Protein AF-0000000082331482 (afdb_homodimer)

InterPro domains:
  IPR009080 Aminoacyl-tRNA synthetase, class Ia, anticodon-binding [SSF47323] (358-492)
  IPR014729 Rossmann-like alpha/beta/alpha sandwich fold [G3DSA:3.40.50.620] (1-327)
  IPR015273 Cysteinyl-tRNA synthetase, class Ia, DALR [PF09190] (377-434)
  IPR015273 Cysteinyl-tRNA synthetase, class Ia, DALR [SM00840] (376-444)
  IPR015803 Cysteine-tRNA ligase [MF_00041] (3-494)
  IPR015803 Cysteine-tRNA ligase [TIGR00435] (3-491)
  IPR024909 Cysteinyl-tRNA synthetase/mycothiol ligase [PR00983] (26-37)
  IPR024909 Cysteinyl-tRNA synthetase/mycothiol ligase [PR00983] (62-71)
  IPR024909 Cysteinyl-tRNA synthetase/mycothiol ligase [PR00983] (213-231)
  IPR024909 Cysteinyl-tRNA synthetase/mycothiol ligase [PR00983] (244-265)
  IPR024909 Cysteinyl-tRNA synthetase/mycothiol ligase [PTHR10890] (3-492)
  IPR032678 tRNA synthetases class I, catalytic domain [PF01406] (16-335)
  IPR032678 tRNA synthetases class I, catalytic domain [cd00672] (4-327)
  IPR056411 Cysteinyl-tRNA ligase, anticodon binding domain [PF23493] (451-492)

Radius of gyration: 33.52 Å; Cα contacts (8 Å, |Δi|>4): 1811; chains: 2; bounding box: 58×102×83 Å

Secondary structure (DSSP, 8-state):
---EEEETTTTEEEE---SBTTEEEEEEEEEE-SS--BHHHHHHHHHHHHHHHHHHHTT-EEEEEEEEE---HHHHTTTTSTT--SSHHHHHHHHHHHHHHHHHHTTPPPPSB--BGGG-HHHHHHHHHHHHHTTSEEEETTEEEE-GGG-TTTTTTTT--GGGPPP-S-HHHHTT-SSTT-EEEEEESS--HHHHHHHSPTT----SSPP----B--TT-SEEE-HHHHHHHHHHHHH-S-EEEEEEEGGGIIIIIHHHHHHHHHHHSS-SEEEEEEEPPEEEPSS--SSTTTT--BHHHHHHHHHHHHHHHHHTSS-TTS-EEESHHHHHHHHHHHHHHHHHHHHHHHHHTSTTEESS---HHHHHHHHHHHHHHHHHHHBT--HHHHHHHHHHHHHHHHHHHTT-SSEEHHHHHHHHHHHHHHHHHTT--SSTTSSHHHHHHHHHHHHHHHHHHHHHHTT-HHHHHHHHHHHHHTT-EEEEETTEEEEE-----/---EEEETTTTEEEE---SBTTEEEEEEEEEE-SS--BHHHHHHHHHHHHHHHHHHHTT-EEEEEEEEE---HHHHTTTTSTT--SSHHHHHHHHHHHHHHHHHHTTPPPPSB--BGGGGHHHHHHHHHHHHHTTSEEEETTEEEE-GGG-TTTTTTTT--GGGPPP-S-HHHHTT-SSTT-EEEEEESS--HHHHHHHSPTT----SSPP----B--TT-SEEE-HHHHHHHHHHHHH-S-EEEEEEEGGGIIIIIHHHHHHHHHHHSS-SEEEEEEEPPEEEPSS--SSTTTT--BHHHHHHHHHHHHHHHHHTSS-TTS-EEESHHHHHHHHHHHHHHHHHHHHHHHHHTSTTEESS---HHHHHHHHHHHHHHHHHHHBT--HHHHHHHHHHHHHHHHHHHTT-SSEEHHHHHHHHHHHHHHHHHTT--SSGGGSHHHHHHHHHHHHHHHHHHHHHHTT-HHHHHHHHHHHHHTT-EEEEETTEEEEE-----

pLDDT: mean 89.81, std 13.82, range [27.36, 98.94]

Organism: NCBI:txid2816475

Nearest PDB structures (foldseek):
  8qhp-assembly1_B  TM=9.301E-01  e=5.471E-43  Pyrococcus furiosus DSM 3638
  3tqo-assembly1_A  TM=9.199E-01  e=7.104E-38  Coxiella burnetii
  1u0b-assembly1_B  TM=8.023E-01  e=1.285E-40  Escherichia coli
  6ujd-assembly1_A-2  TM=8.795E-01  e=4.388E-38  Elizabethkingia sp.
  1li7-assembly1_A  TM=9.081E-01  e=2.707E-37  Escherichia coli

Foldseek 3Di:
DFFWAQFLLVRDTGGADAPDNAAAEEEEEADAQLDFAFLQRVLQQLQVQLVVLVCVVVRHHYQYEYEYEQFDLSLLLCAQFPCCHNASNSVSVVSVVNVVVLCVQLLGDDHPDYYYLVVQVVLLLVLLVLCVVLPQWDDFPLWIKGNQVVQPCQCSSVVDDLVPDAADDDPVVCVRDPGRPIFTQWDPWFDDQVSSVVNHDPPTPSDDRRDRHDWDQHPSGITGGDDQSRSLSVSCVRRNLEGAEYEEAPVCSPPRVSVSQRSSCSSPVDGRYDGYYHFYGEDEDPDFAPDPQTPTGGSVRVCVVQNNQLSLLLSLLFRRHDYHYDHPVSSVVSSVLVVLLLVLLVVLVVQLPDPLEDAPDDDPQLQVQLVVLLVQLSVCCSHNHGSNSNSVSSSSNSVSSCVQPPPDSHGHNVSSVSSNVSNQSSVVSSPHHRPPQPDDVVVVVVVVLVVLQVVLVVCVVVVNPVVSVVSCVVCVVQVWHWDADPVGIDIDPRRRD/DFFWAQFLLVRDIGGADAPDNAAAEEEEEADAQLDFAFLQRVLQQLQVQLVVLVCVVVRHHYQYEYEYEQFDLSLLLCAQFPCCHNASNSVSVVSVVNVVVLCVQLLGDDHPDYYYLVVQVVLLLVLLVLCVVLPQWDDFPLWIKGNQVVQPCQCSSVVDDLVPDAADDDPVVCVRDPGRPIFTQWDAWFDDQVSSVVNHDPPTDSDDGRDRHDWDQHPSGITGGDDQSRSLSVSCVRRNLEGAEYEEAPVCSPPRVSVSQRSSCSSPVDGRYDGYYHFYGEDEDPDFAPDPQTPTGGSVRVCVVQNNQLSLLLSLLFRRHDYHYDHPVSSVVSSVLSVLLLVLLVVLVVQLPDPLEDAPDDDPQLQVQLVVLLVQLSVCCSHNHGSNSNSVSSSSNSVSSCVQPPPDSHGHNVSSVSSNVSNQSSVVSSPHHRPPQPDCVVVVVVVVLVVLQVVLVVCVVVVVPVVSVVSCVVCVVQVWHWDQDPVGIDIDPRRND

Structure (mmCIF, N/CA/C/O backbone):
data_AF-0000000082331482-model_v1
#
loop_
_entity.id
_entity.type
_entity.pdbx_description
1 polymer 'Cysteine--tRNA ligase'
#
loop_
_atom_site.group_PDB
_atom_site.id
_atom_site.type_symbol
_atom_site.label_atom_id
_atom_site.label_alt_id
_atom_site.label_comp_id
_atom_site.label_asym_id
_atom_site.label_entity_id
_atom_site.label_seq_id
_atom_site.pdbx_PDB_ins_code
_atom_site.Cartn_x
_atom_site.Cartn_y
_atom_site.Cartn_z
_atom_site.occupancy
_atom_site.B_iso_or_equiv
_atom_site.auth_seq_id
_atom_site.auth_comp_id
_atom_site.auth_asym_id
_atom_site.auth_atom_id
_atom_site.pdbx_PDB_model_num
ATOM 1 N N . MET A 1 1 ? -4.402 -15.555 18.172 1 69.06 1 MET A N 1
ATOM 2 C CA . MET A 1 1 ? -4.773 -16.922 17.797 1 69.06 1 MET A CA 1
ATOM 3 C C . MET A 1 1 ? -3.906 -17.422 16.656 1 69.06 1 MET A C 1
ATOM 5 O O . MET A 1 1 ? -3.461 -16.641 15.812 1 69.06 1 MET A O 1
ATOM 9 N N . THR A 1 2 ? -3.463 -18.703 16.781 1 89.44 2 THR A N 1
ATOM 10 C CA . THR A 1 2 ? -2.568 -19.359 15.836 1 89.44 2 THR A CA 1
ATOM 11 C C . THR A 1 2 ? -3.338 -19.859 14.617 1 89.44 2 THR A C 1
ATOM 13 O O . THR A 1 2 ? -4.496 -20.281 14.734 1 89.44 2 THR A O 1
ATOM 16 N N . LEU A 1 3 ? -2.861 -19.656 13.477 1 98.12 3 LEU A N 1
ATOM 17 C CA . LEU A 1 3 ? -3.451 -20.156 12.234 1 98.12 3 LEU A CA 1
ATOM 18 C C . LEU A 1 3 ? -3.621 -21.672 12.281 1 98.12 3 LEU A C 1
ATOM 20 O O . LEU A 1 3 ? -2.717 -22.391 12.711 1 98.12 3 LEU A O 1
ATOM 24 N N . HIS A 1 4 ? -4.836 -22.156 11.969 1 98.62 4 HIS A N 1
ATOM 25 C CA . HIS A 1 4 ? -5.121 -23.578 11.758 1 98.62 4 HIS A CA 1
ATOM 26 C C . HIS A 1 4 ? -5.477 -23.844 10.305 1 98.62 4 HIS A C 1
ATOM 28 O O . HIS A 1 4 ? -6.164 -23.047 9.664 1 98.62 4 HIS A O 1
ATOM 34 N N . VAL A 1 5 ? -5.031 -24.938 9.766 1 98.44 5 VAL A N 1
ATOM 35 C CA . VAL A 1 5 ? -5.316 -25.266 8.375 1 98.44 5 VAL A CA 1
ATOM 36 C C . VAL A 1 5 ? -5.754 -26.734 8.281 1 98.44 5 VAL A C 1
ATOM 38 O O . VAL A 1 5 ? -5.297 -27.578 9.055 1 98.44 5 VAL A O 1
ATOM 41 N N . THR A 1 6 ? -6.621 -27.047 7.367 1 97.88 6 THR A N 1
ATOM 42 C CA . THR A 1 6 ? -6.988 -28.422 7.066 1 97.88 6 THR A CA 1
ATOM 43 C C . THR A 1 6 ? -5.949 -29.078 6.16 1 97.88 6 THR A C 1
ATOM 45 O O . THR A 1 6 ? -5.789 -28.688 5.004 1 97.88 6 THR A O 1
ATOM 48 N N . ASN A 1 7 ? -5.309 -30.094 6.715 1 98.25 7 ASN A N 1
ATOM 49 C CA . ASN A 1 7 ? -4.238 -30.781 6.008 1 98.25 7 ASN A CA 1
ATOM 50 C C . ASN A 1 7 ? -4.758 -32.031 5.277 1 98.25 7 ASN A C 1
ATOM 52 O O . ASN A 1 7 ? -5.184 -33 5.906 1 98.25 7 ASN A O 1
ATOM 56 N N . THR A 1 8 ? -4.711 -31.969 3.951 1 98 8 THR A N 1
ATOM 57 C CA . THR A 1 8 ? -5.184 -33.094 3.154 1 98 8 THR A CA 1
ATOM 58 C C . THR A 1 8 ? -4.457 -34.375 3.551 1 98 8 THR A C 1
ATOM 60 O O . THR A 1 8 ? -5.051 -35.438 3.547 1 98 8 THR A O 1
ATOM 63 N N . LEU A 1 9 ? -3.221 -34.25 3.898 1 97.62 9 LEU A N 1
ATOM 64 C CA . LEU A 1 9 ? -2.371 -35.406 4.234 1 97.62 9 LEU A CA 1
ATOM 65 C C . LEU A 1 9 ? -2.932 -36.156 5.43 1 97.62 9 LEU A C 1
ATOM 67 O O . LEU A 1 9 ? -2.957 -37.406 5.434 1 97.62 9 LEU A O 1
ATOM 71 N N . THR A 1 10 ? -3.445 -35.438 6.488 1 96.5 10 THR A N 1
ATOM 72 C CA . THR A 1 10 ? -3.916 -36.062 7.711 1 96.5 10 THR A CA 1
ATOM 73 C C . THR A 1 10 ? -5.441 -36.125 7.742 1 96.5 10 THR A C 1
ATOM 75 O O . THR A 1 10 ? -6.023 -36.906 8.516 1 96.5 10 THR A O 1
ATOM 78 N N . GLY A 1 11 ? -6.062 -35.25 6.926 1 95.25 11 GLY A N 1
ATOM 79 C CA . GLY A 1 11 ? -7.512 -35.125 6.941 1 95.25 11 GLY A CA 1
ATOM 80 C C . GLY A 1 11 ? -8.031 -34.344 8.133 1 95.25 11 GLY A C 1
ATOM 81 O O . GLY A 1 11 ? -9.242 -34.281 8.359 1 95.25 11 GLY A O 1
ATOM 82 N N . GLU A 1 12 ? -7.113 -33.688 8.844 1 96.62 12 GLU A N 1
ATOM 83 C CA . GLU A 1 12 ? -7.477 -33 10.07 1 96.62 12 GLU A CA 1
ATOM 84 C C . GLU A 1 12 ? -7.137 -31.5 9.969 1 96.62 12 GLU A C 1
ATOM 86 O O . GLU A 1 12 ? -6.285 -31.109 9.164 1 96.62 12 GLU A O 1
ATOM 91 N N . LYS A 1 13 ? -7.867 -30.688 10.742 1 96.81 13 LYS A N 1
ATOM 92 C CA . LYS A 1 13 ? -7.469 -29.312 10.953 1 96.81 13 LYS A CA 1
ATOM 93 C C . LYS A 1 13 ? -6.375 -29.203 12.008 1 96.81 13 LYS A C 1
ATOM 95 O O . LYS A 1 13 ? -6.57 -29.609 13.156 1 96.81 13 LYS A O 1
ATOM 100 N N . GLU A 1 14 ? -5.199 -28.625 11.656 1 97.12 14 GLU A N 1
ATOM 101 C CA . GLU A 1 14 ? -4.012 -28.625 12.508 1 97.12 14 GLU A CA 1
ATOM 102 C C . GLU A 1 14 ? -3.467 -27.203 12.688 1 97.12 14 GLU A C 1
ATOM 104 O O . GLU A 1 14 ? -3.684 -26.344 11.836 1 97.12 14 GLU A O 1
ATOM 109 N N . PRO A 1 15 ? -2.807 -27.016 13.891 1 97.88 15 PRO A N 1
ATOM 110 C CA . PRO A 1 15 ? -2.1 -25.734 13.984 1 97.88 15 PRO A CA 1
ATOM 111 C C . PRO A 1 15 ? -0.978 -25.609 12.961 1 97.88 15 PRO A C 1
ATOM 113 O O . PRO A 1 15 ? -0.271 -26.578 12.68 1 97.88 15 PRO A O 1
ATOM 116 N N . PHE A 1 16 ? -0.847 -24.5 12.391 1 98.25 16 PHE A N 1
ATOM 117 C CA . PHE A 1 16 ? 0.2 -24.219 11.414 1 98.25 16 PHE A CA 1
ATOM 118 C C . PHE A 1 16 ? 1.487 -23.781 12.109 1 98.25 16 PHE A C 1
ATOM 120 O O . PHE A 1 16 ? 1.515 -22.766 12.805 1 98.25 16 PHE A O 1
ATOM 127 N N . GLU A 1 17 ? 2.514 -24.516 11.891 1 96.5 17 GLU A N 1
ATOM 128 C CA . GLU A 1 17 ? 3.844 -24.266 12.438 1 96.5 17 GLU A CA 1
ATOM 129 C C . GLU A 1 17 ? 4.926 -24.5 11.383 1 96.5 17 GLU A C 1
ATOM 131 O O . GLU A 1 17 ? 5.363 -25.625 11.18 1 96.5 17 GLU A O 1
ATOM 136 N N . PRO A 1 18 ? 5.336 -23.391 10.75 1 96.38 18 PRO A N 1
ATOM 137 C CA . PRO A 1 18 ? 6.406 -23.594 9.773 1 96.38 18 PRO A CA 1
ATOM 138 C C . PRO A 1 18 ? 7.715 -24.047 10.414 1 96.38 18 PRO A C 1
ATOM 140 O O . PRO A 1 18 ? 7.902 -23.891 11.625 1 96.38 18 PRO A O 1
ATOM 143 N N . ARG A 1 19 ? 8.586 -24.641 9.617 1 96.19 19 ARG A N 1
ATOM 144 C CA . ARG A 1 19 ? 9.875 -25.109 10.125 1 96.19 19 ARG A CA 1
ATOM 145 C C . ARG A 1 19 ? 10.695 -23.953 10.68 1 96.19 19 ARG A C 1
ATOM 147 O O . ARG A 1 19 ? 11.273 -24.047 11.766 1 96.19 19 ARG A O 1
ATOM 154 N N . ASP A 1 20 ? 10.836 -22.922 9.93 1 96.38 20 ASP A N 1
ATOM 155 C CA . ASP A 1 20 ? 11.414 -21.656 10.375 1 96.38 20 ASP A CA 1
ATOM 156 C C . ASP A 1 20 ? 10.328 -20.688 10.859 1 96.38 20 ASP A C 1
ATOM 158 O O . ASP A 1 20 ? 9.43 -20.312 10.102 1 96.38 20 ASP A O 1
ATOM 162 N N . PRO A 1 21 ? 10.391 -20.281 12.07 1 95.12 21 PRO A N 1
ATOM 163 C CA . PRO A 1 21 ? 9.305 -19.5 12.648 1 95.12 21 PRO A CA 1
ATOM 164 C C . PRO A 1 21 ? 9.125 -18.141 11.961 1 95.12 21 PRO A C 1
ATOM 166 O O . PRO A 1 21 ? 8.094 -17.484 12.148 1 95.12 21 PRO A O 1
ATOM 169 N N . GLU A 1 22 ? 10.07 -17.703 11.172 1 95.94 22 GLU A N 1
ATOM 170 C CA . GLU A 1 22 ? 9.977 -16.391 10.562 1 95.94 22 GLU A CA 1
ATOM 171 C C . GLU A 1 22 ? 9.688 -16.5 9.062 1 95.94 22 GLU A C 1
ATOM 173 O O . GLU A 1 22 ? 9.289 -15.508 8.438 1 95.94 22 GLU A O 1
ATOM 178 N N . ASN A 1 23 ? 9.93 -17.656 8.492 1 97.12 23 ASN A N 1
ATOM 179 C CA . ASN A 1 23 ? 9.852 -17.828 7.047 1 97.12 23 ASN A CA 1
ATOM 180 C C . ASN A 1 23 ? 8.914 -18.969 6.668 1 97.12 23 ASN A C 1
ATOM 182 O O . ASN A 1 23 ? 8.891 -20.016 7.332 1 97.12 23 ASN A O 1
ATOM 186 N N . VAL A 1 24 ? 8.125 -18.781 5.691 1 98.56 24 VAL A N 1
ATOM 187 C CA . VAL A 1 24 ? 7.223 -19.812 5.191 1 98.56 24 VAL A CA 1
ATOM 188 C C . VAL A 1 24 ? 7.562 -20.141 3.738 1 98.56 24 VAL A C 1
ATOM 190 O O . VAL A 1 24 ? 7.645 -19.234 2.896 1 98.56 24 VAL A O 1
ATOM 193 N N . LEU A 1 25 ? 7.812 -21.375 3.408 1 98.81 25 LEU A N 1
ATOM 194 C CA . LEU A 1 25 ? 8.016 -21.875 2.049 1 98.81 25 LEU A CA 1
ATOM 195 C C . LEU A 1 25 ? 6.703 -22.359 1.447 1 98.81 25 LEU A C 1
ATOM 197 O O . LEU A 1 25 ? 6.164 -23.391 1.88 1 98.81 25 LEU A O 1
ATOM 201 N N . LEU A 1 26 ? 6.188 -21.625 0.481 1 98.88 26 LEU A N 1
ATOM 202 C CA . LEU A 1 26 ? 4.891 -21.906 -0.134 1 98.88 26 LEU A CA 1
ATOM 203 C C . LEU A 1 26 ? 5.051 -22.219 -1.615 1 98.88 26 LEU A C 1
ATOM 205 O O . LEU A 1 26 ? 5.617 -21.438 -2.371 1 98.88 26 LEU A O 1
ATOM 209 N N . TYR A 1 27 ? 4.617 -23.375 -2.031 1 98.88 27 TYR A N 1
ATOM 210 C CA . TYR A 1 27 ? 4.609 -23.766 -3.438 1 98.88 27 TYR A CA 1
ATOM 211 C C . TYR A 1 27 ? 3.186 -23.938 -3.951 1 98.88 27 TYR A C 1
ATOM 213 O O . TYR A 1 27 ? 2.371 -24.625 -3.322 1 98.88 27 TYR A O 1
ATOM 221 N N . TYR A 1 28 ? 2.891 -23.312 -5.016 1 98.69 28 TYR A N 1
ATOM 222 C CA . TYR A 1 28 ? 1.632 -23.547 -5.715 1 98.69 28 TYR A CA 1
ATOM 223 C C . TYR A 1 28 ? 1.864 -24.266 -7.035 1 98.69 28 TYR A C 1
ATOM 225 O O . TYR A 1 28 ? 2.664 -23.828 -7.863 1 98.69 28 TYR A O 1
ATOM 233 N N . CYS A 1 29 ? 1.196 -25.391 -7.199 1 98.19 29 CYS A N 1
ATOM 234 C CA . CYS A 1 29 ? 1.261 -26.156 -8.438 1 98.19 29 CYS A CA 1
ATOM 235 C C . CYS A 1 29 ? 0.512 -25.453 -9.562 1 98.19 29 CYS A C 1
ATOM 237 O O . CYS A 1 29 ? -0.719 -25.484 -9.609 1 98.19 29 CYS A O 1
ATOM 239 N N . GLY A 1 30 ? 1.248 -24.828 -10.414 1 95.75 30 GLY A N 1
ATOM 240 C CA . GLY A 1 30 ? 0.695 -23.922 -11.414 1 95.75 30 GLY A CA 1
ATOM 241 C C . GLY A 1 30 ? 0.132 -24.656 -12.617 1 95.75 30 GLY A C 1
ATOM 242 O O . GLY A 1 30 ? -0.185 -25.844 -12.539 1 95.75 30 GLY A O 1
ATOM 243 N N . LEU A 1 31 ? -0.03 -23.906 -13.719 1 95 31 LEU A N 1
ATOM 244 C CA . LEU A 1 31 ? -0.854 -24.406 -14.812 1 95 31 LEU A CA 1
ATOM 245 C C . LEU A 1 31 ? 0.012 -24.859 -15.984 1 95 31 LEU A C 1
ATOM 247 O O . LEU A 1 31 ? 1.13 -24.359 -16.156 1 95 31 LEU A O 1
ATOM 251 N N . THR A 1 32 ? -0.526 -25.875 -16.719 1 96.81 32 THR A N 1
ATOM 252 C CA . THR A 1 32 ? -0.073 -26.125 -18.078 1 96.81 32 THR A CA 1
ATOM 253 C C . THR A 1 32 ? -0.555 -25.016 -19.016 1 96.81 32 THR A C 1
ATOM 255 O O . THR A 1 32 ? -1.759 -24.781 -19.141 1 96.81 32 THR A O 1
ATOM 258 N N . VAL A 1 33 ? 0.328 -24.359 -19.656 1 97.25 33 VAL A N 1
ATOM 259 C CA . VAL A 1 33 ? -0.014 -23.156 -20.422 1 97.25 33 VAL A CA 1
ATOM 260 C C . VAL A 1 33 ? -0.334 -23.531 -21.859 1 97.25 33 VAL A C 1
ATOM 262 O O . VAL A 1 33 ? 0.431 -23.219 -22.781 1 97.25 33 VAL A O 1
ATOM 265 N N . SER A 1 34 ? -1.547 -24.125 -22.094 1 95.25 34 SER A N 1
ATOM 266 C CA . SER A 1 34 ? -1.957 -24.594 -23.406 1 95.25 34 SER A CA 1
ATOM 267 C C . SER A 1 34 ? -3.186 -23.844 -23.906 1 95.25 34 SER A C 1
ATOM 269 O O . SER A 1 34 ? -3.541 -23.953 -25.094 1 95.25 34 SER A O 1
ATOM 271 N N . ASP A 1 35 ? -3.824 -23.156 -23.047 1 93.75 35 ASP A N 1
ATOM 272 C CA . ASP A 1 35 ? -5.047 -22.422 -23.328 1 93.75 35 ASP A CA 1
ATOM 273 C C . ASP A 1 35 ? -5.176 -21.188 -22.438 1 93.75 35 ASP A C 1
ATOM 275 O O . ASP A 1 35 ? -4.48 -21.078 -21.422 1 93.75 35 ASP A O 1
ATOM 279 N N . PRO A 1 36 ? -6.086 -20.297 -22.781 1 93.56 36 PRO A N 1
ATOM 280 C CA . PRO A 1 36 ? -6.324 -19.172 -21.875 1 93.56 36 PRO A CA 1
ATOM 281 C C . PRO A 1 36 ? -6.844 -19.625 -20.516 1 93.56 36 PRO A C 1
ATOM 283 O O . PRO A 1 36 ? -7.684 -20.531 -20.438 1 93.56 36 PRO A O 1
ATOM 286 N N . PRO A 1 37 ? -6.297 -18.969 -19.484 1 95.94 37 PRO A N 1
ATOM 287 C CA . PRO A 1 37 ? -6.832 -19.297 -18.172 1 95.94 37 PRO A CA 1
ATOM 288 C C . PRO A 1 37 ? -8.312 -18.953 -18.016 1 95.94 37 PRO A C 1
ATOM 290 O O . PRO A 1 37 ? -8.789 -18 -18.625 1 95.94 37 PRO A O 1
ATOM 293 N N . HIS A 1 38 ? -9.008 -19.719 -17.281 1 93.38 38 HIS A N 1
ATOM 294 C CA . HIS A 1 38 ? -10.43 -19.516 -17.047 1 93.38 38 HIS A CA 1
ATOM 295 C C . HIS A 1 38 ? -10.719 -19.312 -15.555 1 93.38 38 HIS A C 1
ATOM 297 O O . HIS A 1 38 ? -9.797 -19.344 -14.734 1 93.38 38 HIS A O 1
ATOM 303 N N . LEU A 1 39 ? -11.938 -19.203 -15.141 1 92.44 39 LEU A N 1
ATOM 304 C CA . LEU A 1 39 ? -12.336 -18.828 -13.789 1 92.44 39 LEU A CA 1
ATOM 305 C C . LEU A 1 39 ? -11.938 -19.906 -12.789 1 92.44 39 LEU A C 1
ATOM 307 O O . LEU A 1 39 ? -11.617 -19.609 -11.633 1 92.44 39 LEU A O 1
ATOM 311 N N . GLY A 1 40 ? -11.945 -21.141 -13.281 1 91.25 40 GLY A N 1
ATOM 312 C CA . GLY A 1 40 ? -11.477 -22.203 -12.406 1 91.25 40 GLY A CA 1
ATOM 313 C C . GLY A 1 40 ? -10.039 -22.016 -11.953 1 91.25 40 GLY A C 1
ATOM 314 O O . GLY A 1 40 ? -9.711 -22.234 -10.789 1 91.25 40 GLY A O 1
ATOM 315 N N . HIS A 1 41 ? -9.133 -21.578 -12.859 1 94.5 41 HIS A N 1
ATOM 316 C CA . HIS A 1 41 ? -7.758 -21.25 -12.516 1 94.5 41 HIS A CA 1
ATOM 317 C C . HIS A 1 41 ? -7.695 -20.047 -11.578 1 94.5 41 HIS A C 1
ATOM 319 O O . HIS A 1 41 ? -6.953 -20.062 -10.594 1 94.5 41 HIS A O 1
ATOM 325 N N . ALA A 1 42 ? -8.531 -19.078 -11.891 1 95.75 42 ALA A N 1
ATOM 326 C CA . ALA A 1 42 ? -8.57 -17.859 -11.102 1 95.75 42 ALA A CA 1
ATOM 327 C C . ALA A 1 42 ? -8.914 -18.156 -9.641 1 95.75 42 ALA A C 1
ATOM 329 O O . ALA A 1 42 ? -8.375 -17.531 -8.727 1 95.75 42 ALA A O 1
ATOM 330 N N . ARG A 1 43 ? -9.812 -19.062 -9.445 1 95.19 43 ARG A N 1
ATOM 331 C CA . ARG A 1 43 ? -10.219 -19.391 -8.086 1 95.19 43 ARG A CA 1
ATOM 332 C C . ARG A 1 43 ? -9.023 -19.859 -7.254 1 95.19 43 ARG A C 1
ATOM 334 O O . ARG A 1 43 ? -8.789 -19.359 -6.156 1 95.19 43 ARG A O 1
ATOM 341 N N . SER A 1 44 ? -8.258 -20.781 -7.797 1 96.25 44 SER A N 1
ATOM 342 C CA . SER A 1 44 ? -7.102 -21.281 -7.07 1 96.25 44 SER A CA 1
ATOM 343 C C . SER A 1 44 ? -6.055 -20.188 -6.867 1 96.25 44 SER A C 1
ATOM 345 O O . SER A 1 44 ? -5.52 -20.031 -5.77 1 96.25 44 SER A O 1
ATOM 347 N N . TRP A 1 45 ? -5.844 -19.406 -7.934 1 97.56 45 TRP A N 1
ATOM 348 C CA . TRP A 1 45 ? -4.863 -18.328 -7.879 1 97.56 45 TRP A CA 1
ATOM 349 C C . TRP A 1 45 ? -5.195 -17.344 -6.762 1 97.56 45 TRP A C 1
ATOM 351 O O . TRP A 1 45 ? -4.32 -16.969 -5.98 1 97.56 45 TRP A O 1
ATOM 361 N N . VAL A 1 46 ? -6.391 -16.969 -6.707 1 98.25 46 VAL A N 1
ATOM 362 C CA . VAL A 1 46 ? -6.824 -15.938 -5.766 1 98.25 46 VAL A CA 1
ATOM 363 C C . VAL A 1 46 ? -6.703 -16.469 -4.336 1 98.25 46 VAL A C 1
ATOM 365 O O . VAL A 1 46 ? -6.27 -15.734 -3.438 1 98.25 46 VAL A O 1
ATOM 368 N N . HIS A 1 47 ? -7.055 -17.688 -4.117 1 98.5 47 HIS A N 1
ATOM 369 C CA . HIS A 1 47 ? -6.969 -18.25 -2.768 1 98.5 47 HIS A CA 1
ATOM 370 C C . HIS A 1 47 ? -5.52 -18.375 -2.318 1 98.5 47 HIS A C 1
ATOM 372 O O . HIS A 1 47 ? -5.195 -18.109 -1.159 1 98.5 47 HIS A O 1
ATOM 378 N N . VAL A 1 48 ? -4.641 -18.797 -3.189 1 98.56 48 VAL A N 1
ATOM 379 C CA . VAL A 1 48 ? -3.229 -18.875 -2.824 1 98.56 48 VAL A CA 1
ATOM 380 C C . VAL A 1 48 ? -2.689 -17.484 -2.537 1 98.56 48 VAL A C 1
ATOM 382 O O . VAL A 1 48 ? -1.89 -17.297 -1.617 1 98.56 48 VAL A O 1
ATOM 385 N N . ASP A 1 49 ? -3.105 -16.531 -3.326 1 98.62 49 ASP A N 1
ATOM 386 C CA . ASP A 1 49 ? -2.746 -15.133 -3.096 1 98.62 49 ASP A CA 1
ATOM 387 C C . ASP A 1 49 ? -3.191 -14.68 -1.709 1 98.62 49 ASP A C 1
ATOM 389 O O . ASP A 1 49 ? -2.426 -14.039 -0.986 1 98.62 49 ASP A O 1
ATOM 393 N N . VAL A 1 50 ? -4.41 -14.984 -1.365 1 98.88 50 VAL A N 1
ATOM 394 C CA . VAL A 1 50 ? -4.957 -14.633 -0.06 1 98.88 50 VAL A CA 1
ATOM 395 C C . VAL A 1 50 ? -4.141 -15.305 1.042 1 98.88 50 VAL A C 1
ATOM 397 O O . VAL A 1 50 ? -3.842 -14.688 2.066 1 98.88 50 VAL A O 1
ATOM 400 N N . MET A 1 51 ? -3.748 -16.578 0.814 1 98.81 51 MET A N 1
ATOM 401 C CA . MET A 1 51 ? -2.9 -17.281 1.778 1 98.81 51 MET A CA 1
ATOM 402 C C . MET A 1 51 ? -1.572 -16.547 1.959 1 98.81 51 MET A C 1
ATOM 404 O O . MET A 1 51 ? -1.132 -16.328 3.088 1 98.81 51 MET A O 1
ATOM 408 N N . HIS A 1 52 ? -0.998 -16.219 0.811 1 98.81 52 HIS A N 1
ATOM 409 C CA . HIS A 1 52 ? 0.262 -15.484 0.82 1 98.81 52 HIS A CA 1
ATOM 410 C C . HIS A 1 52 ? 0.132 -14.188 1.6 1 98.81 52 HIS A C 1
ATOM 412 O O . HIS A 1 52 ? 0.932 -13.914 2.498 1 98.81 52 HIS A O 1
ATOM 418 N N . ARG A 1 53 ? -0.86 -13.438 1.31 1 98.69 53 ARG A N 1
ATOM 419 C CA . ARG A 1 53 ? -1.086 -12.141 1.947 1 98.69 53 ARG A CA 1
ATOM 420 C C . ARG A 1 53 ? -1.334 -12.305 3.443 1 98.69 53 ARG A C 1
ATOM 422 O O . ARG A 1 53 ? -0.833 -11.523 4.25 1 98.69 53 ARG A O 1
ATOM 429 N N . TRP A 1 54 ? -2.135 -13.258 3.83 1 98.81 54 TRP A N 1
ATOM 430 C CA . TRP A 1 54 ? -2.461 -13.453 5.238 1 98.81 54 TRP A CA 1
ATOM 431 C C . TRP A 1 54 ? -1.227 -13.867 6.031 1 98.81 54 TRP A C 1
ATOM 433 O O . TRP A 1 54 ? -1.012 -13.391 7.148 1 98.81 54 TRP A O 1
ATOM 443 N N . LEU A 1 55 ? -0.417 -14.766 5.453 1 98.75 55 LEU A N 1
ATOM 444 C CA . LEU A 1 55 ? 0.809 -15.18 6.125 1 98.75 55 LEU A CA 1
ATOM 445 C C . LEU A 1 55 ? 1.739 -13.992 6.348 1 98.75 55 LEU A C 1
ATOM 447 O O . LEU A 1 55 ? 2.352 -13.875 7.41 1 98.75 55 LEU A O 1
ATOM 451 N N . GLU A 1 56 ? 1.799 -13.148 5.387 1 98.25 56 GLU A N 1
ATOM 452 C CA . GLU A 1 56 ? 2.576 -11.922 5.57 1 98.25 56 GLU A CA 1
ATOM 453 C C . GLU A 1 56 ? 1.966 -11.039 6.652 1 98.25 56 GLU A C 1
ATOM 455 O O . GLU A 1 56 ? 2.688 -10.43 7.445 1 98.25 56 GLU A O 1
ATOM 460 N N . TYR A 1 57 ? 0.633 -10.922 6.609 1 98 57 TYR A N 1
ATOM 461 C CA . TYR A 1 57 ? -0.069 -10.148 7.629 1 98 57 TYR A CA 1
ATOM 462 C C . TYR A 1 57 ? 0.272 -10.648 9.023 1 98 57 TYR A C 1
ATOM 464 O O . TYR A 1 57 ? 0.392 -9.859 9.961 1 98 57 TYR A O 1
ATOM 472 N N . LEU A 1 58 ? 0.48 -11.938 9.164 1 97.75 58 LEU A N 1
ATOM 473 C CA . LEU A 1 58 ? 0.811 -12.555 10.445 1 97.75 58 LEU A CA 1
ATOM 474 C C . LEU A 1 58 ? 2.268 -12.297 10.812 1 97.75 58 LEU A C 1
ATOM 476 O O . LEU A 1 58 ? 2.701 -12.625 11.922 1 97.75 58 LEU A O 1
ATOM 480 N N . GLY A 1 59 ? 3.061 -11.797 9.867 1 95.94 59 GLY A N 1
ATOM 481 C CA . GLY A 1 59 ? 4.426 -11.406 10.172 1 95.94 59 GLY A CA 1
ATOM 482 C C . GLY A 1 59 ? 5.465 -12.336 9.57 1 95.94 59 GLY A C 1
ATOM 483 O O . GLY A 1 59 ? 6.664 -12.172 9.812 1 95.94 59 GLY A O 1
ATOM 484 N N . TYR A 1 60 ? 5.066 -13.266 8.719 1 97.69 60 TYR A N 1
ATOM 485 C CA . TYR A 1 60 ? 6.008 -14.188 8.094 1 97.69 60 TYR A CA 1
ATOM 486 C C . TYR A 1 60 ? 6.637 -13.57 6.852 1 97.69 60 TYR A C 1
ATOM 488 O O . TYR A 1 60 ? 5.988 -12.797 6.141 1 97.69 60 TYR A O 1
ATOM 496 N N . ASP A 1 61 ? 7.875 -13.859 6.617 1 97.5 61 ASP A N 1
ATOM 497 C CA . ASP A 1 61 ? 8.445 -13.711 5.281 1 97.5 61 ASP A CA 1
ATOM 498 C C . ASP A 1 61 ? 8.086 -14.898 4.395 1 97.5 61 ASP A C 1
ATOM 500 O O . ASP A 1 61 ? 8.477 -16.031 4.676 1 97.5 61 ASP A O 1
ATOM 504 N N . VAL A 1 62 ? 7.371 -14.742 3.355 1 98.5 62 VAL A N 1
ATOM 505 C CA . VAL A 1 62 ? 6.832 -15.836 2.559 1 98.5 62 VAL A CA 1
ATOM 506 C C . VAL A 1 62 ? 7.625 -15.977 1.261 1 98.5 62 VAL A C 1
ATOM 508 O O . VAL A 1 62 ? 7.711 -15.023 0.479 1 98.5 62 VAL A O 1
ATOM 511 N N . ARG A 1 63 ? 8.258 -17.047 1.04 1 98.31 63 ARG A N 1
ATOM 512 C CA . ARG A 1 63 ? 8.812 -17.406 -0.261 1 98.31 63 ARG A CA 1
ATOM 513 C C . ARG A 1 63 ? 7.812 -18.234 -1.065 1 98.31 63 ARG A C 1
ATOM 515 O O . ARG A 1 63 ? 7.641 -19.438 -0.805 1 98.31 63 ARG A O 1
ATOM 522 N N . HIS A 1 64 ? 7.188 -17.594 -1.984 1 98.56 64 HIS A N 1
ATOM 523 C CA . HIS A 1 64 ? 6.117 -18.172 -2.793 1 98.56 64 HIS A CA 1
A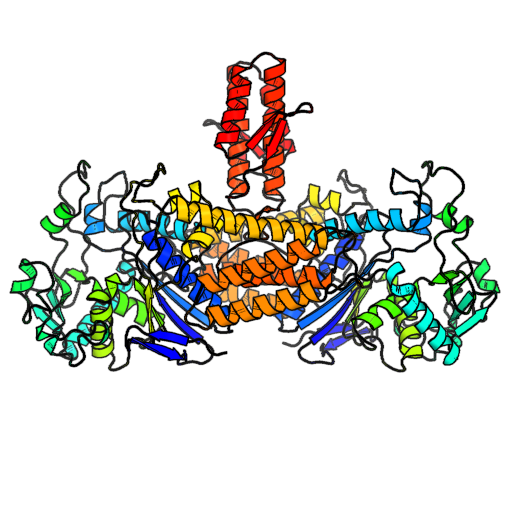TOM 524 C C . HIS A 1 64 ? 6.605 -18.484 -4.203 1 98.56 64 HIS A C 1
ATOM 526 O O . HIS A 1 64 ? 7.035 -17.594 -4.938 1 98.56 64 HIS A O 1
ATOM 532 N N . VAL A 1 65 ? 6.57 -19.766 -4.586 1 98.62 65 VAL A N 1
ATOM 533 C CA . VAL A 1 65 ? 6.961 -20.203 -5.922 1 98.62 65 VAL A CA 1
ATOM 534 C C . VAL A 1 65 ? 5.762 -20.828 -6.637 1 98.62 65 VAL A C 1
ATOM 536 O O . VAL A 1 65 ? 4.996 -21.578 -6.035 1 98.62 65 VAL A O 1
ATOM 539 N N . GLU A 1 66 ? 5.559 -20.484 -7.828 1 98.38 66 GLU A N 1
ATOM 540 C CA . GLU A 1 66 ? 4.492 -21 -8.68 1 98.38 66 GLU A CA 1
ATOM 541 C C . GLU A 1 66 ? 5.016 -21.344 -10.07 1 98.38 66 GLU A C 1
ATOM 543 O O . GLU A 1 66 ? 5.613 -20.5 -10.742 1 98.38 66 GLU A O 1
ATOM 548 N N . ASN A 1 67 ? 4.773 -22.531 -10.578 1 98.31 67 ASN A N 1
ATOM 549 C CA . ASN A 1 67 ? 5.398 -22.938 -11.828 1 98.31 67 ASN A CA 1
ATOM 550 C C . ASN A 1 67 ? 4.473 -22.719 -13.016 1 98.31 67 ASN A C 1
ATOM 552 O O . ASN A 1 67 ? 3.264 -22.547 -12.844 1 98.31 67 ASN A O 1
ATOM 556 N N . PHE A 1 68 ? 5.094 -22.688 -14.18 1 98 68 PHE A N 1
ATOM 557 C CA . PHE A 1 68 ? 4.441 -22.891 -15.469 1 98 68 PHE A CA 1
ATOM 558 C C . PHE A 1 68 ? 4.867 -24.203 -16.109 1 98 68 PHE A C 1
ATOM 560 O O . PHE A 1 68 ? 6.059 -24.469 -16.281 1 98 68 PHE A O 1
ATOM 567 N N . THR A 1 69 ? 3.912 -25.047 -16.391 1 98.25 69 THR A N 1
ATOM 568 C CA . THR A 1 69 ? 4.195 -26.188 -17.234 1 98.25 69 THR A CA 1
ATOM 569 C C . THR A 1 69 ? 4.168 -25.797 -18.703 1 98.25 69 THR A C 1
ATOM 571 O O . THR A 1 69 ? 3.098 -25.672 -19.312 1 98.25 69 THR A O 1
ATOM 574 N N . ASP A 1 70 ? 5.355 -25.656 -19.297 1 97.75 70 ASP A N 1
ATOM 575 C CA . ASP A 1 70 ? 5.445 -25.109 -20.641 1 97.75 70 ASP A CA 1
ATOM 576 C C . ASP A 1 70 ? 5.832 -26.188 -21.656 1 97.75 70 ASP A C 1
ATOM 578 O O . ASP A 1 70 ? 6.18 -25.891 -22.797 1 97.75 70 ASP A O 1
ATOM 582 N N . ILE A 1 71 ? 5.84 -27.484 -21.25 1 96.56 71 ILE A N 1
ATOM 583 C CA . ILE A 1 71 ? 5.977 -28.641 -22.125 1 96.56 71 ILE A CA 1
ATOM 584 C C . ILE A 1 71 ? 4.867 -29.641 -21.828 1 96.56 71 ILE A C 1
ATOM 586 O O . ILE A 1 71 ? 4.703 -30.078 -20.672 1 96.56 71 ILE A O 1
ATOM 590 N N . ASN A 1 72 ? 4.141 -29.969 -22.781 1 95.75 72 ASN A N 1
ATOM 591 C CA . ASN A 1 72 ? 2.99 -30.859 -22.625 1 95.75 72 ASN A CA 1
ATOM 592 C C . ASN A 1 72 ? 2.359 -31.188 -23.984 1 95.75 72 ASN A C 1
ATOM 594 O O . ASN A 1 72 ? 2.391 -30.375 -24.906 1 95.75 72 ASN A O 1
ATOM 598 N N . GLU A 1 73 ? 1.777 -32.344 -24.094 1 93.69 73 GLU A N 1
ATOM 599 C CA . GLU A 1 73 ? 1.142 -32.75 -25.344 1 93.69 73 GLU A CA 1
ATOM 600 C C . GLU A 1 73 ? 0.036 -31.781 -25.734 1 93.69 73 GLU A C 1
ATOM 602 O O . GLU A 1 73 ? -0.21 -31.578 -26.938 1 93.69 73 GLU A O 1
ATOM 607 N N . LYS A 1 74 ? -0.61 -31.234 -24.766 1 94.25 74 LYS A N 1
ATOM 608 C CA . LYS A 1 74 ? -1.657 -30.25 -25.062 1 94.25 74 LYS A CA 1
ATOM 609 C C . LYS A 1 74 ? -1.081 -29.016 -25.75 1 94.25 74 LYS A C 1
ATOM 611 O O . LYS A 1 74 ? -1.733 -28.406 -26.609 1 94.25 74 LYS A O 1
ATOM 616 N N . ILE A 1 75 ? 0.052 -28.609 -25.359 1 95.94 75 ILE A N 1
ATOM 617 C CA . ILE A 1 75 ? 0.715 -27.453 -25.969 1 95.94 75 ILE A CA 1
ATOM 618 C C . ILE A 1 75 ? 1.136 -27.797 -27.406 1 95.94 75 ILE A C 1
ATOM 620 O O . ILE A 1 75 ? 0.92 -27 -28.328 1 95.94 75 ILE A O 1
ATOM 624 N N . VAL A 1 76 ? 1.688 -28.984 -27.578 1 94.38 76 VAL A N 1
ATOM 625 C CA . VAL A 1 76 ? 2.092 -29.453 -28.906 1 94.38 76 VAL A CA 1
ATOM 626 C C . VAL A 1 76 ? 0.885 -29.453 -29.844 1 94.38 76 VAL A C 1
ATOM 628 O O . VAL A 1 76 ? 0.999 -29.094 -31.016 1 94.38 76 VAL A O 1
ATOM 631 N N . ALA A 1 77 ? -0.196 -29.828 -29.312 1 92.44 77 ALA A N 1
ATOM 632 C CA . ALA A 1 77 ? -1.425 -29.938 -30.094 1 92.44 77 ALA A CA 1
ATOM 633 C C . ALA A 1 77 ? -1.876 -28.562 -30.594 1 92.44 77 ALA A C 1
ATOM 635 O O . ALA A 1 77 ? -2.68 -28.469 -31.531 1 92.44 77 ALA A O 1
ATOM 636 N N . ARG A 1 78 ? -1.387 -27.516 -30 1 92.62 78 ARG A N 1
ATOM 637 C CA . ARG A 1 78 ? -1.813 -26.156 -30.359 1 92.62 78 ARG A CA 1
ATOM 638 C C . ARG A 1 78 ? -0.902 -25.562 -31.422 1 92.62 78 ARG A C 1
ATOM 640 O O . ARG A 1 78 ? -1.191 -24.5 -31.969 1 92.62 78 ARG A O 1
ATOM 647 N N . VAL A 1 79 ? 0.178 -26.156 -31.672 1 91.5 79 VAL A N 1
ATOM 648 C CA . VAL A 1 79 ? 1.136 -25.625 -32.625 1 91.5 79 VAL A CA 1
ATOM 649 C C . VAL A 1 79 ? 0.453 -25.422 -34 1 91.5 79 VAL A C 1
ATOM 651 O O . VAL A 1 79 ? -0.228 -26.328 -34.5 1 91.5 79 VAL A O 1
ATOM 654 N N . GLY A 1 80 ? 0.588 -24.203 -34.531 1 85 80 GLY A N 1
ATOM 655 C CA . GLY A 1 80 ? 0.015 -23.891 -35.844 1 85 80 GLY A CA 1
ATOM 656 C C . GLY A 1 80 ? -1.363 -23.266 -35.75 1 85 80 GLY A C 1
ATOM 657 O O . GLY A 1 80 ? -1.896 -22.766 -36.75 1 85 80 GLY A O 1
ATOM 658 N N . GLU A 1 81 ? -1.907 -23.312 -34.531 1 86.38 81 GLU A N 1
ATOM 659 C CA . GLU A 1 81 ? -3.219 -22.703 -34.344 1 86.38 81 GLU A CA 1
ATOM 660 C C . GLU A 1 81 ? -3.109 -21.188 -34.188 1 86.38 81 GLU A C 1
ATOM 662 O O . GLU A 1 81 ? -2.287 -20.688 -33.406 1 86.38 81 GLU A O 1
ATOM 667 N N . ASP A 1 82 ? -4.035 -20.297 -34.875 1 80.38 82 ASP A N 1
ATOM 668 C CA . ASP A 1 82 ? -4.297 -18.859 -34.688 1 80.38 82 ASP A CA 1
ATOM 669 C C . ASP A 1 82 ? -3 -18.094 -34.5 1 80.38 82 ASP A C 1
ATOM 671 O O . ASP A 1 82 ? -2.904 -17.266 -33.562 1 80.38 82 ASP A O 1
ATOM 675 N N . ASP A 1 83 ? -1.94 -18.406 -35.031 1 81.62 83 ASP A N 1
ATOM 676 C CA . ASP A 1 83 ? -0.666 -17.688 -35 1 81.62 83 ASP A CA 1
ATOM 677 C C . ASP A 1 83 ? 0.026 -17.844 -33.656 1 81.62 83 ASP A C 1
ATOM 679 O O . ASP A 1 83 ? 0.692 -16.906 -33.188 1 81.62 83 ASP A O 1
ATOM 683 N N . LEU A 1 84 ? -0.219 -18.859 -32.875 1 87.56 84 LEU A N 1
ATOM 684 C CA . LEU A 1 84 ? 0.365 -19.125 -31.578 1 87.56 84 LEU A CA 1
ATOM 685 C C . LEU A 1 84 ? 1.849 -19.453 -31.703 1 87.56 84 LEU A C 1
ATOM 687 O O . LEU A 1 84 ? 2.584 -19.406 -30.719 1 87.56 84 LEU A O 1
ATOM 691 N N . GLY A 1 85 ? 2.279 -19.75 -32.938 1 83.69 85 GLY A N 1
ATOM 692 C CA . GLY A 1 85 ? 3.686 -20.047 -33.156 1 83.69 85 GLY A CA 1
ATOM 693 C C . GLY A 1 85 ? 3.906 -21.359 -33.875 1 83.69 85 GLY A C 1
ATOM 694 O O . GLY A 1 85 ? 2.951 -22.094 -34.156 1 83.69 85 GLY A O 1
ATOM 695 N N . GLU A 1 86 ? 5.238 -21.625 -34.125 1 86.19 86 GLU A N 1
ATOM 696 C CA . GLU A 1 86 ? 5.574 -22.734 -35.031 1 86.19 86 GLU A CA 1
ATOM 697 C C . GLU A 1 86 ? 6.121 -23.922 -34.25 1 86.19 86 GLU A C 1
ATOM 699 O O . GLU A 1 86 ? 6.387 -24.984 -34.812 1 86.19 86 GLU A O 1
ATOM 704 N N . ASP A 1 87 ? 6.293 -23.688 -32.938 1 90.69 87 ASP A N 1
ATOM 705 C CA . ASP A 1 87 ? 6.742 -24.828 -32.125 1 90.69 87 ASP A CA 1
ATOM 706 C C . ASP A 1 87 ? 6.152 -24.766 -30.734 1 90.69 87 ASP A C 1
ATOM 708 O O . ASP A 1 87 ? 5.438 -23.828 -30.391 1 90.69 87 ASP A O 1
ATOM 712 N N . GLU A 1 88 ? 6.445 -25.828 -29.969 1 94.38 88 GLU A N 1
ATOM 713 C CA . GLU A 1 88 ? 5.883 -26.031 -28.641 1 94.38 88 GLU A CA 1
ATOM 714 C C . GLU A 1 88 ? 6.215 -24.875 -27.719 1 94.38 88 GLU A C 1
ATOM 716 O O . GLU A 1 88 ? 5.34 -24.344 -27.016 1 94.38 88 GLU A O 1
ATOM 721 N N . LEU A 1 89 ? 7.422 -24.359 -27.734 1 94.88 89 LEU A N 1
ATOM 722 C CA . LEU A 1 89 ? 7.855 -23.312 -26.812 1 94.88 89 LEU A CA 1
ATOM 723 C C . LEU A 1 89 ? 7.254 -21.953 -27.203 1 94.88 89 LEU A C 1
ATOM 725 O O . LEU A 1 89 ? 6.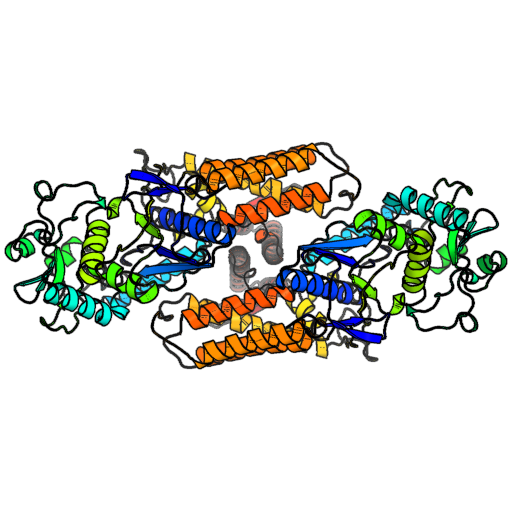961 -21.125 -26.328 1 94.88 89 LEU A O 1
ATOM 729 N N . ASP A 1 90 ? 7.023 -21.734 -28.484 1 93.5 90 ASP A N 1
ATOM 730 C CA . ASP A 1 90 ? 6.344 -20.516 -28.938 1 93.5 90 ASP A CA 1
ATOM 731 C C . ASP A 1 90 ? 4.922 -20.453 -28.375 1 93.5 90 ASP A C 1
ATOM 733 O O . ASP A 1 90 ? 4.496 -19.406 -27.891 1 93.5 90 ASP A O 1
ATOM 737 N N . VAL A 1 91 ? 4.258 -21.562 -28.547 1 94.25 91 VAL A N 1
ATOM 738 C CA . VAL A 1 91 ? 2.891 -21.641 -28.047 1 94.25 91 VAL A CA 1
ATOM 739 C C . VAL A 1 91 ? 2.873 -21.391 -26.547 1 94.25 91 VAL A C 1
ATOM 741 O O . VAL A 1 91 ? 2.07 -20.594 -26.047 1 94.25 91 VAL A O 1
ATOM 744 N N . ALA A 1 92 ? 3.756 -22.031 -25.844 1 96.75 92 ALA A N 1
ATOM 745 C CA . ALA A 1 92 ? 3.824 -21.891 -24.391 1 96.75 92 ALA A CA 1
ATOM 746 C C . ALA A 1 92 ? 4.09 -20.453 -23.984 1 96.75 92 ALA A C 1
ATOM 748 O O . ALA A 1 92 ? 3.473 -19.938 -23.062 1 96.75 92 ALA A O 1
ATOM 749 N N . GLU A 1 93 ? 4.977 -19.797 -24.672 1 95.75 93 GLU A N 1
ATOM 750 C CA . GLU A 1 93 ? 5.328 -18.422 -24.344 1 95.75 93 GLU A CA 1
ATOM 751 C C . GLU A 1 93 ? 4.129 -17.5 -24.516 1 95.75 93 GLU A C 1
ATOM 753 O O . GLU A 1 93 ? 3.932 -16.578 -23.719 1 95.75 93 GLU A O 1
ATOM 758 N N . THR A 1 94 ? 3.371 -17.719 -25.562 1 95.19 94 THR A N 1
ATOM 759 C CA . THR A 1 94 ? 2.166 -16.922 -25.781 1 95.19 94 THR A CA 1
ATOM 760 C C . THR A 1 94 ? 1.207 -17.047 -24.609 1 95.19 94 THR A C 1
ATOM 762 O O . THR A 1 94 ? 0.695 -16.047 -24.109 1 95.19 94 THR A O 1
ATOM 765 N N . TYR A 1 95 ? 1.034 -18.203 -24.172 1 96.31 95 TYR A N 1
ATOM 766 C CA . TYR A 1 95 ? 0.06 -18.406 -23.109 1 96.31 95 TYR A CA 1
ATOM 767 C C . TYR A 1 95 ? 0.651 -18.031 -21.75 1 96.31 95 TYR A C 1
ATOM 769 O O . TYR A 1 95 ? -0.081 -17.672 -20.828 1 96.31 95 TYR A O 1
ATOM 777 N N . ILE A 1 96 ? 1.979 -18.109 -21.578 1 97.5 96 ILE A N 1
ATOM 778 C CA . ILE A 1 96 ? 2.604 -17.562 -20.375 1 97.5 96 ILE A CA 1
ATOM 779 C C . ILE A 1 96 ? 2.336 -16.062 -20.281 1 97.5 96 ILE A C 1
ATOM 781 O O . ILE A 1 96 ? 1.979 -15.562 -19.219 1 97.5 96 ILE A O 1
ATOM 785 N N . GLU A 1 97 ? 2.496 -15.398 -21.375 1 95.88 97 GLU A N 1
ATOM 786 C CA . GLU A 1 97 ? 2.225 -13.961 -21.406 1 95.88 97 GLU A CA 1
ATOM 787 C C . GLU A 1 97 ? 0.788 -13.664 -20.984 1 95.88 97 GLU A C 1
ATOM 789 O O . GLU A 1 97 ? 0.545 -12.781 -20.172 1 95.88 97 GLU A O 1
ATOM 794 N N . ARG A 1 98 ? -0.129 -14.438 -21.516 1 94.88 98 ARG A N 1
ATOM 795 C CA . ARG A 1 98 ? -1.54 -14.25 -21.203 1 94.88 98 ARG A CA 1
ATOM 796 C C . ARG A 1 98 ? -1.812 -14.57 -19.734 1 94.88 98 ARG A C 1
ATOM 798 O O . ARG A 1 98 ? -2.584 -13.867 -19.078 1 94.88 98 ARG A O 1
ATOM 805 N N . THR A 1 99 ? -1.209 -15.578 -19.312 1 97.69 99 THR A N 1
ATOM 806 C CA . THR A 1 99 ? -1.403 -16.016 -17.938 1 97.69 99 THR A CA 1
ATOM 807 C C . THR A 1 99 ? -0.915 -14.953 -16.953 1 97.69 99 THR A C 1
ATOM 809 O O . THR A 1 99 ? -1.62 -14.602 -16 1 97.69 99 THR A O 1
ATOM 812 N N . ILE A 1 100 ? 0.225 -14.422 -17.188 1 97.12 100 ILE A N 1
ATOM 813 C CA . ILE A 1 100 ? 0.793 -13.398 -16.312 1 97.12 100 ILE A CA 1
ATOM 814 C C . ILE A 1 100 ? -0.095 -12.156 -16.328 1 97.12 100 ILE A C 1
ATOM 816 O O . ILE A 1 100 ? -0.372 -11.57 -15.281 1 97.12 100 ILE A O 1
ATOM 820 N N . ALA A 1 101 ? -0.558 -11.789 -17.5 1 94.88 101 ALA A N 1
ATOM 821 C CA . ALA A 1 101 ? -1.455 -10.641 -17.609 1 94.88 101 ALA A CA 1
ATOM 822 C C . ALA A 1 101 ? -2.721 -10.844 -16.781 1 94.88 101 ALA A C 1
ATOM 824 O O . ALA A 1 101 ? -3.182 -9.922 -16.109 1 94.88 101 ALA A O 1
ATOM 825 N N . ASP A 1 102 ? -3.24 -12.039 -16.891 1 95.88 102 ASP A N 1
ATOM 826 C CA . ASP A 1 102 ? -4.441 -12.375 -16.125 1 95.88 102 ASP A CA 1
ATOM 827 C C . ASP A 1 102 ? -4.176 -12.305 -14.625 1 95.88 102 ASP A C 1
ATOM 829 O O . ASP A 1 102 ? -5.008 -11.797 -13.867 1 95.88 102 ASP A O 1
ATOM 833 N N . MET A 1 103 ? -3.055 -12.805 -14.242 1 97.31 103 MET A N 1
ATOM 834 C CA . MET A 1 103 ? -2.688 -12.766 -12.828 1 97.31 103 MET A CA 1
ATOM 835 C C . MET A 1 103 ? -2.59 -11.32 -12.336 1 97.31 103 MET A C 1
ATOM 837 O O . MET A 1 103 ? -3.049 -11.008 -11.242 1 97.31 103 MET A O 1
ATOM 841 N N . ARG A 1 104 ? -2.002 -10.445 -13.18 1 94.88 104 ARG A N 1
ATOM 842 C CA . ARG A 1 104 ? -1.885 -9.039 -12.82 1 94.88 104 ARG A CA 1
ATOM 843 C C . ARG A 1 104 ? -3.256 -8.375 -12.766 1 94.88 104 ARG A C 1
ATOM 845 O O . ARG A 1 104 ? -3.535 -7.586 -11.859 1 94.88 104 ARG A O 1
ATOM 852 N N . ALA A 1 105 ? -4.105 -8.742 -13.648 1 92.62 105 ALA A N 1
ATOM 853 C CA . ALA A 1 105 ? -5.445 -8.172 -13.711 1 92.62 105 ALA A CA 1
ATOM 854 C C . ALA A 1 105 ? -6.258 -8.539 -12.477 1 92.62 105 ALA A C 1
ATOM 856 O O . ALA A 1 105 ? -7.152 -7.789 -12.07 1 92.62 105 ALA A O 1
ATOM 857 N N . LEU A 1 106 ? -5.902 -9.617 -11.867 1 96.75 106 LEU A N 1
ATOM 858 C CA . LEU A 1 106 ? -6.609 -10.078 -10.68 1 96.75 106 LEU A CA 1
ATOM 859 C C . LEU A 1 106 ? -5.93 -9.578 -9.414 1 96.75 106 LEU A C 1
ATOM 861 O O . LEU A 1 106 ? -6.305 -9.969 -8.305 1 96.75 106 LEU A O 1
ATOM 865 N N . ASN A 1 107 ? -4.914 -8.766 -9.555 1 96.06 107 ASN A N 1
ATOM 866 C CA . ASN A 1 107 ? -4.195 -8.156 -8.438 1 96.06 107 ASN A CA 1
ATOM 867 C C . ASN A 1 107 ? -3.5 -9.211 -7.582 1 96.06 107 ASN A C 1
ATOM 869 O O . ASN A 1 107 ? -3.504 -9.117 -6.355 1 96.06 107 ASN A O 1
ATOM 873 N N . LEU A 1 108 ? -2.947 -10.164 -8.242 1 98 108 LEU A N 1
ATOM 874 C CA . LEU A 1 108 ? -2.158 -11.148 -7.508 1 98 108 LEU A CA 1
ATOM 875 C C . LEU A 1 108 ? -0.781 -10.594 -7.16 1 98 108 LEU A C 1
ATOM 877 O O . LEU A 1 108 ? -0.169 -9.891 -7.969 1 98 108 LEU A O 1
ATOM 881 N N . LEU A 1 109 ? -0.277 -10.977 -6.004 1 97.38 109 LEU A N 1
ATOM 882 C CA . LEU A 1 109 ? 1.129 -10.719 -5.707 1 97.38 109 LEU A CA 1
ATOM 883 C C . LEU A 1 109 ? 2.035 -11.5 -6.652 1 97.38 109 LEU A C 1
ATOM 885 O O . LEU A 1 109 ? 1.678 -12.594 -7.102 1 97.38 109 LEU A O 1
ATOM 889 N N . ARG A 1 110 ? 3.139 -10.891 -6.922 1 97.06 110 ARG A N 1
ATOM 890 C CA . ARG A 1 110 ? 4.145 -11.633 -7.68 1 97.06 110 ARG A CA 1
ATOM 891 C C . ARG A 1 110 ? 4.777 -12.727 -6.828 1 97.06 110 ARG A C 1
ATOM 893 O O . ARG A 1 110 ? 5.098 -12.5 -5.66 1 97.06 110 ARG A O 1
ATOM 900 N N . ALA A 1 111 ? 4.953 -13.883 -7.383 1 97.81 111 ALA A N 1
ATOM 901 C CA . ALA A 1 111 ? 5.699 -14.945 -6.715 1 97.81 111 ALA A CA 1
ATOM 902 C C . ALA A 1 111 ? 7.195 -14.625 -6.684 1 97.81 111 ALA A C 1
ATOM 904 O O . ALA A 1 111 ? 7.656 -13.719 -7.371 1 97.81 111 ALA A O 1
ATOM 905 N N . GLU A 1 112 ? 7.867 -15.375 -5.859 1 97.06 112 GLU A N 1
ATOM 906 C CA . GLU A 1 112 ? 9.32 -15.219 -5.848 1 97.06 112 GLU A CA 1
ATOM 907 C C . GLU A 1 112 ? 9.914 -15.555 -7.211 1 97.06 112 GLU A C 1
ATOM 909 O O . GLU A 1 112 ? 10.828 -14.867 -7.68 1 97.06 112 GLU A O 1
ATOM 914 N N . VAL A 1 113 ? 9.391 -16.609 -7.766 1 96.75 113 VAL A N 1
ATOM 915 C CA . VAL A 1 113 ? 9.758 -16.984 -9.133 1 96.75 113 VAL A CA 1
ATOM 916 C C . VAL A 1 113 ? 8.641 -17.812 -9.75 1 96.75 113 VAL A C 1
ATOM 918 O O . VAL A 1 113 ? 7.828 -18.406 -9.031 1 96.75 113 VAL A O 1
ATOM 921 N N . TYR A 1 114 ? 8.648 -17.812 -11.055 1 98.31 114 TYR A N 1
ATOM 922 C CA . TYR A 1 114 ? 7.777 -18.656 -11.867 1 98.31 114 TYR A CA 1
ATOM 923 C C . TYR A 1 114 ? 8.594 -19.641 -12.695 1 98.31 114 TYR A C 1
ATOM 925 O O . TYR A 1 114 ? 8.781 -19.453 -13.898 1 98.31 114 TYR A O 1
ATOM 933 N N . PRO A 1 115 ? 8.969 -20.734 -12.07 1 98.38 115 PRO A N 1
ATOM 934 C CA . PRO A 1 115 ? 9.812 -21.672 -12.82 1 98.38 115 PRO A CA 1
ATOM 935 C C . PRO A 1 115 ? 9.078 -22.328 -13.984 1 98.38 115 PRO A C 1
ATOM 937 O O . PRO A 1 115 ? 7.887 -22.641 -13.867 1 98.38 115 PRO A O 1
ATOM 940 N N . ARG A 1 116 ? 9.797 -22.594 -15.055 1 98.19 116 ARG A N 1
ATOM 941 C CA . ARG A 1 116 ? 9.305 -23.297 -16.234 1 98.19 116 ARG A CA 1
ATOM 942 C C . ARG A 1 116 ? 9.961 -24.672 -16.344 1 98.19 116 ARG A C 1
ATOM 944 O O . ARG A 1 116 ? 11.148 -24.828 -16.047 1 98.19 116 ARG A O 1
ATOM 951 N N . VAL A 1 117 ? 9.273 -25.594 -16.844 1 98.31 117 VAL A N 1
ATOM 952 C CA . VAL A 1 117 ? 9.797 -26.938 -16.984 1 98.31 117 VAL A CA 1
ATOM 953 C C . VAL A 1 117 ? 10.992 -26.938 -17.938 1 98.31 117 VAL A C 1
ATOM 955 O O . VAL A 1 117 ? 12.039 -27.516 -17.641 1 98.31 117 VAL A O 1
ATOM 958 N N . SER A 1 118 ? 10.852 -26.234 -19.031 1 97.12 118 SER A N 1
ATOM 959 C CA . SER A 1 118 ? 11.883 -26.188 -20.078 1 97.12 118 SER A CA 1
ATOM 960 C C . SER A 1 118 ? 13.203 -25.672 -19.516 1 97.12 118 SER A C 1
ATOM 962 O O . SER A 1 118 ? 14.273 -26.031 -20.016 1 97.12 118 SER A O 1
ATOM 964 N N . GLU A 1 119 ? 13.133 -24.844 -18.438 1 96.69 119 GLU A N 1
ATOM 965 C CA . GLU A 1 119 ? 14.32 -24.25 -17.844 1 96.69 119 GLU A CA 1
ATOM 966 C C . GLU A 1 119 ? 14.938 -25.188 -16.812 1 96.69 119 GLU A C 1
ATOM 968 O O . GLU A 1 119 ? 16.062 -24.969 -16.344 1 96.69 119 GLU A O 1
ATOM 973 N N . HIS A 1 120 ? 14.273 -26.312 -16.484 1 98.31 120 HIS A N 1
ATOM 974 C CA . HIS A 1 120 ? 14.695 -27.109 -15.328 1 98.31 120 HIS A CA 1
ATOM 975 C C . HIS A 1 120 ? 14.898 -28.562 -15.719 1 98.31 120 HIS A C 1
ATOM 977 O O . HIS A 1 120 ? 14.867 -29.453 -14.852 1 98.31 120 HIS A O 1
ATOM 983 N N . VAL A 1 121 ? 15.055 -28.812 -17.016 1 98.31 121 VAL A N 1
ATOM 984 C CA . VAL A 1 121 ? 15.227 -30.188 -17.516 1 98.31 121 VAL A CA 1
ATOM 985 C C . VAL A 1 121 ? 16.469 -30.797 -16.875 1 98.31 121 VAL A C 1
ATOM 987 O O . VAL A 1 121 ? 16.438 -31.953 -16.438 1 98.31 121 VAL A O 1
ATOM 990 N N . PRO A 1 122 ? 17.594 -30.031 -16.703 1 98.38 122 PRO A N 1
ATOM 991 C CA . PRO A 1 122 ? 18.75 -30.641 -16.031 1 98.38 122 PRO A CA 1
ATOM 992 C C . PRO A 1 122 ? 18.438 -31.094 -14.609 1 98.38 122 PRO A C 1
ATOM 994 O O . PRO A 1 122 ? 18.844 -32.188 -14.211 1 98.38 122 PRO A O 1
ATOM 997 N N . GLU A 1 123 ? 17.75 -30.281 -13.852 1 98.62 123 GLU A N 1
ATOM 998 C CA . GLU A 1 123 ? 17.359 -30.656 -12.484 1 98.62 123 GLU A CA 1
ATOM 999 C C . GLU A 1 123 ? 16.438 -31.875 -12.477 1 98.62 123 GLU A C 1
ATOM 1001 O O . GLU A 1 123 ? 16.516 -32.688 -11.57 1 98.62 123 GLU A O 1
ATOM 1006 N N . ILE A 1 124 ? 15.602 -31.969 -13.477 1 98.81 124 ILE A N 1
ATOM 1007 C CA . ILE A 1 124 ? 14.68 -33.094 -13.609 1 98.81 124 ILE A CA 1
ATOM 1008 C C . ILE A 1 124 ? 15.469 -34.375 -13.883 1 98.81 124 ILE A C 1
ATOM 1010 O O . ILE A 1 124 ? 15.25 -35.375 -13.227 1 98.81 124 ILE A O 1
ATOM 1014 N N . VAL A 1 125 ? 16.391 -34.281 -14.844 1 98.75 125 VAL A N 1
ATOM 1015 C CA . VAL A 1 125 ? 17.219 -35.406 -15.188 1 98.75 125 VAL A CA 1
ATOM 1016 C C . VAL A 1 125 ? 18 -35.875 -13.961 1 98.75 125 VAL A C 1
ATOM 1018 O O . VAL A 1 125 ? 18.078 -37.062 -13.664 1 98.75 125 VAL A O 1
ATOM 1021 N N . ASP A 1 126 ? 18.547 -34.938 -13.203 1 98.75 126 ASP A N 1
ATOM 1022 C CA . ASP A 1 126 ? 19.281 -35.25 -11.984 1 98.75 126 ASP A CA 1
ATOM 1023 C C . ASP A 1 126 ? 18.406 -35.969 -10.977 1 98.75 126 ASP A C 1
ATOM 1025 O O . ASP A 1 126 ? 18.844 -36.938 -10.344 1 98.75 126 ASP A O 1
ATOM 1029 N N . LEU A 1 127 ? 17.219 -35.531 -10.797 1 98.81 127 LEU A N 1
ATOM 1030 C CA . LEU A 1 127 ? 16.281 -36.156 -9.844 1 98.81 127 LEU A CA 1
ATOM 1031 C C . LEU A 1 127 ? 15.93 -37.562 -10.273 1 98.81 127 LEU A C 1
ATOM 1033 O O . LEU A 1 127 ? 15.875 -38.469 -9.445 1 98.81 127 LEU A O 1
ATOM 1037 N N . VAL A 1 128 ? 15.727 -37.75 -11.57 1 98.81 128 VAL A N 1
ATOM 1038 C CA . VAL A 1 128 ? 15.422 -39.062 -12.094 1 98.81 128 VAL A CA 1
ATOM 1039 C C . VAL A 1 128 ? 16.594 -40 -11.859 1 98.81 128 VAL A C 1
ATOM 1041 O O . VAL A 1 128 ? 16.406 -41.156 -11.438 1 98.81 128 VAL A O 1
ATOM 1044 N N . GLU A 1 129 ? 17.781 -39.531 -12.117 1 98.75 129 GLU A N 1
ATOM 1045 C CA . GLU A 1 129 ? 18.984 -40.344 -11.867 1 98.75 129 GLU A CA 1
ATOM 1046 C C . GLU A 1 129 ? 19.062 -40.75 -10.406 1 98.75 129 GLU A C 1
ATOM 1048 O O . GLU A 1 129 ? 19.391 -41.906 -10.109 1 98.75 129 GLU A O 1
ATOM 1053 N N . THR A 1 130 ? 18.812 -39.844 -9.555 1 98.81 130 THR A N 1
ATOM 1054 C CA . THR A 1 130 ? 18.828 -40.125 -8.125 1 98.81 130 THR A CA 1
ATOM 1055 C C . THR A 1 130 ? 17.828 -41.25 -7.777 1 98.81 130 THR A C 1
ATOM 1057 O O . THR A 1 130 ? 18.156 -42.156 -7.023 1 98.81 130 THR A O 1
ATOM 1060 N N . LEU A 1 131 ? 16.656 -41.156 -8.336 1 98.88 131 LEU A N 1
ATOM 1061 C CA . LEU A 1 131 ? 15.617 -42.125 -8.055 1 98.88 131 LEU A CA 1
ATOM 1062 C C . LEU A 1 131 ? 16.016 -43.5 -8.57 1 98.88 131 LEU A C 1
ATOM 1064 O O . LEU A 1 131 ? 15.719 -44.531 -7.938 1 98.88 131 LEU A O 1
ATOM 1068 N N . VAL A 1 132 ? 16.703 -43.531 -9.719 1 98.56 132 VAL A N 1
ATOM 1069 C CA . VAL A 1 132 ? 17.188 -44.781 -10.273 1 98.56 132 VAL A CA 1
ATOM 1070 C C . VAL A 1 132 ? 18.281 -45.344 -9.367 1 98.56 132 VAL A C 1
ATOM 1072 O O . VAL A 1 132 ? 18.25 -46.531 -9.008 1 98.56 132 VAL A O 1
ATOM 1075 N N . GLU A 1 133 ? 19.156 -44.531 -8.969 1 98.31 133 GLU A N 1
ATOM 1076 C CA . GLU A 1 133 ? 20.281 -44.938 -8.125 1 98.31 133 GLU A CA 1
ATOM 1077 C C . GLU A 1 133 ? 19.797 -45.469 -6.77 1 98.31 133 GLU A C 1
ATOM 1079 O O . GLU A 1 133 ? 20.359 -46.406 -6.219 1 98.31 133 GLU A O 1
ATOM 1084 N N . GLU A 1 134 ? 18.75 -44.875 -6.285 1 98.06 134 GLU A N 1
ATOM 1085 C CA . GLU A 1 134 ? 18.25 -45.219 -4.965 1 98.06 134 GLU A CA 1
ATOM 1086 C C . GLU A 1 134 ? 17.312 -46.438 -5.039 1 98.06 134 GLU A C 1
ATOM 1088 O O . GLU A 1 134 ? 16.812 -46.906 -4.012 1 98.06 134 GLU A O 1
ATOM 1093 N N . GLY A 1 135 ? 16.984 -46.844 -6.25 1 97.81 135 GLY A N 1
ATOM 1094 C CA . GLY A 1 135 ? 16.25 -48.094 -6.422 1 97.81 135 GLY A CA 1
ATOM 1095 C C . GLY A 1 135 ? 14.75 -47.906 -6.508 1 97.81 135 GLY A C 1
ATOM 1096 O O . GLY A 1 135 ? 13.977 -48.844 -6.398 1 97.81 135 GLY A O 1
ATOM 1097 N N . TYR A 1 136 ? 14.32 -46.656 -6.703 1 98.69 136 TYR A N 1
ATOM 1098 C CA . TYR A 1 136 ? 12.891 -46.375 -6.73 1 98.69 136 TYR A CA 1
ATOM 1099 C C . TYR A 1 136 ? 12.383 -46.25 -8.164 1 98.69 136 TYR A C 1
ATOM 1101 O O . TYR A 1 136 ? 11.18 -46.125 -8.391 1 98.69 136 TYR A O 1
ATOM 1109 N N . ALA A 1 137 ? 13.219 -46.25 -9.156 1 98.62 137 ALA A N 1
ATOM 1110 C CA . ALA A 1 137 ? 12.859 -46.125 -10.562 1 98.62 137 ALA A CA 1
ATOM 1111 C C . ALA A 1 137 ? 13.641 -47.094 -11.43 1 98.62 137 ALA A C 1
ATOM 1113 O O . ALA A 1 137 ? 14.672 -47.625 -11.008 1 98.62 137 ALA A O 1
ATOM 1114 N N . TYR A 1 138 ? 13.102 -47.344 -12.578 1 98.12 138 TYR A N 1
ATOM 1115 C CA . TYR A 1 138 ? 13.766 -48.281 -13.484 1 98.12 138 TYR A CA 1
ATOM 1116 C C . TYR A 1 138 ? 13.586 -47.844 -14.938 1 98.12 138 TYR A C 1
ATOM 1118 O O . TYR A 1 138 ? 12.602 -47.188 -15.273 1 98.12 138 TYR A O 1
ATOM 1126 N N . GLU A 1 139 ? 14.547 -48.219 -15.734 1 97.56 139 GLU A N 1
ATOM 1127 C CA . GLU A 1 139 ? 14.516 -47.906 -17.156 1 97.56 139 GLU A CA 1
ATOM 1128 C C . GLU A 1 139 ? 13.773 -49 -17.938 1 97.56 139 GLU A C 1
ATOM 1130 O O . GLU A 1 139 ? 13.922 -50.188 -17.641 1 97.56 139 GLU A O 1
ATOM 1135 N N . SER A 1 140 ? 12.961 -48.625 -18.891 1 95.75 140 SER A N 1
ATOM 1136 C CA . SER A 1 140 ? 12.258 -49.531 -19.812 1 95.75 140 SER A CA 1
ATOM 1137 C C . SER A 1 140 ? 12.07 -48.844 -21.172 1 95.75 140 SER A C 1
ATOM 1139 O O . SER A 1 140 ? 11.352 -47.844 -21.281 1 95.75 140 SER A O 1
ATOM 1141 N N . ASN A 1 141 ? 12.711 -49.375 -22.344 1 93.31 141 ASN A N 1
ATOM 1142 C CA . ASN A 1 141 ? 12.594 -48.875 -23.703 1 93.31 141 ASN A CA 1
ATOM 1143 C C . ASN A 1 141 ? 12.977 -47.375 -23.766 1 93.31 141 ASN A C 1
ATOM 1145 O O . ASN A 1 141 ? 12.203 -46.562 -24.266 1 93.31 141 ASN A O 1
ATOM 1149 N N . ASP A 1 142 ? 14.016 -46.969 -23.062 1 94.56 142 ASP A N 1
ATOM 1150 C CA . ASP A 1 142 ? 14.609 -45.625 -23.078 1 94.56 142 ASP A CA 1
ATOM 1151 C C . ASP A 1 142 ? 13.766 -44.625 -22.281 1 94.56 142 ASP A C 1
ATOM 1153 O O . ASP A 1 142 ? 14.023 -43.438 -22.312 1 94.56 142 ASP A O 1
ATOM 1157 N N . SER A 1 143 ? 12.766 -45.188 -21.688 1 96.75 143 SER A N 1
ATOM 1158 C CA . SER A 1 143 ? 11.984 -44.406 -20.734 1 96.75 143 SER A CA 1
ATOM 1159 C C . SER A 1 143 ? 12.328 -44.812 -19.297 1 96.75 143 SER A C 1
ATOM 1161 O O . SER A 1 143 ? 13.023 -45.812 -19.078 1 96.75 143 SER A O 1
ATOM 1163 N N . VAL A 1 144 ? 12.008 -43.938 -18.375 1 98.25 144 VAL A N 1
ATOM 1164 C CA . VAL A 1 144 ? 12.219 -44.25 -16.953 1 98.25 144 VAL A CA 1
ATOM 1165 C C . VAL A 1 144 ? 10.891 -44.156 -16.203 1 98.25 144 VAL A C 1
ATOM 1167 O O . VAL A 1 144 ? 10.156 -43.188 -16.375 1 98.25 144 VAL A O 1
ATOM 1170 N N . TYR A 1 145 ? 10.555 -45.156 -15.438 1 97.75 145 TYR A N 1
ATOM 1171 C CA . TYR A 1 145 ? 9.312 -45.219 -14.68 1 97.75 145 TYR A CA 1
ATOM 1172 C C . TYR A 1 145 ? 9.586 -45.281 -13.188 1 97.75 145 TYR A C 1
ATOM 1174 O O . TYR A 1 145 ? 10.555 -45.906 -12.75 1 97.75 145 TYR A O 1
ATOM 1182 N N . PHE A 1 146 ? 8.82 -44.625 -12.383 1 98.12 146 PHE A N 1
ATOM 1183 C CA . PHE A 1 146 ? 8.836 -44.812 -10.938 1 98.12 146 PHE A CA 1
ATOM 1184 C C . PHE A 1 146 ? 8.164 -46.125 -10.539 1 98.12 146 PHE A C 1
ATOM 1186 O O . PHE A 1 146 ? 7.078 -46.438 -11.031 1 98.12 146 PHE A O 1
ATOM 1193 N N . ASP A 1 147 ? 8.797 -46.844 -9.688 1 97 147 ASP A N 1
ATOM 1194 C CA . ASP A 1 147 ? 8.25 -48.094 -9.156 1 97 147 ASP A CA 1
ATOM 1195 C C . ASP A 1 147 ? 7.469 -47.844 -7.867 1 97 147 ASP A C 1
ATOM 1197 O O . ASP A 1 147 ? 8.047 -47.781 -6.781 1 97 147 ASP A O 1
ATOM 1201 N N . VAL A 1 148 ? 6.145 -47.781 -7.992 1 96.38 148 VAL A N 1
ATOM 1202 C CA . VAL A 1 148 ? 5.312 -47.375 -6.859 1 96.38 148 VAL A CA 1
ATOM 1203 C C . VAL A 1 148 ? 5.398 -48.438 -5.762 1 96.38 148 VAL A C 1
ATOM 1205 O O . VAL A 1 148 ? 5.215 -48.125 -4.582 1 96.38 148 VAL A O 1
ATOM 1208 N N . SER A 1 149 ? 5.703 -49.656 -6.113 1 94.69 149 SER A N 1
ATOM 1209 C CA . SER A 1 149 ? 5.77 -50.75 -5.148 1 94.69 149 SER A CA 1
ATOM 1210 C C . SER A 1 149 ? 6.992 -50.625 -4.246 1 94.69 149 SER A C 1
ATOM 1212 O O . SER A 1 149 ? 7.066 -51.25 -3.189 1 94.69 149 SER A O 1
ATOM 1214 N N . SER A 1 150 ? 7.895 -49.844 -4.688 1 96.31 150 SER A N 1
ATOM 1215 C CA . SER A 1 150 ? 9.125 -49.656 -3.928 1 96.31 150 SER A CA 1
ATOM 1216 C C . SER A 1 150 ? 8.977 -48.562 -2.877 1 96.31 150 SER A C 1
ATOM 1218 O O . SER A 1 150 ? 9.852 -48.406 -2.021 1 96.31 150 SER A O 1
ATOM 1220 N N . PHE A 1 151 ? 7.949 -47.812 -2.891 1 97.25 151 PHE A N 1
ATOM 1221 C CA . PHE A 1 151 ? 7.676 -46.719 -1.943 1 97.25 151 PHE A CA 1
ATOM 1222 C C . PHE A 1 151 ? 6.543 -47.094 -1.002 1 97.25 151 PHE A C 1
ATOM 1224 O O . PHE A 1 151 ? 5.367 -46.938 -1.337 1 97.25 151 PHE A O 1
ATOM 1231 N N . ASP A 1 152 ? 6.875 -47.406 0.202 1 95 152 ASP A N 1
ATOM 1232 C CA . ASP A 1 152 ? 5.969 -48.062 1.145 1 95 152 ASP A CA 1
ATOM 1233 C C . ASP A 1 152 ? 4.781 -47.156 1.474 1 95 152 ASP A C 1
ATOM 1235 O O . ASP A 1 152 ? 3.684 -47.656 1.751 1 95 152 ASP A O 1
ATOM 1239 N N . GLU A 1 153 ? 4.926 -45.906 1.382 1 95.62 153 GLU A N 1
ATOM 1240 C CA . GLU A 1 153 ? 3.893 -44.969 1.846 1 95.62 153 GLU A CA 1
ATOM 1241 C C . GLU A 1 153 ? 3.043 -44.469 0.684 1 95.62 153 GLU A C 1
ATOM 1243 O O . GLU A 1 153 ? 2.27 -43.531 0.84 1 95.62 153 GLU A O 1
ATOM 1248 N N . TYR A 1 154 ? 3.184 -45.062 -0.5 1 96.56 154 TYR A N 1
ATOM 1249 C CA . TYR A 1 154 ? 2.424 -44.594 -1.659 1 96.56 154 TYR A CA 1
ATOM 1250 C C . TYR A 1 154 ? 0.926 -44.656 -1.387 1 96.56 154 TYR A C 1
ATOM 1252 O O . TYR A 1 154 ? 0.414 -45.688 -0.916 1 96.56 154 TYR A O 1
ATOM 1260 N N . GLY A 1 155 ? 0.211 -43.562 -1.663 1 95.75 155 GLY A N 1
ATOM 1261 C CA . GLY A 1 155 ? -1.223 -43.5 -1.436 1 95.75 155 GLY A CA 1
ATOM 1262 C C . GLY A 1 155 ? -1.587 -42.719 -0.181 1 95.75 155 GLY A C 1
ATOM 1263 O O . GLY A 1 155 ? -2.766 -42.469 0.081 1 95.75 155 GLY A O 1
ATOM 1264 N N . LYS A 1 156 ? -0.616 -42.25 0.55 1 96 156 LYS A N 1
ATOM 1265 C CA . LYS A 1 156 ? -0.869 -41.656 1.858 1 96 156 LYS A CA 1
ATOM 1266 C C . LYS A 1 156 ? -1.601 -40.312 1.723 1 96 156 LYS A C 1
ATOM 1268 O O . LYS A 1 156 ? -2.357 -39.938 2.613 1 96 156 LYS A O 1
ATOM 1273 N N . LEU A 1 157 ? -1.383 -39.594 0.661 1 97.62 157 LEU A N 1
ATOM 1274 C CA . LEU A 1 157 ? -2.098 -38.344 0.484 1 97.62 157 LEU A CA 1
ATOM 1275 C C . LEU A 1 157 ? -3.541 -38.594 0.06 1 97.62 157 LEU A C 1
ATOM 1277 O O . LEU A 1 157 ? -4.465 -38 0.603 1 97.62 157 LEU A O 1
ATOM 1281 N N . SER A 1 158 ? -3.734 -39.469 -0.913 1 94.81 158 SER A N 1
ATOM 1282 C CA . SER A 1 158 ? -5.043 -39.75 -1.491 1 94.81 158 SER A CA 1
ATOM 1283 C C . SER A 1 158 ? -5.82 -40.75 -0.64 1 94.81 158 SER A C 1
ATOM 1285 O O . SER A 1 158 ? -7 -41 -0.889 1 94.81 158 SER A O 1
ATOM 1287 N N . ASN A 1 159 ? -5.207 -41.312 0.317 1 93 159 ASN A N 1
ATOM 1288 C CA . ASN A 1 159 ? -5.816 -42.344 1.165 1 93 159 ASN A CA 1
ATOM 1289 C C . ASN A 1 159 ? -6.301 -43.531 0.347 1 93 159 ASN A C 1
ATOM 1291 O O . ASN A 1 159 ? -7.453 -43.938 0.466 1 93 159 ASN A O 1
ATOM 1295 N N . GLN A 1 160 ? -5.395 -43.938 -0.557 1 90.5 160 GLN A N 1
ATOM 1296 C CA . GLN A 1 160 ? -5.68 -45.125 -1.384 1 90.5 160 GLN A CA 1
ATOM 1297 C C . GLN A 1 160 ? -4.664 -46.219 -1.131 1 90.5 160 GLN A C 1
ATOM 1299 O O . GLN A 1 160 ? -3.5 -45.969 -0.829 1 90.5 160 GLN A O 1
ATOM 1304 N N . GLU A 1 161 ? -5.246 -47.438 -1.298 1 89.31 161 GLU A N 1
ATOM 1305 C CA . GLU A 1 161 ? -4.355 -48.562 -1.238 1 89.31 161 GLU A CA 1
ATOM 1306 C C . GLU A 1 161 ? -3.846 -48.969 -2.627 1 89.31 161 GLU A C 1
ATOM 1308 O O . GLU A 1 161 ? -4.598 -48.906 -3.604 1 89.31 161 GLU A O 1
ATOM 1313 N N . LEU A 1 162 ? -2.586 -49.25 -2.623 1 87.38 162 LEU A N 1
ATOM 1314 C CA . LEU A 1 162 ? -1.937 -49.562 -3.895 1 87.38 162 LEU A CA 1
ATOM 1315 C C . LEU A 1 162 ? -2.711 -50.625 -4.664 1 87.38 162 LEU A C 1
ATOM 1317 O O . LEU A 1 162 ? -2.854 -50.531 -5.887 1 87.38 162 LEU A O 1
ATOM 1321 N N . GLU A 1 163 ? -3.234 -51.594 -4.004 1 84.75 163 GLU A N 1
ATOM 1322 C CA . GLU A 1 163 ? -3.939 -52.719 -4.629 1 84.75 163 GLU A CA 1
ATOM 1323 C C . GLU A 1 163 ? -5.219 -52.25 -5.316 1 84.75 163 GLU A C 1
ATOM 1325 O O . GLU A 1 163 ? -5.73 -52.906 -6.211 1 84.75 163 GLU A O 1
ATOM 1330 N N . GLU A 1 164 ? -5.66 -51.125 -4.918 1 84.06 164 GLU A N 1
ATOM 1331 C CA . GLU A 1 164 ? -6.934 -50.594 -5.418 1 84.06 164 GLU A CA 1
ATOM 1332 C C . GLU A 1 164 ? -6.715 -49.594 -6.539 1 84.06 164 GLU A C 1
ATOM 1334 O O . GLU A 1 164 ? -7.672 -49.156 -7.176 1 84.06 164 GLU A O 1
ATOM 1339 N N . ILE A 1 165 ? -5.523 -49.312 -6.688 1 81.62 165 ILE A N 1
ATOM 1340 C CA . ILE A 1 165 ? -5.23 -48.281 -7.672 1 81.62 165 ILE A CA 1
ATOM 1341 C C . ILE A 1 165 ? -5.219 -48.875 -9.07 1 81.62 165 ILE A C 1
ATOM 1343 O O . ILE A 1 165 ? -4.559 -49.906 -9.312 1 81.62 165 ILE A O 1
ATOM 1347 N N . GLU A 1 166 ? -6.047 -48.312 -9.883 1 71.5 166 GLU A N 1
ATOM 1348 C CA . GLU A 1 166 ? -6.18 -48.75 -11.266 1 71.5 166 GLU A CA 1
ATOM 1349 C C . GLU A 1 166 ? -4.965 -48.344 -12.094 1 71.5 166 GLU A C 1
ATOM 1351 O O . GLU A 1 166 ? -4.164 -47.531 -11.664 1 71.5 166 GLU A O 1
ATOM 1356 N N . SER A 1 167 ? -4.914 -48.969 -13.258 1 72.12 167 SER A N 1
ATOM 1357 C CA . SER A 1 167 ? -3.818 -48.719 -14.195 1 72.12 167 SER A CA 1
ATOM 1358 C C . SER A 1 167 ? -3.771 -47.25 -14.617 1 72.12 167 SER A C 1
ATOM 1360 O O . SER A 1 167 ? -4.812 -46.625 -14.82 1 72.12 167 SER A O 1
ATOM 1362 N N . GLN A 1 168 ? -2.596 -46.688 -14.516 1 70.19 168 GLN A N 1
ATOM 1363 C CA . GLN A 1 168 ? -2.393 -45.312 -14.891 1 70.19 168 GLN A CA 1
ATOM 1364 C C . GLN A 1 168 ? -1.656 -45.188 -16.219 1 70.19 168 GLN A C 1
ATOM 1366 O O . GLN A 1 168 ? -0.861 -46.062 -16.578 1 70.19 168 GLN A O 1
ATOM 1371 N N . GLY A 1 169 ? -1.861 -44.188 -17.047 1 66.31 169 GLY A N 1
ATOM 1372 C CA . GLY A 1 169 ? -1.136 -43.906 -18.266 1 66.31 169 GLY A CA 1
ATOM 1373 C C . GLY A 1 169 ? -1.782 -44.5 -19.5 1 66.31 169 GLY A C 1
ATOM 1374 O O . GLY A 1 169 ? -2.809 -45.156 -19.406 1 66.31 169 GLY A O 1
ATOM 1375 N N . ASP A 1 170 ? -1.21 -44.219 -20.656 1 67.12 170 ASP A N 1
ATOM 1376 C CA . ASP A 1 170 ? -1.713 -44.719 -21.938 1 67.12 170 ASP A CA 1
ATOM 1377 C C . ASP A 1 170 ? -1.451 -46.188 -22.109 1 67.12 170 ASP A C 1
ATOM 1379 O O . ASP A 1 170 ? -0.521 -46.75 -21.516 1 67.12 170 ASP A O 1
ATOM 1383 N N . PRO A 1 171 ? -2.307 -46.906 -22.812 1 62.28 171 PRO A N 1
ATOM 1384 C CA . PRO A 1 171 ? -2.176 -48.344 -23.016 1 62.28 171 PRO A CA 1
ATOM 1385 C C . PRO A 1 171 ? -0.77 -48.75 -23.438 1 62.28 171 PRO A C 1
ATOM 1387 O O . PRO A 1 171 ? -0.265 -49.781 -23 1 62.28 171 PRO A O 1
ATOM 1390 N N . ASP A 1 172 ? -0.22 -47.938 -24.281 1 62.19 172 ASP A N 1
ATOM 1391 C CA . ASP A 1 172 ? 1.105 -48.281 -24.781 1 62.19 172 ASP A CA 1
ATOM 1392 C C . ASP A 1 172 ? 2.141 -48.25 -23.656 1 62.19 172 ASP A C 1
ATOM 1394 O O . ASP A 1 172 ? 3.07 -49.062 -23.641 1 62.19 172 ASP A O 1
ATOM 1398 N N . GLU A 1 173 ? 1.977 -47.406 -22.734 1 70.19 173 GLU A N 1
ATOM 1399 C CA . GLU A 1 173 ? 2.877 -47.281 -21.594 1 70.19 173 GLU A CA 1
ATOM 1400 C C . GLU A 1 173 ? 2.697 -48.469 -20.641 1 70.19 173 GLU A C 1
ATOM 1402 O O . GLU A 1 173 ? 3.635 -48.844 -19.938 1 70.19 173 GLU A O 1
ATOM 1407 N N . ARG A 1 174 ? 1.634 -49.125 -20.703 1 74.25 174 ARG A N 1
ATOM 1408 C CA . ARG A 1 174 ? 1.277 -50.156 -19.766 1 74.25 174 ARG A CA 1
ATOM 1409 C C . ARG A 1 174 ? 2.148 -51.406 -19.953 1 74.25 174 ARG A C 1
ATOM 1411 O O . ARG A 1 174 ? 2.516 -52.062 -18.984 1 74.25 174 ARG A O 1
ATOM 1418 N N . SER A 1 175 ? 2.521 -51.469 -21.188 1 77.06 175 SER A N 1
ATOM 1419 C CA . SER A 1 175 ? 3.311 -52.688 -21.469 1 77.06 175 SER A CA 1
ATOM 1420 C C . SER A 1 175 ? 4.742 -52.531 -20.969 1 77.06 175 SER A C 1
ATOM 1422 O O . SER A 1 175 ? 5.445 -53.531 -20.781 1 77.06 175 SER A O 1
ATOM 1424 N N . GLU A 1 176 ? 5.113 -51.312 -20.734 1 84.31 176 GLU A N 1
ATOM 1425 C CA . GLU A 1 176 ? 6.48 -51.062 -20.297 1 84.31 176 GLU A CA 1
ATOM 1426 C C . GLU A 1 176 ? 6.59 -51.062 -18.781 1 84.31 176 GLU A C 1
ATOM 1428 O O . GLU A 1 176 ? 7.691 -51.094 -18.219 1 84.31 176 GLU A O 1
ATOM 1433 N N . LYS A 1 177 ? 5.547 -51.094 -18.141 1 89.62 177 LYS A N 1
ATOM 1434 C CA . LYS A 1 177 ? 5.523 -50.906 -16.688 1 89.62 177 LYS A CA 1
ATOM 1435 C C . LYS A 1 177 ? 5.578 -52.25 -15.969 1 89.62 177 LYS A C 1
ATOM 1437 O O . LYS A 1 177 ? 5.039 -53.25 -16.453 1 89.62 177 LYS A O 1
ATOM 1442 N N . ARG A 1 178 ? 6.219 -52.25 -14.852 1 90.5 178 ARG A N 1
ATOM 1443 C CA . ARG A 1 178 ? 6.238 -53.438 -13.984 1 90.5 178 ARG A CA 1
ATOM 1444 C C . ARG A 1 178 ? 4.953 -53.531 -13.172 1 90.5 178 ARG A C 1
ATOM 1446 O O . ARG A 1 178 ? 4.508 -54.625 -12.836 1 90.5 178 ARG A O 1
ATOM 1453 N N . HIS A 1 179 ? 4.465 -52.469 -12.75 1 90.56 179 HIS A N 1
ATOM 1454 C CA . HIS A 1 179 ? 3.203 -52.312 -12.031 1 90.56 179 HIS A CA 1
ATOM 1455 C C . HIS A 1 179 ? 2.264 -51.375 -12.758 1 90.56 179 HIS A C 1
ATOM 1457 O O . HIS A 1 179 ? 2.701 -50.344 -13.297 1 90.56 179 HIS A O 1
ATOM 1463 N N . PRO A 1 180 ? 0.976 -51.656 -12.742 1 88.81 180 PRO A N 1
ATOM 1464 C CA . PRO A 1 180 ? 0.032 -50.844 -13.5 1 88.81 180 PRO A CA 1
ATOM 1465 C C . PRO A 1 180 ? -0.017 -49.406 -13.008 1 88.81 180 PRO A C 1
ATOM 1467 O O . PRO A 1 180 ? -0.348 -48.5 -13.781 1 88.81 180 PRO A O 1
ATOM 1470 N N . ALA A 1 181 ? 0.318 -49.156 -11.766 1 91.12 181 ALA A N 1
ATOM 1471 C CA . ALA A 1 181 ? 0.227 -47.844 -11.172 1 91.12 181 ALA A CA 1
ATOM 1472 C C . ALA A 1 181 ? 1.535 -47.062 -11.344 1 91.12 181 ALA A C 1
ATOM 1474 O O . ALA A 1 181 ? 1.629 -45.906 -10.961 1 91.12 181 ALA A O 1
ATOM 1475 N N . ASP A 1 182 ? 2.578 -47.75 -11.938 1 95.19 182 ASP A N 1
ATOM 1476 C CA . ASP A 1 182 ? 3.826 -47.031 -12.195 1 95.19 182 ASP A CA 1
ATOM 1477 C C . ASP A 1 182 ? 3.602 -45.844 -13.141 1 95.19 182 ASP A C 1
ATOM 1479 O O . ASP A 1 182 ? 2.646 -45.844 -13.922 1 95.19 182 ASP A O 1
ATOM 1483 N N . PHE A 1 183 ? 4.379 -44.844 -12.992 1 95.44 183 PHE A N 1
ATOM 1484 C CA . PHE A 1 183 ? 4.199 -43.656 -13.82 1 95.44 183 PHE A CA 1
ATOM 1485 C C . PHE A 1 183 ? 5.539 -43.188 -14.375 1 95.44 183 PHE A C 1
ATOM 1487 O O . PHE A 1 183 ? 6.59 -43.438 -13.789 1 95.44 183 PHE A O 1
ATOM 1494 N N . ALA A 1 184 ? 5.5 -42.531 -15.523 1 96.25 184 ALA A N 1
ATOM 1495 C CA . ALA A 1 184 ? 6.703 -42.125 -16.25 1 96.25 184 ALA A CA 1
ATOM 1496 C C . ALA A 1 184 ? 7.375 -40.938 -15.555 1 96.25 184 ALA A C 1
ATOM 1498 O O . ALA A 1 184 ? 6.715 -39.938 -15.227 1 96.25 184 ALA A O 1
ATOM 1499 N N . LEU A 1 185 ? 8.664 -41.062 -15.32 1 98.31 185 LEU A N 1
ATOM 1500 C CA . LEU A 1 185 ? 9.516 -39.969 -14.883 1 98.31 185 LEU A CA 1
ATOM 1501 C C . LEU A 1 185 ? 10.172 -39.281 -16.078 1 98.31 185 LEU A C 1
ATOM 1503 O O . LEU A 1 185 ? 10.391 -38.062 -16.062 1 98.31 185 LEU A O 1
ATOM 1507 N N . TRP A 1 186 ? 10.5 -40.062 -17.047 1 98.12 186 TRP A N 1
ATOM 1508 C CA . TRP A 1 186 ? 11.102 -39.656 -18.312 1 98.12 186 TRP A CA 1
ATOM 1509 C C . TRP A 1 186 ? 10.516 -40.469 -19.469 1 98.12 186 TRP A C 1
ATOM 1511 O O . TRP A 1 186 ? 10.414 -41.688 -19.391 1 98.12 186 TRP A O 1
ATOM 1521 N N . LYS A 1 187 ? 10.094 -39.812 -20.469 1 95.75 187 LYS A N 1
ATOM 1522 C CA . LYS A 1 187 ? 9.484 -40.469 -21.625 1 95.75 187 LYS A CA 1
ATOM 1523 C C . LYS A 1 187 ? 10.398 -40.406 -22.844 1 95.75 187 LYS A C 1
ATOM 1525 O O . LYS A 1 187 ? 10.805 -39.312 -23.266 1 95.75 187 LYS A O 1
ATOM 1530 N N . ALA A 1 188 ? 10.609 -41.562 -23.422 1 95.06 188 ALA A N 1
ATOM 1531 C CA . ALA A 1 188 ? 11.445 -41.625 -24.625 1 95.06 188 ALA A CA 1
ATOM 1532 C C . ALA A 1 188 ? 10.781 -40.938 -25.812 1 95.06 188 ALA A C 1
ATOM 1534 O O . ALA A 1 188 ? 9.586 -41.125 -26.047 1 95.06 188 ALA A O 1
ATOM 1535 N N . GLY A 1 189 ? 11.578 -40.125 -26.547 1 92.69 189 GLY A N 1
ATOM 1536 C CA . GLY A 1 189 ? 11.094 -39.5 -27.766 1 92.69 189 GLY A CA 1
ATOM 1537 C C . GLY A 1 189 ? 10.18 -38.312 -27.484 1 92.69 189 GLY A C 1
ATOM 1538 O O . GLY A 1 189 ? 10.258 -37.688 -26.422 1 92.69 189 GLY A O 1
ATOM 1539 N N . GLY A 1 190 ? 9.43 -37.938 -28.547 1 92.12 190 GLY A N 1
ATOM 1540 C CA . GLY A 1 190 ? 8.516 -36.812 -28.469 1 92.12 190 GLY A CA 1
ATOM 1541 C C . GLY A 1 190 ? 7.105 -37.219 -28.078 1 92.12 190 GLY A C 1
ATOM 1542 O O . GLY A 1 190 ? 6.918 -38.125 -27.266 1 92.12 190 GLY A O 1
ATOM 1543 N N . VAL A 1 191 ? 6.207 -36.438 -28.547 1 91.81 191 VAL A N 1
ATOM 1544 C CA . VAL A 1 191 ? 4.801 -36.688 -28.234 1 91.81 191 VAL A CA 1
ATOM 1545 C C . VAL A 1 191 ? 4.191 -37.594 -29.312 1 91.81 191 VAL A C 1
ATOM 1547 O O . VAL A 1 191 ? 4.426 -37.406 -30.5 1 91.81 191 VAL A O 1
ATOM 1550 N N . ASP A 1 192 ? 3.508 -38.5 -28.781 1 87.5 192 ASP A N 1
ATOM 1551 C CA . ASP A 1 192 ? 2.836 -39.406 -29.703 1 87.5 192 ASP A CA 1
ATOM 1552 C C . ASP A 1 192 ? 1.824 -38.656 -30.578 1 87.5 192 ASP A C 1
ATOM 1554 O O . ASP A 1 192 ? 1.095 -37.812 -30.094 1 87.5 192 ASP A O 1
ATOM 1558 N N . SER A 1 193 ? 1.727 -39.094 -31.812 1 86.69 193 SER A N 1
ATOM 1559 C CA . SER A 1 193 ? 0.832 -38.438 -32.781 1 86.69 193 SER A CA 1
ATOM 1560 C C . SER A 1 193 ? -0.626 -38.594 -32.344 1 86.69 193 SER A C 1
ATOM 1562 O O . SER A 1 193 ? -1.443 -37.719 -32.594 1 86.69 193 SER A O 1
ATOM 1564 N N . ASP A 1 194 ? -0.879 -39.719 -31.797 1 86.44 194 ASP A N 1
ATOM 1565 C CA . ASP A 1 194 ? -2.25 -39.969 -31.344 1 86.44 194 ASP A CA 1
ATOM 1566 C C . ASP A 1 194 ? -2.621 -39.031 -30.203 1 86.44 194 ASP A C 1
ATOM 1568 O O . ASP A 1 194 ? -3.748 -38.531 -30.141 1 86.44 194 ASP A O 1
ATOM 1572 N N . ALA A 1 195 ? -1.686 -38.875 -29.344 1 87.19 195 ALA A N 1
ATOM 1573 C CA . ALA A 1 195 ? -1.917 -37.969 -28.234 1 87.19 195 ALA A CA 1
ATOM 1574 C C . ALA A 1 195 ? -2.141 -36.531 -28.734 1 87.19 195 ALA A C 1
ATOM 1576 O O . ALA A 1 195 ? -2.992 -35.812 -28.203 1 87.19 195 ALA A O 1
ATOM 1577 N N . VAL A 1 196 ? -1.399 -36.125 -29.719 1 89.5 196 VAL A N 1
ATOM 1578 C CA . VAL A 1 196 ? -1.56 -34.781 -30.297 1 89.5 196 VAL A CA 1
ATOM 1579 C C . VAL A 1 196 ? -2.953 -34.656 -30.906 1 89.5 196 VAL A C 1
ATOM 1581 O O . VAL A 1 196 ? -3.656 -33.688 -30.672 1 89.5 196 VAL A O 1
ATOM 1584 N N . ALA A 1 197 ? -3.377 -35.656 -31.625 1 86.5 197 ALA A N 1
ATOM 1585 C CA . ALA A 1 197 ? -4.668 -35.625 -32.312 1 86.5 197 ALA A CA 1
ATOM 1586 C C . ALA A 1 197 ? -5.816 -35.531 -31.297 1 86.5 197 ALA A C 1
ATOM 1588 O O . ALA A 1 197 ? -6.812 -34.844 -31.562 1 86.5 197 ALA A O 1
ATOM 1589 N N . GLU A 1 198 ? -5.609 -36.188 -30.266 1 86.88 198 GLU A N 1
ATOM 1590 C CA . GLU A 1 198 ? -6.648 -36.219 -29.234 1 86.88 198 GLU A CA 1
ATOM 1591 C C . GLU A 1 198 ? -6.883 -34.844 -28.625 1 86.88 198 GLU A C 1
ATOM 1593 O O . GLU A 1 198 ? -7.988 -34.531 -28.172 1 86.88 198 GLU A O 1
ATOM 1598 N N . HIS A 1 199 ? -5.895 -34.031 -28.609 1 90.06 199 HIS A N 1
ATOM 1599 C CA . HIS A 1 199 ? -5.98 -32.75 -27.891 1 90.06 199 HIS A CA 1
ATOM 1600 C C . HIS A 1 199 ? -6.141 -31.594 -28.844 1 90.06 199 HIS A C 1
ATOM 1602 O O . HIS A 1 199 ? -6.23 -30.438 -28.406 1 90.06 199 HIS A O 1
ATOM 1608 N N . ARG A 1 200 ? -6.16 -31.797 -30.078 1 89.12 200 ARG A N 1
ATOM 1609 C CA . ARG A 1 200 ? -6.352 -30.734 -31.047 1 89.12 200 ARG A CA 1
ATOM 1610 C C . ARG A 1 200 ? -7.801 -30.25 -31.062 1 89.12 200 ARG A C 1
ATOM 1612 O O . ARG A 1 200 ? -8.727 -31.062 -30.953 1 89.12 200 ARG A O 1
ATOM 1619 N N . HIS A 1 201 ? -7.918 -28.969 -31.25 1 85.25 201 HIS A N 1
ATOM 1620 C CA . HIS A 1 201 ? -9.266 -28.422 -31.359 1 85.25 201 HIS A CA 1
ATOM 1621 C C . HIS A 1 201 ? -9.906 -28.797 -32.688 1 85.25 201 HIS A C 1
ATOM 1623 O O . HIS A 1 201 ? -9.242 -28.797 -33.719 1 85.25 201 HIS A O 1
ATOM 1629 N N . GLU A 1 202 ? -11.156 -29.031 -32.531 1 79.75 202 GLU A N 1
ATOM 1630 C CA . GLU A 1 202 ? -11.898 -29.422 -33.719 1 79.75 202 GLU A CA 1
ATOM 1631 C C . GLU A 1 202 ? -12.055 -28.234 -34.688 1 79.75 202 GLU A C 1
ATOM 1633 O O . GLU A 1 202 ? -12.305 -27.109 -34.25 1 79.75 202 GLU A O 1
ATOM 1638 N N . GLY A 1 203 ? -11.859 -28.484 -35.938 1 76.44 203 GLY A N 1
ATOM 1639 C CA . GLY A 1 203 ? -12.18 -27.484 -36.969 1 76.44 203 GLY A CA 1
ATOM 1640 C C . GLY A 1 203 ? -11.055 -26.5 -37.219 1 76.44 203 GLY A C 1
ATOM 1641 O O . GLY A 1 203 ? -11.227 -25.531 -37.938 1 76.44 203 GLY A O 1
ATOM 1642 N N . VAL A 1 204 ? -9.992 -26.75 -36.469 1 77.69 204 VAL A N 1
ATOM 1643 C CA . VAL A 1 204 ? -8.883 -25.828 -36.656 1 77.69 204 VAL A CA 1
ATOM 1644 C C . VAL A 1 204 ? -7.836 -26.422 -37.594 1 77.69 204 VAL A C 1
ATOM 1646 O O . VAL A 1 204 ? -7.551 -27.625 -37.5 1 77.69 204 VAL A O 1
ATOM 1649 N N . ASP A 1 205 ? -7.441 -25.672 -38.594 1 74.81 205 ASP A N 1
ATOM 1650 C CA . ASP A 1 205 ? -6.367 -26.094 -39.5 1 74.81 205 ASP A CA 1
ATOM 1651 C C . ASP A 1 205 ? -5 -25.797 -38.875 1 74.81 205 ASP A C 1
ATOM 1653 O O . ASP A 1 205 ? -4.629 -24.641 -38.688 1 74.81 205 ASP A O 1
ATOM 1657 N N . HIS A 1 206 ? -4.262 -26.812 -38.406 1 75.56 206 HIS A N 1
ATOM 1658 C CA . HIS A 1 206 ? -2.977 -26.641 -37.719 1 75.56 206 HIS A CA 1
ATOM 1659 C C . HIS A 1 206 ? -1.826 -26.656 -38.719 1 75.56 206 HIS A C 1
ATOM 1661 O O . HIS A 1 206 ? -0.676 -26.406 -38.375 1 75.56 206 HIS A O 1
ATOM 1667 N N . GLY A 1 207 ? -2.254 -26.797 -39.812 1 65.12 207 GLY A N 1
ATOM 1668 C CA . GLY A 1 207 ? -1.24 -26.953 -40.844 1 65.12 207 GLY A CA 1
ATOM 1669 C C . GLY A 1 207 ? -0.46 -28.25 -40.719 1 65.12 207 GLY A C 1
ATOM 1670 O O . GLY A 1 207 ? -0.579 -28.953 -39.719 1 65.12 207 GLY A O 1
ATOM 1671 N N . GLY A 1 208 ? 0.344 -28.688 -41.688 1 65.69 208 GLY A N 1
ATOM 1672 C CA . GLY A 1 208 ? 1.273 -29.781 -41.875 1 65.69 208 GLY A CA 1
ATOM 1673 C C . GLY A 1 208 ? 1.116 -30.891 -40.844 1 65.69 208 GLY A C 1
ATOM 1674 O O . GLY A 1 208 ? 0.102 -30.953 -40.156 1 65.69 208 GLY A O 1
ATOM 1675 N N . ASP A 1 209 ? 2.09 -31.75 -40.688 1 66 209 ASP A N 1
ATOM 1676 C CA . ASP A 1 209 ? 2.117 -32.875 -39.781 1 66 209 ASP A CA 1
ATOM 1677 C C . ASP A 1 209 ? 2.326 -32.406 -38.344 1 66 209 ASP A C 1
ATOM 1679 O O . ASP A 1 209 ? 2.998 -31.422 -38.094 1 66 209 ASP A O 1
ATOM 1683 N N . PRO A 1 210 ? 1.655 -33.062 -37.469 1 69.88 210 PRO A N 1
ATOM 1684 C CA . PRO A 1 210 ? 1.817 -32.688 -36.062 1 69.88 210 PRO A CA 1
ATOM 1685 C C . PRO A 1 210 ? 3.277 -32.688 -35.594 1 69.88 210 PRO A C 1
ATOM 1687 O O . PRO A 1 210 ? 4.023 -33.625 -35.938 1 69.88 210 PRO A O 1
ATOM 1690 N N . PRO A 1 211 ? 3.623 -31.656 -34.906 1 81.62 211 PRO A N 1
ATOM 1691 C CA . PRO A 1 211 ? 5.016 -31.625 -34.438 1 81.62 211 PRO A CA 1
ATOM 1692 C C . PRO A 1 211 ? 5.301 -32.656 -33.375 1 81.62 211 PRO A C 1
ATOM 1694 O O . PRO A 1 211 ? 4.383 -33.125 -32.688 1 81.62 211 PRO A O 1
ATOM 1697 N N . ASP A 1 212 ? 6.473 -33.219 -33.312 1 85.88 212 ASP A N 1
ATOM 1698 C CA . ASP A 1 212 ? 6.895 -34.25 -32.375 1 85.88 212 ASP A CA 1
ATOM 1699 C C . ASP A 1 212 ? 7.086 -33.656 -30.984 1 85.88 212 ASP A C 1
ATOM 1701 O O . ASP A 1 212 ? 7.242 -34.406 -30.016 1 85.88 212 ASP A O 1
ATOM 1705 N N . GLY A 1 213 ? 6.98 -32.438 -30.797 1 91.06 213 GLY A N 1
ATOM 1706 C CA . GLY A 1 213 ? 7.305 -31.844 -29.5 1 91.06 213 GLY A CA 1
ATOM 1707 C C . GLY A 1 213 ? 8.797 -31.766 -29.234 1 91.06 213 GLY A C 1
ATOM 1708 O O . GLY A 1 213 ? 9.586 -32.469 -29.891 1 91.06 213 GLY A O 1
ATOM 1709 N N . ARG A 1 214 ? 9.203 -30.984 -28.297 1 93.88 214 ARG A N 1
ATOM 1710 C CA . ARG A 1 214 ? 10.617 -30.812 -27.953 1 93.88 214 ARG A CA 1
ATOM 1711 C C . ARG A 1 214 ? 11.133 -32 -27.141 1 93.88 214 ARG A C 1
ATOM 1713 O O . ARG A 1 214 ? 10.398 -32.562 -26.328 1 93.88 214 ARG A O 1
ATOM 1720 N N . THR A 1 215 ? 12.32 -32.375 -27.375 1 96.5 215 THR A N 1
ATOM 1721 C CA . THR A 1 215 ? 12.992 -33.438 -26.625 1 96.5 215 THR A CA 1
ATOM 1722 C C . THR A 1 215 ? 14.359 -32.938 -26.125 1 96.5 215 THR A C 1
ATOM 1724 O O . THR A 1 215 ? 14.852 -31.906 -26.562 1 96.5 215 THR A O 1
ATOM 1727 N N . TRP A 1 216 ? 14.914 -33.625 -25.156 1 97.62 216 TRP A N 1
ATOM 1728 C CA . TRP A 1 216 ? 16.203 -33.312 -24.562 1 97.62 216 TRP A CA 1
ATOM 1729 C C . TRP A 1 216 ? 17.062 -34.562 -24.422 1 97.62 216 TRP A C 1
ATOM 1731 O O . TRP A 1 216 ? 16.547 -35.656 -24.375 1 97.62 216 TRP A O 1
ATOM 1741 N N . GLU A 1 217 ? 18.344 -34.281 -24.391 1 96.81 217 GLU A N 1
ATOM 1742 C CA . GLU A 1 217 ? 19.266 -35.375 -24.109 1 96.81 217 GLU A CA 1
ATOM 1743 C C . GLU A 1 217 ? 19.203 -35.812 -22.656 1 96.81 217 GLU A C 1
ATOM 1745 O O . GLU A 1 217 ? 19.047 -34.969 -21.766 1 96.81 217 GLU A O 1
ATOM 1750 N N . SER A 1 218 ? 19.328 -37.156 -22.391 1 97.5 218 SER A N 1
ATOM 1751 C CA . SER A 1 218 ? 19.375 -37.719 -21.047 1 97.5 218 SER A CA 1
ATOM 1752 C C . SER A 1 218 ? 20.234 -38.969 -21.016 1 97.5 218 SER A C 1
ATOM 1754 O O . SER A 1 218 ? 20.641 -39.5 -22.062 1 97.5 218 SER A O 1
ATOM 1756 N N . PRO A 1 219 ? 20.594 -39.469 -19.828 1 97.62 219 PRO A N 1
ATOM 1757 C CA . PRO A 1 219 ? 21.359 -40.719 -19.734 1 97.62 219 PRO A CA 1
ATOM 1758 C C . PRO A 1 219 ? 20.609 -41.906 -20.344 1 97.62 219 PRO A C 1
ATOM 1760 O O . PRO A 1 219 ? 21.234 -42.938 -20.641 1 97.62 219 PRO A O 1
ATOM 1763 N N . TRP A 1 220 ? 19.375 -41.844 -20.609 1 97.5 220 TRP A N 1
ATOM 1764 C CA . TRP A 1 220 ? 18.562 -42.938 -21.094 1 97.5 220 TRP A CA 1
ATOM 1765 C C . TRP A 1 220 ? 18.203 -42.75 -22.562 1 97.5 220 TRP A C 1
ATOM 1767 O O . TRP A 1 220 ? 17.438 -43.531 -23.141 1 97.5 220 TRP A O 1
ATOM 1777 N N . GLY A 1 221 ? 18.75 -41.625 -23.141 1 96.19 221 GLY A N 1
ATOM 1778 C CA . GLY A 1 221 ? 18.438 -41.281 -24.516 1 96.19 221 GLY A CA 1
ATOM 1779 C C . GLY A 1 221 ? 17.641 -40 -24.641 1 96.19 221 GLY A C 1
ATOM 1780 O O . GLY A 1 221 ? 17.375 -39.312 -23.641 1 96.19 221 GLY A O 1
ATOM 1781 N N . GLU A 1 222 ? 17.281 -39.688 -25.906 1 96.88 222 GLU A N 1
ATOM 1782 C CA . GLU A 1 222 ? 16.5 -38.469 -26.203 1 96.88 222 GLU A CA 1
ATOM 1783 C C . GLU A 1 222 ? 15.047 -38.656 -25.75 1 96.88 222 GLU A C 1
ATOM 1785 O O . GLU A 1 222 ? 14.43 -39.688 -26.016 1 96.88 222 GLU A O 1
ATOM 1790 N N . GLY A 1 223 ? 14.578 -37.688 -24.984 1 97.44 223 GLY A N 1
ATOM 1791 C CA . GLY A 1 223 ? 13.211 -37.75 -24.5 1 97.44 223 GLY A CA 1
ATOM 1792 C C . GLY A 1 223 ? 12.75 -36.5 -23.797 1 97.44 223 GLY A C 1
ATOM 1793 O O . GLY A 1 223 ? 13.227 -35.406 -24.109 1 97.44 223 GLY A O 1
ATOM 1794 N N . ARG A 1 224 ? 11.727 -36.594 -22.984 1 97.44 224 ARG A N 1
ATOM 1795 C CA . ARG A 1 224 ? 11.133 -35.469 -22.281 1 97.44 224 ARG A CA 1
ATOM 1796 C C . ARG A 1 224 ? 10.617 -35.875 -20.906 1 97.44 224 ARG A C 1
ATOM 1798 O O . ARG A 1 224 ? 10.336 -37.062 -20.672 1 97.44 224 ARG A O 1
ATOM 1805 N N . PRO A 1 225 ? 10.461 -34.938 -20.016 1 97.75 225 PRO A N 1
ATOM 1806 C CA . PRO A 1 225 ? 10.016 -35.25 -18.656 1 97.75 225 PRO A CA 1
ATOM 1807 C C . PRO A 1 225 ? 8.586 -35.781 -18.625 1 97.75 225 PRO A C 1
ATOM 1809 O O . PRO A 1 225 ? 7.738 -35.344 -19.406 1 97.75 225 PRO A O 1
ATOM 1812 N N . GLY A 1 226 ? 8.375 -36.781 -17.672 1 96.38 226 GLY A N 1
ATOM 1813 C CA . GLY A 1 226 ? 7 -37.031 -17.297 1 96.38 226 GLY A CA 1
ATOM 1814 C C . GLY A 1 226 ? 6.371 -35.875 -16.531 1 96.38 226 GLY A C 1
ATOM 1815 O O . GLY A 1 226 ? 7.078 -35.094 -15.891 1 96.38 226 GLY A O 1
ATOM 1816 N N . TRP A 1 227 ? 5.133 -35.781 -16.5 1 94.94 227 TRP A N 1
ATOM 1817 C CA . TRP A 1 227 ? 4.41 -34.625 -16 1 94.94 227 TRP A CA 1
ATOM 1818 C C . TRP A 1 227 ? 4.66 -34.438 -14.508 1 94.94 227 TRP A C 1
ATOM 1820 O O . TRP A 1 227 ? 4.953 -33.312 -14.055 1 94.94 227 TRP A O 1
ATOM 1830 N N . HIS A 1 228 ? 4.66 -35.438 -13.656 1 97 228 HIS A N 1
ATOM 1831 C CA . HIS A 1 228 ? 4.66 -35.344 -12.195 1 97 228 HIS A CA 1
ATOM 1832 C C . HIS A 1 228 ? 6.023 -34.906 -11.672 1 97 228 HIS A C 1
ATOM 1834 O O . HIS A 1 228 ? 6.113 -34.25 -10.641 1 97 228 HIS A O 1
ATOM 1840 N N . ILE A 1 229 ? 7.133 -35.281 -12.312 1 98.62 229 ILE A N 1
ATOM 1841 C CA . ILE A 1 229 ? 8.484 -35.062 -11.82 1 98.62 229 ILE A CA 1
ATOM 1842 C C . ILE A 1 229 ? 8.836 -33.594 -11.891 1 98.62 229 ILE A C 1
ATOM 1844 O O . ILE A 1 229 ? 9.727 -33.125 -11.172 1 98.62 229 ILE A O 1
ATOM 1848 N N . GLU A 1 230 ? 8.141 -32.906 -12.742 1 98.56 230 GLU A N 1
ATOM 1849 C CA . GLU A 1 230 ? 8.43 -31.484 -13.016 1 98.56 230 GLU A CA 1
ATOM 1850 C C . GLU A 1 230 ? 8.297 -30.641 -11.75 1 98.56 230 GLU A C 1
ATOM 1852 O O . GLU A 1 230 ? 9.227 -29.922 -11.383 1 98.56 230 GLU A O 1
ATOM 1857 N N . CYS A 1 231 ? 7.195 -30.719 -11.039 1 98.44 231 CYS A N 1
ATOM 1858 C CA . CYS A 1 231 ? 6.922 -29.906 -9.852 1 98.44 231 CYS A CA 1
ATOM 1859 C C . CYS A 1 231 ? 7.887 -30.266 -8.727 1 98.44 231 CYS A C 1
ATOM 1861 O O . CYS A 1 231 ? 8.328 -29.391 -7.984 1 98.44 231 CYS A O 1
ATOM 1863 N N .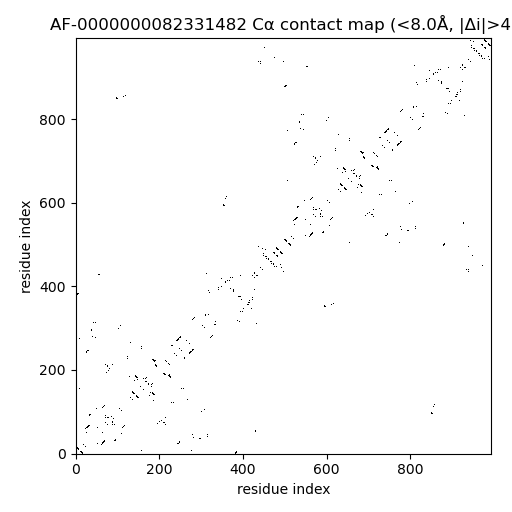 SER A 1 232 ? 8.188 -31.578 -8.586 1 98.75 232 SER A N 1
ATOM 1864 C CA . SER A 1 232 ? 9.148 -31.984 -7.57 1 98.75 232 SER A CA 1
ATOM 1865 C C . SER A 1 232 ? 10.5 -31.297 -7.777 1 98.75 232 SER A C 1
ATOM 1867 O O . SER A 1 232 ? 11.055 -30.703 -6.848 1 98.75 232 SER A O 1
ATOM 1869 N N . ALA A 1 233 ? 10.945 -31.375 -9.039 1 98.75 233 ALA A N 1
ATOM 1870 C CA . ALA A 1 233 ? 12.25 -30.812 -9.359 1 98.75 233 ALA A CA 1
ATOM 1871 C C . ALA A 1 233 ? 12.25 -29.297 -9.18 1 98.75 233 ALA A C 1
ATOM 1873 O O . ALA A 1 233 ? 13.156 -28.734 -8.57 1 98.75 233 ALA A O 1
ATOM 1874 N N . MET A 1 234 ? 11.25 -28.641 -9.672 1 98.62 234 MET A N 1
ATOM 1875 C CA . MET A 1 234 ? 11.203 -27.188 -9.648 1 98.62 234 MET A CA 1
ATOM 1876 C C . MET A 1 234 ? 11.008 -26.656 -8.227 1 98.62 234 MET A C 1
ATOM 1878 O O . MET A 1 234 ? 11.695 -25.734 -7.805 1 98.62 234 MET A O 1
ATOM 1882 N N . SER A 1 235 ? 10.062 -27.25 -7.434 1 98.5 235 SER A N 1
ATOM 1883 C CA . SER A 1 235 ? 9.828 -26.797 -6.066 1 98.5 235 SER A CA 1
ATOM 1884 C C . SER A 1 235 ? 11.078 -26.969 -5.207 1 98.5 235 SER A C 1
ATOM 1886 O O . SER A 1 235 ? 11.492 -26.047 -4.504 1 98.5 235 SER A O 1
ATOM 1888 N N . MET A 1 236 ? 11.766 -28.125 -5.336 1 98.56 236 MET A N 1
ATOM 1889 C CA . MET A 1 236 ? 12.93 -28.391 -4.5 1 98.56 236 MET A CA 1
ATOM 1890 C C . MET A 1 236 ? 14.109 -27.531 -4.91 1 98.56 236 MET A C 1
ATOM 1892 O O . MET A 1 236 ? 14.922 -27.125 -4.07 1 98.56 236 MET A O 1
ATOM 1896 N N . THR A 1 237 ? 14.195 -27.234 -6.211 1 98.31 237 THR A N 1
ATOM 1897 C CA . THR A 1 237 ? 15.258 -26.359 -6.688 1 98.31 237 THR A CA 1
ATOM 1898 C C . THR A 1 237 ? 15.172 -24.984 -6.023 1 98.31 237 THR A C 1
ATOM 1900 O O . THR A 1 237 ? 16.188 -24.406 -5.641 1 98.31 237 THR A O 1
ATOM 1903 N N . HIS A 1 238 ? 13.992 -24.5 -5.797 1 98 238 HIS A N 1
ATOM 1904 C CA . HIS A 1 238 ? 13.844 -23.094 -5.406 1 98 238 HIS A CA 1
ATOM 1905 C C . HIS A 1 238 ? 13.492 -22.969 -3.928 1 98 238 HIS A C 1
ATOM 1907 O O . HIS A 1 238 ? 13.742 -21.938 -3.314 1 98 238 HIS A O 1
ATOM 1913 N N . LEU A 1 239 ? 12.922 -24.047 -3.305 1 98.19 239 LEU A N 1
ATOM 1914 C CA . LEU A 1 239 ? 12.445 -23.906 -1.934 1 98.19 239 LEU A CA 1
ATOM 1915 C C . LEU A 1 239 ? 13.125 -24.922 -1.014 1 98.19 239 LEU A C 1
ATOM 1917 O O . LEU A 1 239 ? 12.961 -24.859 0.207 1 98.19 239 LEU A O 1
ATOM 1921 N N . GLY A 1 240 ? 13.859 -25.906 -1.568 1 97.81 240 GLY A N 1
ATOM 1922 C CA . GLY A 1 240 ? 14.523 -26.906 -0.753 1 97.81 240 GLY A CA 1
ATOM 1923 C C . GLY A 1 240 ? 13.75 -28.219 -0.686 1 97.81 240 GLY A C 1
ATOM 1924 O O . GLY A 1 240 ? 12.734 -28.391 -1.361 1 97.81 240 GLY A O 1
ATOM 1925 N N . GLU A 1 241 ? 14.25 -29.109 0.116 1 98.19 241 GLU A N 1
ATOM 1926 C CA . GLU A 1 241 ? 13.789 -30.5 0.1 1 98.19 241 GLU A CA 1
ATOM 1927 C C . GLU A 1 241 ? 12.461 -30.641 0.836 1 98.19 241 GLU A C 1
ATOM 1929 O O . GLU A 1 241 ? 11.719 -31.594 0.602 1 98.19 241 GLU A O 1
ATOM 1934 N N . THR A 1 242 ? 12.203 -29.734 1.757 1 98.5 242 THR A N 1
ATOM 1935 C CA . THR A 1 242 ? 10.977 -29.797 2.535 1 98.5 242 THR A CA 1
ATOM 1936 C C . THR A 1 242 ? 10.25 -28.453 2.52 1 98.5 242 THR A C 1
ATOM 1938 O O . THR A 1 242 ? 10.789 -27.453 3 1 98.5 242 THR A O 1
ATOM 1941 N N . LEU A 1 243 ? 9.078 -28.422 2.006 1 98.56 243 LEU A N 1
ATOM 1942 C CA . LEU A 1 243 ? 8.227 -27.234 1.951 1 98.56 243 LEU A CA 1
ATOM 1943 C C . LEU A 1 243 ? 7.348 -27.141 3.195 1 98.56 243 LEU A C 1
ATOM 1945 O O . LEU A 1 243 ? 7.102 -28.141 3.865 1 98.56 243 LEU A O 1
ATOM 1949 N N . ASP A 1 244 ? 6.914 -25.969 3.527 1 98.69 244 ASP A N 1
ATOM 1950 C CA . ASP A 1 244 ? 5.918 -25.828 4.586 1 98.69 244 ASP A CA 1
ATOM 1951 C C . ASP A 1 244 ? 4.512 -26.094 4.059 1 98.69 244 ASP A C 1
ATOM 1953 O O . ASP A 1 244 ? 3.785 -26.922 4.609 1 98.69 244 ASP A O 1
ATOM 1957 N N . ILE A 1 245 ? 4.168 -25.406 2.977 1 98.75 245 ILE A N 1
ATOM 1958 C CA . ILE A 1 245 ? 2.816 -25.516 2.434 1 98.75 245 ILE A CA 1
ATOM 1959 C C . ILE A 1 245 ? 2.883 -25.828 0.942 1 98.75 245 ILE A C 1
ATOM 1961 O O . ILE A 1 245 ? 3.611 -25.172 0.193 1 98.75 245 ILE A O 1
ATOM 1965 N N . HIS A 1 246 ? 2.23 -26.828 0.524 1 98.88 246 HIS A N 1
ATOM 1966 C CA . HIS A 1 246 ? 1.973 -27.156 -0.875 1 98.88 246 HIS A CA 1
ATOM 1967 C C . HIS A 1 246 ? 0.495 -26.984 -1.215 1 98.88 246 HIS A C 1
ATOM 1969 O O . HIS A 1 246 ? -0.367 -27.562 -0.553 1 98.88 246 HIS A O 1
ATOM 1975 N N . VAL A 1 247 ? 0.188 -26.172 -2.229 1 98.69 247 VAL A N 1
ATOM 1976 C CA . VAL A 1 247 ? -1.2 -25.875 -2.57 1 98.69 247 VAL A CA 1
ATOM 1977 C C . VAL A 1 247 ? -1.472 -26.266 -4.02 1 98.69 247 VAL A C 1
ATOM 1979 O O . VAL A 1 247 ? -0.604 -26.125 -4.883 1 98.69 247 VAL A O 1
ATOM 1982 N N . GLY A 1 248 ? -2.646 -26.781 -4.332 1 97.69 248 GLY A N 1
ATOM 1983 C CA . GLY A 1 248 ? -3.102 -27.094 -5.676 1 97.69 248 GLY A CA 1
ATOM 1984 C C . GLY A 1 248 ? -4.594 -27.359 -5.758 1 97.69 248 GLY A C 1
ATOM 1985 O O . GLY A 1 248 ? -5.309 -27.219 -4.762 1 97.69 248 GLY A O 1
ATOM 1986 N N . GLY A 1 249 ? -5.059 -27.625 -6.934 1 95.81 249 GLY A N 1
ATOM 1987 C CA . GLY A 1 249 ? -6.449 -28.016 -7.105 1 95.81 249 GLY A CA 1
ATOM 1988 C C . GLY A 1 249 ? -6.762 -29.391 -6.547 1 95.81 249 GLY A C 1
ATOM 1989 O O . GLY A 1 249 ? -5.898 -30.266 -6.527 1 95.81 249 GLY A O 1
ATOM 1990 N N . ARG A 1 250 ? -7.973 -29.594 -6.16 1 95.25 250 ARG A N 1
ATOM 1991 C CA . ARG A 1 250 ? -8.422 -30.859 -5.574 1 95.25 250 ARG A CA 1
ATOM 1992 C C . ARG A 1 250 ? -8.211 -32 -6.547 1 95.25 250 ARG A C 1
ATOM 1994 O O . ARG A 1 250 ? -7.887 -33.125 -6.133 1 95.25 250 ARG A O 1
ATOM 2001 N N . ASP A 1 251 ? -8.344 -31.75 -7.746 1 93.06 251 ASP A N 1
ATOM 2002 C CA . ASP A 1 251 ? -8.211 -32.781 -8.789 1 93.06 251 ASP A CA 1
ATOM 2003 C C . ASP A 1 251 ? -6.766 -33.25 -8.883 1 93.06 251 ASP A C 1
ATOM 2005 O O . ASP A 1 251 ? -6.504 -34.312 -9.492 1 93.06 251 ASP A O 1
ATOM 2009 N N . LEU A 1 252 ? -5.852 -32.594 -8.266 1 96.62 252 LEU A N 1
ATOM 2010 C CA . LEU A 1 252 ? -4.441 -32.938 -8.383 1 96.62 252 LEU A CA 1
ATOM 2011 C C . LEU A 1 252 ? -3.994 -33.812 -7.227 1 96.62 252 LEU A C 1
ATOM 2013 O O . LEU A 1 252 ? -2.863 -34.312 -7.215 1 96.62 252 LEU A O 1
ATOM 2017 N N . VAL A 1 253 ? -4.859 -34.031 -6.289 1 97.25 253 VAL A N 1
ATOM 2018 C CA . VAL A 1 253 ? -4.504 -34.844 -5.148 1 97.25 253 VAL A CA 1
ATOM 2019 C C . VAL A 1 253 ? -3.971 -36.188 -5.633 1 97.25 253 VAL A C 1
ATOM 2021 O O . VAL A 1 253 ? -2.902 -36.656 -5.207 1 97.25 253 VAL A O 1
ATOM 2024 N N . PHE A 1 254 ? -4.75 -36.781 -6.512 1 95.38 254 PHE A N 1
ATOM 2025 C CA . PHE A 1 254 ? -4.328 -38.031 -7.125 1 95.38 254 PHE A CA 1
ATOM 2026 C C . PHE A 1 254 ? -4.535 -38 -8.633 1 95.38 254 PHE A C 1
ATOM 2028 O O . PHE A 1 254 ? -5.609 -37.625 -9.109 1 95.38 254 PHE A O 1
ATOM 2035 N N . PRO A 1 255 ? -3.543 -38.312 -9.312 1 95.81 255 PRO A N 1
ATOM 2036 C CA . PRO A 1 255 ? -2.295 -38.938 -8.859 1 95.81 255 PRO A CA 1
ATOM 2037 C C . PRO A 1 255 ? -1.151 -37.938 -8.719 1 95.81 255 PRO A C 1
ATOM 2039 O O . PRO A 1 255 ? -0.106 -38.25 -8.156 1 95.81 255 PRO A O 1
ATOM 2042 N N . HIS A 1 256 ? -1.339 -36.719 -9.18 1 97.31 256 HIS A N 1
ATOM 2043 C CA . HIS A 1 256 ? -0.222 -35.812 -9.398 1 97.31 256 HIS A CA 1
ATOM 2044 C C . HIS A 1 256 ? 0.507 -35.5 -8.094 1 97.31 256 HIS A C 1
ATOM 2046 O O . HIS A 1 256 ? 1.704 -35.781 -7.969 1 97.31 256 HIS A O 1
ATOM 2052 N N . HIS A 1 257 ? -0.178 -35.031 -7.062 1 98.5 257 HIS A N 1
ATOM 2053 C CA . HIS A 1 257 ? 0.468 -34.656 -5.816 1 98.5 257 HIS A CA 1
ATOM 2054 C C . HIS A 1 257 ? 0.924 -35.875 -5.023 1 98.5 257 HIS A C 1
ATOM 2056 O O . HIS A 1 257 ? 1.938 -35.812 -4.32 1 98.5 257 HIS A O 1
ATOM 2062 N N . GLU A 1 258 ? 0.191 -37 -5.164 1 97.75 258 GLU A N 1
ATOM 2063 C CA . GLU A 1 258 ? 0.667 -38.25 -4.605 1 97.75 258 GLU A CA 1
ATOM 2064 C C . GLU A 1 258 ? 2.029 -38.625 -5.18 1 97.75 258 GLU A C 1
ATOM 2066 O O . GLU A 1 258 ? 2.936 -39 -4.438 1 97.75 258 GLU A O 1
ATOM 2071 N N . ASN A 1 259 ? 2.117 -38.5 -6.465 1 98.06 259 ASN A N 1
ATOM 2072 C CA . ASN A 1 259 ? 3.355 -38.844 -7.156 1 98.06 259 ASN A CA 1
ATOM 2073 C C . ASN A 1 259 ? 4.484 -37.875 -6.797 1 98.06 259 ASN A C 1
ATOM 2075 O O . ASN A 1 259 ? 5.645 -38.281 -6.711 1 98.06 259 ASN A O 1
ATOM 2079 N N . GLU A 1 260 ? 4.18 -36.594 -6.57 1 98.69 260 GLU A N 1
ATOM 2080 C CA . GLU A 1 260 ? 5.184 -35.625 -6.105 1 98.69 260 GLU A CA 1
ATOM 2081 C C . GLU A 1 260 ? 5.766 -36.062 -4.758 1 98.69 260 GLU A C 1
ATOM 2083 O O . GLU A 1 260 ? 6.977 -35.969 -4.547 1 98.69 260 GLU A O 1
ATOM 2088 N N . ILE A 1 261 ? 4.879 -36.438 -3.881 1 98.69 261 ILE A N 1
ATOM 2089 C CA . ILE A 1 261 ? 5.324 -36.906 -2.57 1 98.69 261 ILE A CA 1
ATOM 2090 C C . ILE A 1 261 ? 6.25 -38.125 -2.732 1 98.69 261 ILE A C 1
ATOM 2092 O O . ILE A 1 261 ? 7.363 -38.125 -2.203 1 98.69 261 ILE A O 1
ATOM 2096 N N . ALA A 1 262 ? 5.832 -39.094 -3.516 1 98.38 262 ALA A N 1
ATOM 2097 C CA . ALA A 1 262 ? 6.602 -40.344 -3.699 1 98.38 262 ALA A CA 1
ATOM 2098 C C . ALA A 1 262 ? 7.984 -40.031 -4.27 1 98.38 262 ALA A C 1
ATOM 2100 O O . ALA A 1 262 ? 9 -40.5 -3.734 1 98.38 262 ALA A O 1
ATOM 2101 N N . GLN A 1 263 ? 7.996 -39.219 -5.297 1 98.38 263 GLN A N 1
ATOM 2102 C CA . GLN A 1 263 ? 9.242 -38.875 -5.973 1 98.38 263 GLN A CA 1
ATOM 2103 C C . GLN A 1 263 ? 10.188 -38.125 -5.031 1 98.38 263 GLN A C 1
ATOM 2105 O O . GLN A 1 263 ? 11.359 -38.469 -4.922 1 98.38 263 GLN A O 1
ATOM 2110 N N . SER A 1 264 ? 9.711 -37.125 -4.41 1 98.81 264 SER A N 1
ATOM 2111 C CA . SER A 1 264 ? 10.531 -36.219 -3.613 1 98.81 264 SER A CA 1
ATOM 2112 C C . SER A 1 264 ? 11.039 -36.906 -2.346 1 98.81 264 SER A C 1
ATOM 2114 O O . SER A 1 264 ? 12.219 -36.781 -2.006 1 98.81 264 SER A O 1
ATOM 2116 N N . GLU A 1 265 ? 10.188 -37.656 -1.688 1 98.81 265 GLU A N 1
ATOM 2117 C CA . GLU A 1 265 ? 10.586 -38.312 -0.438 1 98.81 265 GLU A CA 1
ATOM 2118 C C . GLU A 1 265 ? 11.492 -39.5 -0.697 1 98.81 265 GLU A C 1
ATOM 2120 O O . GLU A 1 265 ? 12.398 -39.781 0.093 1 98.81 265 GLU A O 1
ATOM 2125 N N . ALA A 1 266 ? 11.227 -40.188 -1.771 1 98.69 266 ALA A N 1
ATOM 2126 C CA . ALA A 1 266 ? 12.117 -41.281 -2.152 1 98.69 266 ALA A CA 1
ATOM 2127 C C . ALA A 1 266 ? 13.523 -40.75 -2.443 1 98.69 266 ALA A C 1
ATOM 2129 O O . ALA A 1 266 ? 14.516 -41.375 -2.049 1 98.69 266 ALA A O 1
ATOM 2130 N N . ALA A 1 267 ? 13.586 -39.625 -3.109 1 98.69 267 ALA A N 1
ATOM 2131 C CA . ALA A 1 267 ? 14.867 -39.094 -3.543 1 98.69 267 ALA A CA 1
ATOM 2132 C C . ALA A 1 267 ? 15.633 -38.5 -2.365 1 98.69 267 ALA A C 1
ATOM 2134 O O . ALA A 1 267 ? 16.859 -38.531 -2.334 1 98.69 267 ALA A O 1
ATOM 2135 N N . THR A 1 268 ? 14.922 -37.906 -1.341 1 98.38 268 THR A N 1
ATOM 2136 C CA . THR A 1 268 ? 15.609 -37.094 -0.338 1 98.38 268 THR A CA 1
ATOM 2137 C C . THR A 1 268 ? 15.609 -37.812 1.016 1 98.38 268 THR A C 1
ATOM 2139 O O . THR A 1 268 ? 16.406 -37.469 1.893 1 98.38 268 THR A O 1
ATOM 2142 N N . GLY A 1 269 ? 14.672 -38.656 1.213 1 97.81 269 GLY A N 1
ATOM 2143 C CA . GLY A 1 269 ? 14.492 -39.281 2.516 1 97.81 269 GLY A CA 1
ATOM 2144 C C . GLY A 1 269 ? 13.844 -38.344 3.531 1 97.81 269 GLY A C 1
ATOM 2145 O O . GLY A 1 269 ? 13.797 -38.688 4.723 1 97.81 269 GLY A O 1
ATOM 2146 N N . GLN A 1 270 ? 13.383 -37.25 3.078 1 97.81 270 GLN A N 1
ATOM 2147 C CA . GLN A 1 270 ? 12.734 -36.25 3.928 1 97.81 270 GLN A CA 1
ATOM 2148 C C . GLN A 1 270 ? 11.281 -36.031 3.527 1 97.81 270 GLN A C 1
ATOM 2150 O O . GLN A 1 270 ? 10.891 -36.344 2.398 1 97.81 270 GLN A O 1
ATOM 2155 N N . ALA A 1 271 ? 10.477 -35.531 4.523 1 98 271 ALA A N 1
ATOM 2156 C CA . ALA A 1 271 ? 9.117 -35.125 4.176 1 98 271 ALA A CA 1
ATOM 2157 C C . ALA A 1 271 ? 9.109 -34.031 3.131 1 98 271 ALA A C 1
ATOM 2159 O O . ALA A 1 271 ? 9.883 -33.062 3.225 1 98 271 ALA A O 1
ATOM 2160 N N . PHE A 1 272 ? 8.281 -34.188 2.158 1 98.56 272 PHE A N 1
ATOM 2161 C CA . PHE A 1 272 ? 8.281 -33.25 1.038 1 98.56 272 PHE A CA 1
ATOM 2162 C C . PHE A 1 272 ? 7.605 -31.938 1.426 1 98.56 272 PHE A C 1
ATOM 2164 O O . PHE A 1 272 ? 8.18 -30.859 1.229 1 98.56 272 PHE A O 1
ATOM 2171 N N . ALA A 1 273 ? 6.438 -32 1.984 1 98.69 273 ALA A N 1
ATOM 2172 C CA . ALA A 1 273 ? 5.695 -30.844 2.463 1 98.69 273 ALA A CA 1
ATOM 2173 C C . ALA A 1 273 ? 4.941 -31.156 3.75 1 98.69 273 ALA A C 1
ATOM 2175 O O . ALA A 1 273 ? 4.414 -32.25 3.908 1 98.69 273 ALA A O 1
ATOM 2176 N N . ASN A 1 274 ? 4.84 -30.203 4.625 1 98.25 274 ASN A N 1
ATOM 2177 C CA . ASN A 1 274 ? 4.207 -30.422 5.918 1 98.25 274 ASN A CA 1
ATOM 2178 C C . ASN A 1 274 ? 2.693 -30.25 5.836 1 98.25 274 ASN A C 1
ATOM 2180 O O . ASN A 1 274 ? 1.943 -30.953 6.512 1 98.25 274 ASN A O 1
ATOM 2184 N N . TYR A 1 275 ? 2.223 -29.297 5.074 1 98.69 275 TYR A N 1
ATOM 2185 C CA . TYR A 1 275 ? 0.798 -29.016 4.934 1 98.69 275 TYR A CA 1
ATOM 2186 C C . TYR A 1 275 ? 0.382 -29.016 3.469 1 98.69 275 TYR A C 1
ATOM 2188 O O . TYR A 1 275 ? 0.943 -28.281 2.656 1 98.69 275 TYR A O 1
ATOM 2196 N N . TRP A 1 276 ? -0.556 -29.859 3.143 1 98.75 276 TRP A N 1
ATOM 2197 C CA . TRP A 1 276 ? -1.146 -29.938 1.81 1 98.75 276 TRP A CA 1
ATOM 2198 C C . TRP A 1 276 ? -2.541 -29.328 1.793 1 98.75 276 TRP A C 1
ATOM 2200 O O . TRP A 1 276 ? -3.447 -29.812 2.475 1 98.75 276 TRP A O 1
ATOM 2210 N N . LEU A 1 277 ? -2.67 -28.234 1.093 1 98.69 277 LEU A N 1
ATOM 2211 C CA . LEU A 1 277 ? -3.949 -27.547 0.954 1 98.69 277 LEU A CA 1
ATOM 2212 C C . LEU A 1 277 ? -4.457 -27.641 -0.481 1 98.69 277 LEU A C 1
ATOM 2214 O O . LEU A 1 277 ? -3.686 -27.469 -1.429 1 98.69 277 LEU A O 1
ATOM 2218 N N . HIS A 1 278 ? -5.738 -27.922 -0.661 1 98.31 278 HIS A N 1
ATOM 2219 C CA . HIS A 1 278 ? -6.27 -28.109 -2.006 1 98.31 278 HIS A CA 1
ATOM 2220 C C . HIS A 1 278 ? -7.539 -27.281 -2.213 1 98.31 278 HIS A C 1
ATOM 2222 O O . HIS A 1 278 ? -8.469 -27.359 -1.408 1 98.31 278 HIS A O 1
ATOM 2228 N N . CYS A 1 279 ? -7.574 -26.531 -3.271 1 96.88 279 CYS A N 1
ATOM 2229 C CA . CYS A 1 279 ? -8.719 -25.719 -3.652 1 96.88 279 CYS A CA 1
ATOM 2230 C C . CYS A 1 279 ? -9.773 -26.547 -4.371 1 96.88 279 CYS A C 1
ATOM 2232 O O . CYS A 1 279 ? -9.445 -27.312 -5.285 1 96.88 279 CYS A O 1
ATOM 2234 N N . GLU A 1 280 ? -10.984 -26.391 -3.994 1 94.44 280 GLU A N 1
ATOM 2235 C CA . GLU A 1 280 ? -12.086 -27.094 -4.645 1 94.44 280 GLU A CA 1
ATOM 2236 C C . GLU A 1 280 ? -12.453 -26.438 -5.973 1 94.44 280 GLU A C 1
ATOM 2238 O O . GLU A 1 280 ? -12.164 -25.266 -6.195 1 94.44 280 GLU A O 1
ATOM 2243 N N . LEU A 1 281 ? -13.086 -27.203 -6.805 1 85 281 LEU A N 1
ATOM 2244 C CA . LEU A 1 281 ? -13.531 -26.719 -8.109 1 85 281 LEU A CA 1
ATOM 2245 C C . LEU A 1 281 ? -14.875 -26.016 -7.996 1 85 281 LEU A C 1
ATOM 2247 O O . LEU A 1 281 ? -15.57 -26.156 -6.988 1 85 281 LEU A O 1
ATOM 2251 N N . PHE A 1 282 ? -15.211 -25.297 -9.094 1 83 282 PHE A N 1
ATOM 2252 C CA . PHE A 1 282 ? -16.531 -24.688 -9.148 1 83 282 PHE A CA 1
ATOM 2253 C C . PHE A 1 282 ? -17.609 -25.734 -9.391 1 83 282 PHE A C 1
ATOM 2255 O O . PHE A 1 282 ? -17.359 -26.75 -10.047 1 83 282 PHE A O 1
ATOM 2262 N N . GLN A 1 283 ? -18.719 -25.438 -8.828 1 79.69 283 GLN A N 1
ATOM 2263 C CA . GLN A 1 283 ? -19.938 -26.109 -9.25 1 79.69 283 GLN A CA 1
ATOM 2264 C C . GLN A 1 283 ? -20.672 -25.312 -10.312 1 79.69 283 GLN A C 1
ATOM 2266 O O . GLN A 1 283 ? -20.766 -24.078 -10.219 1 79.69 283 GLN A O 1
ATOM 2271 N N . MET A 1 284 ? -20.906 -25.953 -11.438 1 71.81 284 MET A N 1
ATOM 2272 C CA . MET A 1 284 ? -21.641 -25.266 -12.492 1 71.81 284 MET A CA 1
ATOM 2273 C C . MET A 1 284 ? -23.141 -25.5 -12.359 1 71.81 284 MET A C 1
ATOM 2275 O O . MET A 1 284 ? -23.578 -26.578 -11.953 1 71.81 284 MET A O 1
ATOM 2279 N N . ASP A 1 285 ? -23.844 -24.406 -12.445 1 63.69 285 ASP A N 1
ATOM 2280 C CA . ASP A 1 285 ? -25.297 -24.531 -12.461 1 63.69 285 ASP A CA 1
ATOM 2281 C C . ASP A 1 285 ? -25.766 -25.25 -13.734 1 63.69 285 ASP A C 1
ATOM 2283 O O . ASP A 1 285 ? -25.109 -25.141 -14.781 1 63.69 285 ASP A O 1
ATOM 2287 N N . ASP A 1 286 ? -26.531 -26.25 -13.586 1 57.94 286 ASP A N 1
ATOM 2288 C CA . ASP A 1 286 ? -27.125 -26.953 -14.719 1 57.94 286 ASP A CA 1
ATOM 2289 C C . ASP A 1 286 ? -27.656 -25.969 -15.766 1 57.94 286 ASP A C 1
ATOM 2291 O O . ASP A 1 286 ? -27.672 -26.281 -16.953 1 57.94 286 ASP A O 1
ATOM 2295 N N . GLU A 1 287 ? -28.125 -24.859 -15.445 1 52.97 287 GLU A N 1
ATOM 2296 C CA . GLU A 1 287 ? -28.719 -23.906 -16.375 1 52.97 287 GLU A CA 1
ATOM 2297 C C . GLU A 1 287 ? -27.656 -22.969 -16.969 1 52.97 287 GLU A C 1
ATOM 2299 O O . GLU A 1 287 ? -26.766 -22.516 -16.266 1 52.97 287 GLU A O 1
ATOM 2304 N N . LYS A 1 288 ? -27.656 -23.031 -18.375 1 51.06 288 LYS A N 1
ATOM 2305 C CA . LYS A 1 288 ? -26.797 -22.141 -19.172 1 51.06 288 LYS A CA 1
ATOM 2306 C C . LYS A 1 288 ? -26.734 -20.75 -18.531 1 51.06 288 LYS A C 1
ATOM 2308 O O . LYS A 1 288 ? -27.781 -20.156 -18.219 1 51.06 288 LYS A O 1
ATOM 2313 N N . MET A 1 289 ? -25.719 -20.297 -18.047 1 58.72 289 MET A N 1
ATOM 2314 C CA . MET A 1 289 ? -25.469 -18.938 -17.578 1 58.72 289 MET A CA 1
ATOM 2315 C C . MET A 1 289 ? -26.047 -17.906 -18.547 1 58.72 289 MET A C 1
ATOM 2317 O O . MET A 1 289 ? -26.016 -18.109 -19.75 1 58.72 289 MET A O 1
ATOM 2321 N N . SER A 1 290 ? -27.031 -17.172 -18.234 1 49.06 290 SER A N 1
ATOM 2322 C CA . SER A 1 290 ? -27.625 -16.125 -19.062 1 49.06 290 SER A CA 1
ATOM 2323 C C . SER A 1 290 ? -26.562 -15.18 -19.609 1 49.06 290 SER A C 1
ATOM 2325 O O . SER A 1 290 ? -26.828 -14.406 -20.531 1 49.06 290 SER A O 1
ATOM 2327 N N . SER A 1 291 ? -25.406 -15.273 -18.953 1 51.91 291 SER A N 1
ATOM 2328 C CA . SER A 1 291 ? -24.422 -14.336 -19.484 1 51.91 291 SER A CA 1
ATOM 2329 C C . SER A 1 291 ? -23.828 -14.844 -20.797 1 51.91 291 SER A C 1
ATOM 2331 O O . SER A 1 291 ? -23.922 -16.031 -21.109 1 51.91 291 SER A O 1
ATOM 2333 N N . SER A 1 292 ? -23.484 -13.883 -21.641 1 51.34 292 SER A N 1
ATOM 2334 C CA . SER A 1 292 ? -22.906 -14.102 -22.953 1 51.34 292 SER A CA 1
ATOM 2335 C C . SER A 1 292 ? -21.672 -14.992 -22.875 1 51.34 292 SER A C 1
ATOM 2337 O O . SER A 1 292 ? -21.188 -15.5 -23.891 1 51.34 292 SER A O 1
ATOM 2339 N N . LEU A 1 293 ? -21.188 -15.188 -21.562 1 57.91 293 LEU A N 1
ATOM 2340 C CA . LEU A 1 293 ? -19.875 -15.836 -21.516 1 57.91 293 LEU A CA 1
ATOM 2341 C C . LEU A 1 293 ? -20.031 -17.344 -21.359 1 57.91 293 LEU A C 1
ATOM 2343 O O . LEU A 1 293 ? -19.094 -18.094 -21.609 1 57.91 293 LEU A O 1
ATOM 2347 N N . GLY A 1 294 ? -21.25 -17.797 -21.203 1 62.81 294 GLY A N 1
ATOM 2348 C CA . GLY A 1 294 ? -21.469 -19.234 -21.125 1 62.81 294 GLY A CA 1
ATOM 2349 C C . GLY A 1 294 ? -20.75 -19.891 -19.953 1 62.81 294 GLY A C 1
ATOM 2350 O O . GLY A 1 294 ? -20.516 -19.25 -18.922 1 62.81 294 GLY A O 1
ATOM 2351 N N . ASN A 1 295 ? -20.453 -21.266 -20.047 1 64.88 295 ASN A N 1
ATOM 2352 C CA . ASN A 1 295 ? -19.969 -22.047 -18.922 1 64.88 295 ASN A CA 1
ATOM 2353 C C . ASN A 1 295 ? -18.438 -22.031 -18.859 1 64.88 295 ASN A C 1
ATOM 2355 O O . ASN A 1 295 ? -17.859 -22.453 -17.844 1 64.88 295 ASN A O 1
ATOM 2359 N N . PHE A 1 296 ? -17.828 -21.609 -19.875 1 76.69 296 PHE A N 1
ATOM 2360 C CA . PHE A 1 296 ? -16.391 -21.469 -19.891 1 76.69 296 PHE A CA 1
ATOM 2361 C C . PHE A 1 296 ? -15.992 -20 -20.062 1 76.69 296 PHE A C 1
ATOM 2363 O O . PHE A 1 296 ? -16.094 -19.453 -21.156 1 76.69 296 PHE A O 1
ATOM 2370 N N . VAL A 1 297 ? -15.656 -19.375 -18.969 1 88.19 297 VAL A N 1
ATOM 2371 C CA . VAL A 1 297 ? -15.32 -17.953 -19 1 88.19 297 VAL A CA 1
ATOM 2372 C C . VAL A 1 297 ? -13.828 -17.766 -18.734 1 88.19 297 VAL A C 1
ATOM 2374 O O . VAL A 1 297 ? -13.312 -18.234 -17.719 1 88.19 297 VAL A O 1
ATOM 2377 N N . THR A 1 298 ? -13.125 -17.125 -19.703 1 94 298 THR A N 1
ATOM 2378 C CA . THR A 1 298 ? -11.719 -16.812 -19.5 1 94 298 THR A CA 1
ATOM 2379 C C . THR A 1 298 ? -11.562 -15.719 -18.438 1 94 298 THR A C 1
ATOM 2381 O O . THR A 1 298 ? -12.5 -14.961 -18.172 1 94 298 THR A O 1
ATOM 2384 N N . VAL A 1 299 ? -10.477 -15.633 -17.875 1 95.62 299 VAL A N 1
ATOM 2385 C CA . VAL A 1 299 ? -10.203 -14.609 -16.875 1 95.62 299 VAL A CA 1
ATOM 2386 C C . VAL A 1 299 ? -10.266 -13.227 -17.531 1 95.62 299 VAL A C 1
ATOM 2388 O O . VAL A 1 299 ? -10.859 -12.297 -16.969 1 95.62 299 VAL A O 1
ATOM 2391 N N . GLU A 1 300 ? -9.703 -13.109 -18.688 1 92 300 GLU A N 1
ATOM 2392 C CA . GLU A 1 300 ? -9.711 -11.852 -19.422 1 92 300 GLU A CA 1
ATOM 2393 C C . GLU A 1 300 ? -11.141 -11.344 -19.641 1 92 300 GLU A C 1
ATOM 2395 O O . GLU A 1 300 ? -11.445 -10.188 -19.344 1 92 300 GLU A O 1
ATOM 2400 N N . ASP A 1 301 ? -12.016 -12.273 -20.047 1 89.75 301 ASP A N 1
ATOM 2401 C CA . ASP A 1 301 ? -13.406 -11.906 -20.281 1 89.75 301 ASP A CA 1
ATOM 2402 C C . ASP A 1 301 ? -14.102 -11.516 -18.984 1 89.75 301 ASP A C 1
ATOM 2404 O O . ASP A 1 301 ? -14.906 -10.578 -18.953 1 89.75 301 ASP A O 1
ATOM 2408 N N . ALA A 1 302 ? -13.805 -12.258 -17.984 1 92.62 302 ALA A N 1
ATOM 2409 C CA . ALA A 1 302 ? -14.43 -12 -16.703 1 92.62 302 ALA A CA 1
ATOM 2410 C C . ALA A 1 302 ? -14.023 -10.641 -16.141 1 92.62 302 ALA A C 1
ATOM 2412 O O . ALA A 1 302 ? -14.867 -9.875 -15.664 1 92.62 302 ALA A O 1
ATOM 2413 N N . VAL A 1 303 ? -12.758 -10.289 -16.234 1 92.38 303 VAL A N 1
ATOM 2414 C CA . VAL A 1 303 ? -12.258 -9.016 -15.734 1 92.38 303 VAL A CA 1
ATOM 2415 C C . VAL A 1 303 ? -12.867 -7.871 -16.547 1 92.38 303 VAL A C 1
ATOM 2417 O O . VAL A 1 303 ? -13.234 -6.836 -15.984 1 92.38 303 VAL A O 1
ATOM 2420 N N . ASP A 1 304 ? -12.945 -8.086 -17.812 1 84.25 304 ASP A N 1
ATOM 2421 C CA . ASP A 1 304 ? -13.539 -7.082 -18.688 1 84.25 304 ASP A CA 1
ATOM 2422 C C . ASP A 1 304 ? -15 -6.82 -18.312 1 84.25 304 ASP A C 1
ATOM 2424 O O . ASP A 1 304 ? -15.453 -5.676 -18.328 1 84.25 304 ASP A O 1
ATOM 2428 N N . GLN A 1 305 ? -15.602 -7.891 -17.922 1 83.81 305 GLN A N 1
ATOM 2429 C CA . GLN A 1 305 ? -17.031 -7.789 -17.656 1 83.81 305 GLN A CA 1
ATOM 2430 C C . GLN A 1 305 ? -17.312 -7.273 -16.25 1 83.81 305 GLN A C 1
ATOM 2432 O O . GLN A 1 305 ? -18.188 -6.438 -16.047 1 83.81 305 GLN A O 1
ATOM 2437 N N . TRP A 1 306 ? -16.578 -7.789 -15.266 1 90 306 TRP A N 1
ATOM 2438 C CA . TRP A 1 306 ? -16.984 -7.555 -13.883 1 90 306 TRP A CA 1
ATOM 2439 C C . TRP A 1 306 ? -15.914 -6.797 -13.109 1 90 306 TRP A C 1
ATOM 2441 O O . TRP A 1 306 ? -16.141 -6.379 -11.977 1 90 306 TRP A O 1
ATOM 2451 N N . GLU A 1 307 ? -14.766 -6.676 -13.625 1 88.81 307 GLU A N 1
ATOM 2452 C CA . GLU A 1 307 ? -13.641 -5.965 -13.016 1 88.81 307 GLU A CA 1
ATOM 2453 C C . GLU A 1 307 ? -13.062 -6.75 -11.844 1 88.81 307 GLU A C 1
ATOM 2455 O O . GLU A 1 307 ? -13.664 -7.715 -11.375 1 88.81 307 GLU A O 1
ATOM 2460 N N . THR A 1 308 ? -12.008 -6.34 -11.352 1 94.56 308 THR A N 1
ATOM 2461 C CA . THR A 1 308 ? -11.148 -7.102 -10.453 1 94.56 308 THR A CA 1
ATOM 2462 C C . THR A 1 308 ? -11.805 -7.254 -9.086 1 94.56 308 THR A C 1
ATOM 2464 O O . THR A 1 308 ? -11.922 -8.367 -8.57 1 94.56 308 THR A O 1
ATOM 2467 N N . ASN A 1 309 ? -12.328 -6.156 -8.484 1 96.69 309 ASN A N 1
ATOM 2468 C CA . ASN A 1 309 ? -12.82 -6.203 -7.113 1 96.69 309 ASN A CA 1
ATOM 2469 C C . ASN A 1 309 ? -14.07 -7.062 -7 1 96.69 309 ASN A C 1
ATOM 2471 O O . ASN A 1 309 ? -14.234 -7.805 -6.027 1 96.69 309 ASN A O 1
ATOM 2475 N N . VAL A 1 310 ? -14.93 -6.949 -7.957 1 96.44 310 VAL A N 1
ATOM 2476 C CA . VAL A 1 310 ? -16.125 -7.789 -7.961 1 96.44 310 VAL A CA 1
ATOM 2477 C C . VAL A 1 310 ? -15.719 -9.258 -8.086 1 96.44 310 VAL A C 1
ATOM 2479 O O . VAL A 1 310 ? -16.234 -10.109 -7.355 1 96.44 310 VAL A O 1
ATOM 2482 N N . LEU A 1 311 ? -14.789 -9.539 -8.984 1 96.38 311 LEU A N 1
ATOM 2483 C CA . LEU A 1 311 ? -14.344 -10.914 -9.18 1 96.38 311 LEU A CA 1
ATOM 2484 C C . LEU A 1 311 ? -13.688 -11.461 -7.914 1 96.38 311 LEU A C 1
ATOM 2486 O O . LEU A 1 311 ? -13.938 -12.602 -7.523 1 96.38 311 LEU A O 1
ATOM 2490 N N . ARG A 1 312 ? -12.836 -10.664 -7.285 1 98.19 312 ARG A N 1
ATOM 2491 C CA . ARG A 1 312 ? -12.188 -11.109 -6.055 1 98.19 312 ARG A CA 1
ATOM 2492 C C . ARG A 1 312 ? -13.219 -11.32 -4.945 1 98.19 312 ARG A C 1
ATOM 2494 O O . ARG A 1 312 ? -13.102 -12.266 -4.164 1 98.19 312 ARG A O 1
ATOM 2501 N N . THR A 1 313 ? -14.227 -10.406 -4.891 1 98.56 313 THR A N 1
ATOM 2502 C CA . THR A 1 313 ? -15.312 -10.586 -3.934 1 98.56 313 THR A CA 1
ATOM 2503 C C . THR A 1 313 ? -16.062 -11.891 -4.199 1 98.56 313 THR A C 1
ATOM 2505 O O . THR A 1 313 ? -16.375 -12.633 -3.264 1 98.56 313 THR A O 1
ATOM 2508 N N . PHE A 1 314 ? -16.297 -12.203 -5.457 1 97.62 314 PHE A N 1
ATOM 2509 C CA . PHE A 1 314 ? -16.969 -13.445 -5.844 1 97.62 314 PHE A CA 1
ATOM 2510 C C . PHE A 1 314 ? -16.109 -14.656 -5.477 1 97.62 314 PHE A C 1
ATOM 2512 O O . PHE A 1 314 ? -16.594 -15.586 -4.824 1 97.62 314 PHE A O 1
ATOM 2519 N N . LEU A 1 315 ? -14.867 -14.633 -5.844 1 97.5 315 LEU A N 1
ATOM 2520 C CA . LEU A 1 315 ? -13.984 -15.789 -5.691 1 97.5 315 LEU A CA 1
ATOM 2521 C C . LEU A 1 315 ? -13.703 -16.062 -4.219 1 97.5 315 LEU A C 1
ATOM 2523 O O . LEU A 1 315 ? -13.438 -17.203 -3.84 1 97.5 315 LEU A O 1
ATOM 2527 N N . THR A 1 316 ? -13.82 -15.031 -3.338 1 98 316 THR A N 1
ATOM 2528 C CA . THR A 1 316 ? -13.539 -15.203 -1.917 1 98 316 THR A CA 1
ATOM 2529 C C . THR A 1 316 ? -14.828 -15.297 -1.114 1 98 316 THR A C 1
ATOM 2531 O O . THR A 1 316 ? -14.812 -15.227 0.117 1 98 316 THR A O 1
ATOM 2534 N N . ALA A 1 317 ? -15.938 -15.406 -1.805 1 96.88 317 ALA A N 1
ATOM 2535 C CA . ALA A 1 317 ? -17.219 -15.547 -1.115 1 96.88 317 ALA A CA 1
ATOM 2536 C C . ALA A 1 317 ? -17.328 -16.906 -0.432 1 96.88 317 ALA A C 1
ATOM 2538 O O . ALA A 1 317 ? -18.156 -17.094 0.456 1 96.88 317 ALA A O 1
ATOM 2539 N N . GLY A 1 318 ? -16.578 -17.875 -0.905 1 95.06 318 GLY A N 1
ATOM 2540 C CA . GLY A 1 318 ? -16.422 -19.172 -0.265 1 95.06 318 GLY A CA 1
ATOM 2541 C C . GLY A 1 318 ? -14.984 -19.469 0.125 1 95.06 318 GLY A C 1
ATOM 2542 O O . GLY A 1 318 ? -14.047 -18.844 -0.389 1 95.06 318 GLY A O 1
ATOM 2543 N N . SER A 1 319 ? -14.812 -20.375 1.049 1 95 319 SER A N 1
ATOM 2544 C CA . SER A 1 319 ? -13.461 -20.781 1.408 1 95 319 SER A CA 1
ATOM 2545 C C . SER A 1 319 ? -12.828 -21.609 0.294 1 95 319 SER A C 1
ATOM 2547 O O . SER A 1 319 ? -13.523 -22.125 -0.585 1 95 319 SER A O 1
ATOM 2549 N N . TYR A 1 320 ? -11.547 -21.719 0.312 1 97.25 320 TYR A N 1
ATOM 2550 C CA . TYR A 1 320 ? -10.805 -22.359 -0.763 1 97.25 320 TYR A CA 1
ATOM 2551 C C . TYR A 1 320 ? -11.195 -23.828 -0.894 1 97.25 320 TYR A C 1
ATOM 2553 O O . TYR A 1 320 ? -11.125 -24.406 -1.982 1 97.25 320 TYR A O 1
ATOM 2561 N N . ASN A 1 321 ? -11.633 -24.453 0.215 1 95.88 321 ASN A N 1
ATOM 2562 C CA . ASN A 1 321 ? -11.906 -25.891 0.214 1 95.88 321 ASN A CA 1
ATOM 2563 C C . ASN A 1 321 ? -13.406 -26.172 0.239 1 95.88 321 ASN A C 1
ATOM 2565 O O . ASN A 1 321 ? -13.828 -27.266 0.603 1 95.88 321 ASN A O 1
ATOM 2569 N N . SER A 1 322 ? -14.227 -25.188 -0.089 1 93 322 SER A N 1
ATOM 2570 C CA . SER A 1 322 ? -15.664 -25.359 -0.23 1 93 322 SER A CA 1
ATOM 2571 C C . SER A 1 322 ? -16.094 -25.328 -1.694 1 93 322 SER A C 1
ATOM 2573 O O . SER A 1 322 ? -15.398 -24.734 -2.527 1 93 322 SER A O 1
ATOM 2575 N N . LYS A 1 323 ? -17.172 -25.984 -1.977 1 87.88 323 LYS A N 1
ATOM 2576 C CA . LYS A 1 323 ? -17.734 -25.875 -3.322 1 87.88 323 LYS A CA 1
ATOM 2577 C C . LYS A 1 323 ? -18.406 -24.516 -3.529 1 87.88 323 LYS A C 1
ATOM 2579 O O . LYS A 1 323 ? -19.062 -24 -2.627 1 87.88 323 LYS A O 1
ATOM 2584 N N . GLN A 1 324 ? -18.094 -23.938 -4.645 1 90.06 324 GLN A N 1
ATOM 2585 C CA . GLN A 1 324 ? -18.672 -22.641 -4.977 1 90.06 324 GLN A CA 1
ATOM 2586 C C . GLN A 1 324 ? -19.422 -22.688 -6.305 1 90.06 324 GLN A C 1
ATOM 2588 O O . GLN A 1 324 ? -18.969 -23.312 -7.258 1 90.06 324 GLN A O 1
ATOM 2593 N N . LEU A 1 325 ? -20.562 -22.125 -6.27 1 88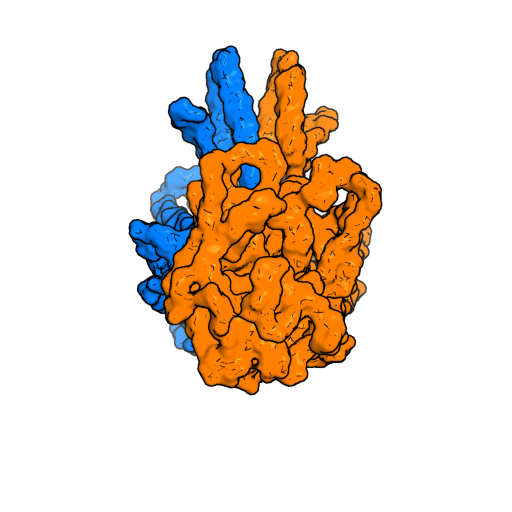.56 325 LEU A N 1
ATOM 2594 C CA . LEU A 1 325 ? -21.391 -22.109 -7.469 1 88.56 325 LEU A CA 1
ATOM 2595 C C . LEU A 1 325 ? -21.109 -20.859 -8.305 1 88.56 325 LEU A C 1
ATOM 2597 O O . LEU A 1 325 ? -21.078 -19.75 -7.777 1 88.56 325 LEU A O 1
ATOM 2601 N N . TYR A 1 326 ? -20.844 -21.094 -9.516 1 89.31 326 TYR A N 1
ATOM 2602 C CA . TYR A 1 326 ? -20.797 -20 -10.477 1 89.31 326 TYR A CA 1
ATOM 2603 C C . TYR A 1 326 ? -22.125 -19.859 -11.211 1 89.31 326 TYR A C 1
ATOM 2605 O O . TYR A 1 326 ? -22.516 -20.75 -11.961 1 89.31 326 TYR A O 1
ATOM 2613 N N . SER A 1 327 ? -22.797 -18.781 -11.023 1 88.19 327 SER A N 1
ATOM 2614 C CA . SER A 1 327 ? -24.078 -18.453 -11.648 1 88.19 327 SER A CA 1
ATOM 2615 C C . SER A 1 327 ? -24.266 -16.938 -11.727 1 88.19 327 SER A C 1
ATOM 2617 O O . SER A 1 327 ? -23.547 -16.188 -11.078 1 88.19 327 SER A O 1
ATOM 2619 N N . ASP A 1 328 ? -25.203 -16.562 -12.453 1 85.38 328 ASP A N 1
ATOM 2620 C CA . ASP A 1 328 ? -25.547 -15.141 -12.523 1 85.38 328 ASP A CA 1
ATOM 2621 C C . ASP A 1 328 ? -25.922 -14.594 -11.148 1 85.38 328 ASP A C 1
ATOM 2623 O O . ASP A 1 328 ? -25.578 -13.461 -10.812 1 85.38 328 ASP A O 1
ATOM 2627 N N . GLU A 1 329 ? -26.562 -15.383 -10.477 1 90.94 329 GLU A N 1
ATOM 2628 C CA . GLU A 1 329 ? -27.031 -14.969 -9.156 1 90.94 329 GLU A CA 1
ATOM 2629 C C . GLU A 1 329 ? -25.875 -14.742 -8.203 1 90.94 329 GLU A C 1
ATOM 2631 O O . GLU A 1 329 ? -25.828 -13.734 -7.492 1 90.94 329 GLU A O 1
ATOM 2636 N N . THR A 1 330 ? -24.922 -15.641 -8.156 1 93.12 330 THR A N 1
ATOM 2637 C CA . THR A 1 330 ? -23.812 -15.531 -7.223 1 93.12 330 THR A CA 1
ATOM 2638 C C . THR A 1 330 ? -22.891 -14.383 -7.617 1 93.12 330 THR A C 1
ATOM 2640 O O . THR A 1 330 ? -22.297 -13.727 -6.758 1 93.12 330 THR A O 1
ATOM 2643 N N . ILE A 1 331 ? -22.766 -14.102 -8.875 1 92.31 331 ILE A N 1
ATOM 2644 C CA . ILE A 1 331 ? -21.984 -12.953 -9.328 1 92.31 331 ILE A CA 1
ATOM 2645 C C . ILE A 1 331 ? -22.688 -11.656 -8.945 1 92.31 331 ILE A C 1
ATOM 2647 O O . ILE A 1 331 ? -22.047 -10.711 -8.477 1 92.31 331 ILE A O 1
ATOM 2651 N N . ALA A 1 332 ? -24 -11.656 -9.156 1 93.94 332 ALA A N 1
ATOM 2652 C CA . ALA A 1 332 ? -24.781 -10.477 -8.781 1 93.94 332 ALA A CA 1
ATOM 2653 C C . ALA A 1 332 ? -24.656 -10.195 -7.285 1 93.94 332 ALA A C 1
ATOM 2655 O O . ALA A 1 332 ? -24.578 -9.031 -6.871 1 93.94 332 ALA A O 1
ATOM 2656 N N . GLU A 1 333 ? -24.656 -11.203 -6.523 1 96.75 333 GLU A N 1
ATOM 2657 C CA . GLU A 1 333 ? -24.469 -11.047 -5.082 1 96.75 333 GLU A CA 1
ATOM 2658 C C . GLU A 1 333 ? -23.109 -10.438 -4.762 1 96.75 333 GLU A C 1
ATOM 2660 O O . GLU A 1 333 ? -23 -9.578 -3.889 1 96.75 333 GLU A O 1
ATOM 2665 N N . ALA A 1 334 ? -22.094 -10.898 -5.438 1 97.62 334 ALA A N 1
ATOM 2666 C CA . ALA A 1 334 ? -20.75 -10.359 -5.242 1 97.62 334 ALA A CA 1
ATOM 2667 C C . ALA A 1 334 ? -20.688 -8.883 -5.625 1 97.62 334 ALA A C 1
ATOM 2669 O O . ALA A 1 334 ? -20.031 -8.086 -4.945 1 97.62 334 ALA A O 1
ATOM 2670 N N . GLU A 1 335 ? -21.328 -8.57 -6.695 1 95.62 335 GLU A N 1
ATOM 2671 C CA . GLU A 1 335 ? -21.406 -7.172 -7.117 1 95.62 335 GLU A CA 1
ATOM 2672 C C . GLU A 1 335 ? -22.047 -6.305 -6.039 1 95.62 335 GLU A C 1
ATOM 2674 O O . GLU A 1 335 ? -21.547 -5.219 -5.73 1 95.62 335 GLU A O 1
ATOM 2679 N N . GLU A 1 336 ? -23.094 -6.793 -5.539 1 96.69 336 GLU A N 1
ATOM 2680 C CA . GLU A 1 336 ? -23.797 -6.062 -4.492 1 96.69 336 GLU A CA 1
ATOM 2681 C C . GLU A 1 336 ? -22.922 -5.891 -3.252 1 96.69 336 GLU A C 1
ATOM 2683 O O . GLU A 1 336 ? -22.891 -4.812 -2.654 1 96.69 336 GLU A O 1
ATOM 2688 N N . ARG A 1 337 ? -22.281 -6.926 -2.871 1 98.12 337 ARG A N 1
ATOM 2689 C CA . ARG A 1 337 ? -21.406 -6.879 -1.703 1 98.12 337 ARG A CA 1
ATOM 2690 C C . ARG A 1 337 ? -20.281 -5.871 -1.904 1 98.12 337 ARG A C 1
ATOM 2692 O O . ARG A 1 337 ? -20 -5.059 -1.019 1 98.12 337 ARG A O 1
ATOM 2699 N N . TRP A 1 338 ? -19.672 -5.895 -3.068 1 97.62 338 TRP A N 1
ATOM 2700 C CA . TRP A 1 338 ? -18.609 -4.949 -3.342 1 97.62 338 TRP A CA 1
ATOM 2701 C C . TRP A 1 338 ? -19.125 -3.518 -3.348 1 97.62 338 TRP A C 1
ATOM 2703 O O . TRP A 1 338 ? -18.484 -2.615 -2.795 1 97.62 338 TRP A O 1
ATOM 2713 N N . ASP A 1 339 ? -20.25 -3.381 -3.93 1 94.5 339 ASP A N 1
ATOM 2714 C CA . ASP A 1 339 ? -20.859 -2.055 -3.977 1 94.5 339 ASP A CA 1
ATOM 2715 C C . ASP A 1 339 ? -21.062 -1.492 -2.57 1 94.5 339 ASP A C 1
ATOM 2717 O O . ASP A 1 339 ? -20.797 -0.313 -2.324 1 94.5 339 ASP A O 1
ATOM 2721 N N . ARG A 1 340 ? -21.516 -2.311 -1.71 1 97.62 340 ARG A N 1
ATOM 2722 C CA . ARG A 1 340 ? -21.734 -1.897 -0.327 1 97.62 340 ARG A CA 1
ATOM 2723 C C . ARG A 1 340 ? -20.422 -1.487 0.335 1 97.62 340 ARG A C 1
ATOM 2725 O O . ARG A 1 340 ? -20.359 -0.47 1.029 1 97.62 340 ARG A O 1
ATOM 2732 N N . LEU A 1 341 ? -19.391 -2.25 0.136 1 98.31 341 LEU A N 1
ATOM 2733 C CA . LEU A 1 341 ? -18.078 -1.946 0.696 1 98.31 341 LEU A CA 1
ATOM 2734 C C . LEU A 1 341 ? -17.516 -0.652 0.109 1 98.31 341 LEU A C 1
ATOM 2736 O O . LEU A 1 341 ? -17.062 0.22 0.847 1 98.31 341 LEU A O 1
ATOM 2740 N N . GLU A 1 342 ? -17.594 -0.572 -1.207 1 94.75 342 GLU A N 1
ATOM 2741 C CA . GLU A 1 342 ? -17.047 0.578 -1.922 1 94.75 342 GLU A CA 1
ATOM 2742 C C . GLU A 1 342 ? -17.766 1.867 -1.521 1 94.75 342 GLU A C 1
ATOM 2744 O O . GLU A 1 342 ? -17.109 2.877 -1.236 1 94.75 342 GLU A O 1
ATOM 2749 N N . ARG A 1 343 ? -19.047 1.821 -1.457 1 93.19 343 ARG A N 1
ATOM 2750 C CA . ARG A 1 343 ? -19.828 3.002 -1.113 1 93.19 343 ARG A CA 1
ATOM 2751 C C . ARG A 1 343 ? -19.562 3.438 0.324 1 93.19 343 ARG A C 1
ATOM 2753 O O . ARG A 1 343 ? -19.453 4.633 0.606 1 93.19 343 ARG A O 1
ATOM 2760 N N . ALA A 1 344 ? -19.516 2.457 1.224 1 97.94 344 ALA A N 1
ATOM 2761 C CA . ALA A 1 344 ? -19.203 2.779 2.615 1 97.94 344 ALA A CA 1
ATOM 2762 C C . ALA A 1 344 ? -17.828 3.428 2.734 1 97.94 344 ALA A C 1
ATOM 2764 O O . ALA A 1 344 ? -17.672 4.422 3.445 1 97.94 344 ALA A O 1
ATOM 2765 N N . TYR A 1 345 ? -16.891 2.883 2.018 1 97.69 345 TYR A N 1
ATOM 2766 C CA . TYR A 1 345 ? -15.539 3.42 2.027 1 97.69 345 TYR A CA 1
ATOM 2767 C C . TYR A 1 345 ? -15.516 4.855 1.515 1 97.69 345 TYR A C 1
ATOM 2769 O O . TYR A 1 345 ? -14.953 5.742 2.162 1 97.69 345 TYR A O 1
ATOM 2777 N N . GLU A 1 346 ? -16.141 5.051 0.382 1 92.62 346 GLU A N 1
ATOM 2778 C CA . GLU A 1 346 ? -16.156 6.375 -0.235 1 92.62 346 GLU A CA 1
ATOM 2779 C C . GLU A 1 346 ? -16.828 7.398 0.675 1 92.62 346 GLU A C 1
ATOM 2781 O O . GLU A 1 346 ? -16.328 8.516 0.833 1 92.62 346 GLU A O 1
ATOM 2786 N N . SER A 1 347 ? -17.922 6.973 1.242 1 95.38 347 SER A N 1
ATOM 2787 C CA . SER A 1 347 ? -18.641 7.871 2.143 1 95.38 347 SER A CA 1
ATOM 2788 C C . SER A 1 347 ? -17.812 8.188 3.383 1 95.38 347 SER A C 1
ATOM 2790 O O . SER A 1 347 ? -17.812 9.32 3.865 1 95.38 347 SER A O 1
ATOM 2792 N N . ALA A 1 348 ? -17.172 7.191 3.904 1 98.12 348 ALA A N 1
ATOM 2793 C CA . ALA A 1 348 ? -16.328 7.387 5.078 1 98.12 348 ALA A CA 1
ATOM 2794 C C . ALA A 1 348 ? -15.18 8.352 4.773 1 98.12 348 ALA A C 1
ATOM 2796 O O . ALA A 1 348 ? -14.875 9.242 5.57 1 98.12 348 ALA A O 1
ATOM 2797 N N . VAL A 1 349 ? -14.57 8.164 3.613 1 95.94 349 VAL A N 1
ATOM 2798 C CA . VAL A 1 349 ? -13.445 9.008 3.223 1 95.94 349 VAL A CA 1
ATOM 2799 C C . VAL A 1 349 ? -13.914 10.445 3.027 1 95.94 349 VAL A C 1
ATOM 2801 O O . VAL A 1 349 ? -13.25 11.391 3.465 1 95.94 349 VAL A O 1
ATOM 2804 N N . GLU A 1 350 ? -15.047 10.602 2.381 1 92.94 350 GLU A N 1
ATOM 2805 C CA . GLU A 1 350 ? -15.617 11.93 2.186 1 92.94 350 GLU A CA 1
ATOM 2806 C C . GLU A 1 350 ? -15.875 12.625 3.52 1 92.94 350 GLU A C 1
ATOM 2808 O O . GLU A 1 350 ? -15.539 13.797 3.689 1 92.94 350 GLU A O 1
ATOM 2813 N N . ALA A 1 351 ? -16.406 11.898 4.457 1 97.25 351 ALA A N 1
ATOM 2814 C CA . ALA A 1 351 ? -16.688 12.438 5.785 1 97.25 351 ALA A CA 1
ATOM 2815 C C . ALA A 1 351 ? -15.391 12.727 6.539 1 97.25 351 ALA A C 1
ATOM 2817 O O . ALA A 1 351 ? -15.242 13.797 7.141 1 97.25 351 ALA A O 1
ATOM 2818 N N . LEU A 1 352 ? -14.516 11.773 6.449 1 97.44 352 LEU A N 1
ATOM 2819 C CA . LEU A 1 352 ? -13.227 11.836 7.129 1 97.44 352 LEU A CA 1
ATOM 2820 C C . LEU A 1 352 ? -12.438 13.07 6.688 1 97.44 352 LEU A C 1
ATOM 2822 O O . LEU A 1 352 ? -11.766 13.703 7.5 1 97.44 352 LEU A O 1
ATOM 2826 N N . ASP A 1 353 ? -12.547 13.414 5.418 1 94.62 353 ASP A N 1
ATOM 2827 C CA . ASP A 1 353 ? -11.781 14.508 4.832 1 94.62 353 ASP A CA 1
ATOM 2828 C C . ASP A 1 353 ? -12.609 15.789 4.766 1 94.62 353 ASP A C 1
ATOM 2830 O O . ASP A 1 353 ? -12.297 16.703 4 1 94.62 353 ASP A O 1
ATOM 2834 N N . SER A 1 354 ? -13.672 15.906 5.574 1 95.31 354 SER A N 1
ATOM 2835 C CA . SER A 1 354 ? -14.508 17.109 5.633 1 95.31 354 SER A CA 1
ATOM 2836 C C . SER A 1 354 ? -14.289 17.859 6.938 1 95.31 354 SER A C 1
ATOM 2838 O O . SER A 1 354 ? -13.805 17.297 7.918 1 95.31 354 SER A O 1
ATOM 2840 N N . PRO A 1 355 ? -14.648 19.141 6.949 1 96.12 355 PRO A N 1
ATOM 2841 C CA . PRO A 1 355 ? -14.547 19.922 8.188 1 96.12 355 PRO A CA 1
ATOM 2842 C C . PRO A 1 355 ? -15.484 19.406 9.281 1 96.12 355 PRO A C 1
ATOM 2844 O O . PRO A 1 355 ? -15.352 19.797 10.445 1 96.12 355 PRO A O 1
ATOM 2847 N N . ASP A 1 356 ? -16.422 18.5 8.922 1 97.31 356 ASP A N 1
ATOM 2848 C CA . ASP A 1 356 ? -17.391 17.984 9.891 1 97.31 356 ASP A CA 1
ATOM 2849 C C . ASP A 1 356 ? -16.781 16.859 10.727 1 97.31 356 ASP A C 1
ATOM 2851 O O . ASP A 1 356 ? -17.359 16.453 11.734 1 97.31 356 ASP A O 1
ATOM 2855 N N . ALA A 1 357 ? -15.68 16.344 10.312 1 97.62 357 ALA A N 1
ATOM 2856 C CA . ALA A 1 357 ? -14.945 15.383 11.141 1 97.62 357 ALA A CA 1
ATOM 2857 C C . ALA A 1 357 ? -14.172 16.094 12.242 1 97.62 357 ALA A C 1
ATOM 2859 O O . ALA A 1 357 ? -13.234 16.844 11.969 1 97.62 357 ALA A O 1
ATOM 2860 N N . ARG A 1 358 ? -14.578 15.828 13.477 1 96.94 358 ARG A N 1
ATOM 2861 C CA . ARG A 1 358 ? -14.102 16.625 14.602 1 96.94 358 ARG A CA 1
ATOM 2862 C C . ARG A 1 358 ? -13.18 15.797 15.5 1 96.94 358 ARG A C 1
ATOM 2864 O O . ARG A 1 358 ? -13.336 14.578 15.602 1 96.94 358 ARG A O 1
ATOM 2871 N N . THR A 1 359 ? -12.305 16.5 16.141 1 95.31 359 THR A N 1
ATOM 2872 C CA . THR A 1 359 ? -11.305 15.867 16.984 1 95.31 359 THR A CA 1
ATOM 2873 C C . THR A 1 359 ? -11.938 15.289 18.234 1 95.31 359 THR A C 1
ATOM 2875 O O . THR A 1 359 ? -11.516 14.234 18.719 1 95.31 359 THR A O 1
ATOM 2878 N N . LYS A 1 360 ? -12.984 15.922 18.719 1 94.81 360 LYS A N 1
ATOM 2879 C CA . LYS A 1 360 ? -13.492 15.578 20.047 1 94.81 360 LYS A CA 1
ATOM 2880 C C . LYS A 1 360 ? -14.828 14.844 19.938 1 94.81 360 LYS A C 1
ATOM 2882 O O . LYS A 1 360 ? -15.453 14.539 20.969 1 94.81 360 LYS A O 1
ATOM 2887 N N . VAL A 1 361 ? -15.344 14.641 18.766 1 96.56 361 VAL A N 1
ATOM 2888 C CA . VAL A 1 361 ? -16.547 13.828 18.562 1 96.56 361 VAL A CA 1
ATOM 2889 C C . VAL A 1 361 ? -16.188 12.352 18.594 1 96.56 361 VAL A C 1
ATOM 2891 O O . VAL A 1 361 ? -15.281 11.906 17.891 1 96.56 361 VAL A O 1
ATOM 2894 N N . GLU A 1 362 ? -16.906 11.656 19.516 1 97.12 362 GLU A N 1
ATOM 2895 C CA . GLU A 1 362 ? -16.625 10.234 19.672 1 97.12 362 GLU A CA 1
ATOM 2896 C C . GLU A 1 362 ? -17.891 9.406 19.469 1 97.12 362 GLU A C 1
ATOM 2898 O O . GLU A 1 362 ? -18.953 9.727 20.016 1 97.12 362 GLU A O 1
ATOM 2903 N N . ASP A 1 363 ? -17.812 8.5 18.641 1 98.19 363 ASP A N 1
ATOM 2904 C CA . ASP A 1 363 ? -18.828 7.473 18.484 1 98.19 363 ASP A CA 1
ATOM 2905 C C . ASP A 1 363 ? -18.312 6.109 18.938 1 98.19 363 ASP A C 1
ATOM 2907 O O . ASP A 1 363 ? -17.734 5.367 18.156 1 98.19 363 ASP A O 1
ATOM 2911 N N . ALA A 1 364 ? -18.609 5.785 20.188 1 97.88 364 ALA A N 1
ATOM 2912 C CA . ALA A 1 364 ? -18.109 4.555 20.797 1 97.88 364 ALA A CA 1
ATOM 2913 C C . ALA A 1 364 ? -18.578 3.326 20.031 1 97.88 364 ALA A C 1
ATOM 2915 O O . ALA A 1 364 ? -17.844 2.34 19.922 1 97.88 364 ALA A O 1
ATOM 2916 N N . SER A 1 365 ? -19.734 3.395 19.5 1 98.25 365 SER A N 1
ATOM 2917 C CA . SER A 1 365 ? -20.281 2.266 18.734 1 98.25 365 SER A CA 1
ATOM 2918 C C . SER A 1 365 ? -19.469 2.012 17.469 1 98.25 365 SER A C 1
ATOM 2920 O O . SER A 1 365 ? -19.109 0.869 17.172 1 98.25 365 SER A O 1
ATOM 2922 N N . LEU A 1 366 ? -19.156 3.082 16.734 1 98.75 366 LEU A N 1
ATOM 2923 C CA . LEU A 1 366 ? -18.328 2.949 15.531 1 98.75 366 LEU A CA 1
ATOM 2924 C C . LEU A 1 366 ? -17 2.305 15.859 1 98.75 366 LEU A C 1
ATOM 2926 O O . LEU A 1 366 ? -16.578 1.347 15.195 1 98.75 366 LEU A O 1
ATOM 2930 N N . ARG A 1 367 ? -16.328 2.834 16.875 1 98.56 367 ARG A N 1
ATOM 2931 C CA . ARG A 1 367 ? -14.992 2.369 17.25 1 98.56 367 ARG A CA 1
ATOM 2932 C C . ARG A 1 367 ? -15.031 0.919 17.719 1 98.56 367 ARG A C 1
ATOM 2934 O O . ARG A 1 367 ? -14.211 0.101 17.281 1 98.56 367 ARG A O 1
ATOM 2941 N N . THR A 1 368 ? -16 0.555 18.531 1 98.69 368 THR A N 1
ATOM 2942 C CA . THR A 1 368 ? -16.125 -0.792 19.078 1 98.69 368 THR A CA 1
ATOM 2943 C C . THR A 1 368 ? -16.469 -1.793 17.984 1 98.69 368 THR A C 1
ATOM 2945 O O . THR A 1 368 ? -15.914 -2.891 17.938 1 98.69 368 THR A O 1
ATOM 2948 N N . GLU A 1 369 ? -17.406 -1.399 17.156 1 98.75 369 GLU A N 1
ATOM 2949 C CA . GLU A 1 369 ? -17.828 -2.293 16.078 1 98.75 369 GLU A CA 1
ATOM 2950 C C . GLU A 1 369 ? -16.703 -2.518 15.07 1 98.75 369 GLU A C 1
ATOM 2952 O O . GLU A 1 369 ? -16.547 -3.617 14.539 1 98.75 369 GLU A O 1
ATOM 2957 N N . THR A 1 370 ? -15.938 -1.481 14.758 1 98.81 370 THR A N 1
ATOM 2958 C CA . THR A 1 370 ? -14.789 -1.623 13.867 1 98.81 370 THR A CA 1
ATOM 2959 C C . THR A 1 370 ? -13.758 -2.578 14.461 1 98.81 370 THR A C 1
ATOM 2961 O O . THR A 1 370 ? -13.266 -3.473 13.773 1 98.81 370 THR A O 1
ATOM 2964 N N . GLU A 1 371 ? -13.492 -2.42 15.742 1 98.69 371 GLU A N 1
ATOM 2965 C CA . GLU A 1 371 ? -12.539 -3.293 16.422 1 98.69 371 GLU A CA 1
ATOM 2966 C C . GLU A 1 371 ? -13.047 -4.734 16.469 1 98.69 371 GLU A C 1
ATOM 2968 O O . GLU A 1 371 ? -12.281 -5.672 16.25 1 98.69 371 GLU A O 1
ATOM 2973 N N . ALA A 1 372 ? -14.305 -4.871 16.734 1 98.81 372 ALA A N 1
ATOM 2974 C CA . ALA A 1 372 ? -14.898 -6.203 16.766 1 98.81 372 ALA A CA 1
ATOM 2975 C C . ALA A 1 372 ? -14.828 -6.883 15.406 1 98.81 372 ALA A C 1
ATOM 2977 O O . ALA A 1 372 ? -14.562 -8.086 15.32 1 98.81 372 ALA A O 1
ATOM 2978 N N . ALA A 1 373 ? -15.086 -6.121 14.383 1 98.88 373 ALA A N 1
ATOM 2979 C CA . ALA A 1 373 ? -15.016 -6.656 13.023 1 98.88 373 ALA A CA 1
ATOM 2980 C C . ALA A 1 373 ? -13.586 -7.078 12.672 1 98.88 373 ALA A C 1
ATOM 2982 O O . ALA A 1 373 ? -13.383 -8.102 12.016 1 98.88 373 ALA A O 1
ATOM 2983 N N . ARG A 1 374 ? -12.602 -6.289 13.094 1 98.69 374 ARG A N 1
ATOM 2984 C CA . ARG A 1 374 ? -11.203 -6.664 12.906 1 98.69 374 ARG A CA 1
ATOM 2985 C C . ARG A 1 374 ? -10.898 -8 13.578 1 98.69 374 ARG A C 1
ATOM 2987 O O . ARG A 1 374 ? -10.266 -8.867 12.977 1 98.69 374 ARG A O 1
ATOM 2994 N N . ASP A 1 375 ? -11.375 -8.133 14.805 1 98.69 375 ASP A N 1
ATOM 2995 C CA . ASP A 1 375 ? -11.164 -9.375 15.547 1 98.69 375 ASP A CA 1
ATOM 2996 C C . ASP A 1 375 ? -11.836 -10.555 14.844 1 98.69 375 ASP A C 1
ATOM 2998 O O . ASP A 1 375 ? -11.266 -11.641 14.758 1 98.69 375 ASP A O 1
ATOM 3002 N N . SER A 1 376 ? -12.992 -10.281 14.352 1 98.88 376 SER A N 1
ATOM 3003 C CA . SER A 1 376 ? -13.719 -11.328 13.633 1 98.88 376 SER A CA 1
ATOM 3004 C C . SER A 1 376 ? -12.984 -11.742 12.367 1 98.88 376 SER A C 1
ATOM 3006 O O . SER A 1 376 ? -12.93 -12.93 12.031 1 98.88 376 SER A O 1
ATOM 3008 N N . PHE A 1 377 ? -12.477 -10.789 11.648 1 98.88 377 PHE A N 1
ATOM 3009 C CA . PHE A 1 377 ? -11.703 -11.055 10.438 1 98.88 377 PHE A CA 1
ATOM 3010 C C . PHE A 1 377 ? -10.492 -11.93 10.758 1 98.88 377 PHE A C 1
ATOM 3012 O O . PHE A 1 377 ? -10.266 -12.945 10.094 1 98.88 377 PHE A O 1
ATOM 3019 N N . VAL A 1 378 ? -9.766 -11.547 11.781 1 98.88 378 VAL A N 1
ATOM 3020 C CA . VAL A 1 378 ? -8.555 -12.258 12.18 1 98.88 378 VAL A CA 1
ATOM 3021 C C . VAL A 1 378 ? -8.906 -13.688 12.602 1 98.88 378 VAL A C 1
ATOM 3023 O O . VAL A 1 378 ? -8.234 -14.641 12.211 1 98.88 378 VAL A O 1
ATOM 3026 N N . THR A 1 379 ? -9.992 -13.797 13.328 1 98.75 379 THR A N 1
ATOM 3027 C CA . THR A 1 379 ? -10.445 -15.109 13.766 1 98.75 379 THR A CA 1
ATOM 3028 C C . THR A 1 379 ? -10.812 -15.984 12.57 1 98.75 379 THR A C 1
ATOM 3030 O O . THR A 1 379 ? -10.43 -17.156 12.508 1 98.75 379 THR A O 1
ATOM 3033 N N . ALA A 1 380 ? -11.477 -15.375 11.641 1 98.75 380 ALA A N 1
ATOM 3034 C CA . ALA A 1 380 ? -11.906 -16.109 10.445 1 98.75 380 ALA A CA 1
ATOM 3035 C C . ALA A 1 380 ? -10.703 -16.578 9.633 1 98.75 380 ALA A C 1
ATOM 3037 O O . ALA A 1 380 ? -10.617 -17.75 9.273 1 98.75 380 ALA A O 1
ATOM 3038 N N . MET A 1 381 ? -9.773 -15.727 9.414 1 98.81 381 MET A N 1
ATOM 3039 C CA . MET A 1 381 ? -8.625 -16.047 8.57 1 98.81 381 MET A CA 1
ATOM 3040 C C . MET A 1 381 ? -7.715 -17.062 9.266 1 98.81 381 MET A C 1
ATOM 3042 O O . MET A 1 381 ? -7.094 -17.891 8.609 1 98.81 381 MET A O 1
ATOM 3046 N N . ASN A 1 382 ? -7.695 -17 10.609 1 98.75 382 ASN A N 1
ATOM 3047 C CA . ASN A 1 382 ? -6.891 -17.953 11.359 1 98.75 382 ASN A CA 1
ATOM 3048 C C . ASN A 1 382 ? -7.562 -19.328 11.422 1 98.75 382 ASN A C 1
ATOM 3050 O O . ASN A 1 382 ? -6.945 -20.312 11.844 1 98.75 382 ASN A O 1
ATOM 3054 N N . ASP A 1 383 ? -8.812 -19.344 11.086 1 98.44 383 ASP A N 1
ATOM 3055 C CA . ASP A 1 383 ? -9.547 -20.609 10.992 1 98.44 383 ASP A CA 1
ATOM 3056 C C . ASP A 1 383 ? -9.594 -21.109 9.555 1 98.44 383 ASP A C 1
ATOM 3058 O O . ASP A 1 383 ? -10.641 -21.078 8.906 1 98.44 383 ASP A O 1
ATOM 3062 N N . ASP A 1 384 ? -8.531 -21.578 9.094 1 98.5 384 ASP A N 1
ATOM 3063 C CA . ASP A 1 384 ? -8.398 -22.25 7.809 1 98.5 384 ASP A CA 1
ATOM 3064 C C . ASP A 1 384 ? -8.711 -21.312 6.648 1 98.5 384 ASP A C 1
ATOM 3066 O O . ASP A 1 384 ? -9.414 -21.688 5.707 1 98.5 384 ASP A O 1
ATOM 3070 N N . PHE A 1 385 ? -8.273 -20.047 6.734 1 98.62 385 PHE A N 1
ATOM 3071 C CA . PHE A 1 385 ? -8.445 -19.047 5.684 1 98.62 385 PHE A CA 1
ATOM 3072 C C . PHE A 1 385 ? -9.914 -18.906 5.297 1 98.62 385 PHE A C 1
ATOM 3074 O O . PHE A 1 385 ? -10.258 -18.953 4.113 1 98.62 385 PHE A O 1
ATOM 3081 N N . ASN A 1 386 ? -10.773 -18.766 6.246 1 98.38 386 ASN A N 1
ATOM 3082 C CA . ASN A 1 386 ? -12.211 -18.656 6.039 1 98.38 386 ASN A CA 1
ATOM 3083 C C . ASN A 1 386 ? -12.594 -17.297 5.453 1 98.38 386 ASN A C 1
ATOM 3085 O O . ASN A 1 386 ? -13.094 -16.422 6.168 1 98.38 386 ASN A O 1
ATOM 3089 N N . THR A 1 387 ? -12.492 -17.141 4.148 1 98.62 387 THR A N 1
ATOM 3090 C CA . THR A 1 387 ? -12.68 -15.867 3.459 1 98.62 387 THR A CA 1
ATOM 3091 C C . THR A 1 387 ? -14.148 -15.445 3.504 1 98.62 387 THR A C 1
ATOM 3093 O O . THR A 1 387 ? -14.453 -14.25 3.486 1 98.62 387 THR A O 1
ATOM 3096 N N . ARG A 1 388 ? -15.062 -16.375 3.555 1 97.5 388 ARG A N 1
ATOM 3097 C CA . ARG A 1 388 ? -16.484 -16.047 3.646 1 97.5 388 ARG A CA 1
ATOM 3098 C C . ARG A 1 388 ? -16.766 -15.203 4.887 1 97.5 388 ARG A C 1
ATOM 3100 O O . ARG A 1 388 ? -17.344 -14.125 4.789 1 97.5 388 ARG A O 1
ATOM 3107 N N . GLU A 1 389 ? -16.328 -15.719 6.004 1 98.38 389 GLU A N 1
ATOM 3108 C CA . GLU A 1 389 ? -16.531 -14.992 7.254 1 98.38 389 GLU A CA 1
ATOM 3109 C C . GLU A 1 389 ? -15.711 -13.711 7.297 1 98.38 389 GLU A C 1
ATOM 3111 O O . GLU A 1 389 ? -16.125 -12.719 7.895 1 98.38 389 GLU A O 1
ATOM 3116 N N . ALA A 1 390 ? -14.523 -13.758 6.727 1 98.88 390 ALA A N 1
ATOM 3117 C CA . ALA A 1 390 ? -13.703 -12.555 6.637 1 98.88 390 ALA A CA 1
ATOM 3118 C C . ALA A 1 390 ? -14.438 -11.453 5.875 1 98.88 390 ALA A C 1
ATOM 3120 O O . ALA A 1 390 ? -14.422 -10.289 6.289 1 98.88 390 ALA A O 1
ATOM 3121 N N . GLN A 1 391 ? -15.078 -11.812 4.797 1 98.5 391 GLN A N 1
ATOM 3122 C CA . GLN A 1 391 ? -15.859 -10.852 4.027 1 98.5 391 GLN A CA 1
ATOM 3123 C C . GLN A 1 391 ? -17 -10.281 4.855 1 98.5 391 GLN A C 1
ATOM 3125 O O . GLN A 1 391 ? -17.312 -9.094 4.773 1 98.5 391 GLN A O 1
ATOM 3130 N N . SER A 1 392 ? -17.625 -11.164 5.555 1 98.69 392 SER A N 1
ATOM 3131 C CA . SER A 1 392 ? -18.703 -10.719 6.43 1 98.69 392 SER A CA 1
ATOM 3132 C C . SER A 1 392 ? -18.219 -9.664 7.422 1 98.69 392 SER A C 1
ATOM 3134 O O . SER A 1 392 ? -18.922 -8.695 7.703 1 98.69 392 SER A O 1
ATOM 3136 N N . ALA A 1 393 ? -17.031 -9.891 7.953 1 98.88 393 ALA A N 1
ATOM 3137 C CA . ALA A 1 393 ? -16.438 -8.93 8.883 1 98.88 393 ALA A CA 1
ATOM 3138 C C . ALA A 1 393 ? -16.25 -7.57 8.211 1 98.88 393 ALA A C 1
ATOM 3140 O O . ALA A 1 393 ? -16.5 -6.527 8.828 1 98.88 393 ALA A O 1
ATOM 3141 N N . LEU A 1 394 ? -15.805 -7.52 6.953 1 98.88 394 LEU A N 1
ATOM 3142 C CA . LEU A 1 394 ? -15.664 -6.266 6.227 1 98.88 394 LEU A CA 1
ATOM 3143 C C . LEU A 1 394 ? -17.016 -5.551 6.102 1 98.88 394 LEU A C 1
ATOM 3145 O O . LEU A 1 394 ? -17.078 -4.332 6.258 1 98.88 394 LEU A O 1
ATOM 3149 N N . LEU A 1 395 ? -18.016 -6.34 5.82 1 98.88 395 LEU A N 1
ATOM 3150 C CA . LEU A 1 395 ? -19.359 -5.766 5.664 1 98.88 395 LEU A CA 1
ATOM 3151 C C . LEU A 1 395 ? -19.859 -5.191 6.98 1 98.88 395 LEU A C 1
ATOM 3153 O O . LEU A 1 395 ? -20.609 -4.211 6.992 1 98.88 395 LEU A O 1
ATOM 3157 N N . GLU A 1 396 ? -19.438 -5.777 8.086 1 98.88 396 GLU A N 1
ATOM 3158 C CA . GLU A 1 396 ? -19.766 -5.227 9.391 1 98.88 396 GLU A CA 1
ATOM 3159 C C . GLU A 1 396 ? -19.156 -3.842 9.586 1 98.88 396 GLU A C 1
ATOM 3161 O O . GLU A 1 396 ? -19.781 -2.959 10.18 1 98.88 396 GLU A O 1
ATOM 3166 N N . ILE A 1 397 ? -17.953 -3.615 9.125 1 98.94 397 ILE A N 1
ATOM 3167 C CA . ILE A 1 397 ? -17.344 -2.295 9.18 1 98.94 397 ILE A CA 1
ATOM 3168 C C . ILE A 1 397 ? -18.156 -1.306 8.352 1 98.94 397 ILE A C 1
ATOM 3170 O O . ILE A 1 397 ? -18.422 -0.185 8.797 1 98.94 397 ILE A O 1
ATOM 3174 N N . ALA A 1 398 ? -18.547 -1.764 7.137 1 98.81 398 ALA A N 1
ATOM 3175 C CA . ALA A 1 398 ? -19.375 -0.92 6.273 1 98.81 398 ALA A CA 1
ATOM 3176 C C . ALA A 1 398 ? -20.656 -0.505 6.98 1 98.81 398 ALA A C 1
ATOM 3178 O O . ALA A 1 398 ? -21.062 0.659 6.918 1 98.81 398 ALA A O 1
ATOM 3179 N N . THR A 1 399 ? -21.219 -1.449 7.637 1 98.75 399 THR A N 1
ATOM 3180 C CA . THR A 1 399 ? -22.453 -1.179 8.367 1 98.75 399 THR A CA 1
ATOM 3181 C C . THR A 1 399 ? -22.203 -0.154 9.477 1 98.75 399 THR A C 1
ATOM 3183 O O . THR A 1 399 ? -23 0.771 9.656 1 98.75 399 THR A O 1
ATOM 3186 N N . ALA A 1 400 ? -21.141 -0.3 10.242 1 98.88 400 ALA A N 1
ATOM 3187 C CA . ALA A 1 400 ? -20.781 0.632 11.305 1 98.88 400 ALA A CA 1
ATOM 3188 C C . ALA A 1 400 ? -20.578 2.041 10.758 1 98.88 400 ALA A C 1
ATOM 3190 O O . ALA A 1 400 ? -21.031 3.02 11.359 1 98.88 400 ALA A O 1
ATOM 3191 N N . ILE A 1 401 ? -19.922 2.143 9.625 1 98.81 401 ILE A N 1
ATOM 3192 C CA . ILE A 1 401 ? -19.672 3.422 8.969 1 98.81 401 ILE A CA 1
ATOM 3193 C C . ILE A 1 401 ? -21 4.09 8.617 1 98.81 401 ILE A C 1
ATOM 3195 O O . ILE A 1 401 ? -21.234 5.254 8.953 1 98.81 401 ILE A O 1
ATOM 3199 N N . ASN A 1 402 ? -21.859 3.311 7.949 1 98.38 402 ASN A N 1
ATOM 3200 C CA . ASN A 1 402 ? -23.156 3.854 7.52 1 98.38 402 ASN A CA 1
ATOM 3201 C C . ASN A 1 402 ? -23.984 4.312 8.711 1 98.38 402 ASN A C 1
ATOM 3203 O O . ASN A 1 402 ? -24.625 5.363 8.648 1 98.38 402 ASN A O 1
ATOM 3207 N N . SER A 1 403 ? -23.969 3.549 9.742 1 98.62 403 SER A N 1
ATOM 3208 C CA . SER A 1 403 ? -24.703 3.91 10.953 1 98.62 403 SER A CA 1
ATOM 3209 C C . SER A 1 403 ? -24.172 5.211 11.547 1 98.62 403 SER A C 1
ATOM 3211 O O . SER A 1 403 ? -24.953 6.059 11.992 1 98.62 403 SER A O 1
ATOM 3213 N N . HIS A 1 404 ? -22.875 5.367 11.594 1 98.62 404 HIS A N 1
ATOM 3214 C CA . HIS A 1 404 ? -22.266 6.578 12.117 1 98.62 404 HIS A CA 1
ATOM 3215 C C . HIS A 1 404 ? -22.656 7.801 11.297 1 98.62 404 HIS A C 1
ATOM 3217 O O . HIS A 1 404 ? -22.938 8.867 11.852 1 98.62 404 HIS A O 1
ATOM 3223 N N . LEU A 1 405 ? -22.672 7.676 9.977 1 98.06 405 LEU A N 1
ATOM 3224 C CA . LEU A 1 405 ? -22.875 8.805 9.07 1 98.06 405 LEU A CA 1
ATOM 3225 C C . LEU A 1 405 ? -24.344 9.211 9.031 1 98.06 405 LEU A C 1
ATOM 3227 O O . LEU A 1 405 ? -24.656 10.375 8.758 1 98.06 405 LEU A O 1
ATOM 3231 N N . GLU A 1 406 ? -25.156 8.289 9.297 1 95.19 406 GLU A N 1
ATOM 3232 C CA . GLU A 1 406 ? -26.594 8.539 9.156 1 95.19 406 GLU A CA 1
ATOM 3233 C C . GLU A 1 406 ? -27.078 9.57 10.172 1 95.19 406 GLU A C 1
ATOM 3235 O O . GLU A 1 406 ? -26.922 9.391 11.383 1 95.19 406 GLU A O 1
ATOM 3240 N N . GLY A 1 407 ? -27.578 10.68 9.727 1 90.75 407 GLY A N 1
ATOM 3241 C CA . GLY A 1 407 ? -28.281 11.68 10.516 1 90.75 407 GLY A CA 1
ATOM 3242 C C . GLY A 1 407 ? -27.359 12.508 11.391 1 90.75 407 GLY A C 1
ATOM 3243 O O . GLY A 1 407 ? -27.797 13.078 12.391 1 90.75 407 GLY A O 1
ATOM 3244 N N . ARG A 1 408 ? -26.078 12.461 11.18 1 92.06 408 ARG A N 1
ATOM 3245 C CA . ARG A 1 408 ? -25.141 13.234 11.984 1 92.06 408 ARG A CA 1
ATOM 3246 C C . ARG A 1 408 ? -24.641 14.453 11.219 1 92.06 408 ARG A C 1
ATOM 3248 O O . ARG A 1 408 ? -24.484 14.398 9.992 1 92.06 408 ARG A O 1
ATOM 3255 N N . GLU A 1 409 ? -24.422 15.398 11.984 1 93.5 409 GLU A N 1
ATOM 3256 C CA . GLU A 1 409 ? -23.859 16.609 11.398 1 93.5 409 GLU A CA 1
ATOM 3257 C C . GLU A 1 409 ? -22.359 16.688 11.617 1 93.5 409 GLU A C 1
ATOM 3259 O O . GLU A 1 409 ? -21.656 17.406 10.898 1 93.5 409 GLU A O 1
ATOM 3264 N N . GLU A 1 410 ? -21.906 16.047 12.648 1 97.44 410 GLU A N 1
ATOM 3265 C CA . GLU A 1 410 ? -20.484 15.953 12.969 1 97.44 410 GLU A CA 1
ATOM 3266 C C . GLU A 1 410 ? -20.031 14.5 13.102 1 97.44 410 GLU A C 1
ATOM 3268 O O . GLU A 1 410 ? -20.812 13.648 13.539 1 97.44 410 GLU A O 1
ATOM 3273 N N . TYR A 1 411 ? -18.812 14.25 12.719 1 98.56 411 TYR A N 1
ATOM 3274 C CA . TYR A 1 411 ? -18.359 12.875 12.641 1 98.56 411 TYR A CA 1
ATOM 3275 C C . TYR A 1 411 ? -17.172 12.641 13.555 1 98.56 411 TYR A C 1
ATOM 3277 O O . TYR A 1 411 ? -16.438 13.578 13.891 1 98.56 411 TYR A O 1
ATOM 3285 N N . ASP A 1 412 ? -17 11.438 14.047 1 98.56 412 ASP A N 1
ATOM 3286 C CA . ASP A 1 412 ? -15.844 10.977 14.797 1 98.56 412 ASP A CA 1
ATOM 3287 C C . ASP A 1 412 ? -14.633 10.781 13.891 1 98.56 412 ASP A C 1
ATOM 3289 O O . ASP A 1 412 ? -14.5 9.734 13.242 1 98.56 412 ASP A O 1
ATOM 3293 N N . TYR A 1 413 ? -13.734 11.75 13.844 1 98.5 413 TYR A N 1
ATOM 3294 C CA . TYR A 1 413 ? -12.57 11.68 12.961 1 98.5 413 TYR A CA 1
ATOM 3295 C C . TYR A 1 413 ? -11.758 10.422 13.234 1 98.5 413 TYR A C 1
ATOM 3297 O O . TYR A 1 413 ? -11.477 9.648 12.312 1 98.5 413 TYR A O 1
ATOM 3305 N N . ARG A 1 414 ? -11.383 10.172 14.445 1 98.19 414 ARG A N 1
ATOM 3306 C CA . ARG A 1 414 ? -10.539 9.031 14.797 1 98.19 414 ARG A CA 1
ATOM 3307 C C . ARG A 1 414 ? -11.227 7.719 14.453 1 98.19 414 ARG A C 1
ATOM 3309 O O . ARG A 1 414 ? -10.602 6.809 13.906 1 98.19 414 ARG A O 1
ATOM 3316 N N . GLY A 1 415 ? -12.523 7.676 14.852 1 98.56 415 GLY A N 1
ATOM 3317 C CA . GLY A 1 415 ? -13.281 6.477 14.547 1 98.56 415 GLY A CA 1
ATOM 3318 C C . GLY A 1 415 ? -13.359 6.188 13.055 1 98.56 415 GLY A C 1
ATOM 3319 O O . GLY A 1 415 ? -13.188 5.043 12.633 1 98.56 415 GLY A O 1
ATOM 3320 N N . LEU A 1 416 ? -13.625 7.215 12.25 1 98.75 416 LEU A N 1
ATOM 3321 C CA . LEU A 1 416 ? -13.703 7.051 10.797 1 98.75 416 LEU A CA 1
ATOM 3322 C C . LEU A 1 416 ? -12.352 6.656 10.219 1 98.75 416 LEU A C 1
ATOM 3324 O O . LEU A 1 416 ? -12.273 5.816 9.32 1 98.75 416 LEU A O 1
ATOM 3328 N N . ARG A 1 417 ? -11.32 7.297 10.703 1 98.38 417 ARG A N 1
ATOM 3329 C CA . ARG A 1 417 ? -9.984 6.949 10.234 1 98.38 417 ARG A CA 1
ATOM 3330 C C . ARG A 1 417 ? -9.68 5.477 10.492 1 98.38 417 ARG A C 1
ATOM 3332 O O . ARG A 1 417 ? -9.164 4.785 9.617 1 98.38 417 ARG A O 1
ATOM 3339 N N . GLU A 1 418 ? -10 5.023 11.68 1 98.38 418 GLU A N 1
ATOM 3340 C CA . GLU A 1 418 ? -9.773 3.623 12.031 1 98.38 418 GLU A CA 1
ATOM 3341 C C . GLU A 1 418 ? -10.57 2.691 11.117 1 98.38 418 GLU A C 1
ATOM 3343 O O . GLU A 1 418 ? -10.07 1.646 10.703 1 98.38 418 GLU A O 1
ATOM 3348 N N . ALA A 1 419 ? -11.789 3.082 10.844 1 98.81 419 ALA A N 1
ATOM 3349 C CA . ALA A 1 419 ? -12.641 2.264 9.992 1 98.81 419 ALA A CA 1
ATOM 3350 C C . ALA A 1 419 ? -12.094 2.203 8.57 1 98.81 419 ALA A C 1
ATOM 3352 O O . ALA A 1 419 ? -12.055 1.133 7.957 1 98.81 419 ALA A O 1
ATOM 3353 N N . VAL A 1 420 ? -11.688 3.344 8.047 1 98.19 420 VAL A N 1
ATOM 3354 C CA . VAL A 1 420 ? -11.125 3.428 6.703 1 98.19 420 VAL A CA 1
ATOM 3355 C C . VAL A 1 420 ? -9.844 2.602 6.625 1 98.19 420 VAL A C 1
ATOM 3357 O O . VAL A 1 420 ? -9.664 1.802 5.703 1 98.19 420 VAL A O 1
ATOM 3360 N N . ASP A 1 421 ? -9.008 2.738 7.617 1 97.44 421 ASP A N 1
ATOM 3361 C CA . ASP A 1 421 ? -7.766 1.976 7.676 1 97.44 421 ASP A CA 1
ATOM 3362 C C . ASP A 1 421 ? -8.047 0.474 7.715 1 97.44 421 ASP A C 1
ATOM 3364 O O . ASP A 1 421 ? -7.348 -0.309 7.066 1 97.44 421 ASP A O 1
ATOM 3368 N N . ALA A 1 422 ? -9.023 0.126 8.492 1 98.5 422 ALA A N 1
ATOM 3369 C CA . ALA A 1 422 ? -9.367 -1.286 8.625 1 98.5 422 ALA A CA 1
ATOM 3370 C C . ALA A 1 422 ? -9.836 -1.869 7.297 1 98.5 422 ALA A C 1
ATOM 3372 O O . ALA A 1 422 ? -9.43 -2.975 6.922 1 98.5 422 ALA A O 1
ATOM 3373 N N . LEU A 1 423 ? -10.672 -1.128 6.574 1 98.5 423 LEU A N 1
ATOM 3374 C CA . LEU A 1 423 ? -11.141 -1.602 5.277 1 98.5 423 LEU A CA 1
ATOM 3375 C C . LEU A 1 423 ? -9.984 -1.764 4.301 1 98.5 423 LEU A C 1
ATOM 3377 O O . LEU A 1 423 ? -9.914 -2.76 3.578 1 98.5 423 LEU A O 1
ATOM 3381 N N . GLU A 1 424 ? -9.125 -0.783 4.297 1 96.88 424 GLU A N 1
ATOM 3382 C CA . GLU A 1 424 ? -7.984 -0.842 3.387 1 96.88 424 GLU A CA 1
ATOM 3383 C C . GLU A 1 424 ? -7.059 -2.004 3.736 1 96.88 424 GLU A C 1
ATOM 3385 O O . GLU A 1 424 ? -6.672 -2.781 2.859 1 96.88 424 GLU A O 1
ATOM 3390 N N . GLU A 1 425 ? -6.727 -2.145 5.012 1 97.56 425 GLU A N 1
ATOM 3391 C CA . GLU A 1 425 ? -5.781 -3.148 5.488 1 97.56 425 GLU A CA 1
ATOM 3392 C C . GLU A 1 425 ? -6.336 -4.559 5.309 1 97.56 425 GLU A C 1
ATOM 3394 O O . GLU A 1 425 ? -5.68 -5.422 4.719 1 97.56 425 GLU A O 1
ATOM 3399 N N . LEU A 1 426 ? -7.508 -4.746 5.789 1 98.75 426 LEU A N 1
ATOM 3400 C CA . LEU A 1 426 ? -8.102 -6.078 5.754 1 98.75 426 LEU A CA 1
ATOM 3401 C C . LEU A 1 426 ? -8.586 -6.418 4.348 1 98.75 426 LEU A C 1
ATOM 3403 O O . LEU A 1 426 ? -8.516 -7.578 3.926 1 98.75 426 LEU A O 1
ATOM 3407 N N . GLY A 1 427 ? -9.094 -5.398 3.621 1 98.5 427 GLY A N 1
ATOM 3408 C CA . GLY A 1 427 ? -9.438 -5.613 2.225 1 98.5 427 GLY A CA 1
ATOM 3409 C C . GLY A 1 427 ? -8.266 -6.051 1.376 1 98.5 427 GLY A C 1
ATOM 3410 O O . GLY A 1 427 ? -8.414 -6.891 0.485 1 98.5 427 GLY A O 1
ATOM 3411 N N . ASP A 1 428 ? -7.137 -5.523 1.668 1 97.62 428 ASP A N 1
ATOM 3412 C CA . ASP A 1 428 ? -5.93 -5.863 0.919 1 97.62 428 ASP A CA 1
ATOM 3413 C C . ASP A 1 428 ? -5.578 -7.34 1.083 1 97.62 428 ASP A C 1
ATOM 3415 O O . ASP A 1 428 ? -5.043 -7.961 0.163 1 97.62 428 ASP A O 1
ATOM 3419 N N . VAL A 1 429 ? -5.875 -7.883 2.23 1 98.75 429 VAL A N 1
ATOM 3420 C CA . VAL A 1 429 ? -5.629 -9.305 2.461 1 98.75 429 VAL A CA 1
ATOM 3421 C C . VAL A 1 429 ? -6.43 -10.133 1.461 1 98.75 429 VAL A C 1
ATOM 3423 O O . VAL A 1 429 ? -5.945 -11.156 0.967 1 98.75 429 VAL A O 1
ATOM 3426 N N . LEU A 1 430 ? -7.602 -9.656 1.15 1 98.75 430 LEU A N 1
ATOM 3427 C CA . LEU A 1 430 ? -8.445 -10.359 0.191 1 98.75 430 LEU A CA 1
ATOM 3428 C C . LEU A 1 430 ? -8.148 -9.898 -1.232 1 98.75 430 LEU A C 1
ATOM 3430 O O . LEU A 1 430 ? -8.828 -10.32 -2.176 1 98.75 430 LEU A O 1
ATOM 3434 N N . GLY A 1 431 ? -7.16 -9.016 -1.384 1 97.88 431 GLY A N 1
ATOM 3435 C CA . GLY A 1 431 ? -6.754 -8.523 -2.689 1 97.88 431 GLY A CA 1
ATOM 3436 C C . GLY A 1 431 ? -7.656 -7.422 -3.215 1 97.88 431 GLY A C 1
ATOM 3437 O O . GLY A 1 431 ? -7.637 -7.113 -4.41 1 97.88 431 GLY A O 1
ATOM 3438 N N . LEU A 1 432 ? -8.477 -6.836 -2.354 1 97.31 432 LEU A N 1
ATOM 3439 C CA . LEU A 1 432 ? -9.375 -5.746 -2.73 1 97.31 432 LEU A CA 1
ATOM 3440 C C . LEU A 1 432 ? -8.648 -4.406 -2.686 1 97.31 432 LEU A C 1
ATOM 3442 O O . LEU A 1 432 ? -7.785 -4.191 -1.83 1 97.31 432 LEU A O 1
ATOM 3446 N N . SER A 1 433 ? -8.945 -3.529 -3.594 1 92.06 433 SER A N 1
ATOM 3447 C CA . SER A 1 433 ? -8.375 -2.188 -3.627 1 92.06 433 SER A CA 1
ATOM 3448 C C . SER A 1 433 ? -9.453 -1.121 -3.467 1 92.06 433 SER A C 1
ATOM 3450 O O . SER A 1 433 ? -10.391 -1.058 -4.262 1 92.06 433 SER A O 1
ATOM 3452 N N . PHE A 1 434 ? -9.352 -0.293 -2.436 1 86.5 434 PHE A N 1
ATOM 3453 C CA . PHE A 1 434 ? -10.305 0.792 -2.205 1 86.5 434 PHE A CA 1
ATOM 3454 C C . PHE A 1 434 ? -9.797 2.094 -2.814 1 86.5 434 PHE A C 1
ATOM 3456 O O . PHE A 1 434 ? -10.578 2.988 -3.125 1 86.5 434 PHE A O 1
ATOM 3463 N N . GLU A 1 435 ? -8.469 2.623 -2.625 1 63 435 GLU A N 1
ATOM 3464 C CA . GLU A 1 435 ? -7.883 3.922 -2.945 1 63 435 GLU A CA 1
ATOM 3465 C C . GLU A 1 435 ? -7.91 4.184 -4.445 1 63 435 GLU A C 1
ATOM 3467 O O . GLU A 1 435 ? -7.941 5.34 -4.879 1 63 435 GLU A O 1
ATOM 3472 N N . GLY A 1 436 ? -7.691 3.24 -5.293 1 52.56 436 GLY A N 1
ATOM 3473 C CA . GLY A 1 436 ? -7.277 3.32 -6.684 1 52.56 436 GLY A CA 1
ATOM 3474 C C . GLY A 1 436 ? -8.203 4.172 -7.535 1 52.56 436 GLY A C 1
ATOM 3475 O O . GLY A 1 436 ? -7.82 4.613 -8.617 1 52.56 436 GLY A O 1
ATOM 3476 N N . GLU A 1 437 ? -9.516 4.266 -7.25 1 40.22 437 GLU A N 1
ATOM 3477 C CA . GLU A 1 437 ? -10.445 4.773 -8.258 1 40.22 437 GLU A CA 1
ATOM 3478 C C . GLU A 1 437 ? -10.398 6.297 -8.336 1 40.22 437 GLU A C 1
ATOM 3480 O O . GLU A 1 437 ? -10.883 6.887 -9.305 1 40.22 437 GLU A O 1
ATOM 3485 N N . THR A 1 438 ? -10.039 6.895 -7.266 1 35.19 438 THR A N 1
ATOM 3486 C CA . THR A 1 438 ? -10.383 8.312 -7.238 1 35.19 438 THR A CA 1
ATOM 3487 C C . THR A 1 438 ? -9.336 9.133 -7.984 1 35.19 438 THR A C 1
ATOM 3489 O O . THR A 1 438 ? -9.438 10.359 -8.062 1 35.19 438 THR A O 1
ATOM 3492 N N . THR A 1 439 ? -8.242 8.578 -8.242 1 35.16 439 THR A N 1
ATOM 3493 C CA . THR A 1 439 ? -7.23 9.531 -8.703 1 35.16 439 THR A CA 1
ATOM 3494 C C . THR A 1 439 ? -7.684 10.219 -9.984 1 35.16 439 THR A C 1
ATOM 3496 O O . THR A 1 439 ? -8.664 9.805 -10.609 1 35.16 439 THR A O 1
ATOM 3499 N N . GLY A 1 440 ? -6.688 11.078 -10.477 1 37.72 440 GLY A N 1
ATOM 3500 C CA . GLY A 1 440 ? -6.738 12.062 -11.539 1 37.72 440 GLY A CA 1
ATOM 3501 C C . GLY A 1 440 ? -7.281 11.516 -12.844 1 37.72 440 GLY A C 1
ATOM 3502 O O . GLY A 1 440 ? -7.844 12.258 -13.648 1 37.72 440 GLY A O 1
ATOM 3503 N N . THR A 1 441 ? -7.023 10.281 -13.086 1 39.03 441 THR A N 1
ATOM 3504 C CA . THR A 1 441 ? -7.414 9.773 -14.398 1 39.03 441 THR A CA 1
ATOM 3505 C C . THR A 1 441 ? -8.93 9.578 -14.477 1 39.03 441 THR A C 1
ATOM 3507 O O . THR A 1 441 ? -9.508 9.625 -15.562 1 39.03 441 THR A O 1
ATOM 3510 N N . ALA A 1 442 ? -9.477 9.266 -13.328 1 42.25 442 ALA A N 1
ATOM 3511 C CA . ALA A 1 442 ? -10.938 9.258 -13.305 1 42.25 442 ALA A CA 1
ATOM 3512 C C . ALA A 1 442 ? -11.492 10.648 -13.602 1 42.25 442 ALA A C 1
ATOM 3514 O O . ALA A 1 442 ? -12.508 10.789 -14.289 1 42.25 442 ALA A O 1
ATOM 3515 N N . THR A 1 443 ? -10.672 11.586 -13.094 1 46.38 443 THR A N 1
ATOM 3516 C CA . THR A 1 443 ? -11.039 12.961 -13.422 1 46.38 443 THR A CA 1
ATOM 3517 C C . THR A 1 443 ? -10.859 13.234 -14.906 1 46.38 443 THR A C 1
ATOM 3519 O O . THR A 1 443 ? -11.711 13.867 -15.539 1 46.38 443 THR A O 1
ATOM 3522 N N . LEU A 1 444 ? -9.797 12.648 -15.438 1 48.09 444 LEU A N 1
ATOM 3523 C CA . LEU A 1 444 ? -9.555 12.836 -16.875 1 48.09 444 LEU A CA 1
ATOM 3524 C C . LEU A 1 444 ? -10.609 12.102 -17.703 1 48.09 444 LEU A C 1
ATOM 3526 O O . LEU A 1 444 ? -11.133 12.648 -18.672 1 48.09 444 LEU A O 1
ATOM 3530 N N . ALA A 1 445 ? -10.867 10.867 -17.219 1 52.19 445 ALA A N 1
ATOM 3531 C CA . ALA A 1 445 ? -11.93 10.141 -17.906 1 52.19 445 ALA A CA 1
ATOM 3532 C C . ALA A 1 445 ? -13.25 10.898 -17.828 1 52.19 445 ALA A C 1
ATOM 3534 O O . ALA A 1 445 ? -13.969 11.008 -18.828 1 52.19 445 ALA A O 1
ATOM 3535 N N . GLY A 1 446 ? -13.398 11.453 -16.672 1 55.69 446 GLY A N 1
ATOM 3536 C CA . GLY A 1 446 ? -14.586 12.273 -16.531 1 55.69 446 GLY A CA 1
ATOM 3537 C C . GLY A 1 446 ? -14.578 13.516 -17.406 1 55.69 446 GLY A C 1
ATOM 3538 O O . GLY A 1 446 ? -15.586 13.852 -18.016 1 55.69 446 GLY A O 1
ATOM 3539 N N . ASP A 1 447 ? -13.438 14.086 -17.438 1 59.44 447 ASP A N 1
ATOM 3540 C CA . ASP A 1 447 ? -13.305 15.281 -18.266 1 59.44 447 ASP A CA 1
ATOM 3541 C C . ASP A 1 447 ? -13.484 14.945 -19.734 1 59.44 447 ASP A C 1
ATOM 3543 O O . ASP A 1 447 ? -14.109 15.711 -20.484 1 59.44 447 ASP A O 1
ATOM 3547 N N . VAL A 1 448 ? -12.984 13.781 -20.109 1 64.62 448 VAL A N 1
ATOM 3548 C CA . VAL A 1 448 ? -13.125 13.406 -21.516 1 64.62 448 VAL A CA 1
ATOM 3549 C C . VAL A 1 448 ? -14.562 12.977 -21.781 1 64.62 448 VAL A C 1
ATOM 3551 O O . VAL A 1 448 ? -15.109 13.25 -22.859 1 64.62 448 VAL A O 1
ATOM 3554 N N . VAL A 1 449 ? -15.148 12.445 -20.781 1 65.25 449 VAL A N 1
ATOM 3555 C CA . VAL A 1 449 ? -16.562 12.102 -20.922 1 65.25 449 VAL A CA 1
ATOM 3556 C C . VAL A 1 449 ? -17.391 13.383 -21.016 1 65.25 449 VAL A C 1
ATOM 3558 O O . VAL A 1 449 ? -18.281 13.484 -21.859 1 65.25 449 VAL A O 1
ATOM 3561 N N . ASP A 1 450 ? -16.984 14.328 -20.219 1 66.75 450 ASP A N 1
ATOM 3562 C CA . ASP A 1 450 ? -17.672 15.617 -20.281 1 66.75 450 ASP A CA 1
ATOM 3563 C C . ASP A 1 450 ? -17.516 16.25 -21.672 1 66.75 450 ASP A C 1
ATOM 3565 O O . ASP A 1 450 ? -18.469 16.828 -22.203 1 66.75 450 ASP A O 1
ATOM 3569 N N . LEU A 1 451 ? -16.375 16.125 -22.234 1 69.75 451 LEU A N 1
ATOM 3570 C CA . LEU A 1 451 ? -16.141 16.609 -23.578 1 69.75 451 LEU A CA 1
ATOM 3571 C C . LEU A 1 451 ? -17.016 15.859 -24.578 1 69.75 451 LEU A C 1
ATOM 3573 O O . LEU A 1 451 ? -17.625 16.469 -25.469 1 69.75 451 LEU A O 1
ATOM 3577 N N . VAL A 1 452 ? -17.172 14.562 -24.391 1 73.31 452 VAL A N 1
ATOM 3578 C CA . VAL A 1 452 ? -18.016 13.781 -25.281 1 73.31 452 VAL A CA 1
ATOM 3579 C C . VAL A 1 452 ? -19.484 14.18 -25.094 1 73.31 452 VAL A C 1
ATOM 3581 O O . VAL A 1 452 ? -20.234 14.305 -26.062 1 73.31 452 VAL A O 1
ATOM 3584 N N . LEU A 1 453 ? -19.781 14.523 -23.922 1 73.12 453 LEU A N 1
ATOM 3585 C CA . LEU A 1 453 ? -21.156 14.938 -23.641 1 73.12 453 LEU A CA 1
ATOM 3586 C C . LEU A 1 453 ? -21.422 16.328 -24.188 1 73.12 453 LEU A C 1
ATOM 3588 O O . LEU A 1 453 ? -22.531 16.609 -24.656 1 73.12 453 LEU A O 1
ATOM 3592 N N . GLU A 1 454 ? -20.469 17.141 -24.172 1 73.81 454 GLU A N 1
ATOM 3593 C CA . GLU A 1 454 ? -20.578 18.438 -24.828 1 73.81 454 GLU A CA 1
ATOM 3594 C C . GLU A 1 454 ? -20.734 18.297 -26.328 1 73.81 454 GLU A C 1
ATOM 3596 O O . GLU A 1 454 ? -21.531 19 -26.953 1 73.81 454 GLU A O 1
ATOM 3601 N N . VAL A 1 455 ? -20 17.453 -26.922 1 74.62 455 VAL A N 1
ATOM 3602 C CA . VAL A 1 455 ? -20.109 17.172 -28.359 1 74.62 455 VAL A CA 1
ATOM 3603 C C . VAL A 1 455 ? -21.5 16.625 -28.656 1 74.62 455 VAL A C 1
ATOM 3605 O O . VAL A 1 455 ? -22.125 17.016 -29.641 1 74.62 455 VAL A O 1
ATOM 3608 N N . ARG A 1 456 ? -21.891 15.805 -27.766 1 77.62 456 ARG A N 1
ATOM 3609 C CA . ARG A 1 456 ? -23.219 15.242 -27.906 1 77.62 456 ARG A CA 1
ATOM 3610 C C . ARG A 1 456 ? -24.281 16.344 -27.844 1 77.62 456 ARG A C 1
ATOM 3612 O O . ARG A 1 456 ? -25.219 16.359 -28.656 1 77.62 456 ARG A O 1
ATOM 3619 N N . GLU A 1 457 ? -24.156 17.203 -27.016 1 77 457 GLU A N 1
ATOM 3620 C CA . GLU A 1 457 ? -25.094 18.312 -26.891 1 77 457 GLU A CA 1
ATOM 3621 C C . GLU A 1 457 ? -25.047 19.219 -28.109 1 77 457 GLU A C 1
ATOM 3623 O O . GLU A 1 457 ? -26.094 19.672 -28.594 1 77 457 GLU A O 1
ATOM 3628 N N . HIS A 1 458 ? -23.938 19.438 -28.562 1 76.94 458 HIS A N 1
ATOM 3629 C CA . HIS A 1 458 ? -23.797 20.203 -29.781 1 76.94 458 HIS A CA 1
ATOM 3630 C C . HIS A 1 458 ? -24.484 19.516 -30.969 1 76.94 458 HIS A C 1
ATOM 3632 O O . HIS A 1 458 ? -25.156 20.172 -31.766 1 76.94 458 HIS A O 1
ATOM 3638 N N . GLU A 1 459 ? -24.312 18.25 -31.062 1 76.62 459 GLU A N 1
ATOM 3639 C CA . GLU A 1 459 ? -24.984 17.484 -32.094 1 76.62 459 GLU A CA 1
ATOM 3640 C C . GLU A 1 459 ? -26.5 17.578 -31.969 1 76.62 459 GLU A C 1
ATOM 3642 O O . GLU A 1 459 ? -27.219 17.703 -32.969 1 76.62 459 GLU A O 1
ATOM 3647 N N . ARG A 1 460 ? -26.891 17.562 -30.781 1 79.12 460 ARG A N 1
ATOM 3648 C CA . ARG A 1 460 ? -28.328 17.688 -30.516 1 79.12 460 ARG A CA 1
ATOM 3649 C C . ARG A 1 460 ? -28.844 19.062 -30.906 1 79.12 460 ARG A C 1
ATOM 3651 O O . ARG A 1 460 ? -29.906 19.172 -31.547 1 79.12 460 ARG A O 1
ATOM 3658 N N . GLU A 1 461 ? -28.125 19.953 -30.641 1 79.25 461 GLU A N 1
ATOM 3659 C CA . GLU A 1 461 ? -28.5 21.328 -30.984 1 79.25 461 GLU A CA 1
ATOM 3660 C C . GLU A 1 461 ? -28.484 21.531 -32.5 1 79.25 461 GLU A C 1
ATOM 3662 O O . GLU A 1 461 ? -29.266 22.328 -33 1 79.25 461 GLU A O 1
ATOM 3667 N N . ALA A 1 462 ? -27.656 20.781 -33.031 1 76.56 462 ALA A N 1
ATOM 3668 C CA . ALA A 1 462 ? -27.531 20.891 -34.5 1 76.56 462 ALA A CA 1
ATOM 3669 C C . ALA A 1 462 ? -28.547 19.984 -35.188 1 76.56 462 ALA A C 1
ATOM 3671 O O . ALA A 1 462 ? -28.562 19.906 -36.438 1 76.56 462 ALA A O 1
ATOM 3672 N N . GLY A 1 463 ? -29.25 19.281 -34.375 1 79.75 463 GLY A N 1
ATOM 3673 C CA . GLY A 1 463 ? -30.297 18.438 -34.938 1 79.75 463 GLY A CA 1
ATOM 3674 C C . GLY A 1 463 ? -29.812 17.062 -35.312 1 79.75 463 GLY A C 1
ATOM 3675 O O . GLY A 1 463 ? -30.531 16.312 -36 1 79.75 463 GLY A O 1
ATOM 3676 N N . ASN A 1 464 ? -28.578 16.812 -35.062 1 79.5 464 ASN A N 1
ATOM 3677 C CA . ASN A 1 464 ? -28.016 15.508 -35.375 1 79.5 464 ASN A CA 1
ATOM 3678 C C . ASN A 1 464 ? -28.281 14.508 -34.281 1 79.5 464 ASN A C 1
ATOM 3680 O O . ASN A 1 464 ? -27.344 14.023 -33.625 1 79.5 464 ASN A O 1
ATOM 3684 N N . TYR A 1 465 ? -29.422 14.109 -34.125 1 80.69 465 TYR A N 1
ATOM 3685 C CA . TYR A 1 465 ? -29.875 13.305 -33 1 80.69 465 TYR A CA 1
ATOM 3686 C C . TYR A 1 465 ? -29.328 11.883 -33.094 1 80.69 465 TYR A C 1
ATOM 3688 O O . TYR A 1 465 ? -29 11.266 -32.062 1 80.69 465 TYR A O 1
ATOM 3696 N N . ASP A 1 466 ? -29.219 11.43 -34.219 1 80.25 466 ASP A N 1
ATOM 3697 C CA . ASP A 1 466 ? -28.656 10.094 -34.406 1 80.25 466 ASP A CA 1
ATOM 3698 C C . ASP A 1 466 ? -27.203 10.031 -33.938 1 80.25 466 ASP A C 1
ATOM 3700 O O . ASP A 1 466 ? -26.812 9.078 -33.25 1 80.25 466 ASP A O 1
ATOM 3704 N N . ARG A 1 467 ? -26.562 10.969 -34.312 1 77.75 467 ARG A N 1
ATOM 3705 C CA . ARG A 1 467 ? -25.172 11.039 -33.906 1 77.75 467 ARG A CA 1
ATOM 3706 C C . ARG A 1 467 ? -25.047 11.25 -32.406 1 77.75 467 ARG A C 1
ATOM 3708 O O . ARG A 1 467 ? -24.156 10.68 -31.75 1 77.75 467 ARG A O 1
ATOM 3715 N N . ALA A 1 468 ? -25.859 12.016 -31.859 1 77.94 468 ALA A N 1
ATOM 3716 C CA . ALA A 1 468 ? -25.922 12.227 -30.422 1 77.94 468 ALA A CA 1
ATOM 3717 C C . ALA A 1 468 ? -26.219 10.914 -29.688 1 77.94 468 ALA A C 1
ATOM 3719 O O . ALA A 1 468 ? -25.578 10.609 -28.672 1 77.94 468 ALA A O 1
ATOM 3720 N N . ASP A 1 469 ? -27.062 10.242 -30.188 1 79.31 469 ASP A N 1
ATOM 3721 C CA . ASP A 1 469 ? -27.406 8.945 -29.609 1 79.31 469 ASP A CA 1
ATOM 3722 C C . ASP A 1 469 ? -26.234 7.961 -29.75 1 79.31 469 ASP A C 1
ATOM 3724 O O . ASP A 1 469 ? -25.969 7.176 -28.844 1 79.31 469 ASP A O 1
ATOM 3728 N N . GLU A 1 470 ? -25.625 8.016 -30.766 1 79.19 470 GLU A N 1
ATOM 3729 C CA . GLU A 1 470 ? -24.438 7.176 -30.984 1 79.19 470 GLU A CA 1
ATOM 3730 C C . GLU A 1 470 ? -23.359 7.477 -29.969 1 79.19 470 GLU A C 1
ATOM 3732 O O . GLU A 1 470 ? -22.703 6.559 -29.453 1 79.19 470 GLU A O 1
ATOM 3737 N N . LEU A 1 471 ? -23.156 8.625 -29.688 1 78.38 471 LEU A N 1
ATOM 3738 C CA . LEU A 1 471 ? -22.141 9.047 -28.719 1 78.38 471 LEU A CA 1
ATOM 3739 C C . LEU A 1 471 ? -22.5 8.562 -27.312 1 78.38 471 LEU A C 1
ATOM 3741 O O . LEU A 1 471 ? -21.641 8.109 -26.562 1 78.38 471 LEU A O 1
ATOM 3745 N N . ARG A 1 472 ? -23.734 8.711 -27.016 1 76.94 472 ARG A N 1
ATOM 3746 C CA . ARG A 1 472 ? -24.203 8.156 -25.75 1 76.94 472 ARG A CA 1
ATOM 3747 C C . ARG A 1 472 ? -24 6.648 -25.703 1 76.94 472 ARG A C 1
ATOM 3749 O O . ARG A 1 472 ? -23.516 6.121 -24.703 1 76.94 472 ARG A O 1
ATOM 3756 N N . ASP A 1 473 ? -24.266 6.086 -26.719 1 75.56 473 ASP A N 1
ATOM 3757 C CA . ASP A 1 473 ? -24.109 4.637 -26.812 1 75.56 473 ASP A CA 1
ATOM 3758 C C . ASP A 1 473 ? -22.625 4.238 -26.703 1 75.56 473 ASP A C 1
ATOM 3760 O O . ASP A 1 473 ? -22.297 3.238 -26.062 1 75.56 473 ASP A O 1
ATOM 3764 N N . GLU A 1 474 ? -21.859 4.992 -27.328 1 74.06 474 GLU A N 1
ATOM 3765 C CA . GLU A 1 474 ? -20.422 4.727 -27.281 1 74.06 474 GLU A CA 1
ATOM 3766 C C . GLU A 1 474 ? -19.875 4.922 -25.875 1 74.06 474 GLU A C 1
ATOM 3768 O O . GLU A 1 474 ? -19.047 4.141 -25.406 1 74.06 474 GLU A O 1
ATOM 3773 N N . LEU A 1 475 ? -20.359 5.91 -25.266 1 75.06 475 LEU A N 1
ATOM 3774 C CA . LEU A 1 475 ? -19.984 6.129 -23.875 1 75.06 475 LEU A CA 1
ATOM 3775 C C . LEU A 1 475 ? -20.484 4.996 -23 1 75.06 475 LEU A C 1
ATOM 3777 O O . LEU A 1 475 ? -19.75 4.508 -22.125 1 75.06 475 LEU A O 1
ATOM 3781 N N . GLU A 1 476 ? -21.625 4.637 -23.203 1 70.44 476 GLU A N 1
ATOM 3782 C CA . GLU A 1 476 ? -22.203 3.541 -22.438 1 70.44 476 GLU A CA 1
ATOM 3783 C C . GLU A 1 476 ? -21.484 2.227 -22.719 1 70.44 476 GLU A C 1
ATOM 3785 O O . GLU A 1 476 ? -21.312 1.401 -21.828 1 70.44 476 GLU A O 1
ATOM 3790 N N . ALA A 1 477 ? -21.078 2.141 -23.922 1 68.38 477 ALA A N 1
ATOM 3791 C CA . ALA A 1 477 ? -20.312 0.965 -24.312 1 68.38 477 ALA A CA 1
ATOM 3792 C C . ALA A 1 477 ? -18.969 0.931 -23.594 1 68.38 477 ALA A C 1
ATOM 3794 O O . ALA A 1 477 ? -18.391 -0.141 -23.391 1 68.38 477 ALA A O 1
ATOM 3795 N N . LEU A 1 478 ? -18.578 2.068 -23.219 1 64.56 478 LEU A N 1
ATOM 3796 C CA . LEU A 1 478 ? -17.328 2.188 -22.484 1 64.56 478 LEU A CA 1
ATOM 3797 C C . LEU A 1 478 ? -17.578 2.072 -20.984 1 64.56 478 LEU A C 1
ATOM 3799 O O . LEU A 1 478 ? -16.672 2.311 -20.172 1 64.56 478 LEU A O 1
ATOM 3803 N N . GLY A 1 479 ? -18.781 1.854 -20.688 1 63.53 479 GLY A N 1
ATOM 3804 C CA . GLY A 1 479 ? -19.172 1.655 -19.297 1 63.53 479 GLY A CA 1
ATOM 3805 C C . GLY A 1 479 ? -19.547 2.943 -18.594 1 63.53 479 GLY A C 1
ATOM 3806 O O . GLY A 1 479 ? -19.719 2.967 -17.375 1 63.53 479 GLY A O 1
ATOM 3807 N N . ILE A 1 480 ? -19.625 3.975 -19.328 1 65.44 480 ILE A N 1
ATOM 3808 C CA . ILE A 1 480 ? -19.969 5.27 -18.766 1 65.44 480 ILE A CA 1
ATOM 3809 C C . ILE A 1 480 ? -21.484 5.461 -18.797 1 65.44 480 ILE A C 1
ATOM 3811 O O . ILE A 1 480 ? -22.094 5.504 -19.859 1 65.44 480 ILE A O 1
ATOM 3815 N N . GLU A 1 481 ? -22 5.43 -17.609 1 69.31 481 GLU A N 1
ATOM 3816 C CA . GLU A 1 481 ? -23.438 5.656 -17.547 1 69.31 481 GLU A CA 1
ATOM 3817 C C . GLU A 1 481 ? -23.781 7.133 -17.734 1 69.31 481 GLU A C 1
ATOM 3819 O O . GLU A 1 481 ? -23.344 7.977 -16.938 1 69.31 481 GLU A O 1
ATOM 3824 N N . VAL A 1 482 ? -24.547 7.418 -18.812 1 72.94 482 VAL A N 1
ATOM 3825 C CA . VAL A 1 482 ? -24.953 8.797 -19.078 1 72.94 482 VAL A CA 1
ATOM 3826 C C . VAL A 1 482 ? -26.438 8.969 -18.75 1 72.94 482 VAL A C 1
ATOM 3828 O O . VAL A 1 482 ? -27.281 8.18 -19.188 1 72.94 482 VAL A O 1
ATOM 3831 N N . GLN A 1 483 ? -26.672 9.844 -17.766 1 68.19 483 GLN A N 1
ATOM 3832 C CA . GLN A 1 483 ? -28.047 10.172 -17.406 1 68.19 483 GLN A CA 1
ATOM 3833 C C . GLN A 1 483 ? -28.406 11.594 -17.812 1 68.19 483 GLN A C 1
ATOM 3835 O O . GLN A 1 483 ? -27.703 12.547 -17.438 1 68.19 483 GLN A O 1
ATOM 3840 N N . ASP A 1 484 ? -29.469 11.703 -18.609 1 70.31 484 ASP A N 1
ATOM 3841 C CA . ASP A 1 484 ? -29.969 13.016 -19.031 1 70.31 484 ASP A CA 1
ATOM 3842 C C . ASP A 1 484 ? -30.844 13.641 -17.938 1 70.31 484 ASP A C 1
ATOM 3844 O O . ASP A 1 484 ? -31.734 12.984 -17.406 1 70.31 484 ASP A O 1
ATOM 3848 N N . THR A 1 485 ? -30.391 14.75 -17.5 1 62.12 485 THR A N 1
ATOM 3849 C CA . THR A 1 485 ? -31.203 15.508 -16.547 1 62.12 485 THR A CA 1
ATOM 3850 C C . THR A 1 485 ? -31.672 16.828 -17.156 1 62.12 485 THR A C 1
ATOM 3852 O O . THR A 1 485 ? -31.219 17.203 -18.25 1 62.12 485 THR A O 1
ATOM 3855 N N . ASP A 1 486 ? -32.656 17.484 -16.438 1 61.03 486 ASP A N 1
ATOM 3856 C CA . ASP A 1 486 ? -33.188 18.766 -16.891 1 61.03 486 ASP A CA 1
ATOM 3857 C C . ASP A 1 486 ? -32.062 19.812 -17 1 61.03 486 ASP A C 1
ATOM 3859 O O . ASP A 1 486 ? -32.156 20.75 -17.797 1 61.03 486 ASP A O 1
ATOM 3863 N N . ASP A 1 487 ? -31.047 19.609 -16.359 1 59.06 487 ASP A N 1
ATOM 3864 C CA . ASP A 1 487 ? -29.969 20.594 -16.281 1 59.06 487 ASP A CA 1
ATOM 3865 C C . ASP A 1 487 ? -28.781 20.188 -17.141 1 59.06 487 ASP A C 1
ATOM 3867 O O . ASP A 1 487 ? -27.719 20.828 -17.109 1 59.06 487 ASP A O 1
ATOM 3871 N N . GLY A 1 488 ? -29 19.062 -17.766 1 62.78 488 GLY A N 1
ATOM 3872 C CA . GLY A 1 488 ? -27.938 18.578 -18.625 1 62.78 488 GLY A CA 1
ATOM 3873 C C . GLY A 1 488 ? -27.578 17.125 -18.375 1 62.78 488 GLY A C 1
ATOM 3874 O O . GLY A 1 488 ? -28.156 16.484 -17.5 1 62.78 488 GLY A O 1
ATOM 3875 N N . ALA A 1 489 ? -26.766 16.547 -19.297 1 64.12 489 ALA A N 1
ATOM 3876 C CA . ALA A 1 489 ? -26.375 15.156 -19.141 1 64.12 489 ALA A CA 1
ATOM 3877 C C . ALA A 1 489 ? -25.375 14.977 -18.016 1 64.12 489 ALA A C 1
ATOM 3879 O O . ALA A 1 489 ? -24.438 15.773 -17.859 1 64.12 489 ALA A O 1
ATOM 3880 N N . THR A 1 490 ? -25.625 14.172 -17.109 1 65.5 490 THR A N 1
ATOM 3881 C CA . THR A 1 490 ? -24.688 13.75 -16.078 1 65.5 490 THR A CA 1
ATOM 3882 C C . THR A 1 490 ? -24.141 12.359 -16.375 1 65.5 490 THR A C 1
ATOM 3884 O O . THR A 1 490 ? -24.703 11.625 -17.203 1 65.5 490 THR A O 1
ATOM 3887 N N . TYR A 1 491 ? -22.828 12.203 -15.961 1 61.06 491 TYR A N 1
ATOM 3888 C CA . TYR A 1 491 ? -22.266 10.883 -16.234 1 61.06 491 TYR A CA 1
ATOM 3889 C C . TYR A 1 491 ? -21.688 10.266 -14.969 1 61.06 491 TYR A C 1
ATOM 3891 O O . TYR A 1 491 ? -21.406 10.969 -14 1 61.06 491 TYR A O 1
ATOM 3899 N N . ARG A 1 492 ? -21.688 9.078 -15.008 1 61.47 492 ARG A N 1
ATOM 3900 C CA . ARG A 1 492 ? -20.984 8.266 -14.016 1 61.47 492 ARG A CA 1
ATOM 3901 C C . ARG A 1 492 ? -19.922 7.395 -14.688 1 61.47 492 ARG A C 1
ATOM 3903 O O . ARG A 1 492 ? -20.219 6.684 -15.648 1 61.47 492 ARG A O 1
ATOM 3910 N N . LEU A 1 493 ? -18.688 7.785 -14.453 1 57.53 493 LEU A N 1
ATOM 3911 C CA . LEU A 1 493 ? -17.609 6.961 -14.992 1 57.53 493 LEU A CA 1
ATOM 3912 C C . LEU A 1 493 ? -17.703 5.531 -14.477 1 57.53 493 LEU A C 1
ATOM 3914 O O . LEU A 1 493 ? -18.219 5.293 -13.383 1 57.53 493 LEU A O 1
ATOM 3918 N N . PRO A 1 494 ? -17.562 4.789 -15.523 1 49.44 494 PRO A N 1
ATOM 3919 C CA . PRO A 1 494 ? -17.594 3.43 -14.977 1 49.44 494 PRO A CA 1
ATOM 3920 C C . PRO A 1 494 ? -16.703 3.268 -13.75 1 49.44 494 PRO A C 1
ATOM 3922 O O . PRO A 1 494 ? -15.641 3.883 -13.672 1 49.44 494 PRO A O 1
ATOM 3925 N N . SER A 1 495 ? -17.281 3.143 -12.773 1 41.16 495 SER A N 1
ATOM 3926 C CA . SER A 1 495 ? -16.484 2.734 -11.625 1 41.16 495 SER A CA 1
ATOM 3927 C C . SER A 1 495 ? -15.469 1.658 -12.016 1 41.16 495 SER A C 1
ATOM 3929 O O . SER A 1 495 ? -15.758 0.812 -12.859 1 41.16 495 SER A O 1
ATOM 3931 N N . GLY A 1 496 ? -14.195 2.061 -12.125 1 34.09 496 GLY A N 1
ATOM 3932 C CA . GLY A 1 496 ? -13.43 0.851 -12.383 1 34.09 496 GLY A CA 1
ATOM 3933 C C . GLY A 1 496 ? -14.141 -0.41 -11.922 1 34.09 496 GLY A C 1
ATOM 3934 O O . GLY A 1 496 ? -14.414 -0.574 -10.734 1 34.09 496 GLY A O 1
ATOM 3935 N N . GLU A 1 497 ? -15.133 -0.993 -12.75 1 27.36 497 GLU A N 1
ATOM 3936 C CA . GLU A 1 497 ? -15.109 -2.447 -12.617 1 27.36 497 GLU A CA 1
ATOM 3937 C C . GLU A 1 497 ? -13.711 -3 -12.891 1 27.36 497 GLU A C 1
ATOM 3939 O O . GLU A 1 497 ? -13.023 -2.539 -13.805 1 27.36 497 GLU A O 1
ATOM 3944 N N . MET B 1 1 ? 21.812 1.174 11.023 1 69.19 1 MET B N 1
ATOM 3945 C CA . MET B 1 1 ? 22.234 2.502 11.461 1 69.19 1 MET B CA 1
ATOM 3946 C C . MET B 1 1 ? 21.062 3.262 12.094 1 69.19 1 MET B C 1
ATOM 3948 O O . MET B 1 1 ? 19.906 3.061 11.711 1 69.19 1 MET B O 1
ATOM 3952 N N . THR B 1 2 ? 21.344 3.949 13.211 1 89.56 2 THR B N 1
ATOM 3953 C CA . THR B 1 2 ? 20.375 4.688 14.016 1 89.56 2 THR B CA 1
ATOM 3954 C C . THR B 1 2 ? 20.109 6.055 13.406 1 89.56 2 THR B C 1
ATOM 3956 O O . THR B 1 2 ? 21 6.68 12.836 1 89.56 2 THR B O 1
ATOM 3959 N N . LEU B 1 3 ? 18.922 6.434 13.328 1 98.12 3 LEU B N 1
ATOM 3960 C CA . LEU B 1 3 ? 18.516 7.75 12.836 1 98.12 3 LEU B CA 1
ATOM 3961 C C . LEU B 1 3 ? 19.172 8.859 13.648 1 98.12 3 LEU B C 1
ATOM 3963 O O . LEU B 1 3 ? 19.219 8.789 14.883 1 98.12 3 LEU B O 1
ATOM 3967 N N . HIS B 1 4 ? 19.828 9.828 12.969 1 98.62 4 HIS B N 1
ATOM 3968 C CA . HIS B 1 4 ? 20.328 11.062 13.562 1 98.62 4 HIS B CA 1
ATOM 3969 C C . HIS B 1 4 ? 19.547 12.273 13.055 1 98.62 4 HIS B C 1
ATOM 3971 O O . HIS B 1 4 ? 19.188 12.344 11.883 1 98.62 4 HIS B O 1
ATOM 3977 N N . VAL B 1 5 ? 19.266 13.203 13.891 1 98.38 5 VAL B N 1
ATOM 3978 C CA . VAL B 1 5 ? 18.531 14.398 13.5 1 98.38 5 VAL B CA 1
ATOM 3979 C C . VAL B 1 5 ? 19.234 15.641 14.039 1 98.38 5 VAL B C 1
ATOM 3981 O O . VAL B 1 5 ? 19.828 15.602 15.117 1 98.38 5 VAL B O 1
ATOM 3984 N N . THR B 1 6 ? 19.172 16.734 13.328 1 97.88 6 THR B N 1
ATOM 3985 C CA . THR B 1 6 ? 19.656 18.016 13.812 1 97.88 6 THR B CA 1
ATOM 3986 C C . THR B 1 6 ? 18.609 18.672 14.719 1 97.88 6 THR B C 1
ATOM 3988 O O . THR B 1 6 ? 17.531 19.047 14.266 1 97.88 6 THR B O 1
ATOM 3991 N N . ASN B 1 7 ? 19 18.828 15.969 1 98.25 7 ASN B N 1
ATOM 3992 C CA . ASN B 1 7 ? 18.109 19.375 16.984 1 98.25 7 ASN B CA 1
ATOM 3993 C C . ASN B 1 7 ? 18.297 20.875 17.141 1 98.25 7 ASN B C 1
ATOM 3995 O O . ASN B 1 7 ? 19.359 21.328 17.594 1 98.25 7 ASN B O 1
ATOM 3999 N N . THR B 1 8 ? 17.266 21.625 16.766 1 98 8 THR B N 1
ATOM 4000 C CA . THR B 1 8 ? 17.344 23.078 16.875 1 98 8 THR B CA 1
ATOM 4001 C C . THR B 1 8 ? 17.672 23.5 18.312 1 98 8 THR B C 1
ATOM 4003 O O . THR B 1 8 ? 18.391 24.469 18.531 1 98 8 THR B O 1
ATOM 4006 N N . LEU B 1 9 ? 17.188 22.766 19.25 1 97.62 9 LEU B N 1
ATOM 4007 C CA . LEU B 1 9 ? 17.344 23.078 20.672 1 97.62 9 LEU B CA 1
ATOM 4008 C C . LEU B 1 9 ? 18.828 23.078 21.062 1 97.62 9 LEU B C 1
ATOM 4010 O O . LEU B 1 9 ? 19.266 23.953 21.797 1 97.62 9 LEU B O 1
ATOM 4014 N N . THR B 1 10 ? 19.641 22.109 20.547 1 96.56 10 THR B N 1
ATOM 4015 C CA . THR B 1 10 ? 21.047 21.969 20.938 1 96.56 10 THR B CA 1
ATOM 4016 C C . THR B 1 10 ? 21.953 22.531 19.844 1 96.56 10 THR B C 1
ATOM 4018 O O . THR B 1 10 ? 23.141 22.797 20.109 1 96.56 10 THR B O 1
ATOM 4021 N N . GLY B 1 11 ? 21.406 22.625 18.625 1 95.31 11 GLY B N 1
ATOM 4022 C CA . GLY B 1 11 ? 22.203 23.047 17.484 1 95.31 11 GLY B CA 1
ATOM 4023 C C . GLY B 1 11 ? 23.109 21.953 16.969 1 95.31 11 GLY B C 1
ATOM 4024 O O . GLY B 1 11 ? 23.953 22.188 16.094 1 95.31 11 GLY B O 1
ATOM 4025 N N . GLU B 1 12 ? 22.891 20.719 17.438 1 96.69 12 GLU B N 1
ATOM 4026 C CA . GLU B 1 12 ? 23.75 19.594 17.078 1 96.69 12 GLU B CA 1
ATOM 4027 C C . GLU B 1 12 ? 22.953 18.5 16.391 1 96.69 12 GLU B C 1
ATOM 4029 O O . GLU B 1 12 ? 21.734 18.406 16.547 1 96.69 12 GLU B O 1
ATOM 4034 N N . LYS B 1 13 ? 23.688 17.688 15.609 1 97.06 13 LYS B N 1
ATOM 4035 C CA . LYS B 1 13 ? 23.125 16.438 15.117 1 97.06 13 LYS B CA 1
ATOM 4036 C C . LYS B 1 13 ? 23.234 15.328 16.156 1 97.06 13 LYS B C 1
ATOM 4038 O O . LYS B 1 13 ? 24.344 14.984 16.594 1 97.06 13 LYS B O 1
ATOM 4043 N N . GLU B 1 14 ? 22.078 14.734 16.562 1 97.19 14 GLU B N 1
ATOM 4044 C CA . GLU B 1 14 ? 22.016 13.797 17.688 1 97.19 14 GLU B CA 1
ATOM 4045 C C . GLU B 1 14 ? 21.344 12.492 17.281 1 97.19 14 GLU B C 1
ATOM 4047 O O . GLU B 1 14 ? 20.531 12.477 16.344 1 97.19 14 GLU B O 1
ATOM 4052 N N . PRO B 1 15 ? 21.781 11.391 17.984 1 97.94 15 PRO B N 1
ATOM 4053 C CA . PRO B 1 15 ? 21 10.18 17.75 1 97.94 15 PRO B CA 1
ATOM 4054 C C . PRO B 1 15 ? 19.547 10.312 18.203 1 97.94 15 PRO B C 1
ATOM 4056 O O . PRO B 1 15 ? 19.281 10.93 19.25 1 97.94 15 PRO B O 1
ATOM 4059 N N . PHE B 1 16 ? 18.656 9.828 17.469 1 98.25 16 PHE B N 1
ATOM 4060 C CA . PHE B 1 16 ? 17.234 9.859 17.797 1 98.25 16 PHE B CA 1
ATOM 4061 C C . PHE B 1 16 ? 16.859 8.68 18.688 1 98.25 16 PHE B C 1
ATOM 4063 O O . PHE B 1 16 ? 17 7.52 18.281 1 98.25 16 PHE B O 1
ATOM 4070 N N . GLU B 1 17 ? 16.375 8.977 19.828 1 96.5 17 GLU B N 1
ATOM 4071 C CA . GLU B 1 17 ? 15.922 8 20.812 1 96.5 17 GLU B CA 1
ATOM 4072 C C . GLU B 1 17 ? 14.602 8.422 21.453 1 96.5 17 GLU B C 1
ATOM 4074 O O . GLU B 1 17 ? 14.602 9.188 22.422 1 96.5 17 GLU B O 1
ATOM 4079 N N . PRO B 1 18 ? 13.516 7.883 20.906 1 96.38 18 PRO B N 1
ATOM 4080 C CA . PRO B 1 18 ? 12.242 8.234 21.531 1 96.38 18 PRO B CA 1
ATOM 4081 C C . PRO B 1 18 ? 12.117 7.707 22.953 1 96.38 18 PRO B C 1
ATOM 4083 O O . PRO B 1 18 ? 12.852 6.793 23.344 1 96.38 18 PRO B O 1
ATOM 4086 N N . ARG B 1 19 ? 11.25 8.312 23.734 1 96.19 19 ARG B N 1
ATOM 4087 C CA . ARG B 1 19 ? 11.047 7.879 25.109 1 96.19 19 ARG B CA 1
ATOM 4088 C C . ARG B 1 19 ? 10.578 6.43 25.172 1 96.19 19 ARG B C 1
ATOM 4090 O O . ARG B 1 19 ? 11.086 5.637 25.969 1 96.19 19 ARG B O 1
ATOM 4097 N N . ASP B 1 20 ? 9.578 6.109 24.453 1 96.38 20 ASP B N 1
ATOM 4098 C CA . ASP B 1 20 ? 9.133 4.742 24.219 1 96.38 20 ASP B CA 1
ATOM 4099 C C . ASP B 1 20 ? 9.781 4.145 22.969 1 96.38 20 ASP B C 1
ATOM 4101 O O . ASP B 1 20 ? 9.586 4.652 21.875 1 96.38 20 ASP B O 1
ATOM 4105 N N . PRO B 1 21 ? 10.5 3.1 23.125 1 95.12 21 PRO B N 1
ATOM 4106 C CA . PRO B 1 21 ? 11.273 2.566 22 1 95.12 21 PRO B CA 1
ATOM 4107 C C . PRO B 1 21 ? 10.391 2.092 20.844 1 95.12 21 PRO B C 1
ATOM 4109 O O . PRO B 1 21 ? 10.883 1.882 19.734 1 95.12 21 PRO B O 1
ATOM 4112 N N . GLU B 1 22 ? 9.117 1.934 21.047 1 96 22 GLU B N 1
ATOM 4113 C CA . GLU B 1 22 ? 8.242 1.404 20 1 96 22 GLU B CA 1
ATOM 4114 C C . GLU B 1 22 ? 7.348 2.494 19.422 1 96 22 GLU B C 1
ATOM 4116 O O . GLU B 1 22 ? 6.762 2.322 18.359 1 96 22 GLU B O 1
ATOM 4121 N N . ASN B 1 23 ? 7.191 3.58 20.156 1 97.12 23 ASN B N 1
ATOM 4122 C CA . ASN B 1 23 ? 6.227 4.617 19.797 1 97.12 23 ASN B CA 1
ATOM 4123 C C . ASN B 1 23 ? 6.891 5.984 19.688 1 97.12 23 ASN B C 1
ATOM 4125 O O . ASN B 1 23 ? 7.762 6.324 20.484 1 97.12 23 ASN B O 1
ATOM 4129 N N . VAL B 1 24 ? 6.551 6.727 18.703 1 98.56 24 VAL B N 1
ATOM 4130 C CA . VAL B 1 24 ? 7.062 8.078 18.531 1 98.56 24 VAL B CA 1
ATOM 4131 C C . VAL B 1 24 ? 5.91 9.078 18.562 1 98.56 24 VAL B C 1
ATOM 4133 O O . VAL B 1 24 ? 4.926 8.93 17.828 1 98.56 24 VAL B O 1
ATOM 4136 N N . LEU B 1 25 ? 5.957 10.062 19.422 1 98.81 25 LEU B N 1
ATOM 4137 C CA . LEU B 1 25 ? 5.008 11.172 19.484 1 98.81 25 LEU B CA 1
ATOM 4138 C C . LEU B 1 25 ? 5.488 12.352 18.656 1 98.81 25 LEU B C 1
ATOM 4140 O O . LEU B 1 25 ? 6.477 13 19 1 98.81 25 LEU B O 1
ATOM 4144 N N . LEU B 1 26 ? 4.816 12.602 17.531 1 98.88 26 LEU B N 1
ATOM 4145 C CA . LEU B 1 26 ? 5.203 13.625 16.562 1 98.88 26 LEU B CA 1
ATOM 4146 C C . LEU B 1 26 ? 4.129 14.703 16.469 1 98.88 26 LEU B C 1
ATOM 4148 O O . LEU B 1 26 ? 2.965 14.398 16.188 1 98.88 26 LEU B O 1
ATOM 4152 N N . TYR B 1 27 ? 4.477 15.93 16.734 1 98.88 27 TYR B N 1
ATOM 4153 C CA . TYR B 1 27 ? 3.576 17.062 16.562 1 98.88 27 TYR B CA 1
ATOM 4154 C C . TYR B 1 27 ? 4.074 18 15.469 1 98.88 27 TYR B C 1
ATOM 4156 O O . TYR B 1 27 ? 5.246 18.391 15.453 1 98.88 27 TYR B O 1
ATOM 4164 N N . TYR B 1 28 ? 3.236 18.312 14.562 1 98.69 28 TYR B N 1
ATOM 4165 C CA . TYR B 1 28 ? 3.52 19.344 13.57 1 98.69 28 TYR B CA 1
ATOM 4166 C C . TYR B 1 28 ? 2.666 20.578 13.805 1 98.69 28 TYR B C 1
ATOM 4168 O O . TYR B 1 28 ? 1.438 20.484 13.883 1 98.69 28 TYR B O 1
ATOM 4176 N N . CYS B 1 29 ? 3.326 21.719 13.969 1 98.19 29 CYS B N 1
ATOM 4177 C CA . CYS B 1 29 ? 2.643 22.984 14.133 1 98.19 29 CYS B CA 1
ATOM 4178 C C . CYS B 1 29 ? 1.996 23.438 12.82 1 98.19 29 CYS B C 1
ATOM 4180 O O . CYS B 1 29 ? 2.68 23.922 11.922 1 98.19 29 CYS B O 1
ATOM 4182 N N . GLY B 1 30 ? 0.719 23.25 12.734 1 95.69 30 GLY B N 1
ATOM 4183 C CA . GLY B 1 30 ? -0.019 23.422 11.492 1 95.69 30 GLY B CA 1
ATOM 4184 C C . GLY B 1 30 ? -0.333 24.875 11.18 1 95.69 30 GLY B C 1
ATOM 4185 O O . GLY B 1 30 ? 0.317 25.781 11.695 1 95.69 30 GLY B O 1
ATOM 4186 N N . LEU B 1 31 ? -1.307 25.062 10.281 1 94.94 31 LEU B N 1
ATOM 4187 C CA . LEU B 1 31 ? -1.46 26.391 9.672 1 94.94 31 LEU B CA 1
ATOM 4188 C C . LEU B 1 31 ? -2.674 27.109 10.25 1 94.94 31 LEU B C 1
ATOM 4190 O O . LEU B 1 31 ? -3.617 26.469 10.719 1 94.94 31 LEU B O 1
ATOM 4194 N N . THR B 1 32 ? -2.545 28.469 10.273 1 96.81 32 THR B N 1
ATOM 4195 C CA . THR B 1 32 ? -3.729 29.312 10.375 1 96.81 32 THR B CA 1
ATOM 4196 C C . THR B 1 32 ? -4.531 29.281 9.078 1 96.81 32 THR B C 1
ATOM 4198 O O . THR B 1 32 ? -4.016 29.609 8.008 1 96.81 32 THR B O 1
ATOM 4201 N N . VAL B 1 33 ? -5.754 28.891 9.133 1 97.25 33 VAL B N 1
ATOM 4202 C CA . VAL B 1 33 ? -6.543 28.625 7.934 1 97.25 33 VAL B CA 1
ATOM 4203 C C . VAL B 1 33 ? -7.289 29.891 7.523 1 97.25 33 VAL B C 1
ATOM 4205 O O . VAL B 1 33 ? -8.516 29.953 7.629 1 97.25 33 VAL B O 1
ATOM 4208 N N . SER B 1 34 ? -6.559 30.875 6.914 1 95.25 34 SER B N 1
ATOM 4209 C CA . SER B 1 34 ? -7.125 32.156 6.527 1 95.25 34 SER B CA 1
ATOM 4210 C C . SER B 1 34 ? -7.059 32.375 5.016 1 95.25 34 SER B C 1
ATOM 4212 O O . SER B 1 34 ? -7.699 33.281 4.477 1 95.25 34 SER B O 1
ATOM 4214 N N . ASP B 1 35 ? -6.289 31.562 4.367 1 93.75 35 ASP B N 1
ATOM 4215 C CA . ASP B 1 35 ? -6.062 31.641 2.93 1 93.75 35 ASP B CA 1
ATOM 4216 C C . ASP B 1 35 ? -5.754 30.266 2.346 1 93.75 35 ASP B C 1
ATOM 4218 O O . ASP B 1 35 ? -5.449 29.328 3.082 1 93.75 35 ASP B O 1
ATOM 4222 N N . PRO B 1 36 ? -5.805 30.172 1.029 1 93.5 36 PRO B N 1
ATOM 4223 C CA . PRO B 1 36 ? -5.391 28.891 0.432 1 93.5 36 PRO B CA 1
ATOM 4224 C C . PRO B 1 36 ? -3.926 28.562 0.711 1 93.5 36 PRO B C 1
ATOM 4226 O O . PRO B 1 36 ? -3.066 29.453 0.655 1 93.5 36 PRO B O 1
ATOM 4229 N N . PRO B 1 37 ? -3.723 27.281 1.004 1 95.94 37 PRO B N 1
ATOM 4230 C CA . PRO B 1 37 ? -2.324 26.891 1.186 1 95.94 37 PRO B CA 1
ATOM 4231 C C . PRO B 1 37 ? -1.489 27.078 -0.079 1 95.94 37 PRO B C 1
ATOM 4233 O O . PRO B 1 37 ? -2.004 26.938 -1.19 1 95.94 37 PRO B O 1
ATOM 4236 N N . HIS B 1 38 ? -0.275 27.406 0.09 1 93.44 38 HIS B N 1
ATOM 4237 C CA . HIS B 1 38 ? 0.643 27.609 -1.024 1 93.44 38 HIS B CA 1
ATOM 4238 C C . HIS B 1 38 ? 1.837 26.672 -0.937 1 93.44 38 HIS B C 1
ATOM 4240 O O . HIS B 1 38 ? 1.938 25.875 0 1 93.44 38 HIS B O 1
ATOM 4246 N N . LEU B 1 39 ? 2.809 26.781 -1.781 1 92.44 39 LEU B N 1
ATOM 4247 C CA . LEU B 1 39 ? 3.906 25.828 -1.92 1 92.44 39 LEU B CA 1
ATOM 4248 C C . LEU B 1 39 ? 4.793 25.844 -0.68 1 92.44 39 LEU B C 1
ATOM 4250 O O . LEU B 1 39 ? 5.363 24.812 -0.309 1 92.44 39 LEU B O 1
ATOM 4254 N N . GLY B 1 40 ? 4.871 27.016 -0.079 1 91.25 40 GLY B N 1
ATOM 4255 C CA . GLY B 1 40 ? 5.617 27.078 1.168 1 91.25 40 GLY B CA 1
ATOM 4256 C C . GLY B 1 40 ? 5.059 26.156 2.238 1 91.25 40 GLY B C 1
ATOM 4257 O O . GLY B 1 40 ? 5.816 25.484 2.939 1 91.25 40 GLY B O 1
ATOM 4258 N N . HIS B 1 41 ? 3.721 26.078 2.389 1 94.5 41 HIS B N 1
ATOM 4259 C CA . HIS B 1 41 ? 3.074 25.141 3.307 1 94.5 41 HIS B CA 1
ATOM 4260 C C . HIS B 1 41 ? 3.305 23.703 2.881 1 94.5 41 HIS B C 1
ATOM 4262 O O . HIS B 1 41 ? 3.607 22.844 3.715 1 94.5 41 HIS B O 1
ATOM 4268 N N . ALA B 1 42 ? 3.213 23.516 1.587 1 95.75 42 ALA B N 1
ATOM 4269 C CA . ALA B 1 42 ? 3.385 22.172 1.034 1 95.75 42 ALA B CA 1
ATOM 4270 C C . ALA B 1 42 ? 4.766 21.609 1.372 1 95.75 42 ALA B C 1
ATOM 4272 O O . ALA B 1 42 ? 4.906 20.422 1.654 1 95.75 42 ALA B O 1
ATOM 4273 N N . ARG B 1 43 ? 5.75 22.453 1.317 1 95.25 43 ARG B N 1
ATOM 4274 C CA . ARG B 1 43 ? 7.109 22 1.603 1 95.25 43 ARG B CA 1
ATOM 4275 C C . ARG B 1 43 ? 7.203 21.406 3.004 1 95.25 43 ARG B C 1
ATOM 4277 O O . ARG B 1 43 ? 7.699 20.281 3.18 1 95.25 43 ARG B O 1
ATOM 4284 N N . SER B 1 44 ? 6.684 22.109 3.982 1 96.25 44 SER B N 1
ATOM 4285 C CA . SER B 1 44 ? 6.734 21.625 5.355 1 96.25 44 SER B CA 1
ATOM 4286 C C . SER B 1 44 ? 5.898 20.359 5.52 1 96.25 44 SER B C 1
ATOM 4288 O O . SER B 1 44 ? 6.344 19.391 6.137 1 96.25 44 SER B O 1
ATOM 4290 N N . TRP B 1 45 ? 4.715 20.375 4.895 1 97.56 45 TRP B N 1
ATOM 4291 C CA . TRP B 1 45 ? 3.814 19.234 4.973 1 97.56 45 TRP B CA 1
ATOM 4292 C C . TRP B 1 45 ? 4.488 17.969 4.445 1 97.56 45 TRP B C 1
ATOM 4294 O O . TRP B 1 45 ? 4.43 16.922 5.082 1 97.56 45 TRP B O 1
ATOM 4304 N N . VAL B 1 46 ? 5.07 18.078 3.346 1 98.25 46 VAL B N 1
ATOM 4305 C CA . VAL B 1 46 ? 5.656 16.938 2.666 1 98.25 46 VAL B CA 1
ATOM 4306 C C . VAL B 1 46 ? 6.828 16.391 3.482 1 98.25 46 VAL B C 1
ATOM 4308 O O . VAL B 1 46 ? 6.988 15.172 3.617 1 98.25 46 VAL B O 1
ATOM 4311 N N . HIS B 1 47 ? 7.637 17.25 4.031 1 98.5 47 HIS B N 1
ATOM 4312 C CA . HIS B 1 47 ? 8.773 16.797 4.809 1 98.5 47 HIS B CA 1
ATOM 4313 C C . HIS B 1 47 ? 8.32 16.109 6.094 1 98.5 47 HIS B C 1
ATOM 4315 O O . HIS B 1 47 ? 8.898 15.094 6.496 1 98.5 47 HIS B O 1
ATOM 4321 N N . VAL B 1 48 ? 7.324 16.625 6.758 1 98.56 48 VAL B N 1
ATOM 4322 C CA . VAL B 1 48 ? 6.812 15.969 7.953 1 98.56 48 VAL B CA 1
ATOM 4323 C C . VAL B 1 48 ? 6.223 14.609 7.578 1 98.56 48 VAL B C 1
ATOM 4325 O O . VAL B 1 48 ? 6.375 13.633 8.32 1 98.56 48 VAL B O 1
ATOM 4328 N N . ASP B 1 49 ? 5.539 14.562 6.469 1 98.62 49 ASP B N 1
ATOM 4329 C CA . ASP B 1 49 ? 5.012 13.305 5.949 1 98.62 49 ASP B CA 1
ATOM 4330 C C . ASP B 1 49 ? 6.133 12.289 5.734 1 98.62 49 ASP B C 1
ATOM 4332 O O . ASP B 1 49 ? 6.004 11.125 6.117 1 98.62 49 ASP B O 1
ATOM 4336 N N . VAL B 1 50 ? 7.199 12.734 5.117 1 98.88 50 VAL B N 1
ATOM 4337 C CA . VAL B 1 50 ? 8.352 11.875 4.867 1 98.88 50 VAL B CA 1
ATOM 4338 C C . VAL B 1 50 ? 8.938 11.398 6.195 1 98.88 50 VAL B C 1
ATOM 4340 O O . VAL B 1 50 ? 9.305 10.227 6.332 1 98.88 50 VAL B O 1
ATOM 4343 N N . MET B 1 51 ? 8.992 12.312 7.207 1 98.88 51 MET B N 1
ATOM 4344 C CA . MET B 1 51 ? 9.469 11.922 8.531 1 98.88 51 MET B CA 1
ATOM 4345 C C . MET B 1 51 ? 8.586 10.828 9.125 1 98.88 51 MET B C 1
ATOM 4347 O O . MET B 1 51 ? 9.086 9.82 9.633 1 98.88 51 MET B O 1
ATOM 4351 N N . HIS B 1 52 ? 7.285 11.094 9.023 1 98.81 52 HIS B N 1
ATOM 4352 C CA . HIS B 1 52 ? 6.312 10.117 9.508 1 98.81 52 HIS B CA 1
ATOM 4353 C C . HIS B 1 52 ? 6.504 8.766 8.836 1 98.81 52 HIS B C 1
ATOM 4355 O O . HIS B 1 52 ? 6.609 7.742 9.516 1 98.81 52 HIS B O 1
ATOM 4361 N N . ARG B 1 53 ? 6.59 8.758 7.566 1 98.75 53 ARG B N 1
ATOM 4362 C CA . ARG B 1 53 ? 6.734 7.527 6.789 1 98.75 53 ARG B CA 1
ATOM 4363 C C . ARG B 1 53 ? 8.039 6.816 7.133 1 98.75 53 ARG B C 1
ATOM 4365 O O . ARG B 1 53 ? 8.07 5.59 7.254 1 98.75 53 ARG B O 1
ATOM 4372 N N . TRP B 1 54 ? 9.133 7.547 7.227 1 98.81 54 TRP B N 1
ATOM 4373 C CA . TRP B 1 54 ? 10.43 6.938 7.504 1 98.81 54 TRP B CA 1
ATOM 4374 C C . TRP B 1 54 ? 10.453 6.312 8.898 1 98.81 54 TRP B C 1
ATOM 4376 O O . TRP B 1 54 ? 10.984 5.219 9.086 1 98.81 54 TRP B O 1
ATOM 4386 N N . LEU B 1 55 ? 9.875 7.023 9.883 1 98.75 55 LEU B N 1
ATOM 4387 C CA . LEU B 1 55 ? 9.812 6.48 11.234 1 98.75 55 LEU B CA 1
ATOM 4388 C C . LEU B 1 55 ? 9.023 5.172 11.258 1 98.75 55 LEU B C 1
ATOM 4390 O O . LEU B 1 55 ? 9.414 4.223 11.938 1 98.75 55 LEU B O 1
ATOM 4394 N N . GLU B 1 56 ? 7.98 5.129 10.516 1 98.25 56 GLU B N 1
ATOM 4395 C CA . GLU B 1 56 ? 7.242 3.877 10.398 1 98.25 56 GLU B CA 1
ATOM 4396 C C . GLU B 1 56 ? 8.078 2.803 9.711 1 98.25 56 GLU B C 1
ATOM 4398 O O . GLU B 1 56 ? 8.039 1.633 10.102 1 98.25 56 GLU B O 1
ATOM 4403 N N . TYR B 1 57 ? 8.773 3.217 8.641 1 98 57 TYR B N 1
ATOM 4404 C CA . TYR B 1 57 ? 9.656 2.293 7.938 1 98 57 TYR B CA 1
ATOM 4405 C C . TYR B 1 57 ? 10.664 1.674 8.891 1 98 57 TYR B C 1
ATOM 4407 O O . TYR B 1 57 ? 11.008 0.497 8.766 1 98 57 TYR B O 1
ATOM 4415 N N . LEU B 1 58 ? 11.102 2.428 9.875 1 97.75 58 LEU B N 1
ATOM 4416 C CA . LEU B 1 58 ? 12.078 1.969 10.859 1 97.75 58 LEU B CA 1
ATOM 4417 C C . LEU B 1 58 ? 11.414 1.052 11.883 1 97.75 58 LEU B C 1
ATOM 4419 O O . LEU B 1 58 ? 12.102 0.452 12.719 1 97.75 58 LEU B O 1
ATOM 4423 N N . GLY B 1 59 ? 10.094 0.998 11.898 1 95.94 59 GLY B N 1
ATOM 4424 C CA . GLY B 1 59 ? 9.391 0.054 12.75 1 95.94 59 GLY B CA 1
ATOM 4425 C C . GLY B 1 59 ? 8.68 0.718 13.922 1 95.94 59 GLY B C 1
ATOM 4426 O O . GLY B 1 59 ? 8.109 0.038 14.773 1 95.94 59 GLY B O 1
ATOM 4427 N N . TYR B 1 60 ? 8.609 2.049 13.953 1 97.69 60 TYR B N 1
ATOM 4428 C CA . TYR B 1 60 ? 7.93 2.752 15.031 1 97.69 60 TYR B CA 1
ATOM 4429 C C . TYR B 1 60 ? 6.434 2.854 14.766 1 97.69 60 TYR B C 1
ATOM 4431 O O . TYR B 1 60 ? 6.008 2.963 13.617 1 97.69 60 TYR B O 1
ATOM 4439 N N . ASP B 1 61 ? 5.652 2.766 15.789 1 97.5 61 ASP B N 1
ATOM 4440 C CA . ASP B 1 61 ? 4.281 3.273 15.75 1 97.5 61 ASP B CA 1
ATOM 4441 C C . ASP B 1 61 ? 4.254 4.785 15.953 1 97.5 61 ASP B C 1
ATOM 4443 O O . ASP B 1 61 ? 4.625 5.281 17.016 1 97.5 61 ASP B O 1
ATOM 4447 N N . VAL B 1 62 ? 3.848 5.555 15.023 1 98.5 62 VAL B N 1
ATOM 4448 C CA . VAL B 1 62 ? 3.953 7.008 15.062 1 98.5 62 VAL B CA 1
ATOM 4449 C C . VAL B 1 62 ? 2.584 7.617 15.367 1 98.5 62 VAL B C 1
ATOM 4451 O O . VAL B 1 62 ? 1.622 7.387 14.633 1 98.5 62 VAL B O 1
ATOM 4454 N N . ARG B 1 63 ? 2.434 8.289 16.422 1 98.31 63 ARG B N 1
ATOM 4455 C CA . ARG B 1 63 ? 1.282 9.148 16.688 1 98.31 63 ARG B CA 1
ATOM 4456 C C . ARG B 1 63 ? 1.55 10.578 16.234 1 98.31 63 ARG B C 1
ATOM 4458 O O . ARG B 1 63 ? 2.252 11.328 16.906 1 98.31 63 ARG B O 1
ATOM 4465 N N . HIS B 1 64 ? 1.011 10.891 15.102 1 98.56 64 HIS B N 1
ATOM 4466 C CA . HIS B 1 64 ? 1.228 12.172 14.438 1 98.56 64 HIS B CA 1
ATOM 4467 C C . HIS B 1 64 ? 0.019 13.086 14.594 1 98.56 64 HIS B C 1
ATOM 4469 O O . HIS B 1 64 ? -1.083 12.75 14.156 1 98.56 64 HIS B O 1
ATOM 4475 N N . VAL B 1 65 ? 0.2 14.242 15.25 1 98.62 65 VAL B N 1
ATOM 4476 C CA . VAL B 1 65 ? -0.858 15.234 15.43 1 98.62 65 VAL B CA 1
ATOM 4477 C C . VAL B 1 65 ? -0.482 16.531 14.711 1 98.62 65 VAL B C 1
ATOM 4479 O O . VAL B 1 65 ? 0.668 16.969 14.773 1 98.62 65 VAL B O 1
ATOM 4482 N N . GLU B 1 66 ? -1.366 17.078 14 1 98.38 66 GLU B N 1
ATOM 4483 C CA . GLU B 1 66 ? -1.204 18.344 13.289 1 98.38 66 GLU B CA 1
ATOM 4484 C C . GLU B 1 66 ? -2.418 19.25 13.484 1 98.38 66 GLU B C 1
ATOM 4486 O O . GLU B 1 66 ? -3.551 18.844 13.234 1 98.38 66 GLU B O 1
ATOM 4491 N N . ASN B 1 67 ? -2.23 20.484 13.898 1 98.31 67 ASN B N 1
ATOM 4492 C CA . ASN B 1 67 ? -3.373 21.312 14.258 1 98.31 67 ASN B CA 1
ATOM 4493 C C . ASN B 1 67 ? -3.801 22.219 13.102 1 98.31 67 ASN B C 1
ATOM 4495 O O . ASN B 1 67 ? -3.041 22.406 12.148 1 98.31 67 ASN B O 1
ATOM 4499 N N . PHE B 1 68 ? -5.031 22.703 13.211 1 98 68 PHE B N 1
ATOM 4500 C CA . PHE B 1 68 ? -5.543 23.844 12.477 1 98 68 PHE B CA 1
ATOM 4501 C C . PHE B 1 68 ? -5.785 25.031 13.414 1 98 68 PHE B C 1
ATOM 4503 O O . PHE B 1 68 ? -6.508 24.891 14.406 1 98 68 PHE B O 1
ATOM 4510 N N . THR B 1 69 ? -5.141 26.109 13.141 1 98.25 69 THR B N 1
ATOM 4511 C CA . THR B 1 69 ? -5.523 27.359 13.805 1 98.25 69 THR B CA 1
ATOM 4512 C C . THR B 1 69 ? -6.738 27.984 13.133 1 98.25 69 THR B C 1
ATOM 4514 O O . THR B 1 69 ? -6.609 28.641 12.102 1 98.25 69 THR B O 1
ATOM 4517 N N . ASP B 1 70 ? -7.898 27.812 13.75 1 97.75 70 ASP B N 1
ATOM 4518 C CA . ASP B 1 70 ? -9.141 28.219 13.102 1 97.75 70 ASP B CA 1
ATOM 4519 C C . ASP B 1 70 ? -9.727 29.469 13.758 1 97.75 70 ASP B C 1
ATOM 4521 O O . ASP B 1 70 ? -10.875 29.828 13.508 1 97.75 70 ASP B O 1
ATOM 4525 N N . ILE B 1 71 ? -8.977 30.141 14.664 1 96.62 71 ILE B N 1
ATOM 4526 C CA . ILE B 1 71 ? -9.297 31.453 15.219 1 96.62 71 ILE B CA 1
ATOM 4527 C C . ILE B 1 71 ? -8.086 32.375 15.102 1 96.62 71 ILE B C 1
ATOM 4529 O O . ILE B 1 71 ? -6.992 32.031 15.562 1 96.62 71 ILE B O 1
ATOM 4533 N N . ASN B 1 72 ? -8.266 33.438 14.492 1 95.69 72 ASN B N 1
ATOM 4534 C CA . ASN B 1 72 ? -7.184 34.375 14.219 1 95.69 72 ASN B CA 1
ATOM 4535 C C . ASN B 1 72 ? -7.703 35.656 13.57 1 95.69 72 ASN B C 1
ATOM 4537 O O . ASN B 1 72 ? -8.688 35.625 12.836 1 95.69 72 ASN B O 1
ATOM 4541 N N . GLU B 1 73 ? -7.043 36.75 13.82 1 93.75 73 GLU B N 1
ATOM 4542 C CA . GLU B 1 73 ? -7.457 38.031 13.25 1 93.75 73 GLU B CA 1
ATOM 4543 C C . GLU B 1 73 ? -7.465 37.969 11.719 1 93.75 73 GLU B C 1
ATOM 4545 O O . GLU B 1 73 ? -8.281 38.625 11.078 1 93.75 73 GLU B O 1
ATOM 4550 N N . LYS B 1 74 ? -6.574 37.219 11.172 1 94.25 74 LYS B N 1
ATOM 4551 C CA . LYS B 1 74 ? -6.535 37.062 9.719 1 94.25 74 LYS B CA 1
ATOM 4552 C C . LYS B 1 74 ? -7.805 36.406 9.195 1 94.25 74 LYS B C 1
ATOM 4554 O O . LYS B 1 74 ? -8.273 36.719 8.102 1 94.25 74 LYS B O 1
ATOM 4559 N N . ILE B 1 75 ? -8.312 35.5 9.898 1 95.94 75 ILE B N 1
ATOM 4560 C CA . ILE B 1 75 ? -9.547 34.812 9.516 1 95.94 75 ILE B CA 1
ATOM 4561 C C . ILE B 1 75 ? -10.719 35.781 9.625 1 95.94 75 ILE B C 1
ATOM 4563 O O . ILE B 1 75 ? -11.562 35.844 8.727 1 95.94 75 ILE B O 1
ATOM 4567 N N . VAL B 1 76 ? -10.75 36.531 10.711 1 94.5 76 VAL B N 1
ATOM 4568 C CA . VAL B 1 76 ? -11.805 37.531 10.914 1 94.5 76 VAL B CA 1
ATOM 4569 C C . VAL B 1 76 ? -11.797 38.531 9.758 1 94.5 76 VAL B C 1
ATOM 4571 O O . VAL B 1 76 ? -12.859 38.938 9.297 1 94.5 76 VAL B O 1
ATOM 4574 N N . ALA B 1 77 ? -10.656 38.844 9.336 1 92.5 77 ALA B N 1
ATOM 4575 C CA . ALA B 1 77 ? -10.5 39.812 8.266 1 92.5 77 ALA B CA 1
ATOM 4576 C C . ALA B 1 77 ? -11.094 39.312 6.957 1 92.5 77 ALA B C 1
ATOM 4578 O O . ALA B 1 77 ? -11.352 40.094 6.039 1 92.5 77 ALA B O 1
ATOM 4579 N N . ARG B 1 78 ? -11.312 38.031 6.852 1 92.69 78 ARG B N 1
ATOM 4580 C CA . ARG B 1 78 ? -11.805 37.438 5.609 1 92.69 78 ARG B CA 1
ATOM 4581 C C . ARG B 1 78 ? -13.328 37.344 5.617 1 92.69 78 ARG B C 1
ATOM 4583 O O . ARG B 1 78 ? -13.938 37 4.598 1 92.69 78 ARG B O 1
ATOM 4590 N N . VAL B 1 79 ? -13.914 37.531 6.703 1 91.56 79 VAL B N 1
ATOM 4591 C CA . VAL B 1 79 ? -15.367 37.406 6.816 1 91.56 79 VAL B CA 1
ATOM 4592 C C . VAL B 1 79 ? -16.047 38.344 5.797 1 91.56 79 VAL B C 1
ATOM 4594 O O . VAL B 1 79 ? -15.711 39.5 5.699 1 91.56 79 VAL B O 1
ATOM 4597 N N . GLY B 1 80 ? -16.953 37.75 4.992 1 85 80 GLY B N 1
ATOM 4598 C CA . GLY B 1 80 ? -17.703 38.5 4.004 1 85 80 GLY B CA 1
ATOM 4599 C C . GLY B 1 80 ? -17.062 38.469 2.627 1 85 80 GLY B C 1
ATOM 4600 O O . GLY B 1 80 ? -1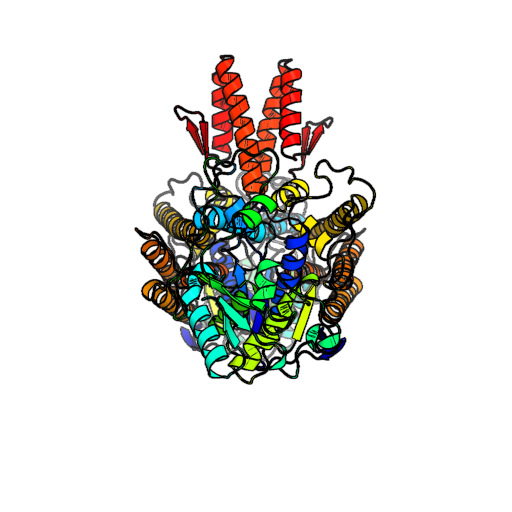7.672 38.906 1.647 1 85 80 GLY B O 1
ATOM 4601 N N . GLU B 1 81 ? -15.852 38 2.596 1 86.44 81 GLU B N 1
ATOM 4602 C CA . GLU B 1 81 ? -15.156 37.906 1.314 1 86.44 81 GLU B CA 1
ATOM 4603 C C . GLU B 1 81 ? -15.641 36.688 0.51 1 86.44 81 GLU B C 1
ATOM 4605 O O . GLU B 1 81 ? -15.711 35.594 1.031 1 86.44 81 GLU B O 1
ATOM 4610 N N . ASP B 1 82 ? -15.938 36.812 -0.893 1 80.56 82 ASP B N 1
ATOM 4611 C CA . ASP B 1 82 ? -16.156 35.781 -1.903 1 80.56 82 ASP B CA 1
ATOM 4612 C C . ASP B 1 82 ? -17.016 34.656 -1.355 1 80.56 82 ASP B C 1
ATOM 4614 O O . ASP B 1 82 ? -16.703 33.469 -1.532 1 80.56 82 ASP B O 1
ATOM 4618 N N . ASP B 1 83 ? -17.906 34.844 -0.532 1 81.88 83 ASP B N 1
ATOM 4619 C CA . ASP B 1 83 ? -18.875 33.875 -0.016 1 81.88 83 ASP B CA 1
ATOM 4620 C C . ASP B 1 83 ? -18.234 32.906 0.965 1 81.88 83 ASP B C 1
ATOM 4622 O O . ASP B 1 83 ? -18.594 31.734 1.021 1 81.88 83 ASP B O 1
ATOM 4626 N N . LEU B 1 84 ? -17.156 33.25 1.621 1 87.62 84 LEU B N 1
ATOM 4627 C CA . LEU B 1 84 ? -16.438 32.438 2.586 1 87.62 84 LEU B CA 1
ATOM 4628 C C . LEU B 1 84 ? -17.266 32.219 3.848 1 87.62 84 LEU B C 1
ATOM 4630 O O . LEU B 1 84 ? -16.969 31.312 4.641 1 87.62 84 LEU B O 1
ATOM 4634 N N . GLY B 1 85 ? -18.312 33.031 3.998 1 83.81 85 GLY B N 1
ATOM 4635 C CA . GLY B 1 85 ? -19.172 32.875 5.164 1 83.81 85 GLY B CA 1
ATOM 4636 C C . GLY B 1 85 ? -19.375 34.188 5.922 1 83.81 85 GLY B C 1
ATOM 4637 O O . GLY B 1 85 ? -18.781 35.219 5.574 1 83.81 85 GLY B O 1
ATOM 4638 N N . GLU B 1 86 ? -20.234 34.062 6.98 1 86.19 86 GLU B N 1
ATOM 4639 C CA . GLU B 1 86 ? -20.688 35.281 7.656 1 86.19 86 GLU B CA 1
ATOM 4640 C C . GLU B 1 86 ? -20 35.438 9.008 1 86.19 86 GLU B C 1
ATOM 4642 O O . GLU B 1 86 ? -20.203 36.438 9.688 1 86.19 86 GLU B O 1
ATOM 4647 N N . ASP B 1 87 ? -19.234 34.438 9.367 1 90.88 87 ASP B N 1
ATOM 4648 C CA . ASP B 1 87 ? -18.5 34.562 10.617 1 90.88 87 ASP B CA 1
ATOM 4649 C C . ASP B 1 87 ? -17.141 33.875 10.547 1 90.88 87 ASP B C 1
ATOM 4651 O O . ASP B 1 87 ? -16.812 33.25 9.539 1 90.88 87 ASP B O 1
ATOM 4655 N N . GLU B 1 88 ? -16.359 34.062 11.633 1 94.44 88 GLU B N 1
ATOM 4656 C CA . GLU B 1 88 ? -14.984 33.594 11.719 1 94.44 88 GLU B CA 1
ATOM 4657 C C . GLU B 1 88 ? -14.898 32.094 11.523 1 94.44 88 GLU B C 1
ATOM 4659 O O . GLU B 1 88 ? -14.07 31.609 10.75 1 94.44 88 GLU B O 1
ATOM 4664 N N . LEU B 1 89 ? -15.789 31.328 12.086 1 94.94 89 LEU B N 1
ATOM 4665 C CA . LEU B 1 89 ? -15.727 29.859 12.031 1 94.94 89 LEU B CA 1
ATOM 4666 C C . LEU B 1 89 ? -16.141 29.359 10.648 1 94.94 89 LEU B C 1
ATOM 4668 O O . LEU B 1 89 ? -15.633 28.344 10.18 1 94.94 89 LEU B O 1
ATOM 4672 N N . ASP B 1 90 ? -17.047 30.062 9.977 1 93.62 90 ASP B N 1
ATOM 4673 C CA . ASP B 1 90 ? -17.406 29.703 8.609 1 93.62 90 ASP B CA 1
ATOM 4674 C C . ASP B 1 90 ? -16.219 29.812 7.668 1 93.62 90 ASP B C 1
ATOM 4676 O O . ASP B 1 90 ? -15.969 28.922 6.855 1 93.62 90 ASP B O 1
ATOM 4680 N N . VAL B 1 91 ? -15.562 30.938 7.809 1 94.25 91 VAL B N 1
ATOM 4681 C CA . VAL B 1 91 ? -14.383 31.172 6.988 1 94.25 91 VAL B CA 1
ATOM 4682 C C . VAL B 1 91 ? -13.344 30.078 7.25 1 94.25 91 VAL B C 1
ATOM 4684 O O . VAL B 1 91 ? -12.797 29.5 6.312 1 94.25 91 VAL B O 1
ATOM 4687 N N . ALA B 1 92 ? -13.109 29.797 8.492 1 96.75 92 ALA B N 1
ATOM 4688 C CA . ALA B 1 92 ? -12.125 28.797 8.875 1 96.75 92 ALA B CA 1
ATOM 4689 C C . ALA B 1 92 ? -12.484 27.422 8.305 1 96.75 92 ALA B C 1
ATOM 4691 O O . ALA B 1 92 ? -11.625 26.703 7.801 1 96.75 92 ALA B O 1
ATOM 4692 N N . GLU B 1 93 ? -13.734 27.078 8.383 1 95.75 93 GLU B N 1
ATOM 4693 C CA . GLU B 1 93 ? -14.172 25.766 7.891 1 95.75 93 GLU B CA 1
ATOM 4694 C C . GLU B 1 93 ? -13.945 25.641 6.387 1 95.75 93 GLU B C 1
ATOM 4696 O O . GLU B 1 93 ? -13.57 24.562 5.902 1 95.75 93 GLU B O 1
ATOM 4701 N N . THR B 1 94 ? -14.203 26.703 5.664 1 95.19 94 THR B N 1
ATOM 4702 C CA . THR B 1 94 ? -13.961 26.703 4.227 1 95.19 94 THR B CA 1
ATOM 4703 C C . THR B 1 94 ? -12.492 26.406 3.926 1 95.19 94 THR B C 1
ATOM 4705 O O . THR B 1 94 ? -12.188 25.562 3.072 1 95.19 94 THR B O 1
ATOM 4708 N N . TYR B 1 95 ? -11.664 27.016 4.625 1 96.31 95 TYR B N 1
ATOM 4709 C CA . TYR B 1 95 ? -10.25 26.859 4.332 1 96.31 95 TYR B CA 1
ATOM 4710 C C . TYR B 1 95 ? -9.719 25.562 4.926 1 96.31 95 TYR B C 1
ATOM 4712 O O . TYR B 1 95 ? -8.742 24.984 4.426 1 96.31 95 TYR B O 1
ATOM 4720 N N . ILE B 1 96 ? -10.32 25.031 5.996 1 97.5 96 ILE B N 1
ATOM 4721 C CA . ILE B 1 96 ? -9.977 23.703 6.473 1 97.5 96 ILE B CA 1
ATOM 4722 C C . ILE B 1 96 ? -10.281 22.672 5.387 1 97.5 96 ILE B C 1
ATOM 4724 O O . ILE B 1 96 ? -9.469 21.781 5.117 1 97.5 96 ILE B O 1
ATOM 4728 N N . GLU B 1 97 ? -11.414 22.797 4.793 1 95.88 97 GLU B N 1
ATOM 4729 C CA . GLU B 1 97 ? -11.789 21.906 3.705 1 95.88 97 GLU B CA 1
ATOM 4730 C C . GLU B 1 97 ? -10.766 21.938 2.576 1 95.88 97 GLU B C 1
ATOM 4732 O O . GLU B 1 97 ? -10.328 20.891 2.094 1 95.88 97 GLU B O 1
ATOM 4737 N N . ARG B 1 98 ? -10.359 23.141 2.219 1 94.81 98 ARG B N 1
ATOM 4738 C CA . ARG B 1 98 ? -9.375 23.297 1.154 1 94.81 98 ARG B CA 1
ATOM 4739 C C . ARG B 1 98 ? -8.023 22.734 1.563 1 94.81 98 ARG B C 1
ATOM 4741 O O . ARG B 1 98 ? -7.336 22.094 0.753 1 94.81 98 ARG B O 1
ATOM 4748 N N . THR B 1 99 ? -7.703 22.984 2.754 1 97.69 99 THR B N 1
ATOM 4749 C CA . THR B 1 99 ? -6.418 22.516 3.268 1 97.69 99 THR B CA 1
ATOM 4750 C C . THR B 1 99 ? -6.352 21 3.254 1 97.69 99 THR B C 1
ATOM 4752 O O . THR B 1 99 ? -5.371 20.422 2.789 1 97.69 99 THR B O 1
ATOM 4755 N N . ILE B 1 100 ? -7.359 20.359 3.707 1 97.06 100 ILE B N 1
ATOM 4756 C CA . ILE B 1 100 ? -7.402 18.891 3.748 1 97.06 100 ILE B CA 1
ATOM 4757 C C . ILE B 1 100 ? -7.344 18.328 2.328 1 97.06 100 ILE B C 1
ATOM 4759 O O . ILE B 1 100 ? -6.617 17.375 2.062 1 97.06 100 ILE B O 1
ATOM 4763 N N . ALA B 1 101 ? -8.07 18.953 1.436 1 94.81 101 ALA B N 1
ATOM 4764 C CA . ALA B 1 101 ? -8.047 18.531 0.038 1 94.81 101 ALA B CA 1
ATOM 4765 C C . ALA B 1 101 ? -6.633 18.609 -0.538 1 94.81 101 ALA B C 1
ATOM 4767 O O . ALA B 1 101 ? -6.191 17.703 -1.248 1 94.81 101 ALA B O 1
ATOM 4768 N N . ASP B 1 102 ? -5.988 19.703 -0.223 1 95.88 102 ASP B N 1
ATOM 4769 C CA . ASP B 1 102 ? -4.617 19.891 -0.69 1 95.88 102 ASP B CA 1
ATOM 4770 C C . ASP B 1 102 ? -3.686 18.828 -0.112 1 95.88 102 ASP B C 1
ATOM 4772 O O . ASP B 1 102 ? -2.822 18.312 -0.817 1 95.88 102 ASP B O 1
ATOM 4776 N N . MET B 1 103 ? -3.877 18.562 1.134 1 97.31 103 MET B N 1
ATOM 4777 C CA . MET B 1 103 ? -3.059 17.547 1.778 1 97.31 103 MET B CA 1
ATOM 4778 C C . MET B 1 103 ? -3.258 16.188 1.11 1 97.31 103 MET B C 1
ATOM 4780 O O . MET B 1 103 ? -2.295 15.445 0.892 1 97.31 103 MET B O 1
ATOM 4784 N N . ARG B 1 104 ? -4.527 15.867 0.777 1 94.81 104 ARG B N 1
ATOM 4785 C CA . ARG B 1 104 ? -4.824 14.609 0.103 1 94.81 104 ARG B CA 1
ATOM 4786 C C . ARG B 1 104 ? -4.23 14.586 -1.302 1 94.81 104 ARG B C 1
ATOM 4788 O O . ARG B 1 104 ? -3.676 13.57 -1.731 1 94.81 104 ARG B O 1
ATOM 4795 N N . ALA B 1 105 ? -4.258 15.695 -1.95 1 92.62 105 ALA B N 1
ATOM 4796 C CA . ALA B 1 105 ? -3.734 15.797 -3.309 1 92.62 105 ALA B CA 1
ATOM 4797 C C . ALA B 1 105 ? -2.225 15.578 -3.332 1 92.62 105 ALA B C 1
ATOM 4799 O O . ALA B 1 105 ? -1.673 15.117 -4.332 1 92.62 105 ALA B O 1
ATOM 4800 N N . LEU B 1 106 ? -1.604 15.852 -2.244 1 96.75 106 LEU B N 1
ATOM 4801 C CA . LEU B 1 106 ? -0.156 15.711 -2.145 1 96.75 106 LEU B CA 1
ATOM 4802 C C . LEU B 1 106 ? 0.214 14.336 -1.594 1 96.75 106 LEU B C 1
ATOM 4804 O O . LEU B 1 106 ? 1.386 14.07 -1.316 1 96.75 106 LEU B O 1
ATOM 4808 N N . ASN B 1 107 ? -0.762 13.484 -1.376 1 96.06 107 ASN B N 1
ATOM 4809 C CA . ASN B 1 107 ? -0.561 12.125 -0.898 1 96.06 107 ASN B CA 1
ATOM 4810 C C . ASN B 1 107 ? 0.046 12.102 0.502 1 96.06 107 ASN B C 1
ATOM 4812 O O . ASN B 1 107 ? 0.924 11.289 0.791 1 96.06 107 ASN B O 1
ATOM 4816 N N . LEU B 1 108 ? -0.413 12.992 1.312 1 98.06 108 LEU B N 1
ATOM 4817 C CA . LEU B 1 108 ? 0.023 12.969 2.703 1 98.06 108 LEU B CA 1
ATOM 4818 C C . LEU B 1 108 ? -0.707 11.875 3.48 1 98.06 108 LEU B C 1
ATOM 4820 O O . LEU B 1 108 ? -1.902 11.656 3.275 1 98.06 108 LEU B O 1
ATOM 4824 N N . LEU B 1 109 ? -0.007 11.266 4.414 1 97.31 109 LEU B N 1
ATOM 4825 C CA . LEU B 1 109 ? -0.686 10.406 5.379 1 97.31 109 LEU B CA 1
ATOM 4826 C C . LEU B 1 109 ? -1.633 11.227 6.254 1 97.31 109 LEU B C 1
ATOM 4828 O O . LEU B 1 109 ? -1.381 12.398 6.523 1 97.31 109 LEU B O 1
ATOM 4832 N N . ARG B 1 110 ? -2.68 10.57 6.625 1 97 110 ARG B N 1
ATOM 4833 C CA . ARG B 1 110 ? -3.559 11.203 7.602 1 97 110 ARG B CA 1
ATOM 4834 C C . ARG B 1 110 ? -2.908 11.242 8.984 1 97 110 ARG B C 1
ATOM 4836 O O . ARG B 1 110 ? -2.311 10.258 9.414 1 97 110 ARG B O 1
ATOM 4843 N N . ALA B 1 111 ? -3.01 12.336 9.648 1 97.75 111 ALA B N 1
ATOM 4844 C CA . ALA B 1 111 ? -2.572 12.422 11.039 1 97.75 111 ALA B CA 1
ATOM 4845 C C . ALA B 1 111 ? -3.516 11.656 11.961 1 97.75 111 ALA B C 1
ATOM 4847 O O . ALA B 1 111 ? -4.609 11.258 11.555 1 97.75 111 ALA B O 1
ATOM 4848 N N . GLU B 1 112 ? -3.033 11.445 13.148 1 96.94 112 GLU B N 1
ATOM 4849 C CA . GLU B 1 112 ? -3.914 10.82 14.125 1 96.94 112 GLU B CA 1
ATOM 4850 C C . GLU B 1 112 ? -5.145 11.68 14.391 1 96.94 112 GLU B C 1
ATOM 4852 O O . GLU B 1 112 ? -6.258 11.164 14.523 1 96.94 112 GLU B O 1
ATOM 4857 N N . VAL B 1 113 ? -4.883 12.953 14.484 1 96.69 113 VAL B N 1
ATOM 4858 C CA . VAL B 1 113 ? -5.965 13.922 14.602 1 96.69 113 VAL B CA 1
ATOM 4859 C C . VAL B 1 113 ? -5.492 15.289 14.117 1 96.69 113 VAL B C 1
ATOM 4861 O O . VAL B 1 113 ? -4.289 15.562 14.086 1 96.69 113 VAL B O 1
ATOM 4864 N N . TYR B 1 114 ? -6.469 16.078 13.75 1 98.25 114 TYR B N 1
ATOM 4865 C CA . TYR B 1 114 ? -6.273 17.484 13.391 1 98.25 114 TYR B CA 1
ATOM 4866 C C . TYR B 1 114 ? -7.008 18.391 14.359 1 98.25 114 TYR B C 1
ATOM 4868 O O . TYR B 1 114 ? -8.07 18.922 14.031 1 98.25 114 TYR B O 1
ATOM 4876 N N . PRO B 1 115 ? -6.371 18.656 15.484 1 98.38 115 PRO B N 1
ATOM 4877 C CA . PRO B 1 115 ? -7.086 19.469 16.469 1 98.38 115 PRO B CA 1
ATOM 4878 C C . PRO B 1 115 ? -7.289 20.922 15.992 1 98.38 115 PRO B C 1
ATOM 4880 O O . PRO B 1 115 ? -6.414 21.484 15.336 1 98.38 115 PRO B O 1
ATOM 4883 N N . ARG B 1 116 ? -8.398 21.5 16.375 1 98.19 116 ARG B N 1
ATOM 4884 C CA . ARG B 1 116 ? -8.727 22.906 16.125 1 98.19 116 ARG B CA 1
ATOM 4885 C C . ARG B 1 116 ? -8.719 23.719 17.406 1 98.19 116 ARG B C 1
ATOM 4887 O O . ARG B 1 116 ? -9.125 23.234 18.469 1 98.19 116 ARG B O 1
ATOM 4894 N N . VAL B 1 117 ? -8.359 24.906 17.312 1 98.31 117 VAL B N 1
ATOM 4895 C CA . VAL B 1 117 ? -8.289 25.766 18.5 1 98.31 117 VAL B CA 1
ATOM 4896 C C . VAL B 1 117 ? -9.688 25.922 19.094 1 98.31 117 VAL B C 1
ATOM 4898 O O . VAL B 1 117 ? -9.859 25.781 20.312 1 98.31 117 VAL B O 1
ATOM 4901 N N . SER B 1 118 ? -10.672 26.141 18.25 1 97.19 118 SER B N 1
ATOM 4902 C CA . SER B 1 118 ? -12.039 26.391 18.703 1 97.19 118 SER B CA 1
ATOM 4903 C C . SER B 1 118 ? -12.578 25.219 19.516 1 97.19 118 SER B C 1
ATOM 4905 O O . SER B 1 118 ? -13.43 25.391 20.391 1 97.19 118 SER B O 1
ATOM 4907 N N . GLU B 1 119 ? -12.031 24 19.25 1 96.75 119 GLU B N 1
ATOM 4908 C CA . GLU B 1 119 ? -12.477 22.797 19.953 1 96.75 119 GLU B CA 1
ATOM 4909 C C . GLU B 1 119 ? -11.734 22.609 21.266 1 96.75 119 GLU B C 1
ATOM 4911 O O . GLU B 1 119 ? -12.125 21.781 22.094 1 96.75 119 GLU B O 1
ATOM 4916 N N . HIS B 1 120 ? -10.711 23.438 21.562 1 98.31 120 HIS B N 1
ATOM 4917 C CA . HIS B 1 120 ? -9.828 23.156 22.688 1 98.31 120 HIS B CA 1
ATOM 4918 C C . HIS B 1 120 ? -9.711 24.359 23.625 1 98.31 120 HIS B C 1
ATOM 4920 O O . HIS B 1 120 ? -8.742 24.469 24.375 1 98.31 120 HIS B O 1
ATOM 4926 N N . VAL B 1 121 ? -10.68 25.266 23.516 1 98.31 121 VAL B N 1
ATOM 4927 C CA . VAL B 1 121 ? -10.656 26.484 24.328 1 98.31 121 VAL B CA 1
ATOM 4928 C C . VAL B 1 121 ? -10.688 26.094 25.812 1 98.31 121 VAL B C 1
ATOM 4930 O O . VAL B 1 121 ? -9.938 26.656 26.609 1 98.31 121 VAL B O 1
ATOM 4933 N N . PRO B 1 122 ? -11.469 25.047 26.219 1 98.31 122 PRO B N 1
ATOM 4934 C CA . PRO B 1 122 ? -11.43 24.672 27.625 1 98.31 122 PRO B CA 1
ATOM 4935 C C . PRO B 1 122 ? -10.039 24.219 28.078 1 98.31 122 PRO B C 1
ATOM 4937 O O . PRO B 1 122 ? -9.586 24.609 29.172 1 98.31 122 PRO B O 1
ATOM 4940 N N . GLU B 1 123 ? -9.359 23.438 27.297 1 98.62 123 GLU B N 1
ATOM 4941 C CA . GLU B 1 123 ? -8.008 23 27.625 1 98.62 123 GLU B CA 1
ATOM 4942 C C . GLU B 1 123 ? -7.043 24.172 27.688 1 98.62 123 GLU B C 1
ATOM 4944 O O . GLU B 1 123 ? -6.121 24.188 28.5 1 98.62 123 GLU B O 1
ATOM 4949 N N . ILE B 1 124 ? -7.273 25.141 26.844 1 98.81 124 ILE B N 1
ATOM 4950 C CA . ILE B 1 124 ? -6.441 26.344 26.812 1 98.81 124 ILE B CA 1
ATOM 4951 C C . ILE B 1 124 ? -6.648 27.141 28.094 1 98.81 124 ILE B C 1
ATOM 4953 O O . ILE B 1 124 ? -5.68 27.547 28.75 1 98.81 124 ILE B O 1
ATOM 4957 N N . VAL B 1 125 ? -7.914 27.344 28.438 1 98.75 125 VAL B N 1
ATOM 4958 C CA . VAL B 1 125 ? -8.234 28.078 29.656 1 98.75 125 VAL B CA 1
ATOM 4959 C C . VAL B 1 125 ? -7.621 27.375 30.875 1 98.75 125 VAL B C 1
ATOM 4961 O O . VAL B 1 125 ? -7.023 28.016 31.734 1 98.75 125 VAL B O 1
ATOM 4964 N N . ASP B 1 126 ? -7.699 26.047 30.906 1 98.75 126 ASP B N 1
ATOM 4965 C CA . ASP B 1 126 ? -7.117 25.266 31.984 1 98.75 126 ASP B CA 1
ATOM 4966 C C . ASP B 1 126 ? -5.605 25.484 32.062 1 98.75 126 ASP B C 1
ATOM 4968 O O . ASP B 1 126 ? -5.051 25.609 33.156 1 98.75 126 ASP B O 1
ATOM 4972 N N . LEU B 1 127 ? -4.953 25.469 30.969 1 98.81 127 LEU B N 1
ATOM 4973 C CA . LEU B 1 127 ? -3.508 25.656 30.922 1 98.81 127 LEU B CA 1
ATOM 4974 C C . LEU B 1 127 ? -3.117 27.047 31.406 1 98.81 127 LEU B C 1
ATOM 4976 O O . LEU B 1 127 ? -2.146 27.203 32.156 1 98.81 127 LEU B O 1
ATOM 4980 N N . VAL B 1 128 ? -3.893 28.031 31 1 98.81 128 VAL B N 1
ATOM 4981 C CA . VAL B 1 128 ? -3.643 29.406 31.422 1 98.81 128 VAL B CA 1
ATOM 4982 C C . VAL B 1 128 ? -3.814 29.516 32.938 1 98.81 128 VAL B C 1
ATOM 4984 O O . VAL B 1 128 ? -2.994 30.141 33.625 1 98.81 128 VAL B O 1
ATOM 4987 N N . GLU B 1 129 ? -4.852 28.922 33.469 1 98.75 129 GLU B N 1
ATOM 4988 C CA . GLU B 1 129 ? -5.074 28.922 34.906 1 98.75 129 GLU B CA 1
ATOM 4989 C C . GLU B 1 129 ? -3.893 28.297 35.656 1 98.75 129 GLU B C 1
ATOM 4991 O O . GLU B 1 129 ? -3.447 28.828 36.656 1 98.75 129 GLU B O 1
ATOM 4996 N N . THR B 1 130 ? -3.432 27.234 35.125 1 98.81 130 THR B N 1
ATOM 4997 C CA . THR B 1 130 ? -2.289 26.547 35.719 1 98.81 130 THR B CA 1
ATOM 4998 C C . THR B 1 130 ? -1.07 27.469 35.75 1 98.81 130 THR B C 1
ATOM 5000 O O . THR B 1 130 ? -0.371 27.547 36.781 1 98.81 130 THR B O 1
ATOM 5003 N N . LEU B 1 131 ? -0.842 28.156 34.688 1 98.81 131 LEU B N 1
ATOM 5004 C CA . LEU B 1 131 ? 0.311 29.047 34.594 1 98.81 131 LEU B CA 1
ATOM 5005 C C . LEU B 1 131 ? 0.187 30.203 35.562 1 98.81 131 LEU B C 1
ATOM 5007 O O . LEU B 1 131 ? 1.184 30.641 36.156 1 98.81 131 LEU B O 1
ATOM 5011 N N . VAL B 1 132 ? -1.046 30.688 35.781 1 98.56 132 VAL B N 1
ATOM 5012 C CA . VAL B 1 132 ? -1.291 31.75 36.75 1 98.56 132 VAL B CA 1
ATOM 5013 C C . VAL B 1 132 ? -1.049 31.219 38.156 1 98.56 132 VAL B C 1
ATOM 5015 O O . VAL B 1 132 ? -0.349 31.844 38.938 1 98.56 132 VAL B O 1
ATOM 5018 N N . GLU B 1 133 ? -1.553 30.078 38.406 1 98.31 133 GLU B N 1
ATOM 5019 C CA . GLU B 1 133 ? -1.429 29.453 39.719 1 98.31 133 GLU B CA 1
ATOM 5020 C C . GLU B 1 133 ? 0.031 29.172 40.062 1 98.31 133 GLU B C 1
ATOM 5022 O O . GLU B 1 133 ? 0.446 29.297 41.219 1 98.31 133 GLU B O 1
ATOM 5027 N N . GLU B 1 134 ? 0.788 28.812 39.094 1 98.06 134 GLU B N 1
ATOM 5028 C CA . GLU B 1 134 ? 2.184 28.438 39.281 1 98.06 134 GLU B CA 1
ATOM 5029 C C . GLU B 1 134 ? 3.086 29.672 39.312 1 98.06 134 GLU B C 1
ATOM 5031 O O . GLU B 1 134 ? 4.297 29.562 39.531 1 98.06 134 GLU B O 1
ATOM 5036 N N . GLY B 1 135 ? 2.525 30.828 39 1 97.81 135 GLY B N 1
ATOM 5037 C CA . GLY B 1 135 ? 3.254 32.094 39.156 1 97.81 135 GLY B CA 1
ATOM 5038 C C . GLY B 1 135 ? 3.979 32.5 37.875 1 97.81 135 GLY B C 1
ATOM 5039 O O . GLY B 1 135 ? 4.836 33.406 37.938 1 97.81 135 GLY B O 1
ATOM 5040 N N . TYR B 1 136 ? 3.643 31.891 36.75 1 98.69 136 TYR B N 1
ATOM 5041 C CA . TYR B 1 136 ? 4.344 32.219 35.5 1 98.69 136 TYR B CA 1
ATOM 5042 C C . TYR B 1 136 ? 3.535 33.188 34.656 1 98.69 136 TYR B C 1
ATOM 5044 O O . TYR B 1 136 ? 4.004 33.625 33.625 1 98.69 136 TYR B O 1
ATOM 5052 N N . ALA B 1 137 ? 2.32 33.5 35 1 98.62 137 ALA B N 1
ATOM 5053 C CA . ALA B 1 137 ? 1.438 34.375 34.25 1 98.62 137 ALA B CA 1
ATOM 5054 C C . ALA B 1 137 ? 0.692 35.312 35.188 1 98.62 137 ALA B C 1
ATOM 5056 O O . ALA B 1 137 ? 0.593 35.094 36.375 1 98.62 137 ALA B O 1
ATOM 5057 N N . TYR B 1 138 ? 0.251 36.406 34.625 1 98.12 138 TYR B N 1
ATOM 5058 C CA . TYR B 1 138 ? -0.474 37.375 35.406 1 98.12 138 TYR B CA 1
ATOM 5059 C C . TYR B 1 138 ? -1.599 38.031 34.594 1 98.12 138 TYR B C 1
ATOM 5061 O O . TYR B 1 138 ? -1.516 38.094 33.375 1 98.12 138 TYR B O 1
ATOM 5069 N N . GLU B 1 139 ? -2.617 38.438 35.312 1 97.5 139 GLU B N 1
ATOM 5070 C CA . GLU B 1 139 ? -3.756 39.125 34.688 1 97.5 139 GLU B CA 1
ATOM 5071 C C . GLU B 1 139 ? -3.514 40.625 34.594 1 97.5 139 GLU B C 1
ATOM 5073 O O . GLU B 1 139 ? -2.955 41.219 35.5 1 97.5 139 GLU B O 1
ATOM 5078 N N . SER B 1 140 ? -3.873 41.219 33.5 1 95.75 140 SER B N 1
ATOM 5079 C CA . SER B 1 140 ? -3.846 42.656 33.25 1 95.75 140 SER B CA 1
ATOM 5080 C C . SER B 1 140 ? -4.977 43.062 32.312 1 95.75 140 SER B C 1
ATOM 5082 O O . SER B 1 140 ? -4.996 42.688 31.141 1 95.75 140 SER B O 1
ATOM 5084 N N . ASN B 1 141 ? -6.016 43.938 32.781 1 93.25 141 ASN B N 1
ATOM 5085 C CA . ASN B 1 141 ? -7.137 44.438 32 1 93.25 141 ASN B CA 1
ATOM 5086 C C . ASN B 1 141 ? -7.926 43.312 31.359 1 93.25 141 ASN B C 1
ATOM 5088 O O . ASN B 1 141 ? -8.133 43.281 30.141 1 93.25 141 ASN B O 1
ATOM 5092 N N . ASP B 1 142 ? -8.156 42.219 32.062 1 94.5 142 ASP B N 1
ATOM 5093 C CA . ASP B 1 142 ? -8.977 41.062 31.703 1 94.5 142 ASP B CA 1
ATOM 5094 C C . ASP B 1 142 ? -8.258 40.188 30.688 1 94.5 142 ASP B C 1
ATOM 5096 O O . ASP B 1 142 ? -8.844 39.25 30.141 1 94.5 142 ASP B O 1
ATOM 5100 N N . SER B 1 143 ? -7.051 40.531 30.453 1 96.75 143 SER B N 1
ATOM 5101 C CA . SER B 1 143 ? -6.156 39.688 29.672 1 96.75 143 SER B CA 1
ATOM 5102 C C . SER B 1 143 ? -5.16 38.969 30.594 1 96.75 143 SER B C 1
ATOM 5104 O O . SER B 1 143 ? -5.047 39.281 31.766 1 96.75 143 SER B O 1
ATOM 5106 N N . VAL B 1 144 ? -4.605 37.906 30.094 1 98.19 144 VAL B N 1
ATOM 5107 C CA . VAL B 1 144 ? -3.57 37.188 30.828 1 98.19 144 VAL B CA 1
ATOM 5108 C C . VAL B 1 144 ? -2.291 37.125 30 1 98.19 144 VAL B C 1
ATOM 5110 O O . VAL B 1 144 ? -2.332 36.781 28.812 1 98.19 144 VAL B O 1
ATOM 5113 N N . TYR B 1 145 ? -1.173 37.469 30.594 1 97.75 145 TYR B N 1
ATOM 5114 C CA . TYR B 1 145 ? 0.121 37.5 29.906 1 97.75 145 TYR B CA 1
ATOM 5115 C C . TYR B 1 145 ? 1.091 36.531 30.578 1 97.75 145 TYR B C 1
ATOM 5117 O O . TYR B 1 145 ? 1.073 36.375 31.797 1 97.75 145 TYR B O 1
ATOM 5125 N N . PHE B 1 146 ? 1.895 35.844 29.844 1 98.12 146 PHE B N 1
ATOM 5126 C CA . PHE B 1 146 ? 3.016 35.094 30.375 1 98.12 146 PHE B CA 1
ATOM 5127 C C . PHE B 1 146 ? 4.152 36 30.797 1 98.12 146 PHE B C 1
ATOM 5129 O O . PHE B 1 146 ? 4.531 36.906 30.047 1 98.12 146 PHE B O 1
ATOM 5136 N N . ASP B 1 147 ? 4.676 35.781 31.953 1 97 147 ASP B N 1
ATOM 5137 C CA . ASP B 1 147 ? 5.82 36.531 32.469 1 97 147 ASP B CA 1
ATOM 5138 C C . ASP B 1 147 ? 7.133 35.844 32.094 1 97 147 ASP B C 1
ATOM 5140 O O . ASP B 1 147 ? 7.602 34.969 32.812 1 97 147 ASP B O 1
ATOM 5144 N N . VAL B 1 148 ? 7.785 36.344 31.031 1 96.38 148 VAL B N 1
ATOM 5145 C CA . VAL B 1 148 ? 8.961 35.656 30.5 1 96.38 148 VAL B CA 1
ATOM 5146 C C . VAL B 1 148 ? 10.094 35.719 31.531 1 96.38 148 VAL B C 1
ATOM 5148 O O . VAL B 1 148 ? 10.969 34.844 31.547 1 96.38 148 VAL B O 1
ATOM 5151 N N . SER B 1 149 ? 10.094 36.688 32.406 1 94.69 149 SER B N 1
ATOM 5152 C CA . SER B 1 149 ? 11.148 36.844 33.375 1 94.69 149 SER B CA 1
ATOM 5153 C C . SER B 1 149 ? 11.062 35.781 34.469 1 94.69 149 SER B C 1
ATOM 5155 O O . SER B 1 149 ? 12.023 35.531 35.188 1 94.69 149 SER B O 1
ATOM 5157 N N . SER B 1 150 ? 9.938 35.188 34.531 1 96.38 150 SER B N 1
ATOM 5158 C CA . SER B 1 150 ? 9.727 34.156 35.562 1 96.38 150 SER B CA 1
ATOM 5159 C C . SER B 1 150 ? 10.203 32.781 35.094 1 96.38 150 SER B C 1
ATOM 5161 O O . SER B 1 150 ? 10.273 31.828 35.875 1 96.38 150 SER B O 1
ATOM 5163 N N . PHE B 1 151 ? 10.508 32.594 33.844 1 97.31 151 PHE B N 1
ATOM 5164 C CA . PHE B 1 151 ? 10.992 31.359 33.25 1 97.31 151 PHE B CA 1
ATOM 5165 C C . PHE B 1 151 ? 12.477 31.453 32.906 1 97.31 151 PHE B C 1
ATOM 5167 O O . PHE B 1 151 ? 12.844 31.953 31.859 1 97.31 151 PHE B O 1
ATOM 5174 N N . ASP B 1 152 ? 13.289 30.812 33.688 1 95 152 ASP B N 1
ATOM 5175 C CA . ASP B 1 152 ? 14.734 31.016 33.688 1 95 152 ASP B CA 1
ATOM 5176 C C . ASP B 1 152 ? 15.352 30.594 32.375 1 95 152 ASP B C 1
ATOM 5178 O O . ASP B 1 152 ? 16.359 31.156 31.922 1 95 152 ASP B O 1
ATOM 5182 N N . GLU B 1 153 ? 14.742 29.703 31.672 1 95.62 153 GLU B N 1
ATOM 5183 C CA . GLU B 1 153 ? 15.352 29.125 30.469 1 95.62 153 GLU B CA 1
ATOM 5184 C C . GLU B 1 153 ? 14.805 29.766 29.203 1 95.62 153 GLU B C 1
ATOM 5186 O O . GLU B 1 153 ? 15.023 29.266 28.094 1 95.62 153 GLU B O 1
ATOM 5191 N N . TYR B 1 154 ? 14.055 30.875 29.328 1 96.56 154 TYR B N 1
ATOM 5192 C CA . TYR B 1 154 ? 13.477 31.516 28.156 1 96.56 154 TYR B CA 1
ATOM 5193 C C . TYR B 1 154 ? 14.555 31.922 27.172 1 96.56 154 TYR B C 1
ATOM 5195 O O . TYR B 1 154 ? 15.555 32.531 27.531 1 96.56 154 TYR B O 1
ATOM 5203 N N . GLY B 1 155 ? 14.383 31.562 25.906 1 95.75 155 GLY B N 1
ATOM 5204 C CA . GLY B 1 155 ? 15.344 31.875 24.859 1 95.75 155 GLY B CA 1
ATOM 5205 C C . GLY B 1 155 ? 16.203 30.688 24.484 1 95.75 155 GLY B C 1
ATOM 5206 O O . GLY B 1 155 ? 17 30.766 23.531 1 95.75 155 GLY B O 1
ATOM 5207 N N . LYS B 1 156 ? 16.031 29.562 25.125 1 96 156 LYS B N 1
ATOM 5208 C CA . LYS B 1 156 ? 16.922 28.438 24.938 1 96 156 LYS B CA 1
ATOM 5209 C C . LYS B 1 156 ? 16.781 27.828 23.547 1 96 156 LYS B C 1
ATOM 5211 O O . LYS B 1 156 ? 17.734 27.266 23 1 96 156 LYS B O 1
ATOM 5216 N N . LEU B 1 157 ? 15.617 27.891 22.969 1 97.62 157 LEU B N 1
ATOM 5217 C CA . LEU B 1 157 ? 15.453 27.359 21.609 1 97.62 157 LEU B CA 1
ATOM 5218 C C . LEU B 1 157 ? 16.062 28.297 20.578 1 97.62 157 LEU B C 1
ATOM 5220 O O . LEU B 1 157 ? 16.781 27.859 19.672 1 97.62 157 LEU B O 1
ATOM 5224 N N . SER B 1 158 ? 15.758 29.594 20.703 1 94.81 158 SER B N 1
ATOM 5225 C CA . SER B 1 158 ? 16.188 30.609 19.75 1 94.81 158 SER B CA 1
ATOM 5226 C C . SER B 1 158 ? 17.609 31.078 20.031 1 94.81 158 SER B C 1
ATOM 5228 O O . SER B 1 158 ? 18.188 31.812 19.234 1 94.81 158 SER B O 1
ATOM 5230 N N . ASN B 1 159 ? 18.172 30.656 21.078 1 93.06 159 ASN B N 1
ATOM 5231 C CA . ASN B 1 159 ? 19.5 31.078 21.5 1 93.06 159 ASN B CA 1
ATOM 5232 C C . ASN B 1 159 ? 19.594 32.594 21.641 1 93.06 159 ASN B C 1
ATOM 5234 O O . ASN B 1 159 ? 20.5 33.219 21.062 1 93.06 159 ASN B O 1
ATOM 5238 N N . GLN B 1 160 ? 18.562 33.125 22.312 1 90.56 160 GLN B N 1
ATOM 5239 C CA . GLN B 1 160 ? 18.516 34.562 22.578 1 90.56 160 GLN B CA 1
ATOM 5240 C C . GLN B 1 160 ? 18.516 34.844 24.078 1 90.56 160 GLN B C 1
ATOM 5242 O O . GLN B 1 160 ? 17.984 34.062 24.859 1 90.56 160 GLN B O 1
ATOM 5247 N N . GLU B 1 161 ? 19.156 35.969 24.328 1 89.25 161 GLU B N 1
ATOM 5248 C CA . GLU B 1 161 ? 19.094 36.438 25.703 1 89.25 161 GLU B CA 1
ATOM 5249 C C . GLU B 1 161 ? 17.906 37.375 25.922 1 89.25 161 GLU B C 1
ATOM 5251 O O . GLU B 1 161 ? 17.594 38.219 25.047 1 89.25 161 GLU B O 1
ATOM 5256 N N . LEU B 1 162 ? 17.297 37.156 27.031 1 87.31 162 LEU B N 1
ATOM 5257 C CA . LEU B 1 162 ? 16.078 37.938 27.328 1 87.31 162 LEU B CA 1
ATOM 5258 C C . LEU B 1 162 ? 16.328 39.406 27.188 1 87.31 162 LEU B C 1
ATOM 5260 O O . LEU B 1 162 ? 15.484 40.156 26.672 1 87.31 162 LEU B O 1
ATOM 5264 N N . GLU B 1 163 ? 17.469 39.906 27.578 1 84.75 163 GLU B N 1
ATOM 5265 C CA . GLU B 1 163 ? 17.797 41.312 27.562 1 84.75 163 GLU B CA 1
ATOM 5266 C C . GLU B 1 163 ? 17.859 41.844 26.125 1 84.75 163 GLU B C 1
ATOM 5268 O O . GLU B 1 163 ? 17.734 43.062 25.906 1 84.75 163 GLU B O 1
ATOM 5273 N N . GLU B 1 164 ? 18.016 40.969 25.234 1 83.94 164 GLU B N 1
ATOM 5274 C CA . GLU B 1 164 ? 18.188 41.344 23.828 1 83.94 164 GLU B CA 1
ATOM 5275 C C . GLU B 1 164 ? 16.875 41.25 23.062 1 83.94 164 GLU B C 1
ATOM 5277 O O . GLU B 1 164 ? 16.797 41.656 21.891 1 83.94 164 GLU B O 1
ATOM 5282 N N . ILE B 1 165 ? 15.984 40.719 23.734 1 81.62 165 ILE B N 1
ATOM 5283 C CA . ILE B 1 165 ? 14.727 40.5 23.031 1 81.62 165 ILE B CA 1
ATOM 5284 C C . ILE B 1 165 ? 13.898 41.781 23.016 1 81.62 165 ILE B C 1
ATOM 5286 O O . ILE B 1 165 ? 13.703 42.406 24.047 1 81.62 165 ILE B O 1
ATOM 5290 N N . GLU B 1 166 ? 13.578 42.156 21.812 1 71.5 166 GLU B N 1
ATOM 5291 C CA . GLU B 1 166 ? 12.789 43.375 21.594 1 71.5 166 GLU B CA 1
ATOM 5292 C C . GLU B 1 166 ? 11.336 43.156 22 1 71.5 166 GLU B C 1
ATOM 5294 O O . GLU B 1 166 ? 10.898 42.031 22.219 1 71.5 166 GLU B O 1
ATOM 5299 N N . SER B 1 167 ? 10.672 44.281 22.078 1 72.19 167 SER B N 1
ATOM 5300 C CA . SER B 1 167 ? 9.266 44.281 22.469 1 72.19 167 SER B CA 1
ATOM 5301 C C . SER B 1 167 ? 8.406 43.5 21.484 1 72.19 167 SER B C 1
ATOM 5303 O O . SER B 1 167 ? 8.633 43.531 20.281 1 72.19 167 SER B O 1
ATOM 5305 N N . GLN B 1 168 ? 7.609 42.625 22.062 1 69.94 168 GLN B N 1
ATOM 5306 C CA . GLN B 1 168 ? 6.719 41.812 21.25 1 69.94 168 GLN B CA 1
ATOM 5307 C C . GLN B 1 168 ? 5.277 42.281 21.344 1 69.94 168 GLN B C 1
ATOM 5309 O O . GLN B 1 168 ? 4.871 42.844 22.359 1 69.94 168 GLN B O 1
ATOM 5314 N N . GLY B 1 169 ? 4.438 42.156 20.344 1 66.12 169 GLY B N 1
ATOM 5315 C CA . GLY B 1 169 ? 3.014 42.438 20.359 1 66.12 169 GLY B CA 1
ATOM 5316 C C . GLY B 1 169 ? 2.686 43.844 19.891 1 66.12 169 GLY B C 1
ATOM 5317 O O . GLY B 1 169 ? 3.584 44.625 19.562 1 66.12 169 GLY B O 1
ATOM 5318 N N . ASP B 1 170 ? 1.41 44.156 19.844 1 67.12 170 ASP B N 1
ATOM 5319 C CA . ASP B 1 170 ? 0.917 45.438 19.391 1 67.12 170 ASP B CA 1
ATOM 5320 C C . ASP B 1 170 ? 1.171 46.531 20.453 1 67.12 170 ASP B C 1
ATOM 5322 O O . ASP B 1 170 ? 1.265 46.219 21.641 1 67.12 170 ASP B O 1
ATOM 5326 N N . PRO B 1 171 ? 1.387 47.75 20.047 1 62.38 171 PRO B N 1
ATOM 5327 C CA . PRO B 1 171 ? 1.679 48.844 20.984 1 62.38 171 PRO B CA 1
ATOM 5328 C C . PRO B 1 171 ? 0.695 48.906 22.141 1 62.38 171 PRO B C 1
ATOM 5330 O O . PRO B 1 171 ? 1.092 49.188 23.281 1 62.38 171 PRO B O 1
ATOM 5333 N N . ASP B 1 172 ? -0.538 48.625 21.797 1 61.97 172 ASP B N 1
ATOM 5334 C CA . ASP B 1 172 ? -1.546 48.719 22.844 1 61.97 172 ASP B CA 1
ATOM 5335 C C . ASP B 1 172 ? -1.326 47.656 23.906 1 61.97 172 ASP B C 1
ATOM 5337 O O . ASP B 1 172 ? -1.573 47.906 25.094 1 61.97 172 ASP B O 1
ATOM 5341 N N . GLU B 1 173 ? -0.828 46.562 23.531 1 70.25 173 GLU B N 1
ATOM 5342 C CA . GLU B 1 173 ? -0.547 45.469 24.469 1 70.25 173 GLU B CA 1
ATOM 5343 C C . GLU B 1 173 ? 0.677 45.781 25.328 1 70.25 173 GLU B C 1
ATOM 5345 O O . GLU B 1 173 ? 0.799 45.281 26.438 1 70.25 173 GLU B O 1
ATOM 5350 N N . ARG B 1 174 ? 1.442 46.656 24.922 1 74.94 174 ARG B N 1
ATOM 5351 C CA . ARG B 1 174 ? 2.715 46.938 25.578 1 74.94 174 ARG B CA 1
ATOM 5352 C C . ARG B 1 174 ? 2.498 47.625 26.922 1 74.94 174 ARG B C 1
ATOM 5354 O O . ARG B 1 174 ? 3.24 47.375 27.875 1 74.94 174 ARG B O 1
ATOM 5361 N N . SER B 1 175 ? 1.41 48.312 26.906 1 77.31 175 SER B N 1
ATOM 5362 C CA . SER B 1 175 ? 1.162 49.031 28.141 1 77.31 175 SER B CA 1
ATOM 5363 C C . SER B 1 175 ? 0.656 48.125 29.25 1 77.31 175 SER B C 1
ATOM 5365 O O . SER B 1 175 ? 0.737 48.469 30.422 1 77.31 175 SER B O 1
ATOM 5367 N N . GLU B 1 176 ? 0.208 47 28.828 1 84.5 176 GLU B N 1
ATOM 5368 C CA . GLU B 1 176 ? -0.358 46.062 29.797 1 84.5 176 GLU B CA 1
ATOM 5369 C C . GLU B 1 176 ? 0.702 45.094 30.312 1 84.5 176 GLU B C 1
ATOM 5371 O O . GLU B 1 176 ? 0.483 44.375 31.297 1 84.5 176 GLU B O 1
ATOM 5376 N N . LYS B 1 177 ? 1.789 45.094 29.734 1 89.69 177 LYS B N 1
ATOM 5377 C CA . LYS B 1 177 ? 2.807 44.094 30.016 1 89.69 177 LYS B CA 1
ATOM 5378 C C . LYS B 1 177 ? 3.785 44.594 31.094 1 89.69 177 LYS B C 1
ATOM 5380 O O . LYS B 1 177 ? 4.086 45.781 31.156 1 89.69 177 LYS B O 1
ATOM 5385 N N . ARG B 1 178 ? 4.25 43.688 31.875 1 90.62 178 ARG B N 1
ATOM 5386 C CA . ARG B 1 178 ? 5.293 43.969 32.844 1 90.62 178 ARG B CA 1
ATOM 5387 C C . ARG B 1 178 ? 6.668 44 32.188 1 90.62 178 ARG B C 1
ATOM 5389 O O . ARG B 1 178 ? 7.559 44.719 32.625 1 90.62 178 ARG B O 1
ATOM 5396 N N . HIS B 1 179 ? 6.883 43.156 31.312 1 90.69 179 HIS B N 1
ATOM 5397 C CA . HIS B 1 179 ? 8.086 43.062 30.5 1 90.69 179 HIS B CA 1
ATOM 5398 C C . HIS B 1 179 ? 7.75 43.156 29.016 1 90.69 179 HIS B C 1
ATOM 5400 O O . HIS B 1 179 ? 6.738 42.625 28.562 1 90.69 179 HIS B O 1
ATOM 5406 N N . PRO B 1 180 ? 8.617 43.812 28.234 1 88.94 180 PRO B N 1
ATOM 5407 C CA . PRO B 1 180 ? 8.305 44.031 26.828 1 88.94 180 PRO B CA 1
ATOM 5408 C C . PRO B 1 180 ? 8.18 42.719 26.047 1 88.94 180 PRO B C 1
ATOM 5410 O O . PRO B 1 180 ? 7.484 42.656 25.031 1 88.94 180 PRO B O 1
ATOM 5413 N N . ALA B 1 181 ? 8.828 41.688 26.516 1 91.25 181 ALA B N 1
ATOM 5414 C CA . ALA B 1 181 ? 8.852 40.406 25.797 1 91.25 181 ALA B CA 1
ATOM 5415 C C . ALA B 1 181 ? 7.703 39.5 26.25 1 91.25 181 ALA B C 1
ATOM 5417 O O . ALA B 1 181 ? 7.516 38.406 25.703 1 91.25 181 ALA B O 1
ATOM 5418 N N . ASP B 1 182 ? 6.902 39.969 27.25 1 95.19 182 ASP B N 1
ATOM 5419 C CA . ASP B 1 182 ? 5.746 39.188 27.672 1 95.19 182 ASP B CA 1
ATOM 5420 C C . ASP B 1 182 ? 4.762 39 26.516 1 95.19 182 ASP B C 1
ATOM 5422 O O . ASP B 1 182 ? 4.73 39.812 25.578 1 95.19 182 ASP B O 1
ATOM 5426 N N . PHE B 1 183 ? 4.07 37.906 26.516 1 95.44 183 PHE B N 1
ATOM 5427 C CA . PHE B 1 183 ? 3.139 37.656 25.422 1 95.44 183 PHE B CA 1
ATOM 5428 C C . PHE B 1 183 ? 1.794 37.188 25.969 1 95.44 183 PHE B C 1
ATOM 5430 O O . PHE B 1 183 ? 1.72 36.625 27.078 1 95.44 183 PHE B O 1
ATOM 5437 N N . ALA B 1 184 ? 0.734 37.438 25.219 1 96.19 184 ALA B N 1
ATOM 5438 C CA . ALA B 1 184 ? -0.631 37.156 25.656 1 96.19 184 ALA B CA 1
ATOM 5439 C C . ALA B 1 184 ? -0.928 35.656 25.625 1 96.19 184 ALA B C 1
ATOM 5441 O O . ALA B 1 184 ? -0.648 35 24.625 1 96.19 184 ALA B O 1
ATOM 5442 N N . LEU B 1 185 ? -1.442 35.156 26.719 1 98.31 185 LEU B N 1
ATOM 5443 C CA . LEU B 1 185 ? -1.999 33.812 26.812 1 98.31 185 LEU B CA 1
ATOM 5444 C C . LEU B 1 185 ? -3.5 33.844 26.531 1 98.31 185 LEU B C 1
ATOM 5446 O O . LEU B 1 185 ? -4.039 32.875 25.953 1 98.31 185 LEU B O 1
ATOM 5450 N N . TRP B 1 186 ? -4.125 34.844 26.984 1 98.12 186 TRP B N 1
ATOM 5451 C CA . TRP B 1 186 ? -5.551 35.125 26.828 1 98.12 186 TRP B CA 1
ATOM 5452 C C . TRP B 1 186 ? -5.789 36.625 26.547 1 98.12 186 TRP B C 1
ATOM 5454 O O . TRP B 1 186 ? -5.25 37.469 27.25 1 98.12 186 TRP B O 1
ATOM 5464 N N . LYS B 1 187 ? -6.52 36.906 25.562 1 95.75 187 LYS B N 1
ATOM 5465 C CA . LYS B 1 187 ? -6.793 38.312 25.172 1 95.75 187 LYS B CA 1
ATOM 5466 C C . LYS B 1 187 ? -8.242 38.688 25.453 1 95.75 187 LYS B C 1
ATOM 5468 O O . LYS B 1 187 ? -9.164 38.031 24.969 1 95.75 187 LYS B O 1
ATOM 5473 N N . ALA B 1 188 ? -8.383 39.781 26.141 1 95.06 188 ALA B N 1
ATOM 5474 C CA . ALA B 1 188 ? -9.719 40.25 26.484 1 95.06 188 ALA B CA 1
ATOM 5475 C C . ALA B 1 188 ? -10.453 40.719 25.219 1 95.06 188 ALA B C 1
ATOM 5477 O O . ALA B 1 188 ? -9.883 41.438 24.391 1 95.06 188 ALA B O 1
ATOM 5478 N N . GLY B 1 189 ? -11.734 40.344 25.109 1 92.69 189 GLY B N 1
ATOM 5479 C CA . GLY B 1 189 ? -12.578 40.781 24.031 1 92.69 189 GLY B CA 1
ATOM 5480 C C . GLY B 1 189 ? -12.273 40.125 22.703 1 92.69 189 GLY B C 1
ATOM 5481 O O . GLY B 1 189 ? -11.766 39 22.688 1 92.69 189 GLY B O 1
ATOM 5482 N N . GLY B 1 190 ? -12.758 40.75 21.625 1 92.06 190 GLY B N 1
ATOM 5483 C CA . GLY B 1 190 ? -12.562 40.219 20.281 1 92.06 190 GLY B CA 1
ATOM 5484 C C . GLY B 1 190 ? -11.328 40.781 19.594 1 92.06 190 GLY B C 1
ATOM 5485 O O . GLY B 1 190 ? -10.297 41 20.234 1 92.06 190 GLY B O 1
ATOM 5486 N N . VAL B 1 191 ? -11.43 40.844 18.328 1 91.81 191 VAL B N 1
ATOM 5487 C CA . VAL B 1 191 ? -10.312 41.312 17.531 1 91.81 191 VAL B CA 1
ATOM 5488 C C . VAL B 1 191 ? -10.438 42.812 17.312 1 91.81 191 VAL B C 1
ATOM 5490 O O . VAL B 1 191 ? -11.531 43.344 17.047 1 91.81 191 VAL B O 1
ATOM 5493 N N . ASP B 1 192 ? -9.344 43.375 17.5 1 87.62 192 ASP B N 1
ATOM 5494 C CA . ASP B 1 192 ? -9.312 44.844 17.297 1 87.62 192 ASP B CA 1
ATOM 5495 C C . ASP B 1 192 ? -9.641 45.188 15.859 1 87.62 192 ASP B C 1
ATOM 5497 O O . ASP B 1 192 ? -9.172 44.531 14.93 1 87.62 192 ASP B O 1
ATOM 5501 N N . SER B 1 193 ? -10.359 46.281 15.695 1 86.69 193 SER B N 1
ATOM 5502 C CA . SER B 1 193 ? -10.773 46.719 14.367 1 86.69 193 SER B CA 1
ATOM 5503 C C . SER B 1 193 ? -9.578 47.094 13.5 1 86.69 193 SER B C 1
ATOM 5505 O O . SER B 1 193 ? -9.594 46.875 12.281 1 86.69 193 SER B O 1
ATOM 5507 N N . ASP B 1 194 ? -8.625 47.625 14.148 1 86.44 194 ASP B N 1
ATOM 5508 C CA . ASP B 1 194 ? -7.426 48 13.406 1 86.44 194 ASP B CA 1
ATOM 5509 C C . ASP B 1 194 ? -6.695 46.781 12.891 1 86.44 194 ASP B C 1
ATOM 5511 O O . ASP B 1 194 ? -6.172 46.781 11.773 1 86.44 194 ASP B O 1
ATOM 5515 N N . ALA B 1 195 ? -6.664 45.812 13.734 1 87.19 195 ALA B N 1
ATOM 5516 C CA . ALA B 1 195 ? -6.027 44.562 13.32 1 87.19 195 ALA B CA 1
ATOM 5517 C C . ALA B 1 195 ? -6.77 43.938 12.148 1 87.19 195 ALA B C 1
ATOM 5519 O O . ALA B 1 195 ? -6.148 43.406 11.227 1 87.19 195 ALA B O 1
ATOM 5520 N N . VAL B 1 196 ? -8.062 43.969 12.148 1 89.44 196 VAL B N 1
ATOM 5521 C CA . VAL B 1 196 ? -8.875 43.438 11.055 1 89.44 196 VAL B CA 1
ATOM 5522 C C . VAL B 1 196 ? -8.57 44.219 9.773 1 89.44 196 VAL B C 1
ATOM 5524 O O . VAL B 1 196 ? -8.344 43.625 8.719 1 89.44 196 VAL B O 1
ATOM 5527 N N . ALA B 1 197 ? -8.508 45.5 9.867 1 86.5 197 ALA B N 1
ATOM 5528 C CA . ALA B 1 197 ? -8.281 46.344 8.703 1 86.5 197 ALA B CA 1
ATOM 5529 C C . ALA B 1 197 ? -6.914 46.094 8.078 1 86.5 197 ALA B C 1
ATOM 5531 O O . ALA B 1 197 ? -6.77 46.094 6.855 1 86.5 197 ALA B O 1
ATOM 5532 N N . GLU B 1 198 ? -6.039 45.844 8.914 1 86.88 198 GLU B N 1
ATOM 5533 C CA . GLU B 1 198 ? -4.668 45.594 8.469 1 86.88 198 GLU B CA 1
ATOM 5534 C C . GLU B 1 198 ? -4.562 44.344 7.637 1 86.88 198 GLU B C 1
ATOM 5536 O O . GLU B 1 198 ? -3.701 44.219 6.762 1 86.88 198 GLU B O 1
ATOM 5541 N N . HIS B 1 199 ? -5.406 43.375 7.875 1 90.12 199 HIS B N 1
ATOM 5542 C CA . HIS B 1 199 ? -5.258 42.062 7.254 1 90.12 199 HIS B CA 1
ATOM 5543 C C . HIS B 1 199 ? -6.289 41.875 6.145 1 90.12 199 HIS B C 1
ATOM 5545 O O . HIS B 1 199 ? -6.312 40.844 5.496 1 90.12 199 HIS B O 1
ATOM 5551 N N . ARG B 1 200 ? -7.113 42.781 5.91 1 89.12 200 ARG B N 1
ATOM 5552 C CA . ARG B 1 200 ? -8.094 42.688 4.836 1 89.12 200 ARG B CA 1
ATOM 5553 C C . ARG B 1 200 ? -7.441 42.875 3.473 1 89.12 200 ARG B C 1
ATOM 5555 O O . ARG B 1 200 ? -6.539 43.688 3.318 1 89.12 200 ARG B O 1
ATOM 5562 N N . HIS B 1 201 ? -7.965 42.125 2.539 1 85.31 201 HIS B N 1
ATOM 5563 C CA . HIS B 1 201 ? -7.465 42.25 1.179 1 85.31 201 HIS B CA 1
ATOM 5564 C C . HIS B 1 201 ? -7.938 43.562 0.555 1 85.31 201 HIS B C 1
ATOM 5566 O O . HIS B 1 201 ? -9.086 43.969 0.754 1 85.31 201 HIS B O 1
ATOM 5572 N N . GLU B 1 202 ? -7.008 44.062 -0.174 1 80.06 202 GLU B N 1
ATOM 5573 C CA . GLU B 1 202 ? -7.332 45.344 -0.823 1 80.06 202 GLU B CA 1
ATOM 5574 C C . GLU B 1 202 ? -8.367 45.156 -1.93 1 80.06 202 GLU B C 1
ATOM 5576 O O . GLU B 1 202 ? -8.305 44.156 -2.68 1 80.06 202 GLU B O 1
ATOM 5581 N N . GLY B 1 203 ? -9.336 46.031 -1.991 1 76.81 203 GLY B N 1
ATOM 5582 C CA . GLY B 1 203 ? -10.258 46.062 -3.121 1 76.81 203 GLY B CA 1
ATOM 5583 C C . GLY B 1 203 ? -11.43 45.125 -2.965 1 76.81 203 GLY B C 1
ATOM 5584 O O . GLY B 1 203 ? -12.234 44.938 -3.889 1 76.81 203 GLY B O 1
ATOM 5585 N N . VAL B 1 204 ? -11.414 44.469 -1.825 1 77.81 204 VAL B N 1
ATOM 5586 C CA . VAL B 1 204 ? -12.508 43.531 -1.625 1 77.81 204 VAL B CA 1
ATOM 5587 C C . VAL B 1 204 ? -13.586 44.156 -0.742 1 77.81 204 VAL B C 1
ATOM 5589 O O . VAL B 1 204 ? -13.266 44.875 0.224 1 77.81 204 VAL B O 1
ATOM 5592 N N . ASP B 1 205 ? -14.828 44.094 -1.186 1 75 205 ASP B N 1
ATOM 5593 C CA . ASP B 1 205 ? -15.953 44.562 -0.384 1 75 205 ASP B CA 1
ATOM 5594 C C . ASP B 1 205 ? -16.391 43.5 0.62 1 75 205 ASP B C 1
ATOM 5596 O O . ASP B 1 205 ? -16.859 42.438 0.233 1 75 205 ASP B O 1
ATOM 5600 N N . HIS B 1 206 ? -16.125 43.688 1.912 1 75.44 206 HIS B N 1
ATOM 5601 C CA . HIS B 1 206 ? -16.422 42.688 2.953 1 75.44 206 HIS B CA 1
ATOM 5602 C C . HIS B 1 206 ? -17.812 42.906 3.533 1 75.44 206 HIS B C 1
ATOM 5604 O O . HIS B 1 206 ? -18.281 42.125 4.34 1 75.44 206 HIS B O 1
ATOM 5610 N N . GLY B 1 207 ? -18.312 43.812 3.004 1 65.12 207 GLY B N 1
ATOM 5611 C CA . GLY B 1 207 ? -19.609 44.188 3.553 1 65.12 207 GLY B CA 1
ATOM 5612 C C . GLY B 1 207 ? -19.516 44.75 4.961 1 65.12 207 GLY B C 1
ATOM 5613 O O . GLY B 1 207 ? -18.484 44.625 5.617 1 65.12 207 GLY B O 1
ATOM 5614 N N . GLY B 1 208 ? -20.5 45.438 5.52 1 65.69 208 GLY B N 1
ATOM 5615 C CA . GLY B 1 208 ? -20.797 46 6.828 1 65.69 208 GLY B CA 1
ATOM 5616 C C . GLY B 1 208 ? -19.562 46.219 7.676 1 65.69 208 GLY B C 1
ATOM 5617 O O . GLY B 1 208 ? -18.453 46.219 7.164 1 65.69 208 GLY B O 1
ATOM 5618 N N . ASP B 1 209 ? -19.719 46.375 8.961 1 66.31 209 ASP B N 1
ATOM 5619 C CA . ASP B 1 209 ? -18.672 46.594 9.938 1 66.31 209 ASP B CA 1
ATOM 5620 C C . ASP B 1 209 ? -17.859 45.344 10.219 1 66.31 209 ASP B C 1
ATOM 5622 O O . ASP B 1 209 ? -18.406 44.219 10.164 1 66.31 209 ASP B O 1
ATOM 5626 N N . PRO B 1 210 ? -16.625 45.531 10.398 1 70.25 210 PRO B N 1
ATOM 5627 C CA . PRO B 1 210 ? -15.789 44.344 10.688 1 70.25 210 PRO B CA 1
ATOM 5628 C C . PRO B 1 210 ? -16.281 43.562 11.891 1 70.25 210 PRO B C 1
ATOM 5630 O O . PRO B 1 210 ? -16.641 44.125 12.914 1 70.25 210 PRO B O 1
ATOM 5633 N N . PRO B 1 211 ? -16.312 42.25 11.68 1 82.19 211 PRO B N 1
ATOM 5634 C CA . PRO B 1 211 ? -16.781 41.469 12.812 1 82.19 211 PRO B CA 1
ATOM 5635 C C . PRO B 1 211 ? -15.781 41.438 13.969 1 82.19 211 PRO B C 1
ATOM 5637 O O . PRO B 1 211 ? -14.594 41.688 13.766 1 82.19 211 PRO B O 1
ATOM 5640 N N . ASP B 1 212 ? -16.25 41.344 15.172 1 86.06 212 ASP B N 1
ATOM 5641 C CA . ASP B 1 212 ? -15.422 41.375 16.375 1 86.06 212 ASP B CA 1
ATOM 5642 C C . ASP B 1 212 ? -14.711 40.031 16.578 1 86.06 212 ASP B C 1
ATOM 5644 O O . ASP B 1 212 ? -13.812 39.906 17.422 1 86.06 212 ASP B O 1
ATOM 5648 N N . GLY B 1 213 ? -14.969 39.062 15.797 1 91.31 213 GLY B N 1
ATOM 5649 C CA . GLY B 1 213 ? -14.398 37.75 16.047 1 91.31 213 GLY B CA 1
ATOM 5650 C C . GLY B 1 213 ? -15.094 37 17.188 1 91.31 213 GLY B C 1
ATOM 5651 O O . GLY B 1 213 ? -15.789 37.625 18 1 91.31 213 GLY B O 1
ATOM 5652 N N . ARG B 1 214 ? -14.891 35.75 17.297 1 93.94 214 ARG B N 1
ATOM 5653 C CA . ARG B 1 214 ? -15.5 34.906 18.328 1 93.94 214 ARG B CA 1
ATOM 5654 C C . ARG B 1 214 ? -14.781 35.094 19.656 1 93.94 214 ARG B C 1
ATOM 5656 O O . ARG B 1 214 ? -13.562 35.25 19.703 1 93.94 214 ARG B O 1
ATOM 5663 N N . THR B 1 215 ? -15.5 35.062 20.703 1 96.56 215 THR B N 1
ATOM 5664 C CA . THR B 1 215 ? -14.961 35.125 22.062 1 96.56 215 THR B CA 1
ATOM 5665 C C . THR B 1 215 ? -15.539 34 22.922 1 96.56 215 THR B C 1
ATOM 5667 O O . THR B 1 215 ? -16.516 33.344 22.516 1 96.56 215 THR B O 1
ATOM 5670 N N . TRP B 1 216 ? -14.906 33.688 24.016 1 97.62 216 TRP B N 1
ATOM 5671 C CA . TRP B 1 216 ? -15.328 32.656 24.953 1 97.62 216 TRP B CA 1
ATOM 5672 C C . TRP B 1 216 ? -15.273 33.156 26.391 1 97.62 216 TRP B C 1
ATOM 5674 O O . TRP B 1 216 ? -14.547 34.094 26.688 1 97.62 216 TRP B O 1
ATOM 5684 N N . GLU B 1 217 ? -16.078 32.5 27.188 1 96.81 217 GLU B N 1
ATOM 5685 C CA . GLU B 1 217 ? -16.016 32.812 28.609 1 96.81 217 GLU B CA 1
ATOM 5686 C C . GLU B 1 217 ? -14.758 32.219 29.234 1 96.81 217 GLU B C 1
ATOM 5688 O O . GLU B 1 217 ? -14.305 31.141 28.859 1 96.81 217 GLU B O 1
ATOM 5693 N N . SER B 1 218 ? -14.164 32.969 30.219 1 97.44 218 SER B N 1
ATOM 5694 C CA . SER B 1 218 ? -13 32.531 30.984 1 97.44 218 SER B CA 1
ATOM 5695 C C . SER B 1 218 ? -13.031 33.094 32.406 1 97.44 218 SER B C 1
ATOM 5697 O O . SER B 1 218 ? -13.844 33.969 32.719 1 97.44 218 SER B O 1
ATOM 5699 N N . PRO B 1 219 ? -12.18 32.625 33.281 1 97.62 219 PRO B N 1
ATOM 5700 C CA . PRO B 1 219 ? -12.094 33.188 34.656 1 97.62 219 PRO B CA 1
ATOM 5701 C C . PRO B 1 219 ? -11.719 34.656 34.656 1 97.62 219 PRO B C 1
ATOM 5703 O O . PRO B 1 219 ? -11.922 35.344 35.656 1 97.62 219 PRO B O 1
ATOM 5706 N N . TRP B 1 220 ? -11.227 35.188 33.625 1 97.5 220 TRP B N 1
ATOM 5707 C CA . TRP B 1 220 ? -10.734 36.562 33.531 1 97.5 220 TRP B CA 1
ATOM 5708 C C . TRP B 1 220 ? -11.68 37.438 32.75 1 97.5 220 TRP B C 1
ATOM 5710 O O . TRP B 1 220 ? -11.391 38.625 32.5 1 97.5 220 TRP B O 1
ATOM 5720 N N . GLY B 1 221 ? -12.82 36.781 32.312 1 96.19 221 GLY B N 1
ATOM 5721 C CA . GLY B 1 221 ? -13.781 37.5 31.469 1 96.19 221 GLY B CA 1
ATOM 5722 C C . GLY B 1 221 ? -13.859 36.938 30.062 1 96.19 221 GLY B C 1
ATOM 5723 O O . GLY B 1 221 ? -13.195 35.969 29.734 1 96.19 221 GLY B O 1
ATOM 5724 N N . GLU B 1 222 ? -14.703 37.625 29.234 1 96.88 222 GLU B N 1
ATOM 5725 C CA . GLU B 1 222 ? -14.883 37.219 27.844 1 96.88 222 GLU B CA 1
ATOM 5726 C C . GLU B 1 222 ? -13.656 37.594 27 1 96.88 222 GLU B C 1
ATOM 5728 O O . GLU B 1 222 ? -13.133 38.688 27.094 1 96.88 222 GLU B O 1
ATOM 5733 N N . GLY B 1 223 ? -13.172 36.594 26.281 1 97.44 223 GLY B N 1
ATOM 5734 C CA . GLY B 1 223 ? -11.992 36.812 25.453 1 97.44 223 GLY B CA 1
ATOM 5735 C C . GLY B 1 223 ? -11.656 35.656 24.547 1 97.44 223 GLY B C 1
ATOM 5736 O O . GLY B 1 223 ? -12.547 34.906 24.141 1 97.44 223 GLY B O 1
ATOM 5737 N N . ARG B 1 224 ? -10.438 35.594 24.078 1 97.44 224 ARG B N 1
ATOM 5738 C CA . ARG B 1 224 ? -9.969 34.562 23.141 1 97.44 224 ARG B CA 1
ATOM 5739 C C . ARG B 1 224 ? -8.516 34.188 23.406 1 97.44 224 ARG B C 1
ATOM 5741 O O . ARG B 1 224 ? -7.77 35 23.984 1 97.44 224 ARG B O 1
ATOM 5748 N N . PRO B 1 225 ? -8.102 33.062 22.984 1 97.75 225 PRO B N 1
ATOM 5749 C CA . PRO B 1 225 ? -6.727 32.625 23.234 1 97.75 225 PRO B CA 1
ATOM 5750 C C . PRO B 1 225 ? -5.688 33.469 22.5 1 97.75 225 PRO B C 1
ATOM 5752 O O . PRO B 1 225 ? -5.934 33.906 21.391 1 97.75 225 PRO B O 1
ATOM 5755 N N . GLY B 1 226 ? -4.535 33.656 23.219 1 96.38 226 GLY B N 1
ATOM 5756 C CA . GLY B 1 226 ? -3.365 34.094 22.469 1 96.38 226 GLY B CA 1
ATOM 5757 C C . GLY B 1 226 ? -2.844 33.031 21.516 1 96.38 226 GLY B C 1
ATOM 5758 O O . GLY B 1 226 ? -3.057 31.828 21.734 1 96.38 226 GLY B O 1
ATOM 5759 N N . TRP B 1 227 ? -2.152 33.375 20.562 1 94.88 227 TRP B N 1
ATOM 5760 C CA . TRP B 1 227 ? -1.768 32.5 19.453 1 94.88 227 TRP B CA 1
ATOM 5761 C C . TRP B 1 227 ? -0.876 31.359 19.953 1 94.88 227 TRP B C 1
ATOM 5763 O O . TRP B 1 227 ? -1.094 30.203 19.609 1 94.88 227 TRP B O 1
ATOM 5773 N N . HIS B 1 228 ? 0.111 31.562 20.812 1 96.94 228 HIS B N 1
ATOM 5774 C CA . HIS B 1 228 ? 1.152 30.609 21.172 1 96.94 228 HIS B CA 1
ATOM 5775 C C . HIS B 1 228 ? 0.601 29.5 22.062 1 96.94 228 HIS B C 1
ATOM 5777 O O . HIS B 1 228 ? 1.069 28.359 22 1 96.94 228 HIS B O 1
ATOM 5783 N N . ILE B 1 229 ? -0.385 29.766 22.922 1 98.56 229 ILE B N 1
ATOM 5784 C CA . ILE B 1 229 ? -0.873 28.828 23.938 1 98.56 229 ILE B CA 1
ATOM 5785 C C . ILE B 1 229 ? -1.649 27.703 23.266 1 98.56 229 ILE B C 1
ATOM 5787 O O . ILE B 1 229 ? -1.8 26.625 23.844 1 98.56 229 ILE B O 1
ATOM 5791 N N . GLU B 1 230 ? -2.117 27.984 22.094 1 98.56 230 GLU B N 1
ATOM 5792 C CA . GLU B 1 230 ? -2.977 27.047 21.359 1 98.56 230 GLU B CA 1
ATOM 5793 C C . GLU B 1 230 ? -2.266 25.719 21.109 1 98.56 230 GLU B C 1
ATOM 5795 O O . GLU B 1 230 ? -2.781 24.656 21.453 1 98.56 230 GLU B O 1
ATOM 5800 N N . CYS B 1 231 ? -1.085 25.719 20.531 1 98.44 231 CYS B N 1
ATOM 5801 C CA . CYS B 1 231 ? -0.331 24.516 20.188 1 98.44 231 CYS B CA 1
ATOM 5802 C C . CYS B 1 231 ? 0.069 23.75 21.438 1 98.44 231 CYS B C 1
ATOM 5804 O O . CYS B 1 231 ? 0.055 22.516 21.438 1 98.44 231 CYS B O 1
ATOM 5806 N N . SER B 1 232 ? 0.462 24.484 22.5 1 98.75 232 SER B N 1
ATOM 5807 C CA . SER B 1 232 ? 0.802 23.828 23.75 1 98.75 232 SER B CA 1
ATOM 5808 C C . SER B 1 232 ? -0.367 23 24.281 1 98.75 232 SER B C 1
ATOM 5810 O O . SER B 1 232 ? -0.204 21.812 24.594 1 98.75 232 SER B O 1
ATOM 5812 N N . ALA B 1 233 ? -1.531 23.656 24.297 1 98.75 233 ALA B N 1
ATOM 5813 C CA . ALA B 1 233 ? -2.717 22.984 24.828 1 98.75 233 ALA B CA 1
ATOM 5814 C C . ALA B 1 233 ? -3.117 21.812 23.938 1 98.75 233 ALA B C 1
ATOM 5816 O O . ALA B 1 233 ? -3.387 20.719 24.453 1 98.75 233 ALA B O 1
ATOM 5817 N N . MET B 1 234 ? -3.129 22 22.672 1 98.62 234 MET B N 1
ATOM 5818 C CA . MET B 1 234 ? -3.598 20.969 21.75 1 98.62 234 MET B CA 1
ATOM 5819 C C . MET B 1 234 ? -2.619 19.797 21.688 1 98.62 234 MET B C 1
ATOM 5821 O O . MET B 1 234 ? -3.025 18.625 21.75 1 98.62 234 MET B O 1
ATOM 5825 N N . SER B 1 235 ? -1.29 20.062 21.562 1 98.5 235 SER B N 1
ATOM 5826 C CA . SER B 1 235 ? -0.304 18.984 21.5 1 98.5 235 SER B CA 1
ATOM 5827 C C . SER B 1 235 ? -0.322 18.141 22.781 1 98.5 235 SER B C 1
ATOM 5829 O O . SER B 1 235 ? -0.367 16.922 22.719 1 98.5 235 SER B O 1
ATOM 5831 N N . MET B 1 236 ? -0.402 18.797 23.953 1 98.56 236 MET B N 1
ATOM 5832 C CA . MET B 1 236 ? -0.356 18.078 25.219 1 98.56 236 MET B CA 1
ATOM 5833 C C . MET B 1 236 ? -1.647 17.297 25.453 1 98.56 236 MET B C 1
ATOM 5835 O O . MET B 1 236 ? -1.63 16.219 26.047 1 98.56 236 MET B O 1
ATOM 5839 N N . THR B 1 237 ? -2.76 17.844 24.969 1 98.31 237 THR B N 1
ATOM 5840 C CA . THR B 1 237 ? -4.031 17.141 25.078 1 98.31 237 THR B CA 1
ATOM 5841 C C . THR B 1 237 ? -3.971 15.789 24.359 1 98.31 237 THR B C 1
ATOM 5843 O O . THR B 1 237 ? -4.48 14.789 24.875 1 98.31 237 THR B O 1
ATOM 5846 N N . HIS B 1 238 ? -3.297 15.719 23.266 1 98 238 HIS B N 1
ATOM 5847 C CA . HIS B 1 238 ? -3.414 14.539 22.406 1 98 238 HIS B CA 1
ATOM 5848 C C . HIS B 1 238 ? -2.164 13.672 22.5 1 98 238 HIS B C 1
ATOM 5850 O O . HIS B 1 238 ? -2.215 12.477 22.203 1 98 238 HIS B O 1
ATOM 5856 N N . LEU B 1 239 ? -0.989 14.25 22.906 1 98.19 239 LEU B N 1
ATOM 5857 C CA . LEU B 1 239 ? 0.252 13.484 22.859 1 98.19 239 LEU B CA 1
ATOM 5858 C C . LEU B 1 239 ? 0.893 13.398 24.234 1 98.19 239 LEU B C 1
ATOM 5860 O O . LEU B 1 239 ? 1.871 12.672 24.438 1 98.19 239 LEU B O 1
ATOM 5864 N N . GLY B 1 240 ? 0.394 14.188 25.234 1 97.81 240 GLY B N 1
ATOM 5865 C CA . GLY B 1 240 ? 0.971 14.172 26.562 1 97.81 240 GLY B CA 1
ATOM 5866 C C . GLY B 1 240 ? 1.921 15.328 26.812 1 97.81 240 GLY B C 1
ATOM 5867 O O . GLY B 1 240 ? 2.061 16.219 25.984 1 97.81 240 GLY B O 1
ATOM 5868 N N . GLU B 1 241 ? 2.551 15.297 27.953 1 98.25 241 GLU B N 1
ATOM 5869 C CA . GLU B 1 241 ? 3.291 16.453 28.453 1 98.25 241 GLU B CA 1
ATOM 5870 C C . GLU B 1 241 ? 4.648 16.578 27.766 1 98.25 241 GLU B C 1
ATOM 5872 O O . GLU B 1 241 ? 5.234 17.656 27.734 1 98.25 241 GLU B O 1
ATOM 5877 N N . THR B 1 242 ? 5.156 15.445 27.281 1 98.5 242 THR B N 1
ATOM 5878 C CA . THR B 1 242 ? 6.461 15.453 26.641 1 98.5 242 THR B CA 1
ATOM 5879 C C . THR B 1 242 ? 6.391 14.766 25.281 1 98.5 242 THR B C 1
ATOM 5881 O O . THR B 1 242 ? 6.082 13.57 25.203 1 98.5 242 THR B O 1
ATOM 5884 N N . LEU B 1 243 ? 6.676 15.469 24.234 1 98.56 243 LEU B N 1
ATOM 5885 C CA . LEU B 1 243 ? 6.703 14.961 22.875 1 98.56 243 LEU B CA 1
ATOM 5886 C C . LEU B 1 243 ? 8.094 14.438 22.516 1 98.56 243 LEU B C 1
ATOM 5888 O O . LEU B 1 243 ? 9.086 14.82 23.141 1 98.56 243 LEU B O 1
ATOM 5892 N N . ASP B 1 244 ? 8.172 13.562 21.578 1 98.69 244 ASP B N 1
ATOM 5893 C CA . ASP B 1 244 ? 9.477 13.164 21.047 1 98.69 244 ASP B CA 1
ATOM 5894 C C . ASP B 1 244 ? 9.992 14.18 20.031 1 98.69 244 ASP B C 1
ATOM 5896 O O . ASP B 1 244 ? 11.109 14.688 20.156 1 98.69 244 ASP B O 1
ATOM 5900 N N . ILE B 1 245 ? 9.148 14.469 19.047 1 98.75 245 ILE B N 1
ATOM 5901 C CA . ILE B 1 245 ? 9.555 15.344 17.953 1 98.75 245 ILE B CA 1
ATOM 5902 C C . ILE B 1 245 ? 8.531 16.453 17.781 1 98.75 245 ILE B C 1
ATOM 5904 O O . ILE B 1 245 ? 7.328 16.203 17.703 1 98.75 245 ILE B O 1
ATOM 5908 N N . HIS B 1 246 ? 8.945 17.656 17.797 1 98.88 246 HIS B N 1
ATOM 5909 C CA . HIS B 1 246 ? 8.172 18.828 17.406 1 98.88 246 HIS B CA 1
ATOM 5910 C C . HIS B 1 246 ? 8.711 19.438 16.109 1 98.88 246 HIS B C 1
ATOM 5912 O O . HIS B 1 246 ? 9.906 19.75 16.016 1 98.88 246 HIS B O 1
ATOM 5918 N N . VAL B 1 247 ? 7.848 19.578 15.094 1 98.69 247 VAL B N 1
ATOM 5919 C CA . VAL B 1 247 ? 8.289 20.078 13.789 1 98.69 247 VAL B CA 1
ATOM 5920 C C . VAL B 1 247 ? 7.516 21.328 13.422 1 98.69 247 VAL B C 1
ATOM 5922 O O . VAL B 1 247 ? 6.332 21.453 13.742 1 98.69 247 VAL B O 1
ATOM 5925 N N . GLY B 1 248 ? 8.141 22.297 12.781 1 97.69 248 GLY B N 1
ATOM 5926 C CA . GLY B 1 248 ? 7.52 23.5 12.25 1 97.69 248 GLY B CA 1
ATOM 5927 C C . GLY B 1 248 ? 8.414 24.25 11.289 1 97.69 248 GLY B C 1
ATOM 5928 O O . GLY B 1 248 ? 9.508 23.797 10.961 1 97.69 248 GLY B O 1
ATOM 5929 N N . GLY B 1 249 ? 7.906 25.328 10.773 1 95.88 249 GLY B N 1
ATOM 5930 C CA . GLY B 1 249 ? 8.711 26.188 9.93 1 95.88 249 GLY B CA 1
ATOM 5931 C C . GLY B 1 249 ? 9.789 26.938 10.703 1 95.88 249 GLY B C 1
ATOM 5932 O O . GLY B 1 249 ? 9.617 27.234 11.883 1 95.88 249 GLY B O 1
ATOM 5933 N N . ARG B 1 250 ? 10.844 27.281 10.039 1 95.19 250 ARG B N 1
ATOM 5934 C CA . ARG B 1 250 ? 11.977 27.969 10.648 1 95.19 250 ARG B CA 1
ATOM 5935 C C . ARG B 1 250 ? 11.547 29.312 11.234 1 95.19 250 ARG B C 1
ATOM 5937 O O . ARG B 1 250 ? 12.062 29.734 12.266 1 95.19 250 ARG B O 1
ATOM 5944 N N . ASP B 1 251 ? 10.641 29.906 10.625 1 93.06 251 ASP B N 1
ATOM 5945 C CA . ASP B 1 251 ? 10.156 31.219 11.055 1 93.06 251 ASP B CA 1
ATOM 5946 C C . ASP B 1 251 ? 9.43 31.125 12.391 1 93.06 251 ASP B C 1
ATOM 5948 O O . ASP B 1 251 ? 9.188 32.156 13.047 1 93.06 251 ASP B O 1
ATOM 5952 N N . LEU B 1 252 ? 9.117 29.938 12.828 1 96.56 252 LEU B N 1
ATOM 5953 C CA . LEU B 1 252 ? 8.336 29.766 14.047 1 96.56 252 LEU B CA 1
ATOM 5954 C C . LEU B 1 252 ? 9.25 29.531 15.25 1 96.56 252 LEU B C 1
ATOM 5956 O O . LEU B 1 252 ? 8.781 29.469 16.391 1 96.56 252 LEU B O 1
ATOM 5960 N N . VAL B 1 253 ? 10.516 29.406 15.008 1 97.25 253 VAL B N 1
ATOM 5961 C CA . VAL B 1 253 ? 11.453 29.172 16.109 1 97.25 253 VAL B CA 1
ATOM 5962 C C . VAL B 1 253 ? 11.258 30.234 17.188 1 97.25 253 VAL B C 1
ATOM 5964 O O . VAL B 1 253 ? 11.109 29.906 18.359 1 97.25 253 VAL B O 1
ATOM 5967 N N . PHE B 1 254 ? 11.273 31.469 16.719 1 95.38 254 PHE B N 1
ATOM 5968 C CA . PHE B 1 254 ? 11.008 32.594 17.625 1 95.38 254 PHE B CA 1
ATOM 5969 C C . PHE B 1 254 ? 10 33.531 17.016 1 95.38 254 PHE B C 1
ATOM 5971 O O . PHE B 1 254 ? 10.141 33.938 15.859 1 95.38 254 PHE B O 1
ATOM 5978 N N . PRO B 1 255 ? 9.031 33.812 17.75 1 95.88 255 PRO B N 1
ATOM 5979 C CA . PRO B 1 255 ? 8.867 33.562 19.172 1 95.88 255 PRO B CA 1
ATOM 5980 C C . PRO B 1 255 ? 7.965 32.344 19.453 1 95.88 255 PRO B C 1
ATOM 5982 O O . PRO B 1 255 ? 7.902 31.875 20.578 1 95.88 255 PRO B O 1
ATOM 5985 N N . HIS B 1 256 ? 7.309 31.844 18.438 1 97.31 256 HIS B N 1
ATOM 5986 C CA . HIS B 1 256 ? 6.18 30.938 18.641 1 97.31 256 HIS B CA 1
ATOM 5987 C C . HIS B 1 256 ? 6.621 29.672 19.359 1 97.31 256 HIS B C 1
ATOM 5989 O O . HIS B 1 256 ? 6.117 29.359 20.453 1 97.31 256 HIS B O 1
ATOM 5995 N N . HIS B 1 257 ? 7.613 28.953 18.875 1 98.44 257 HIS B N 1
ATOM 5996 C CA . HIS B 1 257 ? 8.023 27.688 19.453 1 98.44 257 HIS B CA 1
ATOM 5997 C C . HIS B 1 257 ? 8.781 27.906 20.766 1 98.44 257 HIS B C 1
ATOM 5999 O O . HIS B 1 257 ? 8.695 27.078 21.688 1 98.44 257 HIS B O 1
ATOM 6005 N N . GLU B 1 258 ? 9.492 29.047 20.875 1 97.75 258 GLU B N 1
ATOM 6006 C CA . GLU B 1 258 ? 10.078 29.422 22.156 1 97.75 258 GLU B CA 1
ATOM 6007 C C . GLU B 1 258 ? 9.008 29.578 23.219 1 97.75 258 GLU B C 1
ATOM 6009 O O . GLU B 1 258 ? 9.164 29.078 24.344 1 97.75 258 GLU B O 1
ATOM 6014 N N . ASN B 1 259 ? 7.945 30.234 22.844 1 98.06 259 ASN B N 1
ATOM 6015 C CA . ASN B 1 259 ? 6.848 30.469 23.781 1 98.06 259 ASN B CA 1
ATOM 6016 C C . ASN B 1 259 ? 6.125 29.172 24.125 1 98.06 259 ASN B C 1
AT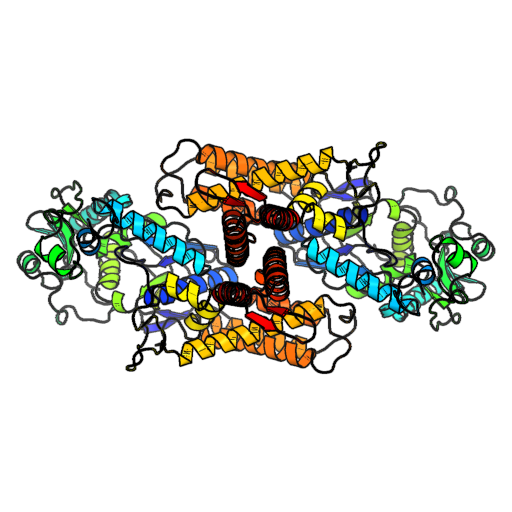OM 6018 O O . ASN B 1 259 ? 5.656 28.984 25.25 1 98.06 259 ASN B O 1
ATOM 6022 N N . GLU B 1 260 ? 6.016 28.219 23.172 1 98.69 260 GLU B N 1
ATOM 6023 C CA . GLU B 1 260 ? 5.445 26.906 23.469 1 98.69 260 GLU B CA 1
ATOM 6024 C C . GLU B 1 260 ? 6.258 26.172 24.531 1 98.69 260 GLU B C 1
ATOM 6026 O O . GLU B 1 260 ? 5.688 25.547 25.438 1 98.69 260 GLU B O 1
ATOM 6031 N N . ILE B 1 261 ? 7.555 26.234 24.375 1 98.69 261 ILE B N 1
ATOM 6032 C CA . ILE B 1 261 ? 8.43 25.594 25.344 1 98.69 261 ILE B CA 1
ATOM 6033 C C . ILE B 1 261 ? 8.203 26.234 26.719 1 98.69 261 ILE B C 1
ATOM 6035 O O . ILE B 1 261 ? 7.957 25.516 27.703 1 98.69 261 ILE B O 1
ATOM 6039 N N . ALA B 1 262 ? 8.211 27.562 26.797 1 98.38 262 ALA B N 1
ATOM 6040 C CA . ALA B 1 262 ? 8.07 28.266 28.062 1 98.38 262 ALA B CA 1
ATOM 6041 C C . ALA B 1 262 ? 6.746 27.922 28.75 1 98.38 262 ALA B C 1
ATOM 6043 O O . ALA B 1 262 ? 6.727 27.562 29.922 1 98.38 262 ALA B O 1
ATOM 6044 N N . GLN B 1 263 ? 5.695 27.969 27.969 1 98.31 263 GLN B N 1
ATOM 6045 C CA . GLN B 1 263 ? 4.355 27.703 28.484 1 98.31 263 GLN B CA 1
ATOM 6046 C C . GLN B 1 263 ? 4.246 26.266 29 1 98.31 263 GLN B C 1
ATOM 6048 O O . GLN B 1 263 ? 3.777 26.031 30.109 1 98.31 263 GLN B O 1
ATOM 6053 N N . SER B 1 264 ? 4.629 25.328 28.203 1 98.81 264 SER B N 1
ATOM 6054 C CA . SER B 1 264 ? 4.426 23.906 28.484 1 98.81 264 SER B CA 1
ATOM 6055 C C . SER B 1 264 ? 5.305 23.438 29.625 1 98.81 264 SER B C 1
ATOM 6057 O O . SER B 1 264 ? 4.836 22.734 30.531 1 98.81 264 SER B O 1
ATOM 6059 N N . GLU B 1 265 ? 6.551 23.891 29.656 1 98.75 265 GLU B N 1
ATOM 6060 C CA . GLU B 1 265 ? 7.473 23.438 30.703 1 98.75 265 GLU B CA 1
ATOM 6061 C C . GLU B 1 265 ? 7.18 24.125 32.031 1 98.75 265 GLU B C 1
ATOM 6063 O O . GLU B 1 265 ? 7.34 23.531 33.094 1 98.75 265 GLU B O 1
ATOM 6068 N N . ALA B 1 266 ? 6.781 25.375 31.938 1 98.75 266 ALA B N 1
ATOM 6069 C CA . ALA B 1 266 ? 6.367 26.062 33.156 1 98.75 266 ALA B CA 1
ATOM 6070 C C . ALA B 1 266 ? 5.16 25.375 33.781 1 98.75 266 ALA B C 1
ATOM 6072 O O . ALA B 1 266 ? 5.098 25.234 35.031 1 98.75 266 ALA B O 1
ATOM 6073 N N . ALA B 1 267 ? 4.242 24.953 32.969 1 98.69 267 ALA B N 1
ATOM 6074 C CA . ALA B 1 267 ? 2.99 24.391 33.469 1 98.69 267 ALA B CA 1
ATOM 6075 C C . ALA B 1 267 ? 3.209 22.969 34 1 98.69 267 ALA B C 1
ATOM 6077 O O . ALA B 1 267 ? 2.537 22.547 34.938 1 98.69 267 ALA B O 1
ATOM 6078 N N . THR B 1 268 ? 4.176 22.188 33.406 1 98.31 268 THR B N 1
ATOM 6079 C CA . THR B 1 268 ? 4.238 20.766 33.688 1 98.31 268 THR B CA 1
ATOM 6080 C C . THR B 1 268 ? 5.488 20.438 34.531 1 98.31 268 THR B C 1
ATOM 6082 O O . THR B 1 268 ? 5.559 19.391 35.156 1 98.31 268 THR B O 1
ATOM 6085 N N . GLY B 1 269 ? 6.469 21.25 34.406 1 97.81 269 GLY B N 1
ATOM 6086 C CA . GLY B 1 269 ? 7.754 20.953 35.031 1 97.81 269 GLY B CA 1
ATOM 6087 C C . GLY B 1 269 ? 8.547 19.906 34.25 1 97.81 269 GLY B C 1
ATOM 6088 O O . GLY B 1 269 ? 9.57 19.422 34.75 1 97.81 269 GLY B O 1
ATOM 6089 N N . GLN B 1 270 ? 8.086 19.547 33.125 1 97.81 270 GLN B N 1
ATOM 6090 C CA . GLN B 1 270 ? 8.727 18.547 32.281 1 97.81 270 GLN B CA 1
ATOM 6091 C C . GLN B 1 270 ? 9.203 19.156 30.953 1 97.81 270 GLN B C 1
ATOM 6093 O O . GLN B 1 270 ? 8.703 20.203 30.531 1 97.81 270 GLN B O 1
ATOM 6098 N N . ALA B 1 271 ? 10.219 18.469 30.328 1 98 271 ALA B N 1
ATOM 6099 C CA . ALA B 1 271 ? 10.609 18.891 28.984 1 98 271 ALA B CA 1
ATOM 6100 C C . ALA B 1 271 ? 9.453 18.75 28 1 98 271 ALA B C 1
ATOM 6102 O O . ALA B 1 271 ? 8.734 17.75 28.031 1 98 271 ALA B O 1
ATOM 6103 N N . PHE B 1 272 ? 9.258 19.734 27.219 1 98.5 272 PHE B N 1
ATOM 6104 C CA . PHE B 1 272 ? 8.102 19.766 26.328 1 98.5 272 PHE B CA 1
ATOM 6105 C C . PHE B 1 272 ? 8.312 18.828 25.141 1 98.5 272 PHE B C 1
ATOM 6107 O O . PHE B 1 272 ? 7.469 17.984 24.844 1 98.5 272 PHE B O 1
ATOM 6114 N N . ALA B 1 273 ? 9.422 18.953 24.469 1 98.69 273 ALA B N 1
ATOM 6115 C CA . ALA B 1 273 ? 9.789 18.094 23.344 1 98.69 273 ALA B CA 1
ATOM 6116 C C . ALA B 1 273 ? 11.289 17.812 23.344 1 98.69 273 ALA B C 1
ATOM 6118 O O . ALA B 1 273 ? 12.094 18.688 23.672 1 98.69 273 ALA B O 1
ATOM 6119 N N . ASN B 1 274 ? 11.656 16.641 22.938 1 98.25 274 ASN B N 1
ATOM 6120 C CA . ASN B 1 274 ? 13.062 16.219 22.984 1 98.25 274 ASN B CA 1
ATOM 6121 C C . ASN B 1 274 ? 13.812 16.672 21.734 1 98.25 274 ASN B C 1
ATOM 6123 O O . ASN B 1 274 ? 14.984 17.031 21.797 1 98.25 274 ASN B O 1
ATOM 6127 N N . TYR B 1 275 ? 13.172 16.625 20.578 1 98.69 275 TYR B N 1
ATOM 6128 C CA . TYR B 1 275 ? 13.789 17.016 19.328 1 98.69 275 TYR B CA 1
ATOM 6129 C C . TYR B 1 275 ? 12.953 18.062 18.594 1 98.69 275 TYR B C 1
ATOM 6131 O O . TYR B 1 275 ? 11.766 17.828 18.328 1 98.69 275 TYR B O 1
ATOM 6139 N N . TRP B 1 276 ? 13.547 19.172 18.312 1 98.75 276 TRP B N 1
ATOM 6140 C CA . TRP B 1 276 ? 12.93 20.25 17.547 1 98.75 276 TRP B CA 1
ATOM 6141 C C . TRP B 1 276 ? 13.5 20.312 16.141 1 98.75 276 TRP B C 1
ATOM 6143 O O . TRP B 1 276 ? 14.695 20.562 15.961 1 98.75 276 TRP B O 1
ATOM 6153 N N . LEU B 1 277 ? 12.672 20.031 15.18 1 98.69 277 LEU B N 1
ATOM 6154 C CA . LEU B 1 277 ? 13.062 20.078 13.773 1 98.69 277 LEU B CA 1
ATOM 6155 C C . LEU B 1 277 ? 12.32 21.188 13.039 1 98.69 277 LEU B C 1
ATOM 6157 O O . LEU B 1 277 ? 11.125 21.375 13.242 1 98.69 277 LEU B O 1
ATOM 6161 N N . HIS B 1 278 ? 13.039 21.953 12.227 1 98.31 278 HIS B N 1
ATOM 6162 C CA . HIS B 1 278 ? 12.414 23.094 11.562 1 98.31 278 HIS B CA 1
ATOM 6163 C C . HIS B 1 278 ? 12.695 23.078 10.062 1 98.31 278 HIS B C 1
ATOM 6165 O O . HIS B 1 278 ? 13.852 22.969 9.648 1 98.31 278 HIS B O 1
ATOM 6171 N N . CYS B 1 279 ? 11.656 23.203 9.281 1 96.88 279 CYS B N 1
ATOM 6172 C CA . CYS B 1 279 ? 11.742 23.266 7.828 1 96.88 279 CYS B CA 1
ATOM 6173 C C . CYS B 1 279 ? 12.109 24.672 7.359 1 96.88 279 CYS B C 1
ATOM 6175 O O . CYS B 1 279 ? 11.516 25.641 7.805 1 96.88 279 CYS B O 1
ATOM 6177 N N . GLU B 1 280 ? 13.031 24.75 6.469 1 94.5 280 GLU B N 1
ATOM 6178 C CA . GLU B 1 280 ? 13.43 26.031 5.898 1 94.5 280 GLU B CA 1
ATOM 6179 C C . GLU B 1 280 ? 12.43 26.5 4.852 1 94.5 280 GLU B C 1
ATOM 6181 O O . GLU B 1 280 ? 11.68 25.703 4.289 1 94.5 280 GLU B O 1
ATOM 6186 N N . LEU B 1 281 ? 12.438 27.766 4.609 1 84.94 281 LEU B N 1
ATOM 6187 C CA . LEU B 1 281 ? 11.562 28.375 3.615 1 84.94 281 LEU B CA 1
ATOM 6188 C C . LEU B 1 281 ? 12.172 28.266 2.221 1 84.94 281 LEU B C 1
ATOM 6190 O O . LEU B 1 281 ? 13.367 28 2.078 1 84.94 281 LEU B O 1
ATOM 6194 N N . PHE B 1 282 ? 11.305 28.547 1.234 1 83 282 PHE B N 1
ATOM 6195 C CA . PHE B 1 282 ? 11.805 28.609 -0.133 1 83 282 PHE B CA 1
ATOM 6196 C C . PHE B 1 282 ? 12.609 29.891 -0.353 1 83 282 PHE B C 1
ATOM 6198 O O . PHE B 1 282 ? 12.336 30.922 0.26 1 83 282 PHE B O 1
ATOM 6205 N N . GLN B 1 283 ? 13.555 29.719 -1.208 1 79.75 283 GLN B N 1
ATOM 6206 C CA . GLN B 1 283 ? 14.188 30.891 -1.812 1 79.75 283 GLN B CA 1
ATOM 6207 C C . GLN B 1 283 ? 13.539 31.234 -3.152 1 79.75 283 GLN B C 1
ATOM 6209 O O . GLN B 1 283 ? 13.234 30.344 -3.943 1 79.75 283 GLN B O 1
ATOM 6214 N N . MET B 1 284 ? 13.078 32.469 -3.238 1 71.94 284 MET B N 1
ATOM 6215 C CA . MET B 1 284 ? 12.469 32.875 -4.496 1 71.94 284 MET B CA 1
ATOM 6216 C C . MET B 1 284 ? 13.516 33.5 -5.43 1 71.94 284 MET B C 1
ATOM 6218 O O . MET B 1 284 ? 14.445 34.156 -4.977 1 71.94 284 MET B O 1
ATOM 6222 N N . ASP B 1 285 ? 13.461 33 -6.641 1 64.06 285 ASP B N 1
ATOM 6223 C CA . ASP B 1 285 ? 14.328 33.625 -7.637 1 64.06 285 ASP B CA 1
ATOM 6224 C C . ASP B 1 285 ? 13.906 35.062 -7.914 1 64.06 285 ASP B C 1
ATOM 6226 O O . ASP B 1 285 ? 12.727 35.406 -7.797 1 64.06 285 ASP B O 1
ATOM 6230 N N . ASP B 1 286 ? 14.805 35.938 -7.844 1 58.22 286 ASP B N 1
ATOM 6231 C CA . ASP B 1 286 ? 14.555 37.344 -8.164 1 58.22 286 ASP B CA 1
ATOM 6232 C C . ASP B 1 286 ? 13.75 37.469 -9.453 1 58.22 286 ASP B C 1
ATOM 6234 O O . ASP B 1 286 ? 12.992 38.438 -9.617 1 58.22 286 ASP B O 1
ATOM 6238 N N . GLU B 1 287 ? 13.875 36.656 -10.383 1 53.19 287 GLU B N 1
ATOM 6239 C CA . GLU B 1 287 ? 13.203 36.75 -11.672 1 53.19 287 GLU B CA 1
ATOM 6240 C C . GLU B 1 287 ? 11.828 36.094 -11.625 1 53.19 287 GLU B C 1
ATOM 6242 O O . GLU B 1 287 ? 11.672 35.031 -11.047 1 53.19 287 GLU B O 1
ATOM 6247 N N . LYS B 1 288 ? 10.805 37 -11.977 1 51.22 288 LYS B N 1
ATOM 6248 C CA . LYS B 1 288 ? 9.422 36.531 -12.117 1 51.22 288 LYS B CA 1
ATOM 6249 C C . LYS B 1 288 ? 9.359 35.156 -12.742 1 51.22 288 LYS B C 1
ATOM 6251 O O . LYS B 1 288 ? 9.984 34.906 -13.781 1 51.22 288 LYS B O 1
ATOM 6256 N N . MET B 1 289 ? 8.969 34.188 -12.133 1 59.19 289 MET B N 1
ATOM 6257 C CA . MET B 1 289 ? 8.711 32.844 -12.648 1 59.19 289 MET B CA 1
ATOM 6258 C C . MET B 1 289 ? 7.977 32.906 -13.984 1 59.19 289 MET B C 1
ATOM 6260 O O . MET B 1 289 ? 7.113 33.781 -14.18 1 59.19 289 MET B O 1
ATOM 6264 N N . SER B 1 290 ? 8.508 32.562 -15.062 1 49.78 290 SER B N 1
ATOM 6265 C CA . SER B 1 290 ? 7.879 32.5 -16.375 1 49.78 290 SER B CA 1
ATOM 6266 C C . SER B 1 290 ? 6.543 31.781 -16.328 1 49.78 290 SER B C 1
ATOM 6268 O O . SER B 1 290 ? 5.75 31.859 -17.266 1 49.78 290 SER B O 1
ATOM 6270 N N . SER B 1 291 ? 6.398 31.047 -15.219 1 52.34 291 SER B N 1
ATOM 6271 C CA . SER B 1 291 ? 5.125 30.344 -15.227 1 52.34 291 SER B CA 1
ATOM 6272 C C . SER B 1 291 ? 3.971 31.281 -14.875 1 52.34 291 SER B C 1
ATOM 6274 O O . SER B 1 291 ? 4.184 32.344 -14.305 1 52.34 291 SER B O 1
ATOM 6276 N N . SER B 1 292 ? 2.822 30.953 -15.422 1 51.84 292 SER B N 1
ATOM 6277 C CA . SER B 1 292 ? 1.575 31.688 -15.25 1 51.84 292 SER B CA 1
ATOM 6278 C C . SER B 1 292 ? 1.232 31.859 -13.773 1 51.84 292 SER B C 1
ATOM 6280 O O . SER B 1 292 ? 0.374 32.656 -13.422 1 51.84 292 SER B O 1
ATOM 6282 N N . LEU B 1 293 ? 1.973 31.047 -12.906 1 58.31 293 LEU B N 1
ATOM 6283 C CA . LEU B 1 293 ? 1.485 31.031 -11.531 1 58.31 293 LEU B CA 1
ATOM 6284 C C . LEU B 1 293 ? 2.213 32.062 -10.68 1 58.31 293 LEU B C 1
ATOM 6286 O O . LEU B 1 293 ? 1.747 32.438 -9.602 1 58.31 293 LEU B O 1
ATOM 6290 N N . GLY B 1 294 ? 3.178 32.719 -11.25 1 63.31 294 GLY B N 1
ATOM 6291 C CA . GLY B 1 294 ? 3.857 33.781 -10.516 1 63.31 294 GLY B CA 1
ATOM 6292 C C . GLY B 1 294 ? 4.547 33.281 -9.258 1 63.31 294 GLY B C 1
ATOM 6293 O O . GLY B 1 294 ? 4.953 32.125 -9.18 1 63.31 294 GLY B O 1
ATOM 6294 N N . ASN B 1 295 ? 4.766 34.219 -8.234 1 65.25 295 ASN B N 1
ATOM 6295 C CA . ASN B 1 295 ? 5.586 33.938 -7.066 1 65.25 295 ASN B CA 1
ATOM 6296 C C . ASN B 1 295 ? 4.758 33.344 -5.93 1 65.25 295 ASN B C 1
ATOM 6298 O O . ASN B 1 295 ? 5.305 32.844 -4.953 1 65.25 295 ASN B O 1
ATOM 6302 N N . PHE B 1 296 ? 3.506 33.469 -6.027 1 77.12 296 PHE B N 1
ATOM 6303 C CA . PHE B 1 296 ? 2.611 32.844 -5.051 1 77.12 296 PHE B CA 1
ATOM 6304 C C . PHE B 1 296 ? 1.756 31.766 -5.707 1 77.12 296 PHE B C 1
ATOM 6306 O O . PHE B 1 296 ? 0.817 32.062 -6.445 1 77.12 296 PHE B O 1
ATOM 6313 N N . VAL B 1 297 ? 2.154 30.531 -5.516 1 88.25 297 VAL B N 1
ATOM 6314 C CA . VAL B 1 297 ? 1.448 29.422 -6.141 1 88.25 297 VAL B CA 1
ATOM 6315 C C . VAL B 1 297 ? 0.724 28.594 -5.074 1 88.25 297 VAL B C 1
ATOM 6317 O O . VAL B 1 297 ? 1.343 28.125 -4.117 1 88.25 297 VAL B O 1
ATOM 6320 N N . THR B 1 298 ? -0.618 28.5 -5.227 1 94.06 298 THR B N 1
ATOM 6321 C CA . THR B 1 298 ? -1.385 27.656 -4.324 1 94.06 298 THR B CA 1
ATOM 6322 C C . THR B 1 298 ? -1.076 26.188 -4.57 1 94.06 298 THR B C 1
ATOM 6324 O O . THR B 1 298 ? -0.606 25.812 -5.648 1 94.06 298 THR B O 1
ATOM 6327 N N . VAL B 1 299 ? -1.314 25.391 -3.66 1 95.69 299 VAL B N 1
ATOM 6328 C CA . VAL B 1 299 ? -1.095 23.953 -3.799 1 95.69 299 VAL B CA 1
ATOM 6329 C C . VAL B 1 299 ? -2.018 23.391 -4.879 1 95.69 299 VAL B C 1
ATOM 6331 O O . VAL B 1 299 ? -1.589 22.609 -5.723 1 95.69 299 VAL B O 1
ATOM 6334 N N . GLU B 1 300 ? -3.24 23.828 -4.859 1 92.12 300 GLU B N 1
ATOM 6335 C CA . GLU B 1 300 ? -4.219 23.375 -5.848 1 92.12 300 GLU B CA 1
ATOM 6336 C C . GLU B 1 300 ? -3.734 23.656 -7.27 1 92.12 300 GLU B C 1
ATOM 6338 O O . GLU B 1 300 ? -3.75 22.766 -8.117 1 92.12 300 GLU B O 1
ATOM 6343 N N . ASP B 1 301 ? -3.213 24.875 -7.465 1 89.75 301 ASP B N 1
ATOM 6344 C CA . ASP B 1 301 ? -2.717 25.25 -8.781 1 89.75 301 ASP B CA 1
ATOM 6345 C C . ASP B 1 301 ? -1.488 24.422 -9.164 1 89.75 301 ASP B C 1
ATOM 6347 O O . ASP B 1 301 ? -1.338 24.031 -10.32 1 89.75 301 ASP B O 1
ATOM 6351 N N . ALA B 1 302 ? -0.664 24.234 -8.211 1 92.69 302 ALA B N 1
ATOM 6352 C CA . ALA B 1 302 ? 0.566 23.5 -8.461 1 92.69 302 ALA B CA 1
ATOM 6353 C C . ALA B 1 302 ? 0.262 22.047 -8.836 1 92.69 302 ALA B C 1
ATOM 6355 O O . ALA B 1 302 ? 0.838 21.516 -9.789 1 92.69 302 ALA B O 1
ATOM 6356 N N . VAL B 1 303 ? -0.655 21.406 -8.141 1 92.25 303 VAL B N 1
ATOM 6357 C CA . VAL B 1 303 ? -1.013 20.016 -8.414 1 92.25 303 VAL B CA 1
ATOM 6358 C C . VAL B 1 303 ? -1.665 19.906 -9.789 1 92.25 303 VAL B C 1
ATOM 6360 O O . VAL B 1 303 ? -1.402 18.969 -10.539 1 92.25 303 VAL B O 1
ATOM 6363 N N . ASP B 1 304 ? -2.484 20.859 -10.078 1 84.19 304 ASP B N 1
ATOM 6364 C CA . ASP B 1 304 ? -3.141 20.891 -11.383 1 84.19 304 ASP B CA 1
ATOM 6365 C C . ASP B 1 304 ? -2.117 20.984 -12.508 1 84.19 304 ASP B C 1
ATOM 6367 O O . ASP B 1 304 ? -2.273 20.344 -13.555 1 84.19 304 ASP B O 1
ATOM 6371 N N . GLN B 1 305 ? -1.104 21.734 -12.188 1 83.94 305 GLN B N 1
ATOM 6372 C CA . GLN B 1 305 ? -0.126 22 -13.242 1 83.94 305 GLN B CA 1
ATOM 6373 C C . GLN B 1 305 ? 0.894 20.875 -13.352 1 83.94 305 GLN B C 1
ATOM 6375 O O . GLN B 1 305 ? 1.263 20.469 -14.453 1 83.94 305 GLN B O 1
ATOM 6380 N N . TRP B 1 306 ? 1.379 20.375 -12.219 1 90.06 306 TRP B N 1
ATOM 6381 C CA . TRP B 1 306 ? 2.555 19.516 -12.273 1 90.06 306 TRP B CA 1
ATOM 6382 C C . TRP B 1 306 ? 2.238 18.125 -11.727 1 90.06 306 TRP B C 1
ATOM 6384 O O . TRP B 1 306 ? 3.061 17.219 -11.82 1 90.06 306 TRP B O 1
ATOM 6394 N N . GLU B 1 307 ? 1.151 17.953 -11.102 1 88.81 307 GLU B N 1
ATOM 6395 C CA . GLU B 1 307 ? 0.706 16.688 -10.531 1 88.81 307 GLU B CA 1
ATOM 6396 C C . GLU B 1 307 ? 1.512 16.328 -9.289 1 88.81 307 GLU B C 1
ATOM 6398 O O . GLU B 1 307 ? 2.545 16.938 -9.016 1 88.81 307 GLU B O 1
ATOM 6403 N N . THR B 1 308 ? 1.132 15.359 -8.617 1 94.5 308 THR B N 1
ATOM 6404 C CA . THR B 1 308 ? 1.568 15.055 -7.262 1 94.5 308 THR B CA 1
ATOM 6405 C C . THR B 1 308 ? 3.01 14.555 -7.258 1 94.5 308 THR B C 1
ATOM 6407 O O . THR B 1 308 ? 3.852 15.07 -6.523 1 94.5 308 THR B O 1
ATOM 6410 N N . ASN B 1 309 ? 3.371 13.594 -8.148 1 96.69 309 ASN B N 1
ATOM 6411 C CA . ASN B 1 309 ? 4.684 12.961 -8.102 1 96.69 309 ASN B CA 1
ATOM 6412 C C . ASN B 1 309 ? 5.793 13.945 -8.469 1 96.69 309 ASN B C 1
ATOM 6414 O O . ASN B 1 309 ? 6.863 13.938 -7.859 1 96.69 309 ASN B O 1
ATOM 6418 N N . VAL B 1 310 ? 5.543 14.75 -9.438 1 96.44 310 VAL B N 1
ATOM 6419 C CA . VAL B 1 310 ? 6.52 15.766 -9.812 1 96.44 310 VAL B CA 1
ATOM 6420 C C . VAL B 1 310 ? 6.711 16.75 -8.648 1 96.44 310 VAL B C 1
ATOM 6422 O O . VAL B 1 310 ? 7.84 17.094 -8.297 1 96.44 310 VAL B O 1
ATOM 6425 N N . LEU B 1 311 ? 5.609 17.156 -8.039 1 96.38 311 LEU B N 1
ATOM 6426 C CA . LEU B 1 311 ? 5.691 18.094 -6.93 1 96.38 311 LEU B CA 1
ATOM 6427 C C . LEU B 1 311 ? 6.438 17.484 -5.75 1 96.38 311 LEU B C 1
ATOM 6429 O O . LEU B 1 311 ? 7.273 18.141 -5.125 1 96.38 311 LEU B O 1
ATOM 6433 N N . ARG B 1 312 ? 6.129 16.234 -5.438 1 98.19 312 ARG B N 1
ATOM 6434 C CA . ARG B 1 312 ? 6.824 15.57 -4.34 1 98.19 312 ARG B CA 1
ATOM 6435 C C . ARG B 1 312 ? 8.312 15.406 -4.648 1 98.19 312 ARG B C 1
ATOM 6437 O O . ARG B 1 312 ? 9.156 15.562 -3.766 1 98.19 312 ARG B O 1
ATOM 6444 N N . THR B 1 313 ? 8.617 15.086 -5.938 1 98.56 313 THR B N 1
ATOM 6445 C CA . THR B 1 313 ? 10.008 15.008 -6.355 1 98.56 313 THR B CA 1
ATOM 6446 C C . THR B 1 313 ? 10.703 16.359 -6.184 1 98.56 313 THR B C 1
ATOM 6448 O O . THR B 1 313 ? 11.828 16.422 -5.691 1 98.56 313 THR B O 1
ATOM 6451 N N . PHE B 1 314 ? 10.016 17.438 -6.527 1 97.62 314 PHE B N 1
ATOM 6452 C CA . PHE B 1 314 ? 10.539 18.781 -6.375 1 97.62 314 PHE B CA 1
ATOM 6453 C C . PHE B 1 314 ? 10.758 19.125 -4.906 1 97.62 314 PHE B C 1
ATOM 6455 O O . PHE B 1 314 ? 11.836 19.562 -4.512 1 97.62 314 PHE B O 1
ATOM 6462 N N . LEU B 1 315 ? 9.766 18.891 -4.105 1 97.5 315 LEU B N 1
ATOM 6463 C CA . LEU B 1 315 ? 9.773 19.312 -2.707 1 97.5 315 LEU B CA 1
ATOM 6464 C C . LEU B 1 315 ? 10.797 18.5 -1.909 1 97.5 315 LEU B C 1
ATOM 6466 O O . LEU B 1 315 ? 11.328 18.984 -0.906 1 97.5 315 LEU B O 1
ATOM 6470 N N . THR B 1 316 ? 11.148 17.281 -2.375 1 97.94 316 THR B N 1
ATOM 6471 C CA . THR B 1 316 ? 12.102 16.422 -1.66 1 97.94 316 THR B CA 1
ATOM 6472 C C . THR B 1 316 ? 13.469 16.453 -2.334 1 97.94 316 THR B C 1
ATOM 6474 O O . THR B 1 316 ? 14.344 15.648 -2.018 1 97.94 316 THR B O 1
ATOM 6477 N N . ALA B 1 317 ? 13.641 17.359 -3.281 1 96.88 317 ALA B N 1
ATOM 6478 C CA . ALA B 1 317 ? 14.93 17.484 -3.945 1 96.88 317 ALA B CA 1
ATOM 6479 C C . ALA B 1 317 ? 15.977 18.078 -3 1 96.88 317 ALA B C 1
ATOM 6481 O O . ALA B 1 317 ? 17.188 17.969 -3.25 1 96.88 317 ALA B O 1
ATOM 6482 N N . GLY B 1 318 ? 15.547 18.766 -1.992 1 95.06 318 GLY B N 1
ATOM 6483 C CA . GLY B 1 318 ? 16.375 19.234 -0.898 1 95.06 318 GLY B CA 1
ATOM 6484 C C . GLY B 1 318 ? 15.945 18.719 0.455 1 95.06 318 GLY B C 1
ATOM 6485 O O . GLY B 1 318 ? 14.805 18.266 0.614 1 95.06 318 GLY B O 1
ATOM 6486 N N . SER B 1 319 ? 16.844 18.734 1.392 1 95 319 SER B N 1
ATOM 6487 C CA . SER B 1 319 ? 16.484 18.344 2.748 1 95 319 SER B CA 1
ATOM 6488 C C . SER B 1 319 ? 15.578 19.375 3.404 1 95 319 SER B C 1
ATOM 6490 O O . SER B 1 319 ? 15.516 20.516 2.951 1 95 319 SER B O 1
ATOM 6492 N N . TYR B 1 320 ? 14.898 18.984 4.418 1 97.31 320 TYR B N 1
ATOM 6493 C CA . TYR B 1 320 ? 13.906 19.844 5.059 1 97.31 320 TYR B CA 1
ATOM 6494 C C . TYR B 1 320 ? 14.555 21.094 5.625 1 97.31 320 TYR B C 1
ATOM 6496 O O . TYR B 1 320 ? 13.906 22.141 5.719 1 97.31 320 TYR B O 1
ATOM 6504 N N . ASN B 1 321 ? 15.844 21.016 5.996 1 95.81 321 ASN B N 1
ATOM 6505 C CA . ASN B 1 321 ? 16.5 22.141 6.672 1 95.81 321 ASN B CA 1
ATOM 6506 C C . ASN B 1 321 ? 17.484 22.844 5.742 1 95.81 321 ASN B C 1
ATOM 6508 O O . ASN B 1 321 ? 18.375 23.562 6.207 1 95.81 321 ASN B O 1
ATOM 6512 N N . SER B 1 322 ? 17.359 22.625 4.438 1 93 322 SER B N 1
ATOM 6513 C CA . SER B 1 322 ? 18.156 23.359 3.443 1 93 322 SER B CA 1
ATOM 6514 C C . SER B 1 322 ? 17.297 24.375 2.691 1 93 322 SER B C 1
ATOM 6516 O O . SER B 1 322 ? 16.078 24.219 2.607 1 93 322 SER B O 1
ATOM 6518 N N . LYS B 1 323 ? 17.953 25.391 2.203 1 87.81 323 LYS B N 1
ATOM 6519 C CA . LYS B 1 323 ? 17.234 26.328 1.344 1 87.81 323 LYS B CA 1
ATOM 6520 C C . LYS B 1 323 ? 16.984 25.719 -0.039 1 87.81 323 LYS B C 1
ATOM 6522 O O . LYS B 1 323 ? 17.859 25.047 -0.588 1 87.81 323 LYS B O 1
ATOM 6527 N N . GLN B 1 324 ? 15.773 25.875 -0.473 1 90.06 324 GLN B N 1
ATOM 6528 C CA . GLN B 1 324 ? 15.398 25.359 -1.786 1 90.06 324 GLN B CA 1
ATOM 6529 C C . GLN B 1 324 ? 14.867 26.484 -2.682 1 90.06 324 GLN B C 1
ATOM 6531 O O . GLN B 1 324 ? 14.125 27.344 -2.227 1 90.06 324 GLN B O 1
ATOM 6536 N N . LEU B 1 325 ? 15.352 26.469 -3.857 1 88.56 325 LEU B N 1
ATOM 6537 C CA . LEU B 1 325 ? 14.938 27.469 -4.828 1 88.56 325 LEU B CA 1
ATOM 6538 C C . LEU B 1 325 ? 13.711 27 -5.609 1 88.56 325 LEU B C 1
ATOM 6540 O O . LEU B 1 325 ? 13.695 25.875 -6.117 1 88.56 325 LEU B O 1
ATOM 6544 N N . TYR B 1 326 ? 12.75 27.812 -5.621 1 89.31 326 TYR B N 1
ATOM 6545 C CA . TYR B 1 326 ? 11.625 27.609 -6.527 1 89.31 326 TYR B CA 1
ATOM 6546 C C . TYR B 1 326 ? 11.797 28.422 -7.805 1 89.31 326 TYR B C 1
ATOM 6548 O O . TYR B 1 326 ? 11.805 29.656 -7.766 1 89.31 326 TYR B O 1
ATOM 6556 N N . SER B 1 327 ? 11.945 27.781 -8.898 1 88.19 327 SER B N 1
ATOM 6557 C CA . SER B 1 327 ? 12.094 28.375 -10.227 1 88.19 327 SER B CA 1
ATOM 6558 C C . SER B 1 327 ? 11.625 27.422 -11.312 1 88.19 327 SER B C 1
ATOM 6560 O O . SER B 1 327 ? 11.422 26.234 -11.055 1 88.19 327 SER B O 1
ATOM 6562 N N . ASP B 1 328 ? 11.477 27.922 -12.453 1 85.38 328 ASP B N 1
ATOM 6563 C CA . ASP B 1 328 ? 11.125 27.078 -13.594 1 85.38 328 ASP B CA 1
ATOM 6564 C C . ASP B 1 328 ? 12.164 25.984 -13.805 1 85.38 328 ASP B C 1
ATOM 6566 O O . ASP B 1 328 ? 11.82 24.859 -14.156 1 85.38 328 ASP B O 1
ATOM 6570 N N . GLU B 1 329 ? 13.312 26.359 -13.609 1 90.94 329 GLU B N 1
ATOM 6571 C CA . GLU B 1 329 ? 14.414 25.438 -13.836 1 90.94 329 GLU B CA 1
ATOM 6572 C C . GLU B 1 329 ? 14.375 24.281 -12.844 1 90.94 329 GLU B C 1
ATOM 6574 O O . GLU B 1 329 ? 14.516 23.109 -13.227 1 90.94 329 GLU B O 1
ATOM 6579 N N . THR B 1 330 ? 14.172 24.547 -11.578 1 93.12 330 THR B N 1
ATOM 6580 C CA . THR B 1 330 ? 14.18 23.516 -10.555 1 93.12 330 THR B CA 1
ATOM 6581 C C . THR B 1 330 ? 12.961 22.609 -10.695 1 93.12 330 THR B C 1
ATOM 6583 O O . THR B 1 330 ? 13.031 21.406 -10.406 1 93.12 330 THR B O 1
ATOM 6586 N N . ILE B 1 331 ? 11.875 23.141 -11.125 1 92.25 331 ILE B N 1
ATOM 6587 C CA . ILE B 1 331 ? 10.688 22.328 -11.375 1 92.25 331 ILE B CA 1
ATOM 6588 C C . ILE B 1 331 ? 10.922 21.422 -12.578 1 92.25 331 ILE B C 1
ATOM 6590 O O . ILE B 1 331 ? 10.562 20.234 -12.555 1 92.25 331 ILE B O 1
ATOM 6594 N N . ALA B 1 332 ? 11.516 22.016 -13.617 1 94 332 ALA B N 1
ATOM 6595 C CA . ALA B 1 332 ? 11.828 21.219 -14.805 1 94 332 ALA B CA 1
ATOM 6596 C C . ALA B 1 332 ? 12.766 20.062 -14.461 1 94 332 ALA B C 1
ATOM 6598 O O . ALA B 1 332 ? 12.609 18.969 -14.984 1 94 332 ALA B O 1
ATOM 6599 N N . GLU B 1 333 ? 13.672 20.312 -13.625 1 96.69 333 GLU B N 1
ATOM 6600 C CA . GLU B 1 333 ? 14.578 19.266 -13.172 1 96.69 333 GLU B CA 1
ATOM 6601 C C . GLU B 1 333 ? 13.82 18.156 -12.445 1 96.69 333 GLU B C 1
ATOM 6603 O O . GLU B 1 333 ? 14.102 16.969 -12.648 1 96.69 333 GLU B O 1
ATOM 6608 N N . ALA B 1 334 ? 12.914 18.531 -11.617 1 97.56 334 ALA B N 1
ATOM 6609 C CA . ALA B 1 334 ? 12.094 17.562 -10.891 1 97.56 334 ALA B CA 1
ATOM 6610 C C . ALA B 1 334 ? 11.258 16.719 -11.859 1 97.56 334 ALA B C 1
ATOM 6612 O O . ALA B 1 334 ? 11.102 15.508 -11.664 1 97.56 334 ALA B O 1
ATOM 6613 N N . GLU B 1 335 ? 10.719 17.375 -12.82 1 95.75 335 GLU B N 1
ATOM 6614 C CA . GLU B 1 335 ? 9.961 16.672 -13.852 1 95.75 335 GLU B CA 1
ATOM 6615 C C . GLU B 1 335 ? 10.82 15.625 -14.547 1 95.75 335 GLU B C 1
ATOM 6617 O O . GLU B 1 335 ? 10.383 14.492 -14.758 1 95.75 335 GLU B O 1
ATOM 6622 N N . GLU B 1 336 ? 11.961 16.031 -14.875 1 96.75 336 GLU B N 1
ATOM 6623 C CA . GLU B 1 336 ? 12.883 15.125 -15.547 1 96.75 336 GLU B CA 1
ATOM 6624 C C . GLU B 1 336 ? 13.234 13.938 -14.656 1 96.75 336 GLU B C 1
ATOM 6626 O O . GLU B 1 336 ? 13.281 12.797 -15.117 1 96.75 336 GLU B O 1
ATOM 6631 N N . ARG B 1 337 ? 13.523 14.219 -13.445 1 98.12 337 ARG B N 1
ATOM 6632 C CA . ARG B 1 337 ? 13.867 13.164 -12.492 1 98.12 337 ARG B CA 1
ATOM 6633 C C . ARG B 1 337 ? 12.711 12.172 -12.328 1 98.12 337 ARG B C 1
ATOM 6635 O O . ARG B 1 337 ? 12.922 10.961 -12.367 1 98.12 337 ARG B O 1
ATOM 6642 N N . TRP B 1 338 ? 11.523 12.688 -12.195 1 97.62 338 TRP B N 1
ATOM 6643 C CA . TRP B 1 338 ? 10.367 11.805 -12.055 1 97.62 338 TRP B CA 1
ATOM 6644 C C . TRP B 1 338 ? 10.156 10.977 -13.32 1 97.62 338 TRP B C 1
ATOM 6646 O O . TRP B 1 338 ? 9.883 9.773 -13.242 1 97.62 338 TRP B O 1
ATOM 6656 N N . ASP B 1 339 ? 10.32 11.641 -14.398 1 94.62 339 ASP B N 1
ATOM 6657 C CA . ASP B 1 339 ? 10.172 10.938 -15.672 1 94.62 339 ASP B CA 1
ATOM 6658 C C . ASP B 1 339 ? 11.125 9.75 -15.758 1 94.62 339 ASP B C 1
ATOM 6660 O O . ASP B 1 339 ? 10.742 8.672 -16.219 1 94.62 339 ASP B O 1
ATOM 6664 N N . ARG B 1 340 ? 12.312 9.969 -15.359 1 97.69 340 ARG B N 1
ATOM 6665 C CA . ARG B 1 340 ? 13.312 8.906 -15.383 1 97.69 340 ARG B CA 1
ATOM 6666 C C . ARG B 1 340 ? 12.906 7.75 -14.469 1 97.69 340 ARG B C 1
ATOM 6668 O O . ARG B 1 340 ? 13.031 6.586 -14.852 1 97.69 340 ARG B O 1
ATOM 6675 N N . LEU B 1 341 ? 12.438 8.047 -13.297 1 98.31 341 LEU B N 1
ATOM 6676 C CA . LEU B 1 341 ? 11.992 7.027 -12.352 1 98.31 341 LEU B CA 1
ATOM 6677 C C . LEU B 1 341 ? 10.781 6.273 -12.898 1 98.31 341 LEU B C 1
ATOM 6679 O O . LEU B 1 341 ? 10.758 5.039 -12.875 1 98.31 341 LEU B O 1
ATOM 6683 N N . GLU B 1 342 ? 9.82 7.043 -13.375 1 94.81 342 GLU B N 1
ATOM 6684 C CA . GLU B 1 342 ? 8.578 6.473 -13.875 1 94.81 342 GLU B CA 1
ATOM 6685 C C . GLU B 1 342 ? 8.828 5.562 -15.07 1 94.81 342 GLU B C 1
ATOM 6687 O O . GLU B 1 342 ? 8.312 4.445 -15.133 1 94.81 342 GLU B O 1
ATOM 6692 N N . ARG B 1 343 ? 9.633 6.016 -15.977 1 93.38 343 ARG B N 1
ATOM 6693 C CA . ARG B 1 343 ? 9.922 5.246 -17.188 1 93.38 343 ARG B CA 1
ATOM 6694 C C . ARG B 1 343 ? 10.68 3.965 -16.844 1 93.38 343 ARG B C 1
ATOM 6696 O O . ARG B 1 343 ? 10.398 2.904 -17.406 1 93.38 343 ARG B O 1
ATOM 6703 N N . ALA B 1 344 ? 11.656 4.09 -15.953 1 98 344 ALA B N 1
ATOM 6704 C CA . ALA B 1 344 ? 12.398 2.904 -15.523 1 98 344 ALA B CA 1
ATOM 6705 C C . ALA B 1 344 ? 11.469 1.888 -14.867 1 98 344 ALA B C 1
ATOM 6707 O O . ALA B 1 344 ? 11.547 0.69 -15.148 1 98 344 ALA B O 1
ATOM 6708 N N . TYR B 1 345 ? 10.594 2.373 -14.047 1 97.69 345 TYR B N 1
ATOM 6709 C CA . TYR B 1 345 ? 9.633 1.507 -13.367 1 97.69 345 TYR B CA 1
ATOM 6710 C C . TYR B 1 345 ? 8.734 0.794 -14.375 1 97.69 345 TYR B C 1
ATOM 6712 O O . TYR B 1 345 ? 8.578 -0.428 -14.32 1 97.69 345 TYR B O 1
ATOM 6720 N N . GLU B 1 346 ? 8.18 1.564 -15.281 1 92.81 346 GLU B N 1
ATOM 6721 C CA . GLU B 1 346 ? 7.27 1.007 -16.266 1 92.81 346 GLU B CA 1
ATOM 6722 C C . GLU B 1 346 ? 7.969 -0.041 -17.141 1 92.81 346 GLU B C 1
ATOM 6724 O O . GLU B 1 346 ? 7.41 -1.106 -17.406 1 92.81 346 GLU B O 1
ATOM 6729 N N . SER B 1 347 ? 9.164 0.306 -17.531 1 95.5 347 SER B N 1
ATOM 6730 C CA . SER B 1 347 ? 9.93 -0.628 -18.344 1 95.5 347 SER B CA 1
ATOM 6731 C C . SER B 1 347 ? 10.258 -1.9 -17.578 1 95.5 347 SER B C 1
ATOM 6733 O O . SER B 1 347 ? 10.219 -3 -18.141 1 95.5 347 SER B O 1
ATOM 6735 N N . ALA B 1 348 ? 10.633 -1.738 -16.359 1 98.19 348 ALA B N 1
ATOM 6736 C CA . ALA B 1 348 ? 10.945 -2.891 -15.516 1 98.19 348 ALA B CA 1
ATOM 6737 C C . ALA B 1 348 ? 9.727 -3.791 -15.336 1 98.19 348 ALA B C 1
ATOM 6739 O O . ALA B 1 348 ? 9.828 -5.016 -15.43 1 98.19 348 ALA B O 1
ATOM 6740 N N . VAL B 1 349 ? 8.578 -3.172 -15.109 1 96.06 349 VAL B N 1
ATOM 6741 C CA . VAL B 1 349 ? 7.348 -3.928 -14.898 1 96.06 349 VAL B CA 1
ATOM 6742 C C . VAL B 1 349 ? 6.965 -4.664 -16.188 1 96.06 349 VAL B C 1
ATOM 6744 O O . VAL B 1 349 ? 6.578 -5.836 -16.141 1 96.06 349 VAL B O 1
ATOM 6747 N N . GLU B 1 350 ? 7.094 -3.979 -17.297 1 93.19 350 GLU B N 1
ATOM 6748 C CA . GLU B 1 350 ? 6.809 -4.605 -18.578 1 93.19 350 GLU B CA 1
ATOM 6749 C C . GLU B 1 350 ? 7.699 -5.82 -18.812 1 93.19 350 GLU B C 1
ATOM 6751 O O . GLU B 1 350 ? 7.223 -6.875 -19.234 1 93.19 350 GLU B O 1
ATOM 6756 N N . ALA B 1 351 ? 8.953 -5.688 -18.5 1 97.38 351 ALA B N 1
ATOM 6757 C CA . ALA B 1 351 ? 9.898 -6.785 -18.656 1 97.38 351 ALA B CA 1
ATOM 6758 C C . ALA B 1 351 ? 9.617 -7.906 -17.672 1 97.38 351 ALA B C 1
ATOM 6760 O O . ALA B 1 351 ? 9.602 -9.086 -18.031 1 97.38 351 ALA B O 1
ATOM 6761 N N . LEU B 1 352 ? 9.391 -7.48 -16.469 1 97.56 352 LEU B N 1
ATOM 6762 C CA . LEU B 1 352 ? 9.133 -8.398 -15.352 1 97.56 352 LEU B CA 1
ATOM 6763 C C . LEU B 1 352 ? 7.922 -9.273 -15.648 1 97.56 352 LEU B C 1
ATOM 6765 O O . LEU B 1 352 ? 7.918 -10.461 -15.305 1 97.56 352 LEU B O 1
ATOM 6769 N N . ASP B 1 353 ? 6.926 -8.711 -16.297 1 94.81 353 ASP B N 1
ATOM 6770 C CA . ASP B 1 353 ? 5.668 -9.398 -16.562 1 94.81 353 ASP B CA 1
ATOM 6771 C C . ASP B 1 353 ? 5.645 -9.969 -17.969 1 94.81 353 ASP B C 1
ATOM 6773 O O . ASP B 1 353 ? 4.578 -10.273 -18.516 1 94.81 353 ASP B O 1
ATOM 6777 N N . SER B 1 354 ? 6.805 -10.172 -18.609 1 95.5 354 SER B N 1
ATOM 6778 C CA . SER B 1 354 ? 6.906 -10.766 -19.938 1 95.5 354 SER B CA 1
ATOM 6779 C C . SER B 1 354 ? 7.473 -12.18 -19.859 1 95.5 354 SER B C 1
ATOM 6781 O O . SER B 1 354 ? 8.125 -12.547 -18.891 1 95.5 354 SER B O 1
ATOM 6783 N N . PRO B 1 355 ? 7.242 -12.969 -20.906 1 96.19 355 PRO B N 1
ATOM 6784 C CA . PRO B 1 355 ? 7.828 -14.305 -20.969 1 96.19 355 PRO B CA 1
ATOM 6785 C C . PRO B 1 355 ? 9.352 -14.281 -21.031 1 96.19 355 PRO B C 1
ATOM 6787 O O . PRO B 1 355 ? 10 -15.312 -20.844 1 96.19 355 PRO B O 1
ATOM 6790 N N . ASP B 1 356 ? 9.945 -13.102 -21.266 1 97.38 356 ASP B N 1
ATOM 6791 C CA . ASP B 1 356 ? 11.391 -12.984 -21.391 1 97.38 356 ASP B CA 1
ATOM 6792 C C . ASP B 1 356 ? 12.062 -12.906 -20.016 1 97.38 356 ASP B C 1
ATOM 6794 O O . ASP B 1 356 ? 13.281 -13.031 -19.906 1 97.38 356 ASP B O 1
ATOM 6798 N N . ALA B 1 357 ? 11.305 -12.672 -19.016 1 97.69 357 ALA B N 1
ATOM 6799 C CA . ALA B 1 357 ? 11.828 -12.758 -17.656 1 97.69 357 ALA B CA 1
ATOM 6800 C C . ALA B 1 357 ? 11.953 -14.211 -17.203 1 97.69 357 ALA B C 1
ATOM 6802 O O . ALA B 1 357 ? 10.945 -14.906 -17.047 1 97.69 357 ALA B O 1
ATOM 6803 N N . ARG B 1 358 ? 13.188 -14.617 -16.969 1 96.94 358 ARG B N 1
ATOM 6804 C CA . ARG B 1 358 ? 13.477 -16.031 -16.781 1 96.94 358 ARG B CA 1
ATOM 6805 C C . ARG B 1 358 ? 13.898 -16.328 -15.352 1 96.94 358 ARG B C 1
ATOM 6807 O O . ARG B 1 358 ? 14.492 -15.469 -14.688 1 96.94 358 ARG B O 1
ATOM 6814 N N . THR B 1 359 ? 13.609 -17.531 -14.945 1 95.44 359 THR B N 1
ATOM 6815 C CA . THR B 1 359 ? 13.883 -17.953 -13.578 1 95.44 359 THR B CA 1
ATOM 6816 C C . THR B 1 359 ? 15.383 -18.078 -13.344 1 95.44 359 THR B C 1
ATOM 6818 O O . THR B 1 359 ? 15.875 -17.766 -12.258 1 95.44 359 THR B O 1
ATOM 6821 N N . LYS B 1 360 ? 16.109 -18.453 -14.359 1 94.94 360 LYS B N 1
ATOM 6822 C CA . LYS B 1 360 ? 17.5 -18.844 -14.148 1 94.94 360 LYS B CA 1
ATOM 6823 C C . LYS B 1 360 ? 18.453 -17.797 -14.711 1 94.94 360 LYS B C 1
ATOM 6825 O O . LYS B 1 360 ? 19.672 -17.969 -14.688 1 94.94 360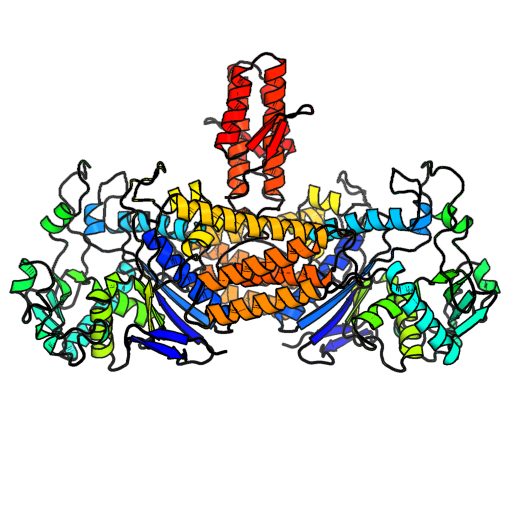 LYS B O 1
ATOM 6830 N N . VAL B 1 361 ? 17.953 -16.75 -15.312 1 96.62 361 VAL B N 1
ATOM 6831 C CA . VAL B 1 361 ? 18.781 -15.633 -15.766 1 96.62 361 VAL B CA 1
ATOM 6832 C C . VAL B 1 361 ? 19.109 -14.727 -14.586 1 96.62 361 VAL B C 1
ATOM 6834 O O . VAL B 1 361 ? 18.219 -14.297 -13.852 1 96.62 361 VAL B O 1
ATOM 6837 N N . GLU B 1 362 ? 20.438 -14.531 -14.438 1 97.19 362 GLU B N 1
ATOM 6838 C CA . GLU B 1 362 ? 20.906 -13.711 -13.32 1 97.19 362 GLU B CA 1
ATOM 6839 C C . GLU B 1 362 ? 21.766 -12.555 -13.812 1 97.19 362 GLU B C 1
ATOM 6841 O O . GLU B 1 362 ? 22.656 -12.742 -14.641 1 97.19 362 GLU B O 1
ATOM 6846 N N . ASP B 1 363 ? 21.438 -11.445 -13.422 1 98.25 363 ASP B N 1
ATOM 6847 C CA . ASP B 1 363 ? 22.266 -10.266 -13.602 1 98.25 363 ASP B CA 1
ATOM 6848 C C . ASP B 1 363 ? 22.781 -9.75 -12.258 1 98.25 363 ASP B C 1
ATOM 6850 O O . ASP B 1 363 ? 22.125 -8.953 -11.594 1 98.25 363 ASP B O 1
ATOM 6854 N N . ALA B 1 364 ? 24 -10.172 -11.922 1 97.88 364 ALA B N 1
ATOM 6855 C CA . ALA B 1 364 ? 24.594 -9.844 -10.625 1 97.88 364 ALA B CA 1
ATOM 6856 C C . ALA B 1 364 ? 24.719 -8.336 -10.445 1 97.88 364 ALA B C 1
ATOM 6858 O O . ALA B 1 364 ? 24.562 -7.828 -9.328 1 97.88 364 ALA B O 1
ATOM 6859 N N . SER B 1 365 ? 24.969 -7.648 -11.492 1 98.25 365 SER B N 1
ATOM 6860 C CA . SER B 1 365 ? 25.109 -6.199 -11.414 1 98.25 365 SER B CA 1
ATOM 6861 C C . SER B 1 365 ? 23.797 -5.531 -11.023 1 98.25 365 SER B C 1
ATOM 6863 O O . SER B 1 365 ? 23.781 -4.664 -10.141 1 98.25 365 SER B O 1
ATOM 6865 N N . LEU B 1 366 ? 22.688 -5.953 -11.664 1 98.75 366 LEU B N 1
ATOM 6866 C CA . LEU B 1 366 ? 21.375 -5.414 -11.312 1 98.75 366 LEU B CA 1
ATOM 6867 C C . LEU B 1 366 ? 21.078 -5.633 -9.836 1 98.75 366 LEU B C 1
ATOM 6869 O O . LEU B 1 366 ? 20.688 -4.695 -9.133 1 98.75 366 LEU B O 1
ATOM 6873 N N . ARG B 1 367 ? 21.266 -6.855 -9.383 1 98.56 367 ARG B N 1
ATOM 6874 C CA . ARG B 1 367 ? 20.938 -7.223 -8.008 1 98.56 367 ARG B CA 1
ATOM 6875 C C . ARG B 1 367 ? 21.812 -6.469 -7.016 1 98.56 367 ARG B C 1
ATOM 6877 O O . ARG B 1 367 ? 21.312 -5.91 -6.035 1 98.56 367 ARG B O 1
ATOM 6884 N N . THR B 1 368 ? 23.109 -6.367 -7.277 1 98.69 368 THR B N 1
ATOM 6885 C CA . THR B 1 368 ? 24.047 -5.703 -6.387 1 98.69 368 THR B CA 1
ATOM 6886 C C . THR B 1 368 ? 23.797 -4.199 -6.344 1 98.69 368 THR B C 1
ATOM 6888 O O . THR B 1 368 ? 23.812 -3.59 -5.273 1 98.69 368 THR B O 1
ATOM 6891 N N . GLU B 1 369 ? 23.562 -3.646 -7.504 1 98.75 369 GLU B N 1
ATOM 6892 C CA . GLU B 1 369 ? 23.328 -2.207 -7.578 1 98.75 369 GLU B CA 1
ATOM 6893 C C . GLU B 1 369 ? 22.016 -1.829 -6.898 1 98.75 369 GLU B C 1
ATOM 6895 O O . GLU B 1 369 ? 21.922 -0.775 -6.266 1 98.75 369 GLU B O 1
ATOM 6900 N N . THR B 1 370 ? 20.984 -2.646 -7.055 1 98.81 370 THR B N 1
ATOM 6901 C CA . THR B 1 370 ? 19.719 -2.406 -6.375 1 98.81 370 THR B CA 1
ATOM 6902 C C . THR B 1 370 ? 19.906 -2.453 -4.859 1 98.81 370 THR B C 1
ATOM 6904 O O . THR B 1 370 ? 19.422 -1.571 -4.145 1 98.81 370 THR B O 1
ATOM 6907 N N . GLU B 1 371 ? 20.641 -3.439 -4.391 1 98.69 371 GLU B N 1
ATOM 6908 C CA . GLU B 1 371 ? 20.906 -3.57 -2.961 1 98.69 371 GLU B CA 1
ATOM 6909 C C . GLU B 1 371 ? 21.734 -2.396 -2.443 1 98.69 371 GLU B C 1
ATOM 6911 O O . GLU B 1 371 ? 21.469 -1.866 -1.364 1 98.69 371 GLU B O 1
ATOM 6916 N N . ALA B 1 372 ? 22.703 -2.012 -3.211 1 98.81 372 ALA B N 1
ATOM 6917 C CA . ALA B 1 372 ? 23.547 -0.881 -2.832 1 98.81 372 ALA B CA 1
ATOM 6918 C C . ALA B 1 372 ? 22.734 0.407 -2.746 1 98.81 372 ALA B C 1
ATOM 6920 O O . ALA B 1 372 ? 22.938 1.223 -1.845 1 98.81 372 ALA B O 1
ATOM 6921 N N . ALA B 1 373 ? 21.844 0.582 -3.705 1 98.88 373 ALA B N 1
ATOM 6922 C CA . ALA B 1 373 ? 20.984 1.767 -3.709 1 98.88 373 ALA B CA 1
ATOM 6923 C C . ALA B 1 373 ? 20.062 1.777 -2.498 1 98.88 373 ALA B C 1
ATOM 6925 O O . ALA B 1 373 ? 19.812 2.832 -1.908 1 98.88 373 ALA B O 1
ATOM 6926 N N . ARG B 1 374 ? 19.547 0.615 -2.129 1 98.69 374 ARG B N 1
ATOM 6927 C CA . ARG B 1 374 ? 18.734 0.501 -0.92 1 98.69 374 ARG B CA 1
ATOM 6928 C C . ARG B 1 374 ? 19.516 0.935 0.311 1 98.69 374 ARG B C 1
ATOM 6930 O O . ARG B 1 374 ? 19.016 1.694 1.141 1 98.69 374 ARG B O 1
ATOM 6937 N N . ASP B 1 375 ? 20.75 0.45 0.394 1 98.69 375 ASP B N 1
ATOM 6938 C CA . ASP B 1 375 ? 21.609 0.806 1.517 1 98.69 375 ASP B CA 1
ATOM 6939 C C . ASP B 1 375 ? 21.891 2.307 1.54 1 98.69 375 ASP B C 1
ATOM 6941 O O . ASP B 1 375 ? 21.891 2.928 2.605 1 98.69 375 ASP B O 1
ATOM 6945 N N . SER B 1 376 ? 22.094 2.824 0.383 1 98.88 376 SER B N 1
ATOM 6946 C CA . SER B 1 376 ? 22.344 4.258 0.275 1 98.88 376 SER B CA 1
ATOM 6947 C C . SER B 1 376 ? 21.141 5.07 0.715 1 98.88 376 SER B C 1
ATOM 6949 O O . SER B 1 376 ? 21.281 6.098 1.379 1 98.88 376 SER B O 1
ATOM 6951 N N . PHE B 1 377 ? 19.969 4.645 0.304 1 98.88 377 PHE B N 1
ATOM 6952 C CA . PHE B 1 377 ? 18.734 5.301 0.697 1 98.88 377 PHE B CA 1
ATOM 6953 C C . PHE B 1 377 ? 18.578 5.309 2.213 1 98.88 377 PHE B C 1
ATOM 6955 O O . PHE B 1 377 ? 18.312 6.352 2.814 1 98.88 377 PHE B O 1
ATOM 6962 N N . VAL B 1 378 ? 18.781 4.148 2.807 1 98.88 378 VAL B N 1
ATOM 6963 C CA . VAL B 1 378 ? 18.641 3.986 4.25 1 98.88 378 VAL B CA 1
ATOM 6964 C C . VAL B 1 378 ? 19.641 4.867 4.977 1 98.88 378 VAL B C 1
ATOM 6966 O O . VAL B 1 378 ? 19.297 5.547 5.945 1 98.88 378 VAL B O 1
ATOM 6969 N N . THR B 1 379 ? 20.844 4.883 4.453 1 98.75 379 THR B N 1
ATOM 6970 C CA . THR B 1 379 ? 21.891 5.707 5.043 1 98.75 379 THR B CA 1
ATOM 6971 C C . THR B 1 379 ? 21.531 7.188 4.965 1 98.75 379 THR B C 1
ATOM 6973 O O . THR B 1 379 ? 21.672 7.918 5.945 1 98.75 379 THR B O 1
ATOM 6976 N N . ALA B 1 380 ? 21 7.559 3.826 1 98.81 380 ALA B N 1
ATOM 6977 C CA . ALA B 1 380 ? 20.625 8.953 3.611 1 98.81 380 ALA B CA 1
ATOM 6978 C C . ALA B 1 380 ? 19.5 9.367 4.559 1 98.81 380 ALA B C 1
ATOM 6980 O O . ALA B 1 380 ? 19.594 10.391 5.242 1 98.81 380 ALA B O 1
ATOM 6981 N N . MET B 1 381 ? 18.5 8.562 4.664 1 98.81 381 MET B N 1
ATOM 6982 C CA . MET B 1 381 ? 17.328 8.906 5.473 1 98.81 381 MET B CA 1
ATOM 6983 C C . MET B 1 381 ? 17.672 8.883 6.957 1 98.81 381 MET B C 1
ATOM 6985 O O . MET B 1 381 ? 17.125 9.656 7.742 1 98.81 381 MET B O 1
ATOM 6989 N N . ASN B 1 382 ? 18.641 8.008 7.324 1 98.75 382 ASN B N 1
ATOM 6990 C CA . ASN B 1 382 ? 19.078 7.949 8.719 1 98.75 382 ASN B CA 1
ATOM 6991 C C . ASN B 1 382 ? 20 9.117 9.07 1 98.75 382 ASN B C 1
ATOM 6993 O O . ASN B 1 382 ? 20.297 9.336 10.242 1 98.75 382 ASN B O 1
ATOM 6997 N N . ASP B 1 383 ? 20.484 9.773 8.062 1 98.44 383 ASP B N 1
ATOM 6998 C CA . ASP B 1 383 ? 21.266 10.984 8.266 1 98.44 383 ASP B CA 1
ATOM 6999 C C . ASP B 1 383 ? 20.406 12.234 8.133 1 98.44 383 ASP B C 1
ATOM 7001 O O . ASP B 1 383 ? 20.516 12.969 7.148 1 98.44 383 ASP B O 1
ATOM 7005 N N . ASP B 1 384 ? 19.625 12.469 9.07 1 98.5 384 ASP B N 1
ATOM 7006 C CA . ASP B 1 384 ? 18.828 13.695 9.219 1 98.5 384 ASP B CA 1
ATOM 7007 C C . ASP B 1 384 ? 17.828 13.844 8.086 1 98.5 384 ASP B C 1
ATOM 7009 O O . ASP B 1 384 ? 17.672 14.93 7.523 1 98.5 384 ASP B O 1
ATOM 7013 N N . PHE B 1 385 ? 17.172 12.734 7.656 1 98.62 385 PHE B N 1
ATOM 7014 C CA . PHE B 1 385 ? 16.156 12.734 6.621 1 98.62 385 PHE B CA 1
ATOM 7015 C C . PHE B 1 385 ? 16.656 13.391 5.348 1 98.62 385 PHE B C 1
ATOM 7017 O O . PHE B 1 385 ? 15.992 14.258 4.781 1 98.62 385 PHE B O 1
ATOM 7024 N N . ASN B 1 386 ? 17.797 13.008 4.898 1 98.38 386 ASN B N 1
ATOM 7025 C CA . ASN B 1 386 ? 18.438 13.562 3.705 1 98.38 386 ASN B CA 1
ATOM 7026 C C . ASN B 1 386 ? 17.75 13.086 2.432 1 98.38 386 ASN B C 1
ATOM 7028 O O . ASN B 1 386 ? 18.266 12.211 1.731 1 98.38 386 ASN B O 1
ATOM 7032 N N . THR B 1 387 ? 16.672 13.734 2.031 1 98.62 387 THR B N 1
ATOM 7033 C CA . THR B 1 387 ? 15.828 13.32 0.919 1 98.62 387 THR B CA 1
ATOM 7034 C C . THR B 1 387 ? 16.547 13.5 -0.411 1 98.62 387 THR B C 1
ATOM 7036 O O . THR B 1 387 ? 16.297 12.773 -1.371 1 98.62 387 THR B O 1
ATOM 7039 N N . ARG B 1 388 ? 17.438 14.461 -0.502 1 97.5 388 ARG B N 1
ATOM 7040 C CA . ARG B 1 388 ? 18.203 14.672 -1.728 1 97.5 388 ARG B CA 1
ATOM 7041 C C . ARG B 1 388 ? 18.984 13.414 -2.1 1 97.5 388 ARG B C 1
ATOM 7043 O O . ARG B 1 388 ? 18.875 12.914 -3.217 1 97.5 388 ARG B O 1
ATOM 7050 N N . GLU B 1 389 ? 19.75 12.945 -1.142 1 98.38 389 GLU B N 1
ATOM 7051 C CA . GLU B 1 389 ? 20.547 11.742 -1.386 1 98.38 389 GLU B CA 1
ATOM 7052 C C . GLU B 1 389 ? 19.656 10.516 -1.547 1 98.38 389 GLU B C 1
ATOM 7054 O O . GLU B 1 389 ? 19.984 9.594 -2.293 1 98.38 389 GLU B O 1
ATOM 7059 N N . ALA B 1 390 ? 18.562 10.477 -0.798 1 98.88 390 ALA B N 1
ATOM 7060 C CA . ALA B 1 390 ? 17.594 9.391 -0.957 1 98.88 390 ALA B CA 1
ATOM 7061 C C . ALA B 1 390 ? 17.062 9.328 -2.387 1 98.88 390 ALA B C 1
ATOM 7063 O O . ALA B 1 390 ? 16.953 8.25 -2.969 1 98.88 390 ALA B O 1
ATOM 7064 N N . GLN B 1 391 ? 16.766 10.477 -2.938 1 98.5 391 GLN B N 1
ATOM 7065 C CA . GLN B 1 391 ? 16.297 10.531 -4.32 1 98.5 391 GLN B CA 1
ATOM 7066 C C . GLN B 1 391 ? 17.375 10.031 -5.281 1 98.5 391 GLN B C 1
ATOM 7068 O O . GLN B 1 391 ? 17.062 9.336 -6.254 1 98.5 391 GLN B O 1
ATOM 7073 N N . SER B 1 392 ? 18.562 10.453 -5.004 1 98.69 392 SER B N 1
ATOM 7074 C CA . SER B 1 392 ? 19.672 9.977 -5.828 1 98.69 392 SER B CA 1
ATOM 7075 C C . SER B 1 392 ? 19.75 8.453 -5.824 1 98.69 392 SER B C 1
ATOM 7077 O O . SER B 1 392 ? 20.016 7.84 -6.859 1 98.69 392 SER B O 1
ATOM 7079 N N . ALA B 1 393 ? 19.547 7.871 -4.66 1 98.88 393 ALA B N 1
ATOM 7080 C CA . ALA B 1 393 ? 19.562 6.414 -4.551 1 98.88 393 ALA B CA 1
ATOM 7081 C C . ALA B 1 393 ? 18.469 5.789 -5.426 1 98.88 393 ALA B C 1
ATOM 7083 O O . ALA B 1 393 ? 18.703 4.766 -6.07 1 98.88 393 ALA B O 1
ATOM 7084 N N . LEU B 1 394 ? 17.266 6.363 -5.492 1 98.88 394 LEU B N 1
ATOM 7085 C CA . LEU B 1 394 ? 16.203 5.867 -6.359 1 98.88 394 LEU B CA 1
ATOM 7086 C C . LEU B 1 394 ? 16.641 5.91 -7.82 1 98.88 394 LEU B C 1
ATOM 7088 O O . LEU B 1 394 ? 16.375 4.973 -8.578 1 98.88 394 LEU B O 1
ATOM 7092 N N . LEU B 1 395 ? 17.281 7 -8.164 1 98.88 395 LEU B N 1
ATOM 7093 C CA . LEU B 1 395 ? 17.734 7.156 -9.547 1 98.88 395 LEU B CA 1
ATOM 7094 C C . LEU B 1 395 ? 18.797 6.121 -9.898 1 98.88 395 LEU B C 1
ATOM 7096 O O . LEU B 1 395 ? 18.891 5.68 -11.047 1 98.88 395 LEU B O 1
ATOM 7100 N N . GLU B 1 396 ? 19.578 5.715 -8.914 1 98.88 396 GLU B N 1
ATOM 7101 C CA . GLU B 1 396 ? 20.547 4.645 -9.133 1 98.88 396 GLU B CA 1
ATOM 7102 C C . GLU B 1 396 ? 19.844 3.328 -9.469 1 98.88 396 GLU B C 1
ATOM 7104 O O . GLU B 1 396 ? 20.328 2.555 -10.297 1 98.88 396 GLU B O 1
ATOM 7109 N N . ILE B 1 397 ? 18.734 3.021 -8.852 1 98.94 397 ILE B N 1
ATOM 7110 C CA . ILE B 1 397 ? 17.953 1.831 -9.18 1 98.94 397 ILE B CA 1
ATOM 7111 C C . ILE B 1 397 ? 17.469 1.921 -10.625 1 98.94 397 ILE B C 1
ATOM 7113 O O . ILE B 1 397 ? 17.562 0.949 -11.383 1 98.94 397 ILE B O 1
ATOM 7117 N N . ALA B 1 398 ? 16.953 3.129 -10.977 1 98.81 398 ALA B N 1
ATOM 7118 C CA . ALA B 1 398 ? 16.5 3.346 -12.344 1 98.81 398 ALA B CA 1
ATOM 7119 C C . ALA B 1 398 ? 17.609 3.074 -13.352 1 98.81 398 ALA B C 1
ATOM 7121 O O . ALA B 1 398 ? 17.391 2.428 -14.375 1 98.81 398 ALA B O 1
ATOM 7122 N N . THR B 1 399 ? 18.75 3.549 -13.008 1 98.81 399 THR B N 1
ATOM 7123 C CA . THR B 1 399 ? 19.906 3.342 -13.875 1 98.81 399 THR B CA 1
ATOM 7124 C C . THR B 1 399 ? 20.219 1.855 -14.008 1 98.81 399 THR B C 1
ATOM 7126 O O . THR B 1 399 ? 20.484 1.368 -15.109 1 98.81 399 THR B O 1
ATOM 7129 N N . ALA B 1 400 ? 20.234 1.115 -12.906 1 98.88 400 ALA B N 1
ATOM 7130 C CA . ALA B 1 400 ? 20.484 -0.322 -12.914 1 98.88 400 ALA B CA 1
ATOM 7131 C C . ALA B 1 400 ? 19.469 -1.059 -13.773 1 98.88 400 ALA B C 1
ATOM 7133 O O . ALA B 1 400 ? 19.828 -1.959 -14.539 1 98.88 400 ALA B O 1
ATOM 7134 N N . ILE B 1 401 ? 18.219 -0.678 -13.672 1 98.81 401 ILE B N 1
ATOM 7135 C CA . ILE B 1 401 ? 17.141 -1.271 -14.461 1 98.81 401 ILE B CA 1
ATOM 7136 C C . ILE B 1 401 ? 17.406 -1.065 -15.945 1 98.81 401 ILE B C 1
ATOM 7138 O O . ILE B 1 401 ? 17.375 -2.018 -16.734 1 98.81 401 ILE B O 1
ATOM 7142 N N . ASN B 1 402 ? 17.672 0.203 -16.297 1 98.44 402 ASN B N 1
ATOM 7143 C CA . ASN B 1 402 ? 17.906 0.53 -17.703 1 98.44 402 ASN B CA 1
ATOM 7144 C C . ASN B 1 402 ? 19.109 -0.228 -18.266 1 98.44 402 ASN B C 1
ATOM 7146 O O . ASN B 1 402 ? 19.062 -0.711 -19.391 1 98.44 402 ASN B O 1
ATOM 7150 N N . SER B 1 403 ? 20.125 -0.319 -17.5 1 98.62 403 SER B N 1
ATOM 7151 C CA . SER B 1 403 ? 21.312 -1.06 -17.906 1 98.62 403 SER B CA 1
ATOM 7152 C C . SER B 1 403 ? 21 -2.533 -18.141 1 98.62 403 SER B C 1
ATOM 7154 O O . SER B 1 403 ? 21.484 -3.133 -19.109 1 98.62 403 SER B O 1
ATOM 7156 N N . HIS B 1 404 ? 20.234 -3.127 -17.281 1 98.69 404 HIS B N 1
ATOM 7157 C CA . HIS B 1 404 ? 19.844 -4.527 -17.406 1 98.69 404 HIS B CA 1
ATOM 7158 C C . HIS B 1 404 ? 19.031 -4.754 -18.672 1 98.69 404 HIS B C 1
ATOM 7160 O O . HIS B 1 404 ? 19.234 -5.746 -19.375 1 98.69 404 HIS B O 1
ATOM 7166 N N . LEU B 1 405 ? 18.109 -3.854 -18.984 1 98.12 405 LEU B N 1
ATOM 7167 C CA . LEU B 1 405 ? 17.172 -4.027 -20.078 1 98.12 405 LEU B CA 1
ATOM 7168 C C . LEU B 1 405 ? 17.844 -3.783 -21.422 1 98.12 405 LEU B C 1
ATOM 7170 O O . LEU B 1 405 ? 17.406 -4.328 -22.453 1 98.12 405 LEU B O 1
ATOM 7174 N N . GLU B 1 406 ? 18.828 -3 -21.391 1 95.31 406 GLU B N 1
ATOM 7175 C CA . GLU B 1 406 ? 19.453 -2.59 -22.641 1 95.31 406 GLU B CA 1
ATOM 7176 C C . GLU B 1 406 ? 20.109 -3.773 -23.344 1 95.31 406 GLU B C 1
ATOM 7178 O O . GLU B 1 406 ? 20.984 -4.434 -22.766 1 95.31 406 GLU B O 1
ATOM 7183 N N . GLY B 1 407 ? 19.688 -4.109 -24.531 1 91 407 GLY B N 1
ATOM 7184 C CA . GLY B 1 407 ? 20.312 -5.051 -25.438 1 91 407 GLY B CA 1
ATOM 7185 C C . GLY B 1 407 ? 20.141 -6.496 -25.016 1 91 407 GLY B C 1
ATOM 7186 O O . GLY B 1 407 ? 20.938 -7.363 -25.406 1 91 407 GLY B O 1
ATOM 7187 N N . ARG B 1 408 ? 19.281 -6.785 -24.078 1 92.25 408 ARG B N 1
ATOM 7188 C CA . ARG B 1 408 ? 19.062 -8.156 -23.641 1 92.25 408 ARG B CA 1
ATOM 7189 C C . ARG B 1 408 ? 17.781 -8.734 -24.234 1 92.25 408 ARG B C 1
ATOM 7191 O O . ARG B 1 408 ? 16.797 -8.008 -24.422 1 92.25 408 ARG B O 1
ATOM 7198 N N . GLU B 1 409 ? 17.891 -9.953 -24.422 1 93.75 409 GLU B N 1
ATOM 7199 C CA . GLU B 1 409 ? 16.719 -10.656 -24.922 1 93.75 409 GLU B CA 1
ATOM 7200 C C . GLU B 1 409 ? 15.984 -11.367 -23.781 1 93.75 409 GLU B C 1
ATOM 7202 O O . GLU B 1 409 ? 14.797 -11.68 -23.906 1 93.75 409 GLU B O 1
ATOM 7207 N N . GLU B 1 410 ? 16.719 -11.711 -22.766 1 97.5 410 GLU B N 1
ATOM 7208 C CA . GLU B 1 410 ? 16.156 -12.328 -21.578 1 97.5 410 GLU B CA 1
ATOM 7209 C C . GLU B 1 410 ? 16.516 -11.539 -20.312 1 97.5 410 GLU B C 1
ATOM 7211 O O . GLU B 1 410 ? 17.578 -10.93 -20.25 1 97.5 410 GLU B O 1
ATOM 7216 N N . TYR B 1 411 ? 15.609 -11.555 -19.375 1 98.56 411 TYR B N 1
ATOM 7217 C CA . TYR B 1 411 ? 15.766 -10.68 -18.203 1 98.56 411 TYR B CA 1
ATOM 7218 C C . TYR B 1 411 ? 15.844 -11.5 -16.922 1 98.56 411 TYR B C 1
ATOM 7220 O O . TYR B 1 411 ? 15.344 -12.625 -16.859 1 98.56 411 TYR B O 1
ATOM 7228 N N . ASP B 1 412 ? 16.547 -11 -15.93 1 98.56 412 ASP B N 1
ATOM 7229 C CA . ASP B 1 412 ? 16.594 -11.547 -14.578 1 98.56 412 ASP B CA 1
ATOM 7230 C C . ASP B 1 412 ? 15.297 -11.273 -13.82 1 98.56 412 ASP B C 1
ATOM 7232 O O . ASP B 1 412 ? 15.109 -10.188 -13.273 1 98.56 412 ASP B O 1
ATOM 7236 N N . TYR B 1 413 ? 14.406 -12.25 -13.758 1 98.5 413 TYR B N 1
ATOM 7237 C CA . TYR B 1 413 ? 13.109 -12.078 -13.109 1 98.5 413 TYR B CA 1
ATOM 7238 C C . TYR B 1 413 ? 13.289 -11.633 -11.664 1 98.5 413 TYR B C 1
ATOM 7240 O O . TYR B 1 413 ? 12.719 -10.625 -11.242 1 98.5 413 TYR B O 1
ATOM 7248 N N . ARG B 1 414 ? 14.062 -12.328 -10.883 1 98.19 414 ARG B N 1
ATOM 7249 C CA . ARG B 1 414 ? 14.234 -12.031 -9.469 1 98.19 414 ARG B CA 1
ATOM 7250 C C . ARG B 1 414 ? 14.836 -10.641 -9.273 1 98.19 414 ARG B C 1
ATOM 7252 O O . ARG B 1 414 ? 14.398 -9.883 -8.406 1 98.19 414 ARG B O 1
ATOM 7259 N N . GLY B 1 415 ? 15.898 -10.398 -10.094 1 98.56 415 GLY B N 1
ATOM 7260 C CA . GLY B 1 415 ? 16.516 -9.086 -10.008 1 98.56 415 GLY B CA 1
ATOM 7261 C C . GLY B 1 415 ? 15.57 -7.949 -10.312 1 98.56 415 GLY B C 1
ATOM 7262 O O . GLY B 1 415 ? 15.555 -6.938 -9.609 1 98.56 415 GLY B O 1
ATOM 7263 N N . LEU B 1 416 ? 14.75 -8.102 -11.367 1 98.75 416 LEU B N 1
ATOM 7264 C CA . LEU B 1 416 ? 13.781 -7.074 -11.742 1 98.75 416 LEU B CA 1
ATOM 7265 C C . LEU B 1 416 ? 12.719 -6.914 -10.664 1 98.75 416 LEU B C 1
ATOM 7267 O O . LEU B 1 416 ? 12.305 -5.793 -10.344 1 98.75 416 LEU B O 1
ATOM 7271 N N . ARG B 1 417 ? 12.266 -8.023 -10.156 1 98.38 417 ARG B N 1
ATOM 7272 C CA . ARG B 1 417 ? 11.273 -7.961 -9.086 1 98.38 417 ARG B CA 1
ATOM 7273 C C . ARG B 1 417 ? 11.805 -7.18 -7.887 1 98.38 417 ARG B C 1
ATOM 7275 O O . ARG B 1 417 ? 11.102 -6.332 -7.332 1 98.38 417 ARG B O 1
ATOM 7282 N N . GLU B 1 418 ? 13.023 -7.461 -7.508 1 98.38 418 GLU B N 1
ATOM 7283 C CA . GLU B 1 418 ? 13.648 -6.762 -6.391 1 98.38 418 GLU B CA 1
ATOM 7284 C C . GLU B 1 418 ? 13.758 -5.266 -6.668 1 98.38 418 GLU B C 1
ATOM 7286 O O . GLU B 1 418 ? 13.531 -4.441 -5.777 1 98.38 418 GLU B O 1
ATOM 7291 N N . ALA B 1 419 ? 14.117 -4.945 -7.883 1 98.81 419 ALA B N 1
ATOM 7292 C CA . ALA B 1 419 ? 14.258 -3.541 -8.258 1 98.81 419 ALA B CA 1
ATOM 7293 C C . ALA B 1 419 ? 12.914 -2.822 -8.227 1 98.81 419 ALA B C 1
ATOM 7295 O O . ALA B 1 419 ? 12.812 -1.704 -7.715 1 98.81 419 ALA B O 1
ATOM 7296 N N . VAL B 1 420 ? 11.891 -3.465 -8.758 1 98.25 420 VAL B N 1
ATOM 7297 C CA . VAL B 1 420 ? 10.547 -2.904 -8.781 1 98.25 420 VAL B CA 1
ATOM 7298 C C . VAL B 1 420 ? 10.047 -2.719 -7.348 1 98.25 420 VAL B C 1
ATOM 7300 O O . VAL B 1 420 ? 9.547 -1.647 -6.992 1 98.25 420 VAL B O 1
ATOM 7303 N N . ASP B 1 421 ? 10.25 -3.711 -6.535 1 97.44 421 ASP B N 1
ATOM 7304 C CA . ASP B 1 421 ? 9.852 -3.643 -5.133 1 97.44 421 ASP B CA 1
ATOM 7305 C C . ASP B 1 421 ? 10.57 -2.504 -4.41 1 97.44 421 ASP B C 1
ATOM 7307 O O . ASP B 1 421 ? 9.969 -1.794 -3.604 1 97.44 421 ASP B O 1
ATOM 7311 N N . ALA B 1 422 ? 11.828 -2.379 -4.703 1 98.56 422 ALA B N 1
ATOM 7312 C CA . ALA B 1 422 ? 12.625 -1.339 -4.062 1 98.56 422 ALA B CA 1
ATOM 7313 C C . ALA B 1 422 ? 12.109 0.051 -4.426 1 98.56 422 ALA B C 1
ATOM 7315 O O . ALA B 1 422 ? 11.992 0.923 -3.561 1 98.56 422 ALA B O 1
ATOM 7316 N N . LEU B 1 423 ? 11.789 0.262 -5.703 1 98.56 423 LEU B N 1
ATOM 7317 C CA . LEU B 1 423 ? 11.273 1.555 -6.133 1 98.56 423 LEU B CA 1
ATOM 7318 C C . LEU B 1 423 ? 9.938 1.858 -5.457 1 98.56 423 LEU B C 1
ATOM 7320 O O . LEU B 1 423 ? 9.711 2.982 -5 1 98.56 423 LEU B O 1
ATOM 7324 N N . GLU B 1 424 ? 9.102 0.858 -5.414 1 96.88 424 GLU B N 1
ATOM 7325 C CA . GLU B 1 424 ? 7.793 1.053 -4.793 1 96.88 424 GLU B CA 1
ATOM 7326 C C . GLU B 1 424 ? 7.926 1.34 -3.301 1 96.88 424 GLU B C 1
ATOM 7328 O O . GLU B 1 424 ? 7.328 2.291 -2.791 1 96.88 424 GLU B O 1
ATOM 7333 N N . GLU B 1 425 ? 8.727 0.546 -2.611 1 97.56 425 GLU B N 1
ATOM 7334 C CA . GLU B 1 425 ? 8.891 0.637 -1.163 1 97.56 425 GLU B CA 1
ATOM 7335 C C . GLU B 1 425 ? 9.57 1.943 -0.764 1 97.56 425 GLU B C 1
ATOM 7337 O O . GLU B 1 425 ? 9.055 2.684 0.079 1 97.56 425 GLU B O 1
ATOM 7342 N N . LEU B 1 426 ? 10.672 2.199 -1.379 1 98.75 426 LEU B N 1
ATOM 7343 C CA . LEU B 1 426 ? 11.453 3.377 -1.015 1 98.75 426 LEU B CA 1
ATOM 7344 C C . LEU B 1 426 ? 10.812 4.648 -1.565 1 98.75 426 LEU B C 1
ATOM 7346 O O . LEU B 1 426 ? 10.867 5.703 -0.93 1 98.75 426 LEU B O 1
ATOM 7350 N N . GLY B 1 427 ? 10.203 4.539 -2.771 1 98.5 427 GLY B N 1
ATOM 7351 C CA . GLY B 1 427 ? 9.445 5.664 -3.299 1 98.5 427 GLY B CA 1
ATOM 7352 C C . GLY B 1 427 ? 8.297 6.078 -2.402 1 98.5 427 GLY B C 1
ATOM 7353 O O . GLY B 1 427 ? 8.016 7.27 -2.256 1 98.5 427 GLY B O 1
ATOM 7354 N N . ASP B 1 428 ? 7.68 5.133 -1.804 1 97.62 428 ASP B N 1
ATOM 7355 C CA . ASP B 1 428 ? 6.551 5.406 -0.918 1 97.62 428 ASP B CA 1
ATOM 7356 C C . ASP B 1 428 ? 6.988 6.234 0.288 1 97.62 428 ASP B C 1
ATOM 7358 O O . ASP B 1 428 ? 6.219 7.051 0.799 1 97.62 428 ASP B O 1
ATOM 7362 N N . VAL B 1 429 ? 8.203 6.027 0.728 1 98.75 429 VAL B N 1
ATOM 7363 C CA . VAL B 1 429 ? 8.734 6.809 1.84 1 98.75 429 VAL B CA 1
ATOM 7364 C C . VAL B 1 429 ? 8.742 8.289 1.471 1 98.75 429 VAL B C 1
ATOM 7366 O O . VAL B 1 429 ? 8.461 9.148 2.312 1 98.75 429 VAL B O 1
ATOM 7369 N N . LEU B 1 430 ? 9.008 8.547 0.219 1 98.75 430 LEU B N 1
ATOM 7370 C CA . LEU B 1 430 ? 9.031 9.93 -0.245 1 98.75 430 LEU B CA 1
ATOM 7371 C C . LEU B 1 430 ? 7.648 10.367 -0.72 1 98.75 430 LEU B C 1
ATOM 7373 O O . LEU B 1 430 ? 7.488 11.477 -1.231 1 98.75 430 LEU B O 1
ATOM 7377 N N . GLY B 1 431 ? 6.656 9.477 -0.562 1 97.81 431 GLY B N 1
ATOM 7378 C CA . GLY B 1 431 ? 5.285 9.781 -0.938 1 97.81 431 GLY B CA 1
ATOM 7379 C C . GLY B 1 431 ? 5.027 9.633 -2.426 1 97.81 431 GLY B C 1
ATOM 7380 O O . GLY B 1 431 ? 4.031 10.141 -2.941 1 97.81 431 GLY B O 1
ATOM 7381 N N . LEU B 1 432 ? 5.934 8.992 -3.145 1 97.31 432 LEU B N 1
ATOM 7382 C CA . LEU B 1 432 ? 5.789 8.766 -4.578 1 97.31 432 LEU B CA 1
ATOM 7383 C C . LEU B 1 432 ? 4.938 7.527 -4.848 1 97.31 432 LEU B C 1
ATOM 7385 O O . LEU B 1 432 ? 5.012 6.547 -4.102 1 97.31 432 LEU B O 1
ATOM 7389 N N . SER B 1 433 ? 4.121 7.562 -5.863 1 92.06 433 SER B N 1
ATOM 7390 C CA . SER B 1 433 ? 3.301 6.43 -6.27 1 92.06 433 SER B CA 1
ATOM 7391 C C . SER B 1 433 ? 3.668 5.953 -7.672 1 92.06 433 SER B C 1
ATOM 7393 O O . SER B 1 433 ? 3.598 6.723 -8.633 1 92.06 433 SER B O 1
ATOM 7395 N N . PHE B 1 434 ? 4.082 4.711 -7.801 1 86.38 434 PHE B N 1
ATOM 7396 C CA . PHE B 1 434 ? 4.414 4.133 -9.094 1 86.38 434 PHE B CA 1
ATOM 7397 C C . PHE B 1 434 ? 3.215 3.396 -9.688 1 86.38 434 PHE B C 1
ATOM 7399 O O . PHE B 1 434 ? 3.121 3.23 -10.906 1 86.38 434 PHE B O 1
ATOM 7406 N N . GLU B 1 435 ? 2.414 2.432 -8.977 1 62.94 435 GLU B N 1
ATOM 7407 C CA . GLU B 1 435 ? 1.385 1.5 -9.422 1 62.94 435 GLU B CA 1
ATOM 7408 C C . GLU B 1 435 ? 0.199 2.238 -10.039 1 62.94 435 GLU B C 1
ATOM 7410 O O . GLU B 1 435 ? -0.505 1.694 -10.891 1 62.94 435 GLU B O 1
ATOM 7415 N N . GLY B 1 436 ? -0.239 3.342 -9.547 1 52.56 436 GLY B N 1
ATOM 7416 C CA . GLY B 1 436 ? -1.53 3.99 -9.711 1 52.56 436 GLY B CA 1
ATOM 7417 C C . GLY B 1 436 ? -1.9 4.223 -11.164 1 52.56 436 GLY B C 1
ATOM 7418 O O . GLY B 1 436 ? -3.072 4.434 -11.484 1 52.56 436 GLY B O 1
ATOM 7419 N N . GLU B 1 437 ? -0.953 4.438 -12.094 1 40.22 437 GLU B N 1
ATOM 7420 C CA . GLU B 1 437 ? -1.3 4.996 -13.398 1 40.22 437 GLU B CA 1
ATOM 7421 C C . GLU B 1 437 ? -1.903 3.934 -14.312 1 40.22 437 GLU B C 1
ATOM 7423 O O . GLU B 1 437 ? -2.525 4.262 -15.328 1 40.22 437 GLU B O 1
ATOM 7428 N N . THR B 1 438 ? -1.532 2.74 -14.086 1 35.12 438 THR B N 1
ATOM 7429 C CA . THR B 1 438 ? -1.819 1.808 -15.164 1 35.12 438 THR B CA 1
ATOM 7430 C C . THR B 1 438 ? -3.258 1.304 -15.078 1 35.12 438 THR B C 1
ATOM 7432 O O . THR B 1 438 ? -3.678 0.468 -15.883 1 35.12 438 THR B O 1
ATOM 7435 N N . THR B 1 439 ? -3.898 1.548 -14.047 1 35.56 439 THR B N 1
ATOM 7436 C CA . THR B 1 439 ? -5.168 0.839 -13.945 1 35.56 439 THR B CA 1
ATOM 7437 C C . THR B 1 439 ? -6.105 1.256 -15.078 1 35.56 439 THR B C 1
ATOM 7439 O O . THR B 1 439 ? -5.859 2.252 -15.766 1 35.56 439 THR B O 1
ATOM 7442 N N . GLY B 1 440 ? -7.32 0.549 -15.008 1 38.03 440 GLY B N 1
ATOM 7443 C CA . GLY B 1 440 ? -8.43 0.5 -15.953 1 38.03 440 GLY B CA 1
ATOM 7444 C C . GLY B 1 440 ? -8.922 1.874 -16.359 1 38.03 440 GLY B C 1
ATOM 7445 O O . GLY B 1 440 ? -9.461 2.043 -17.453 1 38.03 440 GLY B O 1
ATOM 7446 N N . THR B 1 441 ? -8.828 2.812 -15.492 1 39.34 441 THR B N 1
ATOM 7447 C CA . THR B 1 441 ? -9.422 4.102 -15.82 1 39.34 441 THR B CA 1
ATOM 7448 C C . THR B 1 441 ? -8.578 4.84 -16.859 1 39.34 441 THR B C 1
ATOM 7450 O O . THR B 1 441 ? -9.094 5.66 -17.609 1 39.34 441 THR B O 1
ATOM 7453 N N . ALA B 1 442 ? -7.285 4.578 -16.766 1 42.47 442 ALA B N 1
ATOM 7454 C CA . ALA B 1 442 ? -6.461 5.094 -17.859 1 42.47 442 ALA B CA 1
ATOM 7455 C C . ALA B 1 442 ? -6.867 4.473 -19.188 1 42.47 442 ALA B C 1
ATOM 7457 O O . ALA B 1 442 ? -6.879 5.152 -20.219 1 42.47 442 ALA B O 1
ATOM 7458 N N . THR B 1 443 ? -7.285 3.223 -19 1 46.53 443 THR B N 1
ATOM 7459 C CA . THR B 1 443 ? -7.812 2.559 -20.203 1 46.53 443 THR B CA 1
ATOM 7460 C C . THR B 1 443 ? -9.141 3.184 -20.625 1 46.53 443 THR B C 1
ATOM 7462 O O . THR B 1 443 ? -9.367 3.414 -21.812 1 46.53 443 THR B O 1
ATOM 7465 N N . LEU B 1 444 ? -9.914 3.537 -19.625 1 48.28 444 LEU B N 1
ATOM 7466 C CA . LEU B 1 444 ? -11.188 4.168 -19.938 1 48.28 444 LEU B CA 1
ATOM 7467 C C . LEU B 1 444 ? -10.984 5.566 -20.5 1 48.28 444 LEU B C 1
ATOM 7469 O O . LEU B 1 444 ? -11.625 5.945 -21.484 1 48.28 444 LEU B O 1
ATOM 7473 N N . ALA B 1 445 ? -10.047 6.266 -19.828 1 52.28 445 ALA B N 1
ATOM 7474 C CA . ALA B 1 445 ? -9.734 7.582 -20.375 1 52.28 445 ALA B CA 1
ATOM 7475 C C . ALA B 1 445 ? -9.211 7.473 -21.812 1 52.28 445 ALA B C 1
ATOM 7477 O O . ALA B 1 445 ? -9.609 8.25 -22.688 1 52.28 445 ALA B O 1
ATOM 7478 N N . GLY B 1 446 ? -8.469 6.434 -21.953 1 55.69 446 GLY B N 1
ATOM 7479 C CA . GLY B 1 446 ? -8 6.188 -23.312 1 55.69 446 GLY B CA 1
ATOM 7480 C C . GLY B 1 446 ? -9.117 5.816 -24.266 1 55.69 446 GLY B C 1
ATOM 7481 O O . GLY B 1 446 ? -9.156 6.309 -25.406 1 55.69 446 GLY B O 1
ATOM 7482 N N . ASP B 1 447 ? -9.969 5.016 -23.766 1 59.5 447 ASP B N 1
ATOM 7483 C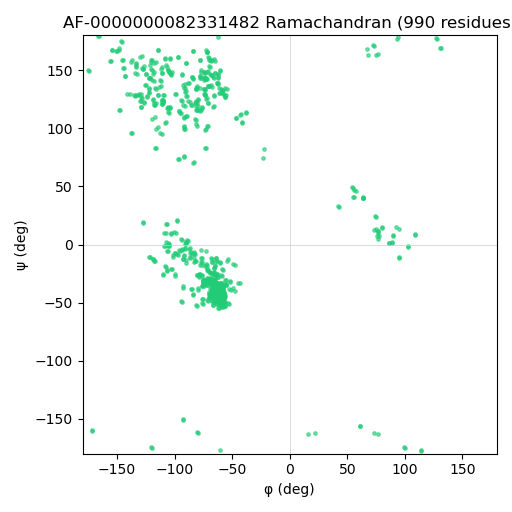 CA . ASP B 1 447 ? -11.102 4.609 -24.609 1 59.5 447 ASP B CA 1
ATOM 7484 C C . ASP B 1 447 ? -12 5.797 -24.922 1 59.5 447 ASP B C 1
ATOM 7486 O O . ASP B 1 447 ? -12.5 5.918 -26.047 1 59.5 447 ASP B O 1
ATOM 7490 N N . VAL B 1 448 ? -12.133 6.68 -23.938 1 64.38 448 VAL B N 1
ATOM 7491 C CA . VAL B 1 448 ? -12.984 7.836 -24.188 1 64.38 448 VAL B CA 1
ATOM 7492 C C . VAL B 1 448 ? -12.258 8.828 -25.094 1 64.38 448 VAL B C 1
ATOM 7494 O O . VAL B 1 448 ? -12.875 9.469 -25.953 1 64.38 448 VAL B O 1
ATOM 7497 N N . VAL B 1 449 ? -11 8.828 -24.953 1 65 449 VAL B N 1
ATOM 7498 C CA . VAL B 1 449 ? -10.211 9.656 -25.859 1 65 449 VAL B CA 1
ATOM 7499 C C . VAL B 1 449 ? -10.297 9.102 -27.281 1 65 449 VAL B C 1
ATOM 7501 O O . VAL B 1 449 ? -10.477 9.859 -28.234 1 65 449 VAL B O 1
ATOM 7504 N N . ASP B 1 450 ? -10.258 7.805 -27.328 1 66.75 450 ASP B N 1
ATOM 7505 C CA . ASP B 1 450 ? -10.414 7.172 -28.641 1 66.75 450 ASP B CA 1
ATOM 7506 C C . ASP B 1 450 ? -11.766 7.504 -29.25 1 66.75 450 ASP B C 1
ATOM 7508 O O . ASP B 1 450 ? -11.859 7.746 -30.453 1 66.75 450 ASP B O 1
ATOM 7512 N N . LEU B 1 451 ? -12.758 7.512 -28.469 1 69.62 451 LEU B N 1
ATOM 7513 C CA . LEU B 1 451 ? -14.086 7.895 -28.922 1 69.62 451 LEU B CA 1
ATOM 7514 C C . LEU B 1 451 ? -14.102 9.344 -29.406 1 69.62 451 LEU B C 1
ATOM 7516 O O . LEU B 1 451 ? -14.672 9.656 -30.453 1 69.62 451 LEU B O 1
ATOM 7520 N N . VAL B 1 452 ? -13.414 10.219 -28.688 1 73.19 452 VAL B N 1
ATOM 7521 C CA . VAL B 1 452 ? -13.344 11.617 -29.078 1 73.19 452 VAL B CA 1
ATOM 7522 C C . VAL B 1 452 ? -12.547 11.742 -30.375 1 73.19 452 VAL B C 1
ATOM 7524 O O . VAL B 1 452 ? -12.922 12.5 -31.281 1 73.19 452 VAL B O 1
ATOM 7527 N N . LEU B 1 453 ? -11.633 10.914 -30.516 1 73.06 453 LEU B N 1
ATOM 7528 C CA . LEU B 1 453 ? -10.82 10.945 -31.734 1 73.06 453 LEU B CA 1
ATOM 7529 C C . LEU B 1 453 ? -11.594 10.367 -32.906 1 73.06 453 LEU B C 1
ATOM 7531 O O . LEU B 1 453 ? -11.453 10.852 -34.031 1 73.06 453 LEU B O 1
ATOM 7535 N N . GLU B 1 454 ? -12.406 9.453 -32.688 1 73.56 454 GLU B N 1
ATOM 7536 C CA . GLU B 1 454 ? -13.297 8.945 -33.719 1 73.56 454 GLU B CA 1
ATOM 7537 C C . GLU B 1 454 ? -14.312 10 -34.125 1 73.56 454 GLU B C 1
ATOM 7539 O O . GLU B 1 454 ? -14.594 10.164 -35.312 1 73.56 454 GLU B O 1
ATOM 7544 N N . VAL B 1 455 ? -14.852 10.688 -33.219 1 74.44 455 VAL B N 1
ATOM 7545 C CA . VAL B 1 455 ? -15.773 11.789 -33.5 1 74.44 455 VAL B CA 1
ATOM 7546 C C . VAL B 1 455 ? -15.047 12.859 -34.312 1 74.44 455 VAL B C 1
ATOM 7548 O O . VAL B 1 455 ? -15.594 13.398 -35.281 1 74.44 455 VAL B O 1
ATOM 7551 N N . ARG B 1 456 ? -13.883 13.062 -33.875 1 77.56 456 ARG B N 1
ATOM 7552 C CA . ARG B 1 456 ? -13.047 14.023 -34.594 1 77.56 456 ARG B CA 1
ATOM 7553 C C . ARG B 1 456 ? -12.82 13.586 -36.031 1 77.56 456 ARG B C 1
ATOM 7555 O O . ARG B 1 456 ? -12.938 14.391 -36.969 1 77.56 456 ARG B O 1
ATOM 7562 N N . GLU B 1 457 ? -12.578 12.422 -36.25 1 76.88 457 GLU B N 1
ATOM 7563 C CA . GLU B 1 457 ? -12.375 11.891 -37.594 1 76.88 457 GLU B CA 1
ATOM 7564 C C . GLU B 1 457 ? -13.656 11.969 -38.406 1 76.88 457 GLU B C 1
ATOM 7566 O O . GLU B 1 457 ? -13.617 12.305 -39.594 1 76.88 457 GLU B O 1
ATOM 7571 N N . HIS B 1 458 ? -14.664 11.68 -37.812 1 76.69 458 HIS B N 1
ATOM 7572 C CA . HIS B 1 458 ? -15.953 11.805 -38.469 1 76.69 458 HIS B CA 1
ATOM 7573 C C . HIS B 1 458 ? -16.219 13.25 -38.875 1 76.69 458 HIS B C 1
ATOM 7575 O O . HIS B 1 458 ? -16.703 13.508 -40 1 76.69 458 HIS B O 1
ATOM 7581 N N . GLU B 1 459 ? -15.945 14.164 -38.031 1 76.5 459 GLU B N 1
ATOM 7582 C CA . GLU B 1 459 ? -16.094 15.586 -38.344 1 76.5 459 GLU B CA 1
ATOM 7583 C C . GLU B 1 459 ? -15.195 15.977 -39.531 1 76.5 459 GLU B C 1
ATOM 7585 O O . GLU B 1 459 ? -15.602 16.734 -40.406 1 76.5 459 GLU B O 1
ATOM 7590 N N . ARG B 1 460 ? -14.078 15.414 -39.5 1 79.06 460 ARG B N 1
ATOM 7591 C CA . ARG B 1 460 ? -13.141 15.688 -40.594 1 79.06 460 ARG B CA 1
ATOM 7592 C C . ARG B 1 460 ? -13.656 15.133 -41.906 1 79.06 460 ARG B C 1
ATOM 7594 O O . ARG B 1 460 ? -13.602 15.812 -42.938 1 79.06 460 ARG B O 1
ATOM 7601 N N . GLU B 1 461 ? -14.172 14.07 -41.844 1 79.12 461 GLU B N 1
ATOM 7602 C CA . GLU B 1 461 ? -14.727 13.438 -43.031 1 79.12 461 GLU B CA 1
ATOM 7603 C C . GLU B 1 461 ? -15.953 14.188 -43.531 1 79.12 461 GLU B C 1
ATOM 7605 O O . GLU B 1 461 ? -16.219 14.203 -44.75 1 79.12 461 GLU B O 1
ATOM 7610 N N . ALA B 1 462 ? -16.547 14.758 -42.594 1 76.56 462 ALA B N 1
ATOM 7611 C CA . ALA B 1 462 ? -17.75 15.508 -42.938 1 76.56 462 ALA B CA 1
ATOM 7612 C C . ALA B 1 462 ? -17.406 16.938 -43.344 1 76.56 462 ALA B C 1
ATOM 7614 O O . ALA B 1 462 ? -18.297 17.734 -43.656 1 76.56 462 ALA B O 1
ATOM 7615 N N . GLY B 1 463 ? -16.141 17.203 -43.219 1 79.56 463 GLY B N 1
ATOM 7616 C CA . GLY B 1 463 ? -15.688 18.516 -43.656 1 79.56 463 GLY B CA 1
ATOM 7617 C C . GLY B 1 463 ? -15.75 19.578 -42.594 1 79.56 463 GLY B C 1
ATOM 7618 O O . GLY B 1 463 ? -15.602 20.766 -42.844 1 79.56 463 GLY B O 1
ATOM 7619 N N . ASN B 1 464 ? -16.156 19.141 -41.438 1 79.31 464 ASN B N 1
ATOM 7620 C CA . ASN B 1 464 ? -16.219 20.047 -40.312 1 79.31 464 ASN B CA 1
ATOM 7621 C C . ASN B 1 464 ? -14.867 20.203 -39.625 1 79.31 464 ASN B C 1
ATOM 7623 O O . ASN B 1 464 ? -14.719 19.828 -38.469 1 79.31 464 ASN B O 1
ATOM 7627 N N . TYR B 1 465 ? -14.016 20.812 -40.219 1 80.38 465 TYR B N 1
ATOM 7628 C CA . TYR B 1 465 ? -12.617 20.875 -39.781 1 80.38 465 TYR B CA 1
ATOM 7629 C C . TYR B 1 465 ? -12.477 21.75 -38.531 1 80.38 465 TYR B C 1
ATOM 7631 O O . TYR B 1 465 ? -11.648 21.469 -37.656 1 80.38 465 TYR B O 1
ATOM 7639 N N . ASP B 1 466 ? -13.219 22.703 -38.469 1 80.06 466 ASP B N 1
ATOM 7640 C CA . ASP B 1 466 ? -13.18 23.562 -37.312 1 80.06 466 ASP B CA 1
ATOM 7641 C C . ASP B 1 466 ? -13.578 22.797 -36.031 1 80.06 466 ASP B C 1
ATOM 7643 O O . ASP B 1 466 ? -12.93 22.922 -35 1 80.06 466 ASP B O 1
ATOM 7647 N N . ARG B 1 467 ? -14.562 22.125 -36.219 1 77.69 467 ARG B N 1
ATOM 7648 C CA . ARG B 1 467 ? -15.039 21.328 -35.094 1 77.69 467 ARG B CA 1
ATOM 7649 C C . ARG B 1 467 ? -14.031 20.234 -34.719 1 77.69 467 ARG B C 1
ATOM 7651 O O . ARG B 1 467 ? -13.812 19.938 -33.562 1 77.69 467 ARG B O 1
ATOM 7658 N N . ALA B 1 468 ? -13.461 19.656 -35.656 1 77.94 468 ALA B N 1
ATOM 7659 C CA . ALA B 1 468 ? -12.406 18.656 -35.469 1 77.94 468 ALA B CA 1
ATOM 7660 C C . ALA B 1 468 ? -11.227 19.266 -34.719 1 77.94 468 ALA B C 1
ATOM 7662 O O . ALA B 1 468 ? -10.688 18.641 -33.781 1 77.94 468 ALA B O 1
ATOM 7663 N N . ASP B 1 469 ? -10.906 20.359 -35.094 1 79.06 469 ASP B N 1
ATOM 7664 C CA . ASP B 1 469 ? -9.82 21.062 -34.438 1 79.06 469 ASP B CA 1
ATOM 7665 C C . ASP B 1 469 ? -10.195 21.422 -33 1 79.06 469 ASP B C 1
ATOM 7667 O O . ASP B 1 469 ? -9.367 21.344 -32.094 1 79.06 469 ASP B O 1
ATOM 7671 N N . GLU B 1 470 ? -11.336 21.75 -32.812 1 79.06 470 GLU B N 1
ATOM 7672 C CA . GLU B 1 470 ? -11.828 22.062 -31.484 1 79.06 470 GLU B CA 1
ATOM 7673 C C . GLU B 1 470 ? -11.75 20.844 -30.578 1 79.06 470 GLU B C 1
ATOM 7675 O O . GLU B 1 470 ? -11.383 20.953 -29.406 1 79.06 470 GLU B O 1
ATOM 7680 N N . LEU B 1 471 ? -12.055 19.781 -31.047 1 78.19 471 LEU B N 1
ATOM 7681 C CA . LEU B 1 471 ? -12.016 18.547 -30.281 1 78.19 471 LEU B CA 1
ATOM 7682 C C . LEU B 1 471 ? -10.586 18.188 -29.906 1 78.19 471 LEU B C 1
ATOM 7684 O O . LEU B 1 471 ? -10.328 17.75 -28.781 1 78.19 471 LEU B O 1
ATOM 7688 N N . ARG B 1 472 ? -9.742 18.344 -30.844 1 76.69 472 ARG B N 1
ATOM 7689 C CA . ARG B 1 472 ? -8.328 18.156 -30.547 1 76.69 472 ARG B CA 1
ATOM 7690 C C . ARG B 1 472 ? -7.859 19.125 -29.469 1 76.69 472 ARG B C 1
ATOM 7692 O O . ARG B 1 472 ? -7.172 18.734 -28.531 1 76.69 472 ARG B O 1
ATOM 7699 N N . ASP B 1 473 ? -8.281 20.234 -29.594 1 75.56 473 ASP B N 1
ATOM 7700 C CA . ASP B 1 473 ? -7.914 21.266 -28.625 1 75.56 473 ASP B CA 1
ATOM 7701 C C . ASP B 1 473 ? -8.492 20.953 -27.25 1 75.56 473 ASP B C 1
ATOM 7703 O O . ASP B 1 473 ? -7.828 21.172 -26.234 1 75.56 473 ASP B O 1
ATOM 7707 N N . GLU B 1 474 ? -9.656 20.5 -27.281 1 74.06 474 GLU B N 1
ATOM 7708 C CA . GLU B 1 474 ? -10.305 20.141 -26.016 1 74.06 474 GLU B CA 1
ATOM 7709 C C . GLU B 1 474 ? -9.594 18.969 -25.359 1 74.06 474 GLU B C 1
ATOM 7711 O O . GLU B 1 474 ? -9.422 18.938 -24.141 1 74.06 474 GLU B O 1
ATOM 7716 N N . LEU B 1 475 ? -9.219 18.078 -26.156 1 75.06 475 LEU B N 1
ATOM 7717 C CA . LEU B 1 475 ? -8.453 16.953 -25.641 1 75.06 475 LEU B CA 1
ATOM 7718 C C . LEU B 1 475 ? -7.094 17.406 -25.125 1 75.06 475 LEU B C 1
ATOM 7720 O O . LEU B 1 475 ? -6.66 16.984 -24.047 1 75.06 475 LEU B O 1
ATOM 7724 N N . GLU B 1 476 ? -6.508 18.219 -25.828 1 70.06 476 GLU B N 1
ATOM 7725 C CA . GLU B 1 476 ? -5.215 18.75 -25.406 1 70.06 476 GLU B CA 1
ATOM 7726 C C . GLU B 1 476 ? -5.348 19.594 -24.156 1 70.06 476 GLU B C 1
ATOM 7728 O O . GLU B 1 476 ? -4.461 19.578 -23.297 1 70.06 476 GLU B O 1
ATOM 7733 N N . ALA B 1 477 ? -6.445 20.219 -24.109 1 68.56 477 ALA B N 1
ATOM 7734 C CA . ALA B 1 477 ? -6.742 21 -22.906 1 68.56 477 ALA B CA 1
ATOM 7735 C C . ALA B 1 477 ? -6.914 20.109 -21.688 1 68.56 477 ALA B C 1
ATOM 7737 O O . ALA B 1 477 ? -6.691 20.547 -20.562 1 68.56 477 ALA B O 1
ATOM 7738 N N . LEU B 1 478 ? -7.242 18.938 -21.984 1 64.44 478 LEU B N 1
ATOM 7739 C CA . LEU B 1 478 ? -7.398 17.953 -20.922 1 64.44 478 LEU B CA 1
ATOM 7740 C C . LEU B 1 478 ? -6.086 17.234 -20.656 1 64.44 478 LEU B C 1
ATOM 7742 O O . LEU B 1 478 ? -6.055 16.25 -19.906 1 64.44 478 LEU B O 1
ATOM 7746 N N . GLY B 1 479 ? -5.129 17.641 -21.344 1 63.56 479 GLY B N 1
ATOM 7747 C CA . GLY B 1 479 ? -3.793 17.094 -21.172 1 63.56 479 GLY B CA 1
ATOM 7748 C C . GLY B 1 479 ? -3.516 15.898 -22.047 1 63.56 479 GLY B C 1
ATOM 7749 O O . GLY B 1 479 ? -2.504 15.211 -21.875 1 63.56 479 GLY B O 1
ATOM 7750 N N . ILE B 1 480 ? -4.41 15.633 -22.906 1 65.31 480 ILE B N 1
ATOM 7751 C CA . ILE B 1 480 ? -4.258 14.492 -23.812 1 65.31 480 ILE B CA 1
ATOM 7752 C C . ILE B 1 480 ? -3.529 14.93 -25.078 1 65.31 480 ILE B C 1
ATOM 7754 O O . ILE B 1 480 ? -4.035 15.758 -25.828 1 65.31 480 ILE B O 1
ATOM 7758 N N . GLU B 1 481 ? -2.35 14.43 -25.141 1 69.06 481 GLU B N 1
ATOM 7759 C CA . GLU B 1 481 ? -1.609 14.758 -26.344 1 69.06 481 GLU B CA 1
ATOM 7760 C C . GLU B 1 481 ? -2.096 13.938 -27.547 1 69.06 481 GLU B C 1
ATOM 7762 O O . GLU B 1 481 ? -2.029 12.703 -27.516 1 69.06 481 GLU B O 1
ATOM 7767 N N . VAL B 1 482 ? -2.613 14.664 -28.562 1 72.44 482 VAL B N 1
ATOM 7768 C CA . VAL B 1 482 ? -3.092 13.992 -29.766 1 72.44 482 VAL B CA 1
ATOM 7769 C C . VAL B 1 482 ? -2.102 14.211 -30.906 1 72.44 482 VAL B C 1
ATOM 7771 O O . VAL B 1 482 ? -1.695 15.344 -31.188 1 72.44 482 VAL B O 1
ATOM 7774 N N . GLN B 1 483 ? -1.557 13.094 -31.359 1 67.5 483 GLN B N 1
ATOM 7775 C CA . GLN B 1 483 ? -0.656 13.141 -32.5 1 67.5 483 GLN B CA 1
ATOM 7776 C C . GLN B 1 483 ? -1.297 12.5 -33.75 1 67.5 483 GLN B C 1
ATOM 7778 O O . GLN B 1 483 ? -1.724 11.344 -33.688 1 67.5 483 GLN B O 1
ATOM 7783 N N . ASP B 1 484 ? -1.382 13.297 -34.812 1 70.06 484 ASP B N 1
ATOM 7784 C CA . ASP B 1 484 ? -1.898 12.789 -36.094 1 70.06 484 ASP B CA 1
ATOM 7785 C C . ASP B 1 484 ? -0.827 12.016 -36.844 1 70.06 484 ASP B C 1
ATOM 7787 O O . ASP B 1 484 ? 0.304 12.484 -37 1 70.06 484 ASP B O 1
ATOM 7791 N N . THR B 1 485 ? -1.138 10.812 -37.062 1 61.91 485 THR B N 1
ATOM 7792 C CA . THR B 1 485 ? -0.253 9.992 -37.906 1 61.91 485 THR B CA 1
ATOM 7793 C C . THR B 1 485 ? -0.942 9.602 -39.188 1 61.91 485 THR B C 1
ATOM 7795 O O . THR B 1 485 ? -2.145 9.82 -39.375 1 61.91 485 THR B O 1
ATOM 7798 N N . ASP B 1 486 ? -0.1 9.062 -40.188 1 61.09 486 ASP B N 1
ATOM 7799 C CA . ASP B 1 486 ? -0.623 8.609 -41.469 1 61.09 486 ASP B CA 1
ATOM 7800 C C . ASP B 1 486 ? -1.689 7.531 -41.281 1 61.09 486 ASP B C 1
ATOM 7802 O O . ASP B 1 486 ? -2.582 7.379 -42.125 1 61.09 486 ASP B O 1
ATOM 7806 N N . ASP B 1 487 ? -1.68 6.895 -40.219 1 59.25 487 ASP B N 1
ATOM 7807 C CA . ASP B 1 487 ? -2.557 5.754 -39.969 1 59.25 487 ASP B CA 1
ATOM 7808 C C . ASP B 1 487 ? -3.703 6.129 -39.031 1 59.25 487 ASP B C 1
ATOM 7810 O O . ASP B 1 487 ? -4.469 5.266 -38.594 1 59.25 487 ASP B O 1
ATOM 7814 N N . GLY B 1 488 ? -3.654 7.371 -38.656 1 62.56 488 GLY B N 1
ATOM 7815 C CA . GLY B 1 488 ? -4.707 7.848 -37.781 1 62.56 488 GLY B CA 1
ATOM 7816 C C . GLY B 1 488 ? -4.18 8.602 -36.562 1 62.56 488 GLY B C 1
ATOM 7817 O O . GLY B 1 488 ? -2.967 8.719 -36.375 1 62.56 488 GLY B O 1
ATOM 7818 N N . ALA B 1 489 ? -5.109 9.25 -35.844 1 63.88 489 ALA B N 1
ATOM 7819 C CA . ALA B 1 489 ? -4.695 10.016 -34.656 1 63.88 489 ALA B CA 1
ATOM 7820 C C . ALA B 1 489 ? -4.297 9.094 -33.531 1 63.88 489 ALA B C 1
ATOM 7822 O O . ALA B 1 489 ? -4.977 8.102 -33.25 1 63.88 489 ALA B O 1
ATOM 7823 N N . THR B 1 490 ? -3.191 9.219 -33 1 64.75 490 THR B N 1
ATOM 7824 C CA . THR B 1 490 ? -2.746 8.562 -31.766 1 64.75 490 THR B CA 1
ATOM 7825 C C . THR B 1 490 ? -2.766 9.531 -30.594 1 64.75 490 THR B C 1
ATOM 7827 O O . THR B 1 490 ? -2.83 10.75 -30.781 1 64.75 490 THR B O 1
ATOM 7830 N N . TYR B 1 491 ? -3.086 8.906 -29.391 1 60.88 491 TYR B N 1
ATOM 7831 C CA . TYR B 1 491 ? -3.119 9.805 -28.25 1 60.88 491 TYR B CA 1
ATOM 7832 C C . TYR B 1 491 ? -2.26 9.273 -27.109 1 60.88 491 TYR B C 1
ATOM 7834 O O . TYR B 1 491 ? -1.931 8.086 -27.078 1 60.88 491 TYR B O 1
ATOM 7842 N N . ARG B 1 492 ? -1.824 10.133 -26.422 1 61.25 492 ARG B N 1
ATOM 7843 C CA . ARG B 1 492 ? -1.171 9.859 -25.141 1 61.25 492 ARG B CA 1
ATOM 7844 C C . ARG B 1 492 ? -1.938 10.492 -23.984 1 61.25 492 ARG B C 1
ATOM 7846 O O . ARG B 1 492 ? -2.26 11.68 -24.031 1 61.25 492 ARG B O 1
ATOM 7853 N N . LEU B 1 493 ? -2.537 9.602 -23.219 1 57.34 493 LEU B N 1
ATOM 7854 C CA . LEU B 1 493 ? -3.234 10.117 -22.047 1 57.34 493 LEU B CA 1
ATOM 7855 C C . LEU B 1 493 ? -2.275 10.875 -21.141 1 57.34 493 LEU B C 1
ATOM 7857 O O . LEU B 1 493 ? -1.078 10.578 -21.109 1 57.34 493 LEU B O 1
ATOM 7861 N N . PRO B 1 494 ? -2.855 11.953 -20.859 1 49.53 494 PRO B N 1
ATOM 7862 C CA . PRO B 1 494 ? -1.931 12.609 -19.938 1 49.53 494 PRO B CA 1
ATOM 7863 C C . PRO B 1 494 ? -1.417 11.672 -18.844 1 49.53 494 PRO B C 1
ATOM 7865 O O . PRO B 1 494 ? -2.152 10.797 -18.391 1 49.53 494 PRO B O 1
ATOM 7868 N N . SER B 1 495 ? -0.298 11.383 -18.984 1 40.81 495 SER B N 1
ATOM 7869 C CA . SER B 1 495 ? 0.287 10.703 -17.828 1 40.81 495 SER B CA 1
ATOM 7870 C C . SER B 1 495 ? -0.172 11.344 -16.516 1 40.81 495 SER B C 1
ATOM 7872 O O . SER B 1 495 ? -0.358 12.562 -16.453 1 40.81 495 SER B O 1
ATOM 7874 N N . GLY B 1 496 ? -1.086 10.633 -15.812 1 34.03 496 GLY B N 1
ATOM 7875 C CA . GLY B 1 496 ? -1.295 11.367 -14.578 1 34.03 496 GLY B CA 1
ATOM 7876 C C . GLY B 1 496 ? -0.126 12.266 -14.211 1 34.03 496 GLY B C 1
ATOM 7877 O O . GLY B 1 496 ? 0.969 11.781 -13.922 1 34.03 496 GLY B O 1
ATOM 7878 N N . GLU B 1 497 ? 0.087 13.461 -14.914 1 27.42 497 GLU B N 1
ATOM 7879 C CA . GLU B 1 497 ? 0.727 14.438 -14.039 1 27.42 497 GLU B CA 1
ATOM 7880 C C . GLU B 1 497 ? -0.077 14.641 -12.758 1 27.42 497 GLU B C 1
ATOM 7882 O O . GLU B 1 497 ? -1.309 14.688 -12.797 1 27.42 497 GLU B O 1
#

Sequence (994 aa):
MTLHVTNTLTGEKEPFEPRDPENVLLYYCGLTVSDPPHLGHARSWVHVDVMHRWLEYLGYDVRHVENFTDINEKIVARVGEDDLGEDELDVAETYIERTIADMRALNLLRAEVYPRVSEHVPEIVDLVETLVEEGYAYESNDSVYFDVSSFDEYGKLSNQELEEIESQGDPDERSEKRHPADFALWKAGGVDSDAVAEHRHEGVDHGGDPPDGRTWESPWGEGRPGWHIECSAMSMTHLGETLDIHVGGRDLVFPHHENEIAQSEAATGQAFANYWLHCELFQMDDEKMSSSLGNFVTVEDAVDQWETNVLRTFLTAGSYNSKQLYSDETIAEAEERWDRLERAYESAVEALDSPDARTKVEDASLRTETEAARDSFVTAMNDDFNTREAQSALLEIATAINSHLEGREEYDYRGLREAVDALEELGDVLGLSFEGETTGTATLAGDVVDLVLEVREHEREAGNYDRADELRDELEALGIEVQDTDDGATYRLPSGEMTLHVTNTLTGEKEPFEPRDPENVLLYYCGLTVSDPPHLGHARSWVHVDVMHRWLEYLGYDVRHVENFTDINEKIVARVGEDDLGEDELDVAETYIERTIADMRALNLLRAEVYPRVSEHVPEIVDLVETLVEEGYAYESNDSVYFDVSSFDEYGKLSNQELEEIESQGDPDERSEKRHPADFALWKAGGVDSDAVAEHRHEGVDHGGDPPDGRTWESPWGEGRPGWHIECSAMSMTHLGETLDIHVGGRDLVFPHHENEIAQSEAATGQAFANYWLHCELFQMDDEKMSSSLGNFVTVEDAVDQWETNVLRTFLTAGSYNSKQLYSDETIAEAEERWDRLERAYESAVEALDSPDARTKVEDASLRTETEAARDSFVTAMNDDFNTREAQSALLEIATAINSHLEGREEYDYRGLREAVDALEELGDVLGLSFEGETTGTATLAGDVVDLVLEVREHEREAGNYDRADELRDELEALGIEVQDTDDGATYRLPSGE

Solvent-accessible surface area (backbone atoms only — not comparable to full-atom values): 51396 Å² total; per-residue (Å²): 134,74,42,28,39,59,22,53,58,78,71,42,76,37,78,66,73,49,90,46,88,53,42,39,38,36,38,38,66,53,50,68,30,58,57,81,55,28,52,70,56,48,44,48,51,51,45,53,38,30,50,54,41,45,44,40,73,74,64,33,49,71,48,34,37,35,38,38,39,46,71,51,54,54,25,31,28,41,32,38,36,94,79,38,31,89,38,35,60,43,27,16,40,52,31,43,32,50,42,46,50,44,41,53,60,57,53,49,74,82,56,63,39,58,46,41,44,82,80,36,48,69,53,35,53,51,52,51,50,46,25,38,73,72,62,37,29,48,77,46,91,46,16,30,31,37,41,54,86,66,41,89,66,54,34,54,55,61,73,43,55,70,90,71,53,62,73,44,80,55,74,76,55,48,76,61,42,93,45,54,62,28,46,53,45,29,38,44,42,51,46,54,68,66,57,26,60,72,50,36,65,85,93,59,75,41,60,82,76,80,66,45,51,76,61,42,84,53,99,56,42,55,12,36,75,21,79,45,44,45,58,39,35,53,48,32,72,76,61,41,73,50,33,36,34,38,37,37,51,50,77,37,41,60,61,45,49,36,46,26,42,50,52,39,23,69,58,68,74,41,68,37,52,76,30,39,39,48,24,46,60,69,39,74,55,89,62,80,39,87,53,95,54,49,93,70,41,39,40,65,58,46,38,72,71,47,6,38,54,27,47,41,44,40,59,34,54,40,32,51,72,39,79,38,68,58,44,66,66,49,48,49,50,17,42,51,53,43,49,49,45,51,51,30,47,52,52,43,50,54,44,49,58,31,67,42,28,30,71,82,42,78,48,68,63,39,42,52,43,33,52,50,21,51,51,44,24,52,52,22,44,25,53,48,49,23,32,34,54,26,50,51,20,55,50,47,35,28,50,34,47,49,59,58,57,57,95,49,82,64,35,29,29,56,42,40,48,51,44,52,48,47,49,50,57,57,31,40,33,63,48,38,80,77,76,77,64,73,44,66,40,43,52,43,28,43,49,40,45,49,50,49,48,50,53,26,49,50,28,45,72,70,64,37,52,67,60,22,50,47,48,51,49,51,37,39,70,66,44,25,47,74,45,80,46,99,90,41,76,42,74,40,66,44,58,74,72,134,73,42,28,38,59,22,51,59,79,71,41,78,38,78,68,73,49,91,46,88,53,42,39,39,35,39,38,66,52,50,69,30,56,56,82,55,27,52,70,55,48,42,48,51,51,45,53,40,30,51,53,41,45,45,39,73,75,62,32,48,68,49,34,36,35,37,37,39,45,72,51,55,53,26,32,28,41,31,38,37,95,79,38,32,90,36,35,60,44,28,17,41,52,30,44,32,51,44,45,50,42,42,53,61,57,52,49,74,82,55,62,39,59,44,40,43,81,80,38,48,68,54,34,53,52,50,50,50,46,25,38,74,72,62,38,28,48,77,44,90,47,17,31,33,38,41,57,87,66,41,90,65,54,32,53,53,60,73,42,55,68,91,72,52,61,71,44,81,55,75,79,55,47,77,61,41,94,46,55,62,29,46,54,46,28,36,45,40,52,46,53,68,66,57,25,59,72,52,36,64,86,93,60,73,41,61,83,76,82,66,44,50,75,61,43,84,52,100,55,42,56,11,34,74,20,77,45,45,46,57,39,35,54,49,34,72,75,60,40,73,51,35,37,35,38,36,36,51,51,75,37,42,60,60,45,49,35,46,25,43,50,53,40,24,69,58,67,73,41,67,36,53,75,32,38,39,47,25,46,61,70,39,74,56,88,61,78,41,87,52,95,56,49,92,70,40,38,38,66,58,47,37,72,72,46,8,40,54,28,46,42,43,40,58,34,54,40,33,51,73,38,81,37,67,57,44,66,65,50,48,51,50,17,43,51,52,43,48,49,46,53,50,31,47,52,51,43,50,54,45,49,57,32,66,43,28,29,71,83,43,79,48,68,64,40,42,50,44,34,52,50,22,51,51,44,24,52,53,22,44,26,52,49,48,23,33,33,55,26,50,51,20,54,49,46,36,27,50,35,48,49,60,59,57,57,94,49,81,62,36,29,28,54,41,40,49,52,44,51,50,45,50,49,57,58,31,41,35,62,48,38,80,78,76,78,67,73,44,62,40,44,50,42,26,43,49,40,44,49,50,49,48,49,52,26,48,50,28,44,74,69,64,36,50,67,59,22,50,47,47,52,49,52,37,40,71,64,44,24,48,73,44,81,46,99,90,42,76,43,74,42,64,45,59,79,77